Protein AF-0000000066094993 (afdb_homodimer)

InterPro domains:
  IPR003352 Phosphotransferase system, EIIC [PF02378] (134-406)
  IPR003353 Phosphotransferase system, fructose-specific IIB subunit [TIGR00829] (8-94)
  IPR003353 Phosphotransferase system, fructose-specific IIB subunit [cd05569] (7-102)
  IPR003501 Phosphotransferase system, EIIB component, type 2/3 [PF02302] (9-101)
  IPR006327 Phosphotransferase system, fructose IIC component [TIGR01427] (124-452)
  IPR013011 Phosphotransferase system, EIIB component, type 2 [PS51099] (7-105)
  IPR013014 Phosphotransferase system, EIIC component, type 2 [PS51104] (128-475)
  IPR036095 PTS system IIB component-like superfamily [SSF52794] (6-106)
  IPR050864 Bacterial PTS System Sugar Transport Components [PTHR30505] (3-477)

Secondary structure (DSSP, 8-state):
-----EEEEEEE-SS-SHHHHHHHHHHHHHHHHTT-EEEEEEEETTEEESPPPHHHHHH-SEEEEEESSPPPHHHHHTTTTSEEEEEEHHHHTTTHHHHHHHHHHH-EE-----S---SS----TTSHHHHHHHHHHHHHHHHHHHHHHHHHHHHHHHTT-----GGGSSPPHHHHHHHHHHHHHHHHHHHHHHHHHHHHH-GGGHHHHHHHHHHHH-HHHHT-SS--HHHHHHHHHHHHHHHHHHHTT----TTTHHHIIIIIHHHHHHHHHHHHIIIIIHHHHHHHHHHHHHHHHH--HHHHHHHHHHHHHHHTTSTTSHHHHHHHHHHHHGGGGT--HHHHHHHHHTTHHHHHHHHHHHH-GGGS-HHHHHHHHHHHHHHHHT-SGGGHHHHHHSHHHHHHHHHHHHHHHHHHHHHTT-EE-S---GGGGGGGTSEE-HHHHHHHHHHHHHHHHHHHHHHHHHHHHHHHHHHHHHHHHH-/-----EEEEEEE-SS-SHHHHHHHHHHHHHHHHTT-EEEEEEEETTEEESPPPHHHHHH-SEEEEEESSPPPHHHHHTTTTSEEEEEEHHHHTTTHHHHHHHHHHH-EE-----S---SS----TTSHHHHHHHHHHHHHHHHHHHHHHHHHHHHHHHTT-----STTSSPPHHHHHHHHHHHHHHHHHHHHHHHHHHHHH-GGGHHHHHHHHHHHH-HHHHT-SS--HHHHHHHHHHHHHHHHHHHTT----TTTHHHIIIIIHHHHHHHHHHHHIIIIIHHHHHHHHHHHHHHHHH--HHHHHHHHHHHHHHHTTSTTSHHHHHHHHHHHHGGGGT--HHHHHHHHHTTHHHHHHHHHHHH-GGGS-HHHHHHHHHHHHHHHHT-SGGGHHHHHHSHHHHHHHHHHHHHHHHHHHHHTT-EE-S---GGGGGGGTSEE-HHHHHHHHHHHHHHHHHHHHHHHHHHHHHHHHHHHHHHHHH-

Radius of gyration: 30.96 Å; Cα contacts (8 Å, |Δi|>4): 1902; chains: 2; bounding box: 85×92×81 Å

GO terms:
  GO:0005886 plasma membrane (C, IDA)

pLDDT: mean 86.76, std 13.96, range [26.42, 98.62]

Solvent-accessible surface area (backbone atoms only — not comparable to full-atom values): 45226 Å² total; per-residue (Å²): 130,87,77,69,48,37,34,33,30,38,21,18,28,78,77,13,48,65,65,16,52,52,38,42,50,52,51,47,51,50,28,51,74,72,55,28,48,65,50,56,19,30,38,28,43,50,20,76,41,62,71,76,45,72,64,54,52,68,66,28,63,35,32,36,36,26,31,22,36,38,54,47,40,70,58,51,57,66,41,38,64,31,29,36,27,76,41,48,35,69,41,37,61,84,34,48,71,56,51,66,71,34,43,87,75,62,34,39,69,31,70,63,64,73,61,83,62,66,52,69,49,72,57,51,84,82,36,70,65,40,26,52,47,43,6,48,63,62,18,42,34,25,32,24,18,10,24,48,32,34,17,47,21,50,50,43,40,72,74,66,46,62,79,37,57,65,85,86,49,84,50,25,69,34,36,52,40,26,54,57,11,50,50,18,37,66,47,26,39,17,43,19,5,10,32,20,3,22,67,64,23,31,72,40,20,25,46,31,24,23,53,38,27,40,50,27,42,32,29,80,85,58,70,43,90,58,12,7,48,53,62,31,14,51,54,48,6,51,51,44,6,52,48,42,46,57,55,49,69,63,83,77,47,83,88,47,42,58,44,39,22,55,38,48,43,17,28,54,48,33,53,54,49,36,52,44,25,61,74,44,51,18,55,54,28,12,52,51,40,40,50,50,51,48,46,70,73,62,48,51,66,70,57,46,39,51,49,27,20,50,45,16,20,30,34,26,46,50,42,55,25,72,57,10,44,50,39,48,48,56,27,54,49,35,42,63,75,70,43,27,44,61,30,23,28,51,59,50,36,40,26,34,49,4,26,21,53,16,51,35,35,70,74,46,46,87,81,48,52,72,69,55,55,70,43,16,66,56,12,29,56,43,9,36,33,78,39,31,40,64,27,45,66,56,28,69,74,40,44,69,32,39,31,50,16,25,18,52,25,14,11,55,34,15,28,48,33,58,74,63,57,30,30,24,61,40,75,73,45,41,77,49,20,41,81,59,43,28,27,38,50,53,66,54,48,55,50,49,46,50,52,29,33,52,46,24,27,52,35,32,55,52,38,41,48,52,52,51,50,50,51,51,50,52,57,51,51,54,55,53,68,75,98,131,87,76,70,47,38,33,34,31,36,22,17,28,79,78,13,47,66,66,16,51,52,36,42,50,51,51,45,51,52,29,51,75,71,54,27,49,64,49,58,20,32,37,28,43,52,20,76,42,62,70,76,47,72,66,54,50,69,66,27,63,36,32,37,37,26,32,24,36,38,51,47,41,70,60,54,57,66,40,38,65,30,30,38,28,76,40,48,35,72,42,37,63,84,34,49,70,53,50,67,70,35,42,87,76,61,34,40,69,32,67,63,61,72,61,82,67,58,55,69,52,73,53,50,85,82,37,70,65,39,27,52,47,42,6,48,62,63,17,42,37,24,32,24,20,10,24,49,32,33,18,45,22,52,50,43,38,74,73,66,46,63,78,37,57,65,86,85,48,82,50,26,70,35,37,51,41,26,54,57,11,48,51,17,38,65,46,26,39,17,43,18,4,10,32,19,3,20,67,63,23,32,70,39,21,25,46,32,23,23,53,37,27,40,51,28,42,31,29,80,85,58,70,44,90,58,13,6,48,53,64,31,14,52,54,49,6,51,52,45,6,54,50,42,45,59,53,52,68,63,82,78,46,83,89,45,42,57,41,42,20,54,37,47,43,17,27,53,50,30,54,55,49,36,51,44,24,61,75,44,51,18,55,52,28,12,51,51,41,40,51,50,51,49,47,70,73,62,48,52,66,70,57,45,38,51,50,28,21,51,44,15,20,31,35,27,46,50,43,54,26,71,56,10,45,50,40,49,49,55,26,54,49,35,41,62,75,70,42,26,43,60,29,24,27,52,58,50,36,40,25,34,51,5,26,23,53,16,50,36,35,71,75,44,46,88,81,48,52,74,67,55,55,71,43,16,65,55,13,30,57,42,8,36,34,76,39,30,38,63,27,45,66,56,27,70,73,40,44,66,33,40,31,50,18,27,18,52,27,15,11,55,34,16,28,48,33,57,74,63,57,28,30,24,63,40,75,74,45,41,75,50,20,40,81,61,44,29,26,37,50,53,68,53,48,56,50,48,46,50,52,30,35,52,46,24,25,52,35,34,53,52,40,42,50,52,51,52,49,51,51,51,51,53,58,50,52,55,55,57,69,75,103

Foldseek 3Di:
DPDAFQEEEEFEAPQQADLQVLLVVLLCVVSVVVNHHYQYFGQGLLGTERDADLVSLVRGQEYEYQYNDDDDPLVLLSNAQHFYHYHHSVCSNVCVVVSVVCSVPRTDHRHNPPPDPFQVPCPPQPDLLVLQVQLVVQLAVLQVQLLLLLLVLVVVVVVPFDADDPPVHDGGPSPVSNVSSLVSLLQSLLSSLLRSLCSQGNDLLRVLRSVLRNCLQDCVNLVFDQGLFNVLSSVSSNVSSVVSNVQSNDCPDSVCNSCSSVPVSSVVSNVVSVVCSSPPVSRVSSVVVVVVVVCQVPPDLVVNLVVLLCLQLQLQQQFNDDSNVVSCSVQQRCLSVVAFLSNVLNLQLSLQQLLLQLVLCVVPVVLDDPVSPVCSVVSNQCSQFPGSRSNNVVCVVPVPQSSVLSSNLRSNLSSLSVVLPKGANHDGGRLCCVVSRRIPDNVSRVVSSVVSNVSSNVSSCVSSVVVVVVVVVVVVVVVVVVD/DPDAFQEEEEFEAPQQADLQVLLVVLLCVVSVVVNHHYQYFGQGLLGTERDADLVSLVRGQEYEYQYNDDDDPVVLLSNAQHFYHYHHSVCSNVCVVVSVVCSVPRTDHRHNPPPDPFQVACPPQPDLLVLQVQLVVQLAVLQVQLLLLLLVLVVVVVVPFDADDPPVHDGGPSPVSNVSSLVSLLQSLLSSLLRSLCSQGNDLLRVLRSVLRNCLQDCVNLVFDQGLFNVLSSVSSNVSSVVSNVQSNDDPDSVCNSCSSVPVSSVVSNVVSVVCSSPPVSRVSSVVVVVVVVCQVPPDLVVNLVVLLCLQLQLQQQFNDDSNVVSCSVQQRCLSVVAFLSNVLNLQLSLQLLLLQLVLCVVPVVLDDPVSPVCSVVSNQCSQFPGSRSNNVVCVVPVPQSSVLSSNLRSNLSSLSVVLPKGANHDGGRNCCVVSRRIPDNVSRVVSNVVSNVSSNVSSNVSSVVVVVVVVVVVVVVVVVVD

Structure (mmCIF, N/CA/C/O backbone):
data_AF-0000000066094993-model_v1
#
loop_
_entity.id
_entity.type
_entity.pdbx_description
1 polymer 'Fructose-like PTS system EIIBC component'
#
loop_
_atom_site.group_PDB
_atom_site.id
_atom_site.type_symbol
_atom_site.label_atom_id
_atom_site.label_alt_id
_atom_site.label_comp_id
_atom_site.label_asym_id
_atom_site.label_entity_id
_atom_site.label_seq_id
_atom_site.pdbx_PDB_ins_code
_atom_site.Cartn_x
_atom_site.Cartn_y
_atom_site.Cartn_z
_atom_site.occupancy
_atom_site.B_iso_or_equiv
_atom_site.auth_seq_id
_atom_site.auth_comp_id
_atom_site.auth_asym_id
_atom_site.auth_atom_id
_atom_site.pdbx_PDB_model_num
ATOM 1 N N . MET A 1 1 ? 42.094 22.844 -24.109 1 32.78 1 MET A N 1
ATOM 2 C CA . MET A 1 1 ? 40.656 23.031 -24.156 1 32.78 1 MET A CA 1
ATOM 3 C C . MET A 1 1 ? 39.938 21.953 -23.344 1 32.78 1 MET A C 1
ATOM 5 O O . MET A 1 1 ? 40.125 20.766 -23.594 1 32.78 1 MET A O 1
ATOM 9 N N . GLU A 1 2 ? 39.656 22.141 -22.047 1 48.41 2 GLU A N 1
ATOM 10 C CA . GLU A 1 2 ? 39.125 21.156 -21.109 1 48.41 2 GLU A CA 1
ATOM 11 C C . GLU A 1 2 ? 37.812 20.531 -21.641 1 48.41 2 GLU A C 1
ATOM 13 O O . GLU A 1 2 ? 36.906 21.25 -22.047 1 48.41 2 GLU A O 1
ATOM 18 N N . SER A 1 3 ? 37.75 19.438 -22.219 1 64.69 3 SER A N 1
ATOM 19 C CA . SER A 1 3 ? 36.75 18.734 -23 1 64.69 3 SER A CA 1
ATOM 20 C C . SER A 1 3 ? 35.406 18.688 -22.266 1 64.69 3 SER A C 1
ATOM 22 O O . SER A 1 3 ? 35.375 18.531 -21.031 1 64.69 3 SER A O 1
ATOM 24 N N . SER A 1 4 ? 34.281 19.25 -22.828 1 80.81 4 SER A N 1
ATOM 25 C CA . SER A 1 4 ? 32.906 19.266 -22.359 1 80.81 4 SER A CA 1
ATOM 26 C C . SER A 1 4 ? 32.406 17.859 -22.047 1 80.81 4 SER A C 1
ATOM 28 O O . SER A 1 4 ? 32.531 16.953 -22.875 1 80.81 4 SER A O 1
ATOM 30 N N . LEU A 1 5 ? 32.156 17.625 -20.734 1 88.06 5 LEU A N 1
ATOM 31 C CA . LEU A 1 5 ? 31.656 16.328 -20.281 1 88.06 5 LEU A CA 1
ATOM 32 C C . LEU A 1 5 ? 30.141 16.266 -20.406 1 88.06 5 LEU A C 1
ATOM 34 O O . LEU A 1 5 ? 29.453 17.281 -20.281 1 88.06 5 LEU A O 1
ATOM 38 N N . ARG A 1 6 ? 29.656 15.133 -20.859 1 92.12 6 ARG A N 1
ATOM 39 C CA . ARG A 1 6 ? 28.234 14.82 -20.812 1 92.12 6 ARG A CA 1
ATOM 40 C C . ARG A 1 6 ? 27.891 14.039 -19.547 1 92.12 6 ARG A C 1
ATOM 42 O O . ARG A 1 6 ? 28.375 12.922 -19.344 1 92.12 6 ARG A O 1
ATOM 49 N N . ILE A 1 7 ? 27.078 14.633 -18.703 1 92.69 7 ILE A N 1
ATOM 50 C CA . ILE A 1 7 ? 26.766 14.062 -17.406 1 92.69 7 ILE A CA 1
ATOM 51 C C . ILE A 1 7 ? 25.266 13.836 -17.297 1 92.69 7 ILE A C 1
ATOM 53 O O . ILE A 1 7 ? 24.469 14.625 -17.797 1 92.69 7 ILE A O 1
ATOM 57 N N . VAL A 1 8 ? 24.906 12.75 -16.797 1 92.12 8 VAL A N 1
ATOM 58 C CA . VAL A 1 8 ? 23.516 12.523 -16.391 1 92.12 8 VAL A CA 1
ATOM 59 C C . VAL A 1 8 ? 23.453 12.312 -14.883 1 92.12 8 VAL A C 1
ATOM 61 O O . VAL A 1 8 ? 24.422 11.867 -14.266 1 92.12 8 VAL A O 1
ATOM 64 N N . ALA A 1 9 ? 22.344 12.742 -14.281 1 91.5 9 ALA A N 1
ATOM 65 C CA . ALA A 1 9 ? 22.25 12.641 -12.828 1 91.5 9 ALA A CA 1
ATOM 66 C C . ALA A 1 9 ? 20.828 12.234 -12.406 1 91.5 9 ALA A C 1
ATOM 68 O O . ALA A 1 9 ? 19.859 12.5 -13.117 1 91.5 9 ALA A O 1
ATOM 69 N N . ILE A 1 10 ? 20.812 11.555 -11.344 1 87.44 10 ILE A N 1
ATOM 70 C CA . ILE A 1 10 ? 19.547 11.289 -10.656 1 87.44 10 ILE A CA 1
ATOM 71 C C . ILE A 1 10 ? 19.562 11.938 -9.273 1 87.44 10 ILE A C 1
ATOM 73 O O . ILE A 1 10 ? 20.547 11.805 -8.539 1 87.44 10 ILE A O 1
ATOM 77 N N . THR A 1 11 ? 18.547 12.75 -8.992 1 84.69 11 THR A N 1
ATOM 78 C CA . THR A 1 11 ? 18.391 13.297 -7.652 1 84.69 11 THR A CA 1
ATOM 79 C C . THR A 1 11 ? 17.094 12.812 -7.02 1 84.69 11 THR A C 1
ATOM 81 O O . THR A 1 11 ? 16.047 12.797 -7.672 1 84.69 11 THR A O 1
ATOM 84 N N . ASN A 1 12 ? 17.234 12.234 -5.906 1 74.44 12 ASN A N 1
ATOM 85 C CA . ASN A 1 12 ? 16 11.867 -5.199 1 74.44 12 ASN A CA 1
ATOM 86 C C . ASN A 1 12 ? 16.172 12.016 -3.689 1 74.44 12 ASN A C 1
ATOM 88 O O . ASN A 1 12 ? 17.266 11.875 -3.162 1 74.44 12 ASN A O 1
ATOM 92 N N . CYS A 1 13 ? 15.094 12.594 -2.99 1 63.25 13 CYS A N 1
ATOM 93 C CA . CYS A 1 13 ? 15.07 12.633 -1.533 1 63.25 13 CYS A CA 1
ATOM 94 C C . CYS A 1 13 ? 13.836 11.914 -0.99 1 63.25 13 CYS A C 1
ATOM 96 O O . CYS A 1 13 ? 12.867 11.703 -1.717 1 63.25 13 CYS A O 1
ATOM 98 N N . PRO A 1 14 ? 13.781 11.414 0.216 1 57.69 14 PRO A N 1
ATOM 99 C CA . PRO A 1 14 ? 12.664 10.648 0.771 1 57.69 14 PRO A CA 1
ATOM 100 C C . PRO A 1 14 ? 11.344 11.422 0.725 1 57.69 14 PRO A C 1
ATOM 102 O O . PRO A 1 14 ? 10.305 10.852 0.382 1 57.69 14 PRO A O 1
ATOM 105 N N . ALA A 1 15 ? 11.359 12.742 1.142 1 53.16 15 ALA A N 1
ATOM 106 C CA . ALA A 1 15 ? 10.148 13.547 1.107 1 53.16 15 ALA A CA 1
ATOM 107 C C . ALA A 1 15 ? 9.812 13.977 -0.319 1 53.16 15 ALA A C 1
ATOM 109 O O . ALA A 1 15 ? 8.664 14.305 -0.62 1 53.16 15 ALA A O 1
ATOM 110 N N . GLY A 1 16 ? 10.805 13.922 -1.232 1 53.5 16 GLY A N 1
ATOM 111 C CA . GLY A 1 16 ? 10.703 14.188 -2.658 1 53.5 16 GLY A CA 1
ATOM 112 C C . GLY A 1 16 ? 10.242 15.602 -2.971 1 53.5 16 GLY A C 1
ATOM 113 O O . GLY A 1 16 ? 9.625 15.844 -4.008 1 53.5 16 GLY A O 1
ATOM 114 N N . ILE A 1 17 ? 10.336 16.531 -2.146 1 53.22 17 ILE A N 1
ATOM 115 C CA . ILE A 1 17 ? 9.797 17.859 -2.381 1 53.22 17 ILE A CA 1
ATOM 116 C C . ILE A 1 17 ? 10.945 18.844 -2.66 1 53.22 17 ILE A C 1
ATOM 118 O O . ILE A 1 17 ? 11.375 18.984 -3.807 1 53.22 17 ILE A O 1
ATOM 122 N N . ALA A 1 18 ? 11.602 19.453 -1.669 1 54.88 18 ALA A N 1
ATOM 123 C CA . ALA A 1 18 ? 12.477 20.594 -1.879 1 54.88 18 ALA A CA 1
ATOM 124 C C . ALA A 1 18 ? 13.898 20.156 -2.219 1 54.88 18 ALA A C 1
ATOM 126 O O . ALA A 1 18 ? 14.477 20.594 -3.217 1 54.88 18 ALA A O 1
ATOM 127 N N . HIS A 1 19 ? 14.383 19.156 -1.538 1 65.19 19 HIS A N 1
ATOM 128 C CA . HIS A 1 19 ? 15.789 18.812 -1.698 1 65.19 19 HIS A CA 1
ATOM 129 C C . HIS A 1 19 ? 16.062 18.188 -3.066 1 65.19 19 HIS A C 1
ATOM 131 O O . HIS A 1 19 ? 17.094 18.438 -3.672 1 65.19 19 HIS A O 1
ATOM 137 N N . THR A 1 20 ? 15.141 17.5 -3.516 1 72.38 20 THR A N 1
ATOM 138 C CA . THR A 1 20 ? 15.273 16.859 -4.82 1 72.38 20 THR A CA 1
ATOM 139 C C . THR A 1 20 ? 15.484 17.891 -5.914 1 72.38 20 THR A C 1
ATOM 141 O O . THR A 1 20 ? 16.406 17.766 -6.73 1 72.38 20 THR A O 1
ATOM 144 N N . TYR A 1 21 ? 14.805 18.938 -5.82 1 72.88 21 TYR A N 1
ATOM 145 C CA . TYR A 1 21 ? 14.812 19.938 -6.883 1 72.88 21 TYR A CA 1
ATOM 146 C C . TYR A 1 21 ? 15.945 20.938 -6.68 1 72.88 21 TYR A C 1
ATOM 148 O O . TYR A 1 21 ? 16.562 21.391 -7.648 1 72.88 21 TYR A O 1
ATOM 156 N N . MET A 1 22 ? 16.25 21.219 -5.48 1 70.94 22 MET A N 1
ATOM 157 C CA . MET A 1 22 ? 17.328 22.141 -5.176 1 70.94 22 MET A CA 1
ATOM 158 C C . MET A 1 22 ? 18.672 21.578 -5.629 1 70.94 22 MET A C 1
ATOM 160 O O . MET A 1 22 ? 19.484 22.297 -6.207 1 70.94 22 MET A O 1
ATOM 164 N N . VAL A 1 23 ? 18.844 20.328 -5.414 1 81.06 23 VAL A N 1
ATOM 165 C CA . VAL A 1 23 ? 20.094 19.688 -5.809 1 81.06 23 VAL A CA 1
ATOM 166 C C . VAL A 1 23 ? 20.156 19.594 -7.332 1 81.06 23 VAL A C 1
ATOM 168 O O . VAL A 1 23 ? 21.219 19.828 -7.926 1 81.06 23 VAL A O 1
ATOM 171 N N . ALA A 1 24 ? 19.094 19.281 -7.879 1 84.19 24 ALA A N 1
ATOM 172 C CA . ALA A 1 24 ? 19.062 19.219 -9.336 1 84.19 24 ALA A CA 1
ATOM 173 C C . ALA A 1 24 ? 19.469 20.562 -9.953 1 84.19 24 ALA A C 1
ATOM 175 O O . ALA A 1 24 ? 20.297 20.609 -10.859 1 84.19 24 ALA A O 1
ATOM 176 N N . GLU A 1 25 ? 18.969 21.625 -9.406 1 78.94 25 GLU A N 1
ATOM 177 C CA . GLU A 1 25 ? 19.281 22.969 -9.906 1 78.94 25 GLU A CA 1
ATOM 178 C C . GLU A 1 25 ? 20.75 23.312 -9.672 1 78.94 25 GLU A C 1
ATOM 180 O O . GLU A 1 25 ? 21.406 23.891 -10.539 1 78.94 25 GLU A O 1
ATOM 185 N N . ALA A 1 26 ? 21.141 22.984 -8.531 1 80.25 26 ALA A N 1
ATOM 186 C CA . ALA A 1 26 ? 22.531 23.266 -8.188 1 80.25 26 ALA A CA 1
ATOM 187 C C . ALA A 1 26 ? 23.484 22.516 -9.117 1 80.25 26 ALA A C 1
ATOM 189 O O . ALA A 1 26 ? 24.5 23.078 -9.547 1 80.25 26 ALA A O 1
ATOM 190 N N . LEU A 1 27 ? 23.141 21.281 -9.422 1 88.62 27 LEU A N 1
ATOM 191 C CA . LEU A 1 27 ? 23.953 20.484 -10.32 1 88.62 27 LEU A CA 1
ATOM 192 C C . LEU A 1 27 ? 23.953 21.078 -11.727 1 88.62 27 LEU A C 1
ATOM 194 O O . LEU A 1 27 ? 25.016 21.156 -12.367 1 88.62 27 LEU A O 1
ATOM 198 N N . GLU A 1 28 ? 22.875 21.453 -12.156 1 87.69 28 GLU A N 1
ATOM 199 C CA . GLU A 1 28 ? 22.75 22.047 -13.492 1 87.69 28 GLU A CA 1
ATOM 200 C C . GLU A 1 28 ? 23.516 23.344 -13.586 1 87.69 28 GLU A C 1
ATOM 202 O O . GLU A 1 28 ? 24.219 23.594 -14.578 1 87.69 28 GLU A O 1
ATOM 207 N N . GLN A 1 29 ? 23.391 24.141 -12.578 1 83.19 29 GLN A N 1
ATOM 208 C CA . GLN A 1 29 ? 24.094 25.422 -12.562 1 83.19 29 GLN A CA 1
ATOM 209 C C . GLN A 1 29 ? 25.609 25.219 -12.578 1 83.19 29 GLN A C 1
ATOM 211 O O . GLN A 1 29 ? 26.312 25.891 -13.32 1 83.19 29 GLN A O 1
ATOM 216 N N . LYS A 1 30 ? 25.984 24.359 -11.797 1 85.94 30 LYS A N 1
ATOM 217 C CA . LYS A 1 30 ? 27.406 24.109 -11.727 1 85.94 30 LYS A CA 1
ATOM 218 C C . LYS A 1 30 ? 27.938 23.531 -13.039 1 85.94 30 LYS A C 1
ATOM 220 O O . LYS A 1 30 ? 29 23.922 -13.516 1 85.94 30 LYS A O 1
ATOM 225 N N . ALA A 1 31 ? 27.25 22.594 -13.617 1 89.81 31 ALA A N 1
ATOM 226 C CA . ALA A 1 31 ? 27.641 22.016 -14.898 1 89.81 31 ALA A CA 1
ATOM 227 C C . ALA A 1 31 ? 27.766 23.094 -15.977 1 89.81 31 ALA A C 1
ATOM 229 O O . ALA A 1 31 ? 28.734 23.109 -16.734 1 89.81 31 ALA A O 1
ATOM 230 N N . ARG A 1 32 ? 26.812 23.969 -16.016 1 85.88 32 ARG A N 1
ATOM 231 C CA . ARG A 1 32 ? 26.844 25.062 -16.969 1 85.88 32 ARG A CA 1
ATOM 232 C C . ARG A 1 32 ? 28.047 25.953 -16.75 1 85.88 32 ARG A C 1
ATOM 234 O O . ARG A 1 32 ? 28.703 26.391 -17.703 1 85.88 32 ARG A O 1
ATOM 241 N N . SER A 1 33 ? 28.281 26.203 -15.57 1 86.44 33 SER A N 1
ATOM 242 C CA . SER A 1 33 ? 29.406 27.078 -15.242 1 86.44 33 SER A CA 1
ATOM 243 C C . SER A 1 33 ? 30.734 26.453 -15.656 1 86.44 33 SER A C 1
ATOM 245 O O . SER A 1 33 ? 31.703 27.172 -15.945 1 86.44 33 SER A O 1
ATOM 247 N N . LEU A 1 34 ? 30.766 25.172 -15.672 1 87.75 34 LEU A N 1
ATOM 248 C CA . LEU A 1 34 ? 31.984 24.469 -16.016 1 87.75 34 LEU A CA 1
ATOM 249 C C . LEU A 1 34 ? 32 24.094 -17.5 1 87.75 34 LEU A C 1
ATOM 251 O O . LEU A 1 34 ? 32.969 23.5 -17.984 1 87.75 34 LEU A O 1
ATOM 255 N N . GLY A 1 35 ? 30.828 24.469 -18.125 1 87.38 35 GLY A N 1
ATOM 256 C CA . GLY A 1 35 ? 30.734 24.188 -19.547 1 87.38 35 GLY A CA 1
ATOM 257 C C . GLY A 1 35 ? 30.375 22.75 -19.859 1 87.38 35 GLY A C 1
ATOM 258 O O . GLY A 1 35 ? 30.641 22.25 -20.953 1 87.38 35 GLY A O 1
ATOM 259 N N . HIS A 1 36 ? 29.875 22.016 -18.906 1 88.81 36 HIS A N 1
ATOM 260 C CA . HIS A 1 36 ? 29.422 20.641 -19.094 1 88.81 36 HIS A CA 1
ATOM 261 C C . HIS A 1 36 ? 27.922 20.594 -19.406 1 88.81 36 HIS A C 1
ATOM 263 O O . HIS A 1 36 ? 27.203 21.562 -19.156 1 88.81 36 HIS A O 1
ATOM 269 N N . THR A 1 37 ? 27.516 19.578 -20.109 1 89.88 37 THR A N 1
ATOM 270 C CA . THR A 1 37 ? 26.094 19.328 -20.297 1 89.88 37 THR A CA 1
ATOM 271 C C . THR A 1 37 ? 25.594 18.297 -19.297 1 89.88 37 THR A C 1
ATOM 273 O O . THR A 1 37 ? 26.25 17.281 -19.047 1 89.88 37 THR A O 1
ATOM 276 N N . ILE A 1 38 ? 24.469 18.656 -18.656 1 90.81 38 ILE A N 1
ATOM 277 C CA . ILE A 1 38 ? 23.922 17.719 -17.672 1 90.81 38 ILE A CA 1
ATOM 278 C C . ILE A 1 38 ? 22.422 17.594 -17.844 1 90.81 38 ILE A C 1
ATOM 280 O O . ILE A 1 38 ? 21.734 18.578 -18.156 1 90.81 38 ILE A O 1
ATOM 284 N N . LYS A 1 39 ? 21.953 16.406 -17.766 1 91.12 39 LYS A N 1
ATOM 285 C CA . LYS A 1 39 ? 20.516 16.125 -17.625 1 91.12 39 LYS A CA 1
ATOM 286 C C . LYS A 1 39 ? 20.234 15.422 -16.297 1 91.12 39 LYS A C 1
ATOM 288 O O . LYS A 1 39 ? 20.844 14.406 -15.984 1 91.12 39 LYS A O 1
ATOM 293 N N . VAL A 1 40 ? 19.359 16.031 -15.555 1 89.38 40 VAL A N 1
ATOM 294 C CA . VAL A 1 40 ? 19.109 15.508 -14.219 1 89.38 40 VAL A CA 1
ATOM 295 C C . VAL A 1 40 ? 17.703 14.922 -14.156 1 89.38 40 VAL A C 1
ATOM 297 O O . VAL A 1 40 ? 16.719 15.617 -14.414 1 89.38 40 VAL A O 1
ATOM 300 N N . GLU A 1 41 ? 17.641 13.625 -13.867 1 86.19 41 GLU A N 1
ATOM 301 C CA . GLU A 1 41 ? 16.375 12.953 -13.523 1 86.19 41 GLU A CA 1
ATOM 302 C C . GLU A 1 41 ? 16.016 13.18 -12.062 1 86.19 41 GLU A C 1
ATOM 304 O O . GLU A 1 41 ? 16.797 12.828 -11.164 1 86.19 41 GLU A O 1
ATOM 309 N N . THR A 1 42 ? 14.906 13.859 -11.844 1 80.81 42 THR A N 1
ATOM 310 C CA . THR A 1 42 ? 14.461 14.109 -10.477 1 80.81 42 THR A CA 1
ATOM 311 C C . THR A 1 42 ? 13.398 13.102 -10.062 1 80.81 42 THR A C 1
ATOM 313 O O . THR A 1 42 ? 12.422 12.891 -10.789 1 80.81 42 THR A O 1
ATOM 316 N N . GLN A 1 43 ? 13.688 12.398 -8.914 1 74.06 43 GLN A N 1
ATOM 317 C CA . GLN A 1 43 ? 12.742 11.438 -8.359 1 74.06 43 GLN A CA 1
ATOM 318 C C . GLN A 1 43 ? 12.141 11.953 -7.051 1 74.06 43 GLN A C 1
ATOM 320 O O . GLN A 1 43 ? 12.688 11.711 -5.973 1 74.06 43 GLN A O 1
ATOM 325 N N . GLY A 1 44 ? 11.062 12.766 -7.109 1 57.47 44 GLY A N 1
ATOM 326 C CA . GLY A 1 44 ? 10.422 13.406 -5.973 1 57.47 44 GLY A CA 1
ATOM 327 C C . GLY A 1 44 ? 9.031 12.867 -5.684 1 57.47 44 GLY A C 1
ATOM 328 O O . GLY A 1 44 ? 8.648 11.812 -6.195 1 57.47 44 GLY A O 1
ATOM 329 N N . SER A 1 45 ? 8.344 13.531 -4.77 1 55.19 45 SER A N 1
ATOM 330 C CA . SER A 1 45 ? 6.988 13.172 -4.367 1 55.19 45 SER A CA 1
ATOM 331 C C . SER A 1 45 ? 6.035 13.195 -5.555 1 55.19 45 SER A C 1
ATOM 333 O O . SER A 1 45 ? 5.023 12.492 -5.562 1 55.19 45 SER A O 1
ATOM 335 N N . SER A 1 46 ? 6.52 13.992 -6.578 1 54.72 46 SER A N 1
ATOM 336 C CA . SER A 1 46 ? 5.723 14.109 -7.797 1 54.72 46 SER A CA 1
ATOM 337 C C . SER A 1 46 ? 6.059 12.992 -8.781 1 54.72 46 SER A C 1
ATOM 339 O O . SER A 1 46 ? 5.488 12.93 -9.875 1 54.72 46 SER A O 1
ATOM 341 N N . GLY A 1 47 ? 6.984 12.133 -8.422 1 60.78 47 GLY A N 1
ATOM 342 C CA . GLY A 1 47 ? 7.422 11.078 -9.32 1 60.78 47 GLY A CA 1
ATOM 343 C C . GLY A 1 47 ? 8.758 11.367 -9.969 1 60.78 47 GLY A C 1
ATOM 344 O O . GLY A 1 47 ? 9.531 12.188 -9.477 1 60.78 47 GLY A O 1
ATOM 345 N N . VAL A 1 48 ? 9.047 10.523 -10.992 1 68.44 48 VAL A N 1
ATOM 346 C CA . VAL A 1 48 ? 10.305 10.68 -11.711 1 68.44 48 VAL A CA 1
ATOM 347 C C . VAL A 1 48 ? 10.148 11.719 -12.82 1 68.44 48 VAL A C 1
ATOM 349 O O . VAL A 1 48 ? 9.266 11.586 -13.68 1 68.44 48 VAL A O 1
ATOM 352 N N . GLU A 1 49 ? 10.75 12.859 -12.695 1 70.94 49 GLU A N 1
ATOM 353 C CA . GLU A 1 49 ? 10.773 13.914 -13.711 1 70.94 49 GLU A CA 1
ATOM 354 C C . GLU A 1 49 ? 12.102 13.922 -14.461 1 70.94 49 GLU A C 1
ATOM 356 O O . GLU A 1 49 ? 13.148 13.633 -13.883 1 70.94 49 GLU A O 1
ATOM 361 N N . ASN A 1 50 ? 12.062 14.18 -15.93 1 76.25 50 ASN A N 1
ATOM 362 C CA . ASN A 1 50 ? 13.234 14.234 -16.797 1 76.25 50 ASN A CA 1
ATOM 363 C C . ASN A 1 50 ? 13.984 12.898 -16.828 1 76.25 50 ASN A C 1
ATOM 365 O O . ASN A 1 50 ? 15.203 12.867 -16.656 1 76.25 50 ASN A O 1
ATOM 369 N N . ARG A 1 51 ? 13.148 11.891 -16.969 1 79.38 51 ARG A N 1
ATOM 370 C CA . ARG A 1 51 ? 13.758 10.57 -16.984 1 79.38 51 ARG A CA 1
ATOM 371 C C . ARG A 1 51 ? 14.852 10.477 -18.047 1 79.38 51 ARG A C 1
ATOM 373 O O . ARG A 1 51 ? 14.648 10.883 -19.188 1 79.38 51 ARG A O 1
ATOM 380 N N . LEU A 1 52 ? 15.922 9.883 -17.688 1 84.56 52 LEU A N 1
ATOM 381 C CA . LEU A 1 52 ? 17.062 9.703 -18.594 1 84.56 52 LEU A CA 1
ATOM 382 C C . LEU A 1 52 ? 16.781 8.594 -19.609 1 84.56 52 LEU A C 1
ATOM 384 O O . LEU A 1 52 ? 16.25 7.543 -19.25 1 84.56 52 LEU A O 1
ATOM 388 N N . SER A 1 53 ? 16.922 8.914 -20.844 1 79.75 53 SER A N 1
ATOM 389 C CA . SER A 1 53 ? 16.828 7.902 -21.891 1 79.75 53 SER A CA 1
ATOM 390 C C . SER A 1 53 ? 18.078 7.016 -21.906 1 79.75 53 SER A C 1
ATOM 392 O O . SER A 1 53 ? 19.109 7.387 -21.375 1 79.75 53 SER A O 1
ATOM 394 N N . SER A 1 54 ? 17.812 5.816 -22.562 1 80.19 54 SER A N 1
ATOM 395 C CA . SER A 1 54 ? 18.953 4.906 -22.703 1 80.19 54 SER A CA 1
ATOM 396 C C . SER A 1 54 ? 20.078 5.539 -23.516 1 80.19 54 SER A C 1
ATOM 398 O O . SER A 1 54 ? 21.25 5.316 -23.234 1 80.19 54 SER A O 1
ATOM 400 N N . GLU A 1 55 ? 19.688 6.285 -24.422 1 80.38 55 GLU A N 1
ATOM 401 C CA . GLU A 1 55 ? 20.688 6.961 -25.266 1 80.38 55 GLU A CA 1
ATOM 402 C C . GLU A 1 55 ? 21.469 7.988 -24.453 1 80.38 55 GLU A C 1
ATOM 404 O O . GLU A 1 55 ? 22.688 8.094 -24.594 1 80.38 55 GLU A O 1
ATOM 409 N N . GLU A 1 56 ? 20.797 8.68 -23.656 1 85.81 56 GLU A N 1
ATOM 410 C CA . GLU A 1 56 ? 21.438 9.688 -22.828 1 85.81 56 GLU A CA 1
ATOM 411 C C . GLU A 1 56 ? 22.406 9.055 -21.828 1 85.81 56 GLU A C 1
ATOM 413 O O . GLU A 1 56 ? 23.5 9.562 -21.594 1 85.81 56 GLU A O 1
ATOM 418 N N . ILE A 1 57 ? 21.969 8.016 -21.328 1 87.12 57 ILE A N 1
ATOM 419 C CA . ILE A 1 57 ? 22.797 7.293 -20.375 1 87.12 57 ILE A CA 1
ATOM 420 C C . ILE A 1 57 ? 24.031 6.723 -21.078 1 87.12 57 ILE A C 1
ATOM 422 O O . ILE A 1 57 ? 25.141 6.832 -20.578 1 87.12 57 ILE A O 1
ATOM 426 N N . ALA A 1 58 ? 23.781 6.156 -22.25 1 83.06 58 ALA A N 1
ATOM 427 C CA . ALA A 1 58 ? 24.891 5.578 -23.016 1 83.06 58 ALA A CA 1
ATOM 428 C C . ALA A 1 58 ? 25.906 6.645 -23.406 1 83.06 58 ALA A C 1
ATOM 430 O O . ALA A 1 58 ? 27.109 6.395 -23.406 1 83.06 58 ALA A O 1
ATOM 431 N N . ALA A 1 59 ? 25.469 7.809 -23.703 1 86.06 59 ALA A N 1
ATOM 432 C CA . ALA A 1 59 ? 26.328 8.891 -24.188 1 86.06 59 ALA A CA 1
ATOM 433 C C . ALA A 1 59 ? 27.031 9.594 -23.047 1 86.06 59 ALA A C 1
ATOM 435 O O . ALA A 1 59 ? 28 10.344 -23.266 1 86.06 59 ALA A O 1
ATOM 436 N N . ALA A 1 60 ? 26.594 9.359 -21.875 1 89.31 60 ALA A N 1
ATOM 437 C CA . ALA A 1 60 ? 27.109 10.102 -20.719 1 89.31 60 ALA A CA 1
ATOM 438 C C . ALA A 1 60 ? 28.516 9.609 -20.344 1 89.31 60 ALA A C 1
ATOM 440 O O . ALA A 1 60 ? 28.781 8.414 -20.375 1 89.31 60 ALA A O 1
ATOM 441 N N . ASP A 1 61 ? 29.312 10.555 -20.062 1 90 61 ASP A N 1
ATOM 442 C CA . ASP A 1 61 ? 30.656 10.242 -19.562 1 90 61 ASP A CA 1
ATOM 443 C C . ASP A 1 61 ? 30.609 9.812 -18.094 1 90 61 ASP A C 1
ATOM 445 O O . ASP A 1 61 ? 31.344 8.906 -17.688 1 90 61 ASP A O 1
ATOM 449 N N . TYR A 1 62 ? 29.797 10.445 -17.359 1 89.88 62 TYR A N 1
ATOM 450 C CA . TYR A 1 62 ? 29.641 10.164 -15.945 1 89.88 62 TYR A CA 1
ATOM 451 C C . TYR A 1 62 ? 28.156 10.211 -15.547 1 89.88 62 TYR A C 1
ATOM 453 O O . TYR A 1 62 ? 27.375 10.914 -16.172 1 89.88 62 TYR A O 1
ATOM 461 N N . VAL A 1 63 ? 27.828 9.422 -14.586 1 89.56 63 VAL A N 1
ATOM 462 C CA . VAL A 1 63 ? 26.5 9.414 -13.984 1 89.56 63 VAL A CA 1
ATOM 463 C C . VAL A 1 63 ? 26.594 9.836 -12.516 1 89.56 63 VAL A C 1
ATOM 465 O O . VAL A 1 63 ? 27.422 9.312 -11.766 1 89.56 63 VAL A O 1
ATOM 468 N N . ILE A 1 64 ? 25.859 10.859 -12.172 1 89.69 64 ILE A N 1
ATOM 469 C CA . ILE A 1 64 ? 25.797 11.297 -10.781 1 89.69 64 ILE A CA 1
ATOM 470 C C . ILE A 1 64 ? 24.5 10.805 -10.141 1 89.69 64 ILE A C 1
ATOM 472 O O . ILE A 1 64 ? 23.406 11.102 -10.625 1 89.69 64 ILE A O 1
ATOM 476 N N . LEU A 1 65 ? 24.656 10.055 -9.18 1 86.19 65 LEU A N 1
ATOM 477 C CA . LEU A 1 65 ? 23.5 9.609 -8.406 1 86.19 65 LEU A CA 1
ATOM 478 C C . LEU A 1 65 ? 23.484 10.289 -7.039 1 86.19 65 LEU A C 1
ATOM 480 O O . LEU A 1 65 ? 24.141 9.836 -6.102 1 86.19 65 LEU A O 1
ATOM 484 N N . ALA A 1 66 ? 22.75 11.398 -6.984 1 83.62 66 ALA A N 1
ATOM 485 C CA . ALA A 1 66 ? 22.5 12.094 -5.723 1 83.62 66 ALA A CA 1
ATOM 486 C C . ALA A 1 66 ? 21.172 11.672 -5.113 1 83.62 66 ALA A C 1
ATOM 488 O O . ALA A 1 66 ? 20.125 12.258 -5.414 1 83.62 66 ALA A O 1
ATOM 489 N N . THR A 1 67 ? 21.188 10.672 -4.316 1 74.12 67 THR A N 1
ATOM 490 C CA . THR A 1 67 ? 19.938 10.023 -3.949 1 74.12 67 THR A CA 1
ATOM 491 C C . THR A 1 67 ? 19.781 9.969 -2.432 1 74.12 67 THR A C 1
ATOM 493 O O . THR A 1 67 ? 20.766 9.844 -1.704 1 74.12 67 THR A O 1
ATOM 496 N N . GLY A 1 68 ? 18.609 10.305 -1.967 1 64.25 68 GLY A N 1
ATOM 497 C CA . GLY A 1 68 ? 18.234 10.117 -0.572 1 64.25 68 GLY A CA 1
ATOM 498 C C . GLY A 1 68 ? 17.453 8.836 -0.332 1 64.25 68 GLY A C 1
ATOM 499 O O . GLY A 1 68 ? 17.375 8.352 0.8 1 64.25 68 GLY A O 1
ATOM 500 N N . ARG A 1 69 ? 16.844 8.367 -1.311 1 60.28 69 ARG A N 1
ATOM 501 C CA . ARG A 1 69 ? 16.188 7.062 -1.321 1 60.28 69 ARG A CA 1
ATOM 502 C C . ARG A 1 69 ? 16.875 6.121 -2.309 1 60.28 69 ARG A C 1
ATOM 504 O O . ARG A 1 69 ? 17.406 6.562 -3.334 1 60.28 69 ARG A O 1
ATOM 511 N N . GLY A 1 70 ? 17.062 4.906 -1.955 1 58.28 70 GLY A N 1
ATOM 512 C CA . GLY A 1 70 ? 17.719 3.941 -2.83 1 58.28 70 GLY A CA 1
ATOM 513 C C . GLY A 1 70 ? 17.078 3.854 -4.203 1 58.28 70 GLY A C 1
ATOM 514 O O . GLY A 1 70 ? 15.883 4.125 -4.355 1 58.28 70 GLY A O 1
ATOM 515 N N . LEU A 1 71 ? 17.922 3.689 -5.254 1 61.59 71 LEU A N 1
ATOM 516 C CA . LEU A 1 71 ? 17.438 3.447 -6.609 1 61.59 71 LEU A CA 1
ATOM 517 C C . LEU A 1 71 ? 16.953 2.012 -6.766 1 61.59 71 LEU A C 1
ATOM 519 O O . LEU A 1 71 ? 17.5 1.095 -6.148 1 61.59 71 LEU A O 1
ATOM 523 N N . SER A 1 72 ? 15.773 1.932 -7.371 1 53.22 72 SER A N 1
ATOM 524 C CA . SER A 1 72 ? 15.305 0.588 -7.699 1 53.22 72 SER A CA 1
ATOM 525 C C . SER A 1 72 ? 16.344 -0.172 -8.523 1 53.22 72 SER A C 1
ATOM 527 O O . SER A 1 72 ? 17.219 0.436 -9.148 1 53.22 72 SER A O 1
ATOM 529 N N . GLY A 1 73 ? 16.328 -1.432 -8.344 1 52.38 73 GLY A N 1
ATOM 530 C CA . GLY A 1 73 ? 17.203 -2.264 -9.148 1 52.38 73 GLY A CA 1
ATOM 531 C C . GLY A 1 73 ? 17.109 -1.964 -10.633 1 52.38 73 GLY A C 1
ATOM 532 O O . GLY A 1 73 ? 18.141 -1.87 -11.312 1 52.38 73 GLY A O 1
ATOM 533 N N . ASP A 1 74 ? 16.047 -1.709 -11.039 1 54.91 74 ASP A N 1
ATOM 534 C CA . ASP A 1 74 ? 15.828 -1.388 -12.445 1 54.91 74 ASP A CA 1
ATOM 535 C C . ASP A 1 74 ? 16.5 -0.067 -12.812 1 54.91 74 ASP A C 1
ATOM 537 O O . ASP A 1 74 ? 17.078 0.062 -13.898 1 54.91 74 ASP A O 1
ATOM 541 N N . ASP A 1 75 ? 16.547 0.825 -11.906 1 62.66 75 ASP A N 1
ATOM 542 C CA . ASP A 1 75 ? 17.172 2.121 -12.172 1 62.66 75 ASP A CA 1
ATOM 543 C C . ASP A 1 75 ? 18.688 2.008 -12.219 1 62.66 75 ASP A C 1
ATOM 545 O O . ASP A 1 75 ? 19.344 2.645 -13.047 1 62.66 75 ASP A O 1
ATOM 549 N N . ARG A 1 76 ? 19.062 1.23 -11.406 1 64.38 76 ARG A N 1
ATOM 550 C CA . ARG A 1 76 ? 20.516 1.05 -11.383 1 64.38 76 ARG A CA 1
ATOM 551 C C . ARG A 1 76 ? 21 0.344 -12.641 1 64.38 76 ARG A C 1
ATOM 553 O O . ARG A 1 76 ? 22.078 0.658 -13.164 1 64.38 76 ARG A O 1
ATOM 560 N N . ALA A 1 77 ? 20.141 -0.595 -13.133 1 65.12 77 ALA A N 1
ATOM 561 C CA . ALA A 1 77 ? 20.5 -1.352 -14.336 1 65.12 77 ALA A CA 1
ATOM 562 C C . ALA A 1 77 ? 20.672 -0.427 -15.531 1 65.12 77 ALA A C 1
ATOM 564 O O . ALA A 1 77 ? 21.453 -0.718 -16.438 1 65.12 77 ALA A O 1
ATOM 565 N N . ARG A 1 78 ? 20.047 0.616 -15.414 1 75.25 78 ARG A N 1
ATOM 566 C CA . ARG A 1 78 ? 20.109 1.574 -16.516 1 75.25 78 ARG A CA 1
ATOM 567 C C . ARG A 1 78 ? 21.516 2.166 -16.641 1 75.25 78 ARG A C 1
ATOM 569 O O . ARG A 1 78 ? 21.891 2.637 -17.719 1 75.25 78 ARG A O 1
ATOM 576 N N . PHE A 1 79 ? 22.234 1.979 -15.602 1 78.75 79 PHE A N 1
ATOM 577 C CA . PHE A 1 79 ? 23.516 2.666 -15.609 1 78.75 79 PHE A CA 1
ATOM 578 C C . PHE A 1 79 ? 24.672 1.666 -15.617 1 78.75 79 PHE A C 1
ATOM 580 O O . PHE A 1 79 ? 25.812 2.023 -15.336 1 78.75 79 PHE A O 1
ATOM 587 N N . ALA A 1 80 ? 24.188 0.456 -16.031 1 73.56 80 ALA A N 1
ATOM 588 C CA . ALA A 1 80 ? 25.219 -0.574 -16.156 1 73.56 80 ALA A CA 1
ATOM 589 C C . ALA A 1 80 ? 26.266 -0.183 -17.188 1 73.56 80 ALA A C 1
ATOM 591 O O . ALA A 1 80 ? 25.922 0.25 -18.297 1 73.56 80 ALA A O 1
ATOM 592 N N . GLY A 1 81 ? 27.562 -0.368 -16.75 1 73.19 81 GLY A N 1
ATOM 593 C CA . GLY A 1 81 ? 28.656 -0.067 -17.672 1 73.19 81 GLY A CA 1
ATOM 594 C C . GLY A 1 81 ? 29.047 1.397 -17.672 1 73.19 81 GLY A C 1
ATOM 595 O O . GLY A 1 81 ? 29.938 1.809 -18.406 1 73.19 81 GLY A O 1
ATOM 596 N N . LYS A 1 82 ? 28.391 2.16 -16.844 1 81.62 82 LYS A N 1
ATOM 597 C CA . LYS A 1 82 ? 28.688 3.586 -16.812 1 81.62 82 LYS A CA 1
ATOM 598 C C . LYS A 1 82 ? 29.5 3.943 -15.562 1 81.62 82 LYS A C 1
ATOM 600 O O . LYS A 1 82 ? 29.453 3.227 -14.562 1 81.62 82 LYS A O 1
ATOM 605 N N . LYS A 1 83 ? 30.297 4.984 -15.688 1 83.25 83 LYS A N 1
ATOM 606 C CA . LYS A 1 83 ? 31 5.547 -14.531 1 83.25 83 LYS A CA 1
ATOM 607 C C . LYS A 1 83 ? 30.031 6.344 -13.648 1 83.25 83 LYS A C 1
ATOM 609 O O . LYS A 1 83 ? 29.562 7.41 -14.047 1 83.25 83 LYS A O 1
ATOM 614 N N . VAL A 1 84 ? 29.781 5.84 -12.492 1 83.81 84 VAL A N 1
ATOM 615 C CA . VAL A 1 84 ? 28.734 6.387 -11.648 1 83.81 84 VAL A CA 1
ATOM 616 C C . VAL A 1 84 ? 29.344 6.988 -10.383 1 83.81 84 VAL A C 1
ATOM 618 O O . VAL A 1 84 ? 30.156 6.348 -9.719 1 83.81 84 VAL A O 1
ATOM 621 N N . TYR A 1 85 ? 29.062 8.242 -10.117 1 83.75 85 TYR A N 1
ATOM 622 C CA . TYR A 1 85 ? 29.359 8.945 -8.875 1 83.75 85 TYR A CA 1
ATOM 623 C C . TYR A 1 85 ? 28.141 8.992 -7.965 1 83.75 85 TYR A C 1
ATOM 625 O O . TYR A 1 85 ? 27.109 9.547 -8.336 1 83.75 85 TYR A O 1
ATOM 633 N N . GLU A 1 86 ? 28.25 8.391 -6.871 1 80.31 86 GLU A N 1
ATOM 634 C CA . GLU A 1 86 ? 27.109 8.336 -5.965 1 80.31 86 GLU A CA 1
ATOM 635 C C . GLU A 1 86 ? 27.328 9.219 -4.738 1 80.31 86 GLU A C 1
ATOM 637 O O . GLU A 1 86 ? 28.422 9.211 -4.156 1 80.31 86 GLU A O 1
ATOM 642 N N . ILE A 1 87 ? 26.297 10 -4.371 1 76.56 87 ILE A N 1
ATOM 643 C CA . ILE A 1 87 ? 26.344 10.875 -3.203 1 76.56 87 ILE A CA 1
ATOM 644 C C . ILE A 1 87 ? 24.953 10.984 -2.582 1 76.56 87 ILE A C 1
ATOM 646 O O . ILE A 1 87 ? 23.938 10.891 -3.283 1 76.56 87 ILE A O 1
ATOM 650 N N . ALA A 1 88 ? 24.953 11.039 -1.314 1 74.19 88 ALA A N 1
ATOM 651 C CA . ALA A 1 88 ? 23.688 11.297 -0.643 1 74.19 88 ALA A CA 1
ATOM 652 C C . ALA A 1 88 ? 23.156 12.688 -0.988 1 74.19 88 ALA A C 1
ATOM 654 O O . ALA A 1 88 ? 23.922 13.664 -1 1 74.19 88 ALA A O 1
ATOM 655 N N . ILE A 1 89 ? 21.906 12.766 -1.248 1 75.44 89 ILE A N 1
ATOM 656 C CA . ILE A 1 89 ? 21.328 14.016 -1.736 1 75.44 89 ILE A CA 1
ATOM 657 C C . ILE A 1 89 ? 21.484 15.109 -0.679 1 75.44 89 ILE A C 1
ATOM 659 O O . ILE A 1 89 ? 21.672 16.281 -1.011 1 75.44 89 ILE A O 1
ATOM 663 N N . SER A 1 90 ? 21.484 14.758 0.599 1 67.44 90 SER A N 1
ATOM 664 C CA . SER A 1 90 ? 21.641 15.711 1.692 1 67.44 90 SER A CA 1
ATOM 665 C C . SER A 1 90 ? 23.031 16.359 1.655 1 67.44 90 SER A C 1
ATOM 667 O O . SER A 1 90 ? 23.219 17.469 2.166 1 67.44 90 SER A O 1
ATOM 669 N N . GLN A 1 91 ? 23.938 15.695 0.965 1 72.31 91 GLN A N 1
ATOM 670 C CA . GLN A 1 91 ? 25.312 16.188 0.887 1 72.31 91 GLN A CA 1
ATOM 671 C C . GLN A 1 91 ? 25.578 16.859 -0.457 1 72.31 91 GLN A C 1
ATOM 673 O O . GLN A 1 91 ? 26.578 17.562 -0.615 1 72.31 91 GLN A O 1
ATOM 678 N N . ALA A 1 92 ? 24.734 16.562 -1.247 1 79.12 92 ALA A N 1
ATOM 679 C CA . ALA A 1 92 ? 25 16.953 -2.627 1 79.12 92 ALA A CA 1
ATOM 680 C C . ALA A 1 92 ? 25.031 18.469 -2.766 1 79.12 92 ALA A C 1
ATOM 682 O O . ALA A 1 92 ? 25.922 19.031 -3.412 1 79.12 92 ALA A O 1
ATOM 683 N N . LEU A 1 93 ? 24.172 19.156 -2.055 1 75 93 LEU A N 1
ATOM 684 C CA . LEU A 1 93 ? 24.047 20.594 -2.238 1 75 93 LEU A CA 1
ATOM 685 C C . LEU A 1 93 ? 25.266 21.328 -1.677 1 75 93 LEU A C 1
ATOM 687 O O . LEU A 1 93 ? 25.734 22.297 -2.277 1 75 93 LEU A O 1
ATOM 691 N N . LYS A 1 94 ? 25.703 20.875 -0.57 1 73 94 LYS A N 1
ATOM 692 C CA . LYS A 1 94 ? 26.844 21.516 0.084 1 73 94 LYS A CA 1
ATOM 693 C C . LYS A 1 94 ? 28.141 21.172 -0.629 1 73 94 LYS A C 1
ATOM 695 O O . LYS A 1 94 ? 29.141 21.859 -0.468 1 73 94 LYS A O 1
ATOM 700 N N . ASN A 1 95 ? 28.109 20.172 -1.438 1 79.88 95 ASN A N 1
ATOM 701 C CA . ASN A 1 95 ? 29.344 19.688 -2.039 1 79.88 95 ASN A CA 1
ATOM 702 C C . ASN A 1 95 ? 29.281 19.719 -3.562 1 79.88 95 ASN A C 1
ATOM 704 O O . ASN A 1 95 ? 29.844 18.844 -4.23 1 79.88 95 ASN A O 1
ATOM 708 N N . ILE A 1 96 ? 28.609 20.609 -3.961 1 85.62 96 ILE A N 1
ATOM 709 C CA . ILE A 1 96 ? 28.406 20.656 -5.402 1 85.62 96 ILE A CA 1
ATOM 710 C C . ILE A 1 96 ? 29.75 20.766 -6.121 1 85.62 96 ILE A C 1
ATOM 712 O O . ILE A 1 96 ? 29.984 20.078 -7.117 1 85.62 96 ILE A O 1
ATOM 716 N N . ASP A 1 97 ? 30.625 21.625 -5.66 1 82.62 97 ASP A N 1
ATOM 717 C CA . ASP A 1 97 ? 31.938 21.812 -6.285 1 82.62 97 ASP A CA 1
ATOM 718 C C . ASP A 1 97 ? 32.781 20.547 -6.223 1 82.62 97 ASP A C 1
ATOM 720 O O . ASP A 1 97 ? 33.438 20.188 -7.199 1 82.62 97 ASP A O 1
ATOM 724 N N . GLN A 1 98 ? 32.656 19.922 -5.164 1 83.25 98 GLN A N 1
ATOM 725 C CA . GLN A 1 98 ? 33.438 18.688 -4.949 1 83.25 98 GLN A CA 1
ATOM 726 C C . GLN A 1 98 ? 32.938 17.578 -5.867 1 83.25 98 GLN A C 1
ATOM 728 O O . GLN A 1 98 ? 33.75 16.781 -6.367 1 83.25 98 GLN A O 1
ATOM 733 N N . ILE A 1 99 ? 31.703 17.531 -6.086 1 86.5 99 ILE A N 1
ATOM 734 C CA . ILE A 1 99 ? 31.109 16.5 -6.934 1 86.5 99 ILE A CA 1
ATOM 735 C C . ILE A 1 99 ? 31.75 16.547 -8.32 1 86.5 99 ILE A C 1
ATOM 737 O O . ILE A 1 99 ? 32.219 15.523 -8.828 1 86.5 99 ILE A O 1
ATOM 741 N N . PHE A 1 100 ? 31.844 17.656 -8.852 1 87.94 100 PHE A N 1
ATOM 742 C CA . PHE A 1 100 ? 32.344 17.797 -10.219 1 87.94 100 PHE A CA 1
ATOM 743 C C . PHE A 1 100 ? 33.844 17.594 -10.273 1 87.94 100 PHE A C 1
ATOM 745 O O . PHE A 1 100 ? 34.375 17.078 -11.258 1 87.94 100 PHE A O 1
ATOM 752 N N . SER A 1 101 ? 34.438 18.047 -9.258 1 85.25 101 SER A N 1
ATOM 753 C CA . SER A 1 101 ? 35.906 17.875 -9.227 1 85.25 101 SER A CA 1
ATOM 754 C C . SER A 1 101 ? 36.281 16.406 -9.047 1 85.25 101 SER A C 1
ATOM 756 O O . SER A 1 101 ? 37.344 15.969 -9.523 1 85.25 101 SER A O 1
ATOM 758 N N . GLU A 1 102 ? 35.406 15.625 -8.484 1 83.88 102 GLU A N 1
ATOM 759 C CA . GLU A 1 102 ? 35.719 14.25 -8.133 1 83.88 102 GLU A CA 1
ATOM 760 C C . GLU A 1 102 ? 35.188 13.266 -9.164 1 83.88 102 GLU A C 1
ATOM 762 O O . GLU A 1 102 ? 35.438 12.062 -9.078 1 83.88 102 GLU A O 1
ATOM 767 N N . LEU A 1 103 ? 34.469 13.719 -10.102 1 85.88 103 LEU A N 1
ATOM 768 C CA . LEU A 1 103 ? 33.812 12.844 -11.086 1 85.88 103 LEU A CA 1
ATOM 769 C C . LEU A 1 103 ? 34.844 11.922 -11.727 1 85.88 103 LEU A C 1
ATOM 771 O O . LEU A 1 103 ? 34.656 10.703 -11.789 1 85.88 103 LEU A O 1
ATOM 775 N N . PRO A 1 104 ? 35.969 12.469 -12.219 1 80.19 104 PRO A N 1
ATOM 776 C CA . PRO A 1 104 ? 36.938 11.609 -12.906 1 80.19 104 PRO A CA 1
ATOM 777 C C . PRO A 1 104 ? 37.625 10.625 -11.969 1 80.19 104 PRO A C 1
ATOM 779 O O . PRO A 1 104 ? 38 9.539 -12.383 1 80.19 104 PRO A O 1
ATOM 782 N N . THR A 1 105 ? 37.656 10.898 -10.773 1 77.25 105 THR A N 1
ATOM 783 C CA . THR A 1 105 ? 38.5 10.102 -9.875 1 77.25 105 THR A CA 1
ATOM 784 C C . THR A 1 105 ? 37.625 9.188 -9.008 1 77.25 105 THR A C 1
ATOM 786 O O . THR A 1 105 ? 38.062 8.109 -8.602 1 77.25 105 THR A O 1
ATOM 789 N N . ASN A 1 106 ? 36.469 9.641 -8.766 1 74.06 106 ASN A N 1
ATOM 790 C CA . ASN A 1 106 ? 35.688 8.914 -7.777 1 74.06 106 ASN A CA 1
ATOM 791 C C . ASN A 1 106 ? 34.469 8.258 -8.406 1 74.06 106 ASN A C 1
ATOM 793 O O . ASN A 1 106 ? 33.562 7.805 -7.691 1 74.06 106 ASN A O 1
ATOM 797 N N . SER A 1 107 ? 34.375 8.266 -9.68 1 77.25 107 SER A N 1
ATOM 798 C CA . SER A 1 107 ? 33.281 7.57 -10.352 1 77.25 107 SER A CA 1
ATOM 799 C C . SER A 1 107 ? 33.625 6.094 -10.555 1 77.25 107 SER A C 1
ATOM 801 O O . SER A 1 107 ? 34.781 5.73 -10.797 1 77.25 107 SER A O 1
ATOM 803 N N . GLN A 1 108 ? 32.625 5.238 -10.398 1 70.69 108 GLN A N 1
ATOM 804 C CA . GLN A 1 108 ? 32.812 3.799 -10.547 1 70.69 108 GLN A CA 1
ATOM 805 C C . GLN A 1 108 ? 31.969 3.256 -11.703 1 70.69 108 GLN A C 1
ATOM 807 O O . GLN A 1 108 ? 30.859 3.74 -11.961 1 70.69 108 GLN A O 1
ATOM 812 N N . LEU A 1 109 ? 32.625 2.365 -12.492 1 64.62 109 LEU A N 1
ATOM 813 C CA . LEU A 1 109 ? 31.906 1.698 -13.578 1 64.62 109 LEU A CA 1
ATOM 814 C C . LEU A 1 109 ? 30.828 0.761 -13.031 1 64.62 109 LEU A C 1
ATOM 816 O O . LEU A 1 109 ? 31.125 -0.114 -12.219 1 64.62 109 LEU A O 1
ATOM 820 N N . PHE A 1 110 ? 29.594 1.105 -13.414 1 61.47 110 PHE A N 1
ATOM 821 C CA . PHE A 1 110 ? 28.5 0.237 -13.016 1 61.47 110 PHE A CA 1
ATOM 822 C C . PHE A 1 110 ? 28.484 -1.043 -13.844 1 61.47 110 PHE A C 1
ATOM 824 O O . PHE A 1 110 ? 28.594 -0.994 -15.07 1 61.47 110 PHE A O 1
ATOM 831 N N . ALA A 1 111 ? 28.953 -2.332 -13.617 1 47.44 111 ALA A N 1
ATOM 832 C CA . ALA A 1 111 ? 28.953 -3.615 -14.312 1 47.44 111 ALA A CA 1
ATOM 833 C C . ALA A 1 111 ? 27.547 -4.02 -14.734 1 47.44 111 ALA A C 1
ATOM 835 O O . ALA A 1 111 ? 26.578 -3.742 -14.023 1 47.44 111 ALA A O 1
ATOM 836 N N . ALA A 1 112 ? 27.484 -4.422 -16.203 1 41.16 112 ALA A N 1
ATOM 837 C CA . ALA A 1 112 ? 26.312 -5.105 -16.719 1 41.16 112 ALA A CA 1
ATOM 838 C C . ALA A 1 112 ? 26 -6.363 -15.914 1 41.16 112 ALA A C 1
ATOM 840 O O . ALA A 1 112 ? 26.906 -7.156 -15.625 1 41.16 112 ALA A O 1
ATOM 841 N N . ASP A 1 113 ? 25.219 -6.445 -15.109 1 33.75 113 ASP A N 1
ATOM 842 C CA . ASP A 1 113 ? 24.859 -7.711 -14.477 1 33.75 113 ASP A CA 1
ATOM 843 C C . ASP A 1 113 ? 24.641 -8.805 -15.523 1 33.75 113 ASP A C 1
ATOM 845 O O . ASP A 1 113 ? 23.656 -8.75 -16.281 1 33.75 113 ASP A O 1
ATOM 849 N N . SER A 1 114 ? 25.672 -9.375 -16.297 1 28.72 114 SER A N 1
ATOM 850 C CA . SER A 1 114 ? 25.469 -10.523 -17.172 1 28.72 114 SER A CA 1
ATOM 851 C C . SER A 1 114 ? 24.797 -11.672 -16.438 1 28.72 114 SER A C 1
ATOM 853 O O . SER A 1 114 ? 24.703 -12.781 -16.953 1 28.72 114 SER A O 1
ATOM 855 N N . GLY A 1 115 ? 25.062 -11.875 -15.078 1 29.53 115 GLY A N 1
ATOM 856 C CA . GLY A 1 115 ? 24.641 -13.188 -14.609 1 29.53 115 GLY A CA 1
ATOM 857 C C . GLY A 1 115 ? 23.25 -13.578 -15.078 1 29.53 115 GLY A C 1
ATOM 858 O O . GLY A 1 115 ? 22.453 -12.711 -15.43 1 29.53 115 GLY A O 1
ATOM 859 N N . VAL A 1 116 ? 23.109 -14.945 -15.211 1 26.67 116 VAL A N 1
ATOM 860 C CA . VAL A 1 116 ? 21.938 -15.742 -15.586 1 26.67 116 VAL A CA 1
ATOM 861 C C . VAL A 1 116 ? 20.75 -15.383 -14.695 1 26.67 116 VAL A C 1
ATOM 863 O O . VAL A 1 116 ? 20.812 -15.547 -13.477 1 26.67 116 VAL A O 1
ATOM 866 N N . LYS A 1 117 ? 20.016 -14.414 -14.789 1 33.31 117 LYS A N 1
ATOM 867 C CA . LYS A 1 117 ? 18.656 -14.117 -14.359 1 33.31 117 LYS A CA 1
ATOM 868 C C . LYS A 1 117 ? 17.828 -15.391 -14.266 1 33.31 117 LYS A C 1
ATOM 870 O O . LYS A 1 117 ? 17.344 -15.906 -15.281 1 33.31 117 LYS A O 1
ATOM 875 N N . LEU A 1 118 ? 18.219 -16.297 -13.469 1 29.73 118 LEU A N 1
ATOM 876 C CA . LEU A 1 118 ? 17.25 -17.375 -13.633 1 29.73 118 LEU A CA 1
ATOM 877 C C . LEU A 1 118 ? 15.875 -16.812 -13.961 1 29.73 118 LEU A C 1
ATOM 879 O O . LEU A 1 118 ? 15.398 -16.938 -15.086 1 29.73 118 LEU A O 1
ATOM 883 N N . GLY A 1 119 ? 14.875 -17.297 -12.883 1 29.61 119 GLY A N 1
ATOM 884 C CA . GLY A 1 119 ? 13.469 -17.375 -13.25 1 29.61 119 GLY A CA 1
ATOM 885 C C . GLY A 1 119 ? 12.844 -16.016 -13.508 1 29.61 119 GLY A C 1
ATOM 886 O O . GLY A 1 119 ? 11.633 -15.914 -13.688 1 29.61 119 GLY A O 1
ATOM 887 N N . LYS A 1 120 ? 13.281 -15.039 -12.711 1 33.72 120 LYS A N 1
ATOM 888 C CA . LYS A 1 120 ? 12.508 -13.883 -13.133 1 33.72 120 LYS A CA 1
ATOM 889 C C . LYS A 1 120 ? 12.797 -13.523 -14.586 1 33.72 120 LYS A C 1
ATOM 891 O O . LYS A 1 120 ? 13.867 -13 -14.898 1 33.72 120 LYS A O 1
ATOM 896 N N . GLN A 1 121 ? 12.445 -14.477 -15.336 1 34.59 121 GLN A N 1
ATOM 897 C CA . GLN A 1 121 ? 12.375 -14.086 -16.734 1 34.59 121 GLN A CA 1
ATOM 898 C C . GLN A 1 121 ? 12.086 -12.594 -16.875 1 34.59 121 GLN A C 1
ATOM 900 O O . GLN A 1 121 ? 11.242 -12.055 -16.156 1 34.59 121 GLN A O 1
ATOM 905 N N . GLU A 1 122 ? 12.984 -11.867 -17.375 1 42.47 122 GLU A N 1
ATOM 906 C CA . GLU A 1 122 ? 13.242 -10.477 -17.75 1 42.47 122 GLU A CA 1
ATOM 907 C C . GLU A 1 122 ? 11.977 -9.781 -18.234 1 42.47 122 GLU A C 1
ATOM 909 O O . GLU A 1 122 ? 11.609 -9.891 -19.406 1 42.47 122 GLU A O 1
ATOM 914 N N . VAL A 1 123 ? 10.828 -10.141 -17.531 1 46.78 123 VAL A N 1
ATOM 915 C CA . VAL A 1 123 ? 9.898 -9.18 -18.125 1 46.78 123 VAL A CA 1
ATOM 916 C C . VAL A 1 123 ? 10.547 -7.797 -18.172 1 46.78 123 VAL A C 1
ATOM 918 O O . VAL A 1 123 ? 11.18 -7.363 -17.203 1 46.78 123 VAL A O 1
ATOM 921 N N . GLN A 1 124 ? 10.844 -7.453 -19.281 1 50.94 124 GLN A N 1
ATOM 922 C CA . GLN A 1 124 ? 11.43 -6.137 -19.531 1 50.94 124 GLN A CA 1
ATOM 923 C C . GLN A 1 124 ? 10.766 -5.074 -18.656 1 50.94 124 GLN A C 1
ATOM 925 O O . GLN A 1 124 ? 9.539 -4.922 -18.672 1 50.94 124 GLN A O 1
ATOM 930 N N . SER A 1 125 ? 11.492 -4.578 -17.656 1 58.34 125 SER A N 1
ATOM 931 C CA . SER A 1 125 ? 11.008 -3.463 -16.844 1 58.34 125 SER A CA 1
ATOM 932 C C . SER A 1 125 ? 10.32 -2.41 -17.703 1 58.34 125 SER A C 1
ATOM 934 O O . SER A 1 125 ? 10.82 -2.053 -18.781 1 58.34 125 SER A O 1
ATOM 936 N N . GLY A 1 126 ? 9.086 -2.23 -17.391 1 68.88 126 GLY A N 1
ATOM 937 C CA . GLY A 1 126 ? 8.344 -1.22 -18.125 1 68.88 126 GLY A CA 1
ATOM 938 C C . GLY A 1 126 ? 7.312 -1.808 -19.062 1 68.88 126 GLY A C 1
ATOM 939 O O . GLY A 1 126 ? 6.48 -1.081 -19.625 1 68.88 126 GLY A O 1
ATOM 940 N N . SER A 1 127 ? 7.441 -3.15 -19.172 1 78.19 127 SER A N 1
ATOM 941 C CA . SER A 1 127 ? 6.426 -3.791 -20 1 78.19 127 SER A CA 1
ATOM 942 C C . SER A 1 127 ? 5.082 -3.844 -19.281 1 78.19 127 SER A C 1
ATOM 944 O O . SER A 1 127 ? 5.008 -3.637 -18.062 1 78.19 127 SER A O 1
ATOM 946 N N . VAL A 1 128 ? 4.035 -4.035 -20.031 1 86.94 128 VAL A N 1
ATOM 947 C CA . VAL A 1 128 ? 2.695 -4.16 -19.469 1 86.94 128 VAL A CA 1
ATOM 948 C C . VAL A 1 128 ? 2.656 -5.324 -18.484 1 86.94 128 VAL A C 1
ATOM 950 O O . VAL A 1 128 ? 2.08 -5.203 -17.391 1 86.94 128 VAL A O 1
ATOM 953 N N . MET A 1 129 ? 3.322 -6.41 -18.828 1 83.25 129 MET A N 1
ATOM 954 C CA . MET A 1 129 ? 3.33 -7.586 -17.969 1 83.25 129 MET A CA 1
ATOM 955 C C . MET A 1 129 ? 4.051 -7.289 -16.656 1 83.25 129 MET A C 1
ATOM 957 O O . MET A 1 129 ? 3.65 -7.777 -15.594 1 83.25 129 MET A O 1
ATOM 961 N N . SER A 1 130 ? 5.055 -6.547 -16.75 1 83.12 130 SER A N 1
ATOM 962 C CA . SER A 1 130 ? 5.766 -6.184 -15.531 1 83.12 130 SER A CA 1
ATOM 963 C C . SER A 1 130 ? 4.875 -5.375 -14.594 1 83.12 130 SER A C 1
ATOM 965 O O . SER A 1 130 ? 4.945 -5.539 -13.375 1 83.12 130 SER A O 1
ATOM 967 N N . HIS A 1 131 ? 4.07 -4.48 -15.156 1 90.5 131 HIS A N 1
ATOM 968 C CA . HIS A 1 131 ? 3.143 -3.699 -14.352 1 90.5 131 HIS A CA 1
ATOM 969 C C . HIS A 1 131 ? 2.07 -4.59 -13.727 1 90.5 131 HIS A C 1
ATOM 971 O O . HIS A 1 131 ? 1.719 -4.418 -12.562 1 90.5 131 HIS A O 1
ATOM 977 N N . LEU A 1 132 ? 1.594 -5.543 -14.5 1 90.44 132 LEU A N 1
ATOM 978 C CA . LEU A 1 132 ? 0.584 -6.465 -13.984 1 90.44 132 LEU A CA 1
ATOM 979 C C . LEU A 1 132 ? 1.146 -7.309 -12.844 1 90.44 132 LEU A C 1
ATOM 981 O O . LEU A 1 132 ? 0.483 -7.508 -11.828 1 90.44 132 LEU A O 1
ATOM 985 N N . MET A 1 133 ? 2.365 -7.711 -13.008 1 85.19 133 MET A N 1
ATOM 986 C CA . MET A 1 133 ? 2.984 -8.555 -11.984 1 85.19 133 MET A CA 1
ATOM 987 C C . MET A 1 133 ? 3.246 -7.758 -10.711 1 85.19 133 MET A C 1
ATOM 989 O O . MET A 1 133 ? 3.203 -8.305 -9.609 1 85.19 133 MET A O 1
ATOM 993 N N . ALA A 1 134 ? 3.486 -6.461 -10.852 1 87.44 134 ALA A N 1
ATOM 994 C CA . ALA A 1 134 ? 3.609 -5.605 -9.68 1 87.44 134 ALA A CA 1
ATOM 995 C C . ALA A 1 134 ? 2.326 -5.613 -8.852 1 87.44 134 ALA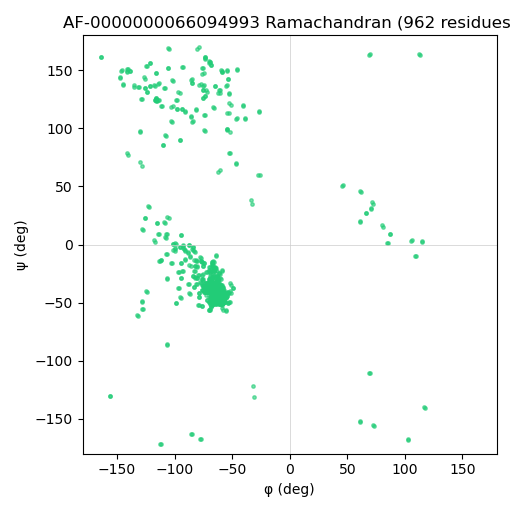 A C 1
ATOM 997 O O . ALA A 1 134 ? 2.371 -5.672 -7.621 1 87.44 134 ALA A O 1
ATOM 998 N N . GLY A 1 135 ? 1.252 -5.562 -9.539 1 92.69 135 GLY A N 1
ATOM 999 C CA . GLY A 1 135 ? -0.036 -5.664 -8.875 1 92.69 135 GLY A CA 1
ATOM 1000 C C . GLY A 1 135 ? -0.242 -6.996 -8.172 1 92.69 135 GLY A C 1
ATOM 1001 O O . GLY A 1 135 ? -0.68 -7.035 -7.02 1 92.69 135 GLY A O 1
ATOM 1002 N N . VAL A 1 136 ? 0.115 -8.031 -8.828 1 89.94 136 VAL A N 1
ATOM 1003 C CA . VAL A 1 136 ? -0.062 -9.375 -8.297 1 89.94 136 VAL A CA 1
ATOM 1004 C C . VAL A 1 136 ? 0.814 -9.57 -7.059 1 89.94 136 VAL A C 1
ATOM 1006 O O . VAL A 1 136 ? 0.364 -10.117 -6.051 1 89.94 136 VAL A O 1
ATOM 1009 N N . SER A 1 137 ? 2.016 -9.109 -7.176 1 86.5 137 SER A N 1
ATOM 1010 C CA . SER A 1 137 ? 2.961 -9.25 -6.07 1 86.5 137 SER A CA 1
ATOM 1011 C C . SER A 1 137 ? 2.441 -8.57 -4.809 1 86.5 137 SER A C 1
ATOM 1013 O O . SER A 1 137 ? 2.637 -9.078 -3.699 1 86.5 137 SER A O 1
ATOM 1015 N N . ALA A 1 138 ? 1.808 -7.504 -5.016 1 89.94 138 ALA A N 1
ATOM 1016 C CA . ALA A 1 138 ? 1.278 -6.758 -3.877 1 89.94 138 ALA A CA 1
ATOM 1017 C C . ALA A 1 138 ? 0.027 -7.426 -3.316 1 89.94 138 ALA A C 1
ATOM 1019 O O . ALA A 1 138 ? -0.244 -7.348 -2.117 1 89.94 138 ALA A O 1
ATOM 1020 N N . ALA A 1 139 ? -0.698 -8.086 -4.117 1 93.38 139 ALA A N 1
ATOM 1021 C CA . ALA A 1 139 ? -1.965 -8.703 -3.729 1 93.38 139 ALA A CA 1
ATOM 1022 C C . ALA A 1 139 ? -1.736 -10.055 -3.061 1 93.38 139 ALA A C 1
ATOM 1024 O O . ALA A 1 139 ? -2.568 -10.516 -2.277 1 93.38 139 ALA A O 1
ATOM 1025 N N . LEU A 1 140 ? -0.635 -10.672 -3.305 1 90.44 140 LEU A N 1
ATOM 1026 C CA . LEU A 1 140 ? -0.364 -12.047 -2.902 1 90.44 140 LEU A CA 1
ATOM 1027 C C . LEU A 1 140 ? -0.488 -12.203 -1.391 1 90.44 140 LEU A C 1
ATOM 1029 O O . LEU A 1 140 ? -1.199 -13.094 -0.913 1 90.44 140 LEU A O 1
ATOM 1033 N N . PRO A 1 141 ? 0.118 -11.32 -0.613 1 91.5 141 PRO A N 1
ATOM 1034 C CA . PRO A 1 141 ? 0.015 -11.516 0.834 1 91.5 141 PRO A CA 1
ATOM 1035 C C . PRO A 1 141 ? -1.423 -11.422 1.341 1 91.5 141 PRO A C 1
ATOM 1037 O O . PRO A 1 141 ? -1.782 -12.086 2.316 1 91.5 141 PRO A O 1
ATOM 1040 N N . PHE A 1 142 ? -2.232 -10.633 0.737 1 95.44 142 PHE A N 1
ATOM 1041 C CA . PHE A 1 142 ? -3.641 -10.516 1.098 1 95.44 142 PHE A CA 1
ATOM 1042 C C . PHE A 1 142 ? -4.371 -11.828 0.846 1 95.44 142 PHE A C 1
ATOM 1044 O O . PHE A 1 142 ? -5.082 -12.328 1.723 1 95.44 142 PHE A O 1
ATOM 1051 N N . VAL A 1 143 ? -4.121 -12.352 -0.319 1 93.56 143 VAL A N 1
ATOM 1052 C CA . VAL A 1 143 ? -4.832 -13.547 -0.765 1 93.56 143 VAL A CA 1
ATOM 1053 C C . VAL A 1 143 ? -4.316 -14.773 -0.013 1 93.56 143 VAL A C 1
ATOM 1055 O O . VAL A 1 143 ? -5.094 -15.648 0.372 1 93.56 143 VAL A O 1
ATOM 1058 N N . ILE A 1 144 ? -3.025 -14.859 0.196 1 92.31 144 ILE A N 1
ATOM 1059 C CA . ILE A 1 144 ? -2.432 -16.016 0.877 1 92.31 144 ILE A CA 1
ATOM 1060 C C . ILE A 1 144 ? -2.877 -16.031 2.338 1 92.31 144 ILE A C 1
ATOM 1062 O O . ILE A 1 144 ? -3.385 -17.047 2.824 1 92.31 144 ILE A O 1
ATOM 1066 N N . GLY A 1 145 ? -2.701 -14.906 3.021 1 93.81 145 GLY A N 1
ATOM 1067 C CA . GLY A 1 145 ? -3.154 -14.836 4.402 1 93.81 145 GLY A CA 1
ATOM 1068 C C . GLY A 1 145 ? -4.637 -15.117 4.559 1 93.81 145 GLY A C 1
ATOM 1069 O O . GLY A 1 145 ? -5.031 -15.914 5.41 1 93.81 145 GLY A O 1
ATOM 1070 N N . GLY A 1 146 ? -5.418 -14.531 3.736 1 95.12 146 GLY A N 1
ATOM 1071 C CA . GLY A 1 146 ? -6.855 -14.742 3.771 1 95.12 146 GLY A CA 1
ATOM 1072 C C . GLY A 1 146 ? -7.258 -16.156 3.383 1 95.12 146 GLY A C 1
ATOM 1073 O O . GLY A 1 146 ? -8.109 -16.766 4.031 1 95.12 146 GLY A O 1
ATOM 1074 N N . GLY A 1 147 ? -6.648 -16.641 2.328 1 93.25 147 GLY A N 1
ATOM 1075 C CA . GLY A 1 147 ? -6.973 -17.953 1.833 1 93.25 147 GLY A CA 1
ATOM 1076 C C . GLY A 1 147 ? -6.691 -19.062 2.84 1 93.25 147 GLY A C 1
ATOM 1077 O O . GLY A 1 147 ? -7.492 -19.984 2.998 1 93.25 147 GLY A O 1
ATOM 1078 N N . ILE A 1 148 ? -5.602 -19 3.508 1 94.38 148 ILE A N 1
ATOM 1079 C CA . ILE A 1 148 ? -5.266 -20.016 4.496 1 94.38 148 ILE A CA 1
ATOM 1080 C C . ILE A 1 148 ? -6.234 -19.938 5.676 1 94.38 148 ILE A C 1
ATOM 1082 O O . ILE A 1 148 ? -6.602 -20.953 6.258 1 94.38 148 ILE A O 1
ATOM 1086 N N . LEU A 1 149 ? -6.684 -18.75 6.047 1 96.69 149 LEU A N 1
ATOM 1087 C CA . LEU A 1 149 ? -7.684 -18.625 7.105 1 96.69 149 LEU A CA 1
ATOM 1088 C C . LEU A 1 149 ? -9 -19.266 6.688 1 96.69 149 LEU A C 1
ATOM 1090 O O . LEU A 1 149 ? -9.648 -19.938 7.492 1 96.69 149 LEU A O 1
ATOM 1094 N N . VAL A 1 150 ? -9.375 -19 5.488 1 95.31 150 VAL A N 1
ATOM 1095 C CA . VAL A 1 150 ? -10.594 -19.625 4.98 1 95.31 150 VAL A CA 1
ATOM 1096 C C . VAL A 1 150 ? -10.445 -21.141 4.996 1 95.31 150 VAL A C 1
ATOM 1098 O O . VAL A 1 150 ? -11.375 -21.859 5.395 1 95.31 150 VAL A O 1
ATOM 1101 N N . ALA A 1 151 ? -9.297 -21.625 4.562 1 94.44 151 ALA A N 1
ATOM 1102 C CA . ALA A 1 151 ? -9.023 -23.062 4.59 1 94.44 151 ALA A CA 1
ATOM 1103 C C . ALA A 1 151 ? -9.094 -23.609 6.012 1 94.44 151 ALA A C 1
ATOM 1105 O O . ALA A 1 151 ? -9.656 -24.688 6.242 1 94.44 151 ALA A O 1
ATOM 1106 N N . LEU A 1 152 ? -8.523 -22.906 6.922 1 95.19 152 LEU A N 1
ATOM 1107 C CA . LEU A 1 152 ? -8.547 -23.312 8.32 1 95.19 152 LEU A CA 1
ATOM 1108 C C . LEU A 1 152 ? -9.977 -23.391 8.844 1 95.19 152 LEU A C 1
ATOM 1110 O O . LEU A 1 152 ? -10.344 -24.344 9.539 1 95.19 152 LEU A O 1
ATOM 1114 N N . ALA A 1 153 ? -10.75 -22.391 8.562 1 96.62 153 ALA A N 1
ATOM 1115 C CA . ALA A 1 153 ? -12.148 -22.375 8.984 1 96.62 153 ALA A CA 1
ATOM 1116 C C . ALA A 1 153 ? -12.906 -23.578 8.422 1 96.62 153 ALA A C 1
ATOM 1118 O O . ALA A 1 153 ? -13.656 -24.234 9.148 1 96.62 153 ALA A O 1
ATOM 1119 N N . ASN A 1 154 ? -12.664 -23.828 7.176 1 93.06 154 ASN A N 1
ATOM 1120 C CA . ASN A 1 154 ? -13.312 -24.969 6.535 1 93.06 154 ASN A CA 1
ATOM 1121 C C . ASN A 1 154 ? -12.891 -26.281 7.176 1 93.06 154 ASN A C 1
ATOM 1123 O O . ASN A 1 154 ? -13.719 -27.188 7.355 1 93.06 154 ASN A O 1
AT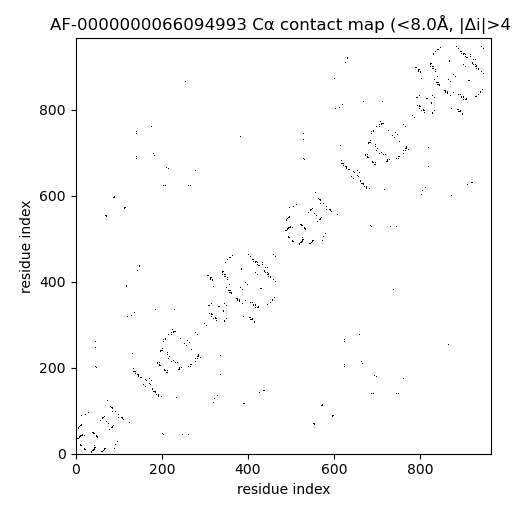OM 1127 N N . MET A 1 155 ? -11.672 -26.422 7.461 1 93.5 155 MET A N 1
ATOM 1128 C CA . MET A 1 155 ? -11.172 -27.625 8.109 1 93.5 155 MET A CA 1
ATOM 1129 C C . MET A 1 155 ? -11.797 -27.797 9.484 1 93.5 155 MET A C 1
ATOM 1131 O O . MET A 1 155 ? -12.164 -28.922 9.867 1 93.5 155 MET A O 1
ATOM 1135 N N . LEU A 1 156 ? -11.891 -26.734 10.188 1 95.38 156 LEU A N 1
ATOM 1136 C CA . LEU A 1 156 ? -12.477 -26.797 11.523 1 95.38 156 LEU A CA 1
ATOM 1137 C C . LEU A 1 156 ? -13.945 -27.219 11.453 1 95.38 156 LEU A C 1
ATOM 1139 O O . LEU A 1 156 ? -14.422 -27.969 12.297 1 95.38 156 LEU A O 1
ATOM 1143 N N . VAL A 1 157 ? -14.648 -26.719 10.492 1 93.81 157 VAL A N 1
ATOM 1144 C CA . VAL A 1 157 ? -16.031 -27.109 10.289 1 93.81 157 VAL A CA 1
ATOM 1145 C C . VAL A 1 157 ? -16.109 -28.594 9.969 1 93.81 157 VAL A C 1
ATOM 1147 O O . VAL A 1 157 ? -16.984 -29.312 10.469 1 93.81 157 VAL A O 1
ATOM 1150 N N . GLN A 1 158 ? -15.195 -29.078 9.133 1 90.31 158 GLN A N 1
ATOM 1151 C CA . GLN A 1 158 ? -15.141 -30.484 8.781 1 90.31 158 GLN A CA 1
ATOM 1152 C C . GLN A 1 158 ? -14.867 -31.344 10.008 1 90.31 158 GLN A C 1
ATOM 1154 O O . GLN A 1 158 ? -15.297 -32.5 10.07 1 90.31 158 GLN A O 1
ATOM 1159 N N . PHE A 1 159 ? -14.148 -30.766 10.969 1 93.69 159 PHE A N 1
ATOM 1160 C CA . PHE A 1 159 ? -13.828 -31.484 12.188 1 93.69 159 PHE A CA 1
ATOM 1161 C C . PHE A 1 159 ? -14.969 -31.391 13.195 1 93.69 159 PHE A C 1
ATOM 1163 O O . PHE A 1 159 ? -14.852 -31.859 14.328 1 93.69 159 PHE A O 1
ATOM 1170 N N . GLY A 1 160 ? -16.062 -30.656 12.867 1 94.44 160 GLY A N 1
ATOM 1171 C CA . GLY A 1 160 ? -17.281 -30.719 13.664 1 94.44 160 GLY A CA 1
ATOM 1172 C C . GLY A 1 160 ? -17.609 -29.406 14.352 1 94.44 160 GLY A C 1
ATOM 1173 O O . GLY A 1 160 ? -18.594 -29.328 15.086 1 94.44 160 GLY A O 1
ATOM 1174 N N . LEU A 1 161 ? -16.875 -28.391 14.164 1 94.81 161 LEU A N 1
ATOM 1175 C CA . LEU A 1 161 ? -17.188 -27.094 14.773 1 94.81 161 LEU A CA 1
ATOM 1176 C C . LEU A 1 161 ? -18.359 -26.422 14.055 1 94.81 161 LEU A C 1
ATOM 1178 O O . LEU A 1 161 ? -18.516 -26.562 12.836 1 94.81 161 LEU A O 1
ATOM 1182 N N . PRO A 1 162 ? -19.125 -25.703 14.719 1 93.44 162 PRO A N 1
ATOM 1183 C CA . PRO A 1 162 ? -20.297 -25.062 14.117 1 93.44 162 PRO A CA 1
ATOM 1184 C C . PRO A 1 162 ? -19.938 -23.938 13.156 1 93.44 162 PRO A C 1
ATOM 1186 O O . PRO A 1 162 ? -18.844 -23.375 13.258 1 93.44 162 PRO A O 1
ATOM 1189 N N . TYR A 1 163 ? -20.828 -23.641 12.25 1 94.75 163 TYR A N 1
ATOM 1190 C CA . TYR A 1 163 ? -20.734 -22.531 11.312 1 94.75 163 TYR A CA 1
ATOM 1191 C C . TYR A 1 163 ? -22.016 -21.703 11.312 1 94.75 163 TYR A C 1
ATOM 1193 O O . TYR A 1 163 ? -22.984 -22.078 10.648 1 94.75 163 TYR A O 1
ATOM 1201 N N . THR A 1 164 ? -22 -20.656 12.055 1 93.5 164 THR A N 1
ATOM 1202 C CA . THR A 1 164 ? -23.141 -19.75 12.141 1 93.5 164 THR A CA 1
ATOM 1203 C C . THR A 1 164 ? -22.703 -18.312 11.961 1 93.5 164 THR A C 1
ATOM 1205 O O . THR A 1 164 ? -21.656 -17.891 12.477 1 93.5 164 THR A O 1
ATOM 1208 N N . ASP A 1 165 ? -23.453 -17.594 11.164 1 91.69 165 ASP A N 1
ATOM 1209 C CA . ASP A 1 165 ? -23.125 -16.188 10.922 1 91.69 165 ASP A CA 1
ATOM 1210 C C . ASP A 1 165 ? -23.719 -15.289 12.008 1 91.69 165 ASP A C 1
ATOM 1212 O O . ASP A 1 165 ? -24.078 -15.766 13.086 1 91.69 165 ASP A O 1
ATOM 1216 N N . MET A 1 166 ? -23.797 -13.953 11.719 1 88.12 166 MET A N 1
ATOM 1217 C CA . MET A 1 166 ? -24.203 -12.977 12.719 1 88.12 166 MET A CA 1
ATOM 1218 C C . MET A 1 166 ? -25.719 -12.875 12.805 1 88.12 166 MET A C 1
ATOM 1220 O O . MET A 1 166 ? -26.266 -12.203 13.68 1 88.12 166 MET A O 1
ATOM 1224 N N . SER A 1 167 ? -26.469 -13.523 11.992 1 84.88 167 SER A N 1
ATOM 1225 C CA . SER A 1 167 ? -27.922 -13.383 11.898 1 84.88 167 SER A CA 1
ATOM 1226 C C . SER A 1 167 ? -28.625 -13.992 13.109 1 84.88 167 SER A C 1
ATOM 1228 O O . SER A 1 167 ? -29.703 -13.555 13.5 1 84.88 167 SER A O 1
ATOM 1230 N N . LYS A 1 168 ? -28.141 -15 13.688 1 83.31 168 LYS A N 1
ATOM 1231 C CA . LYS A 1 168 ? -28.797 -15.719 14.781 1 83.31 168 LYS A CA 1
ATOM 1232 C C . LYS A 1 168 ? -28.109 -15.414 16.109 1 83.31 168 LYS A C 1
ATOM 1234 O O . LYS A 1 168 ? -28.188 -16.219 17.047 1 83.31 168 LYS A O 1
ATOM 1239 N N . GLY A 1 169 ? -27.422 -14.242 16.156 1 84.38 169 GLY A N 1
ATOM 1240 C CA . GLY A 1 169 ? -26.703 -13.93 17.375 1 84.38 169 GLY A CA 1
ATOM 1241 C C . GLY A 1 169 ? -25.203 -13.828 17.188 1 84.38 169 GLY A C 1
ATOM 1242 O O . GLY A 1 169 ? -24.75 -13.266 16.188 1 84.38 169 GLY A O 1
ATOM 1243 N N . ALA A 1 170 ? -24.5 -14.414 18.281 1 87.88 170 ALA A N 1
ATOM 1244 C CA . ALA A 1 170 ? -23.031 -14.375 18.188 1 87.88 170 ALA A CA 1
ATOM 1245 C C . ALA A 1 170 ? -22.531 -15.367 17.156 1 87.88 170 ALA A C 1
ATOM 1247 O O . ALA A 1 170 ? -22.922 -16.531 17.156 1 87.88 170 ALA A O 1
ATOM 1248 N N . PRO A 1 171 ? -21.75 -14.914 16.266 1 93.69 171 PRO A N 1
ATOM 1249 C CA . PRO A 1 171 ? -21.25 -15.82 15.227 1 93.69 171 PRO A CA 1
ATOM 1250 C C . PRO A 1 171 ? -20.297 -16.875 15.766 1 93.69 171 PRO A C 1
ATOM 1252 O O . PRO A 1 171 ? -19.703 -16.703 16.828 1 93.69 171 PRO A O 1
ATOM 1255 N N . SER A 1 172 ? -20.25 -17.984 15.039 1 95.94 172 SER A N 1
ATOM 1256 C CA . SER A 1 172 ? -19.312 -19.047 15.398 1 95.94 172 SER A CA 1
ATOM 1257 C C . SER A 1 172 ? -17.875 -18.625 15.133 1 95.94 172 SER A C 1
ATOM 1259 O O . SER A 1 172 ? -17.625 -17.734 14.312 1 95.94 172 SER A O 1
ATOM 1261 N N . PHE A 1 173 ? -16.969 -19.281 15.828 1 96.69 173 PHE A N 1
ATOM 1262 C CA . PHE A 1 173 ? -15.547 -19.031 15.648 1 96.69 173 PHE A CA 1
ATOM 1263 C C . PHE A 1 173 ? -15.133 -19.281 14.203 1 96.69 173 PHE A C 1
ATOM 1265 O O . PHE A 1 173 ? -14.352 -18.5 13.641 1 96.69 173 PHE A O 1
ATOM 1272 N N . THR A 1 174 ? -15.625 -20.297 13.594 1 96.81 174 THR A N 1
ATOM 1273 C CA . THR A 1 174 ? -15.273 -20.656 12.227 1 96.81 174 THR A CA 1
ATOM 1274 C C . THR A 1 174 ? -15.727 -19.578 11.25 1 96.81 174 THR A C 1
ATOM 1276 O O . THR A 1 174 ? -15.016 -19.25 10.305 1 96.81 174 THR A O 1
ATOM 1279 N N . TRP A 1 175 ? -16.922 -19.016 11.531 1 96.44 175 TRP A N 1
ATOM 1280 C CA . TRP A 1 175 ? -17.406 -17.938 10.68 1 96.44 175 TRP A CA 1
ATOM 1281 C C . TRP A 1 175 ? -16.531 -16.688 10.805 1 96.44 175 TRP A C 1
ATOM 1283 O O . TRP A 1 175 ? -16.266 -16 9.812 1 96.44 175 TRP A O 1
ATOM 1293 N N . VAL A 1 176 ? -16.109 -16.422 12.039 1 97.06 176 VAL A N 1
ATOM 1294 C CA . VAL A 1 176 ? -15.266 -15.266 12.289 1 97.06 176 VAL A CA 1
ATOM 1295 C C . VAL A 1 176 ? -13.945 -15.406 11.531 1 97.06 176 VAL A C 1
ATOM 1297 O O . VAL A 1 176 ? -13.523 -14.484 10.82 1 97.06 176 VAL A O 1
ATOM 1300 N N . VAL A 1 177 ? -13.352 -16.531 11.625 1 97.62 177 VAL A N 1
ATOM 1301 C CA . VAL A 1 177 ? -12.07 -16.797 10.984 1 97.62 177 VAL A CA 1
ATOM 1302 C C . VAL A 1 177 ? -12.227 -16.719 9.469 1 97.62 177 VAL A C 1
ATOM 1304 O O . VAL A 1 177 ? -11.391 -16.125 8.781 1 97.62 177 VAL A O 1
ATOM 1307 N N . GLU A 1 178 ? -13.258 -17.281 8.977 1 96.69 178 GLU A N 1
ATOM 1308 C CA . GLU A 1 178 ? -13.523 -17.25 7.543 1 96.69 178 GLU A CA 1
ATOM 1309 C C . GLU A 1 178 ? -13.758 -15.828 7.051 1 96.69 178 GLU A C 1
ATOM 1311 O O . GLU A 1 178 ? -13.273 -15.445 5.988 1 96.69 178 GLU A O 1
ATOM 1316 N N . SER A 1 179 ? -14.547 -15.07 7.848 1 96.5 179 SER A N 1
ATOM 1317 C CA . SER A 1 179 ? -14.867 -13.695 7.473 1 96.5 179 SER A CA 1
ATOM 1318 C C . SER A 1 179 ? -13.617 -12.828 7.426 1 96.5 179 SER A C 1
ATOM 1320 O O . SER A 1 179 ? -13.484 -11.969 6.547 1 96.5 179 SER A O 1
ATOM 1322 N N . ILE A 1 180 ? -12.734 -13.031 8.336 1 97.12 180 ILE A N 1
ATOM 1323 C CA . ILE A 1 180 ? -11.461 -12.328 8.328 1 97.12 180 ILE A CA 1
ATOM 1324 C C . ILE A 1 180 ? -10.672 -12.695 7.074 1 97.12 180 ILE A C 1
ATOM 1326 O O . ILE A 1 180 ? -10.07 -11.836 6.43 1 97.12 180 ILE A O 1
ATOM 1330 N N . GLY A 1 181 ? -10.672 -13.945 6.746 1 96.94 181 GLY A N 1
ATOM 1331 C CA . GLY A 1 181 ? -9.984 -14.414 5.551 1 96.94 181 GLY A CA 1
ATOM 1332 C C . GLY A 1 181 ? -10.523 -13.789 4.273 1 96.94 181 GLY A C 1
ATOM 1333 O O . GLY A 1 181 ? -9.75 -13.414 3.389 1 96.94 181 GLY A O 1
ATOM 1334 N N . TYR A 1 182 ? -11.828 -13.602 4.203 1 95.56 182 TYR A N 1
ATOM 1335 C CA . TYR A 1 182 ? -12.453 -13.078 2.992 1 95.56 182 TYR A CA 1
ATOM 1336 C C . TYR A 1 182 ? -12.102 -11.609 2.781 1 95.56 182 TYR A C 1
ATOM 1338 O O . TYR A 1 182 ? -12.156 -11.109 1.656 1 95.56 182 TYR A O 1
ATOM 1346 N N . LEU A 1 183 ? -11.711 -10.898 3.822 1 96.06 183 LEU A N 1
ATOM 1347 C CA . LEU A 1 183 ? -11.227 -9.531 3.652 1 96.06 183 LEU A CA 1
ATOM 1348 C C . LEU A 1 183 ? -10.008 -9.492 2.736 1 96.06 183 LEU A C 1
ATOM 1350 O O . LEU A 1 183 ? -9.82 -8.531 1.987 1 96.06 183 LEU A O 1
ATOM 1354 N N . GLY A 1 184 ? -9.188 -10.531 2.863 1 96.25 184 GLY A N 1
ATOM 1355 C CA . GLY A 1 184 ? -8.039 -10.625 1.978 1 96.25 184 GLY A CA 1
ATOM 1356 C C . GLY A 1 184 ? -8.414 -10.633 0.508 1 96.25 184 GLY A C 1
ATOM 1357 O O . GLY A 1 184 ? -7.766 -9.984 -0.312 1 96.25 184 GLY A O 1
ATOM 1358 N N . PHE A 1 185 ? -9.43 -11.281 0.161 1 93.69 185 PHE A N 1
ATOM 1359 C CA . PHE A 1 185 ? -9.875 -11.375 -1.222 1 93.69 185 PHE A CA 1
ATOM 1360 C C . PHE A 1 185 ? -10.539 -10.078 -1.671 1 93.69 185 PHE A C 1
ATOM 1362 O O . PHE A 1 185 ? -10.398 -9.672 -2.828 1 93.69 185 PHE A O 1
ATOM 1369 N N . THR A 1 186 ? -11.234 -9.492 -0.734 1 92.81 186 THR A N 1
ATOM 1370 C CA . THR A 1 186 ? -11.922 -8.242 -1.034 1 92.81 186 THR A CA 1
ATOM 1371 C C . THR A 1 186 ? -10.93 -7.16 -1.456 1 92.81 186 THR A C 1
ATOM 1373 O O . THR A 1 186 ? -11.188 -6.402 -2.391 1 92.81 186 THR A O 1
ATOM 1376 N N . PHE A 1 187 ? -9.812 -7.125 -0.842 1 96.81 187 PHE A N 1
ATOM 1377 C CA . PHE A 1 187 ? -8.914 -5.996 -1.049 1 96.81 187 PHE A CA 1
ATOM 1378 C C . PHE A 1 187 ? -7.816 -6.352 -2.045 1 96.81 187 PHE A C 1
ATOM 1380 O O . PHE A 1 187 ? -6.984 -5.512 -2.389 1 96.81 187 PHE A O 1
ATOM 1387 N N . MET A 1 188 ? -7.879 -7.578 -2.557 1 95.19 188 MET A N 1
ATOM 1388 C CA . MET A 1 188 ? -6.906 -7.973 -3.57 1 95.19 188 MET A CA 1
ATOM 1389 C C . MET A 1 188 ? -7.008 -7.078 -4.801 1 95.19 188 MET A C 1
ATOM 1391 O O . MET A 1 188 ? -5.988 -6.688 -5.375 1 95.19 188 MET A O 1
ATOM 1395 N N . ILE A 1 189 ? -8.227 -6.645 -5.129 1 95.38 189 ILE A N 1
ATOM 1396 C CA . ILE A 1 189 ? -8.477 -5.914 -6.367 1 95.38 189 ILE A CA 1
ATOM 1397 C C . ILE A 1 189 ? -7.992 -4.473 -6.223 1 95.38 189 ILE A C 1
ATOM 1399 O O . ILE A 1 189 ? -7.211 -3.986 -7.043 1 95.38 189 ILE A O 1
ATOM 1403 N N . PRO A 1 190 ? -8.43 -3.758 -5.156 1 97.88 190 PRO A N 1
ATOM 1404 C CA . PRO A 1 190 ? -7.926 -2.389 -5.012 1 97.88 190 PRO A CA 1
ATOM 1405 C C . PRO A 1 190 ? -6.406 -2.328 -4.879 1 97.88 190 PRO A C 1
ATOM 1407 O O . PRO A 1 190 ? -5.77 -1.435 -5.445 1 97.88 190 PRO A O 1
ATOM 1410 N N . ILE A 1 191 ? -5.812 -3.264 -4.18 1 97.69 191 ILE A N 1
ATOM 1411 C CA . ILE A 1 191 ? -4.367 -3.273 -3.986 1 97.69 191 ILE A CA 1
ATOM 1412 C C . ILE A 1 191 ? -3.67 -3.564 -5.312 1 97.69 191 ILE A C 1
ATOM 1414 O O . ILE A 1 191 ? -2.662 -2.936 -5.645 1 97.69 191 ILE A O 1
ATOM 1418 N N . MET A 1 192 ? -4.195 -4.52 -6.059 1 95.88 192 MET A N 1
ATOM 1419 C CA . MET A 1 192 ? -3.631 -4.852 -7.363 1 95.88 192 MET A CA 1
ATOM 1420 C C . MET A 1 192 ? -3.645 -3.637 -8.289 1 95.88 192 MET A C 1
ATOM 1422 O O . MET A 1 192 ? -2.625 -3.295 -8.883 1 95.88 192 MET A O 1
ATOM 1426 N N . GLY A 1 193 ? -4.758 -2.979 -8.414 1 97.75 193 GLY A N 1
ATOM 1427 C CA . GLY A 1 193 ? -4.848 -1.789 -9.242 1 97.75 193 GLY A CA 1
ATOM 1428 C C . GLY A 1 193 ? -3.896 -0.688 -8.82 1 97.75 193 GLY A C 1
ATOM 1429 O O . GLY A 1 193 ? -3.262 -0.048 -9.656 1 97.75 193 GLY A O 1
ATOM 1430 N N . ALA A 1 194 ? -3.812 -0.454 -7.512 1 98.31 194 ALA A N 1
ATOM 1431 C CA . ALA A 1 194 ? -2.959 0.597 -6.965 1 98.31 194 ALA A CA 1
ATOM 1432 C C . ALA A 1 194 ? -1.494 0.355 -7.316 1 98.31 194 ALA A C 1
ATOM 1434 O O . ALA A 1 194 ? -0.78 1.285 -7.699 1 98.31 194 ALA A O 1
ATOM 1435 N N . TYR A 1 195 ? -1.068 -0.875 -7.199 1 94.81 195 TYR A N 1
ATOM 1436 C CA . TYR A 1 195 ? 0.343 -1.163 -7.43 1 94.81 195 TYR A CA 1
ATOM 1437 C C . TYR A 1 195 ? 0.642 -1.271 -8.922 1 94.81 195 TYR A C 1
ATOM 1439 O O . TYR A 1 195 ? 1.763 -1 -9.359 1 94.81 195 TYR A O 1
ATOM 1447 N N . ILE A 1 196 ? -0.297 -1.665 -9.719 1 95.12 196 ILE A N 1
ATOM 1448 C CA . ILE A 1 196 ? -0.126 -1.543 -11.164 1 95.12 196 ILE A CA 1
ATOM 1449 C C . ILE A 1 196 ? 0.135 -0.084 -11.531 1 95.12 196 ILE A C 1
ATOM 1451 O O . ILE A 1 196 ? 1.111 0.224 -12.219 1 95.12 196 ILE A O 1
ATOM 1455 N N . ALA A 1 197 ? -0.679 0.791 -11.047 1 97.44 197 ALA A N 1
ATOM 1456 C CA . ALA A 1 197 ? -0.542 2.215 -11.344 1 97.44 197 ALA A CA 1
ATOM 1457 C C . ALA A 1 197 ? 0.765 2.768 -10.781 1 97.44 197 ALA A C 1
ATOM 1459 O O . ALA A 1 197 ? 1.474 3.514 -11.461 1 97.44 197 ALA A O 1
ATOM 1460 N N . SER A 1 198 ? 1.04 2.43 -9.586 1 94.12 198 SER A N 1
ATOM 1461 C CA . SER A 1 198 ? 2.238 2.939 -8.93 1 94.12 198 SER A CA 1
ATOM 1462 C C . SER A 1 198 ? 3.502 2.469 -9.641 1 94.12 198 SER A C 1
ATOM 1464 O O . SER A 1 198 ? 4.516 3.174 -9.648 1 94.12 198 SER A O 1
ATOM 1466 N N . SER A 1 199 ? 3.467 1.278 -10.188 1 89.06 199 SER A N 1
ATOM 1467 C CA . SER A 1 199 ? 4.625 0.77 -10.922 1 89.06 199 SER A CA 1
ATOM 1468 C C . SER A 1 199 ? 4.902 1.604 -12.164 1 89.06 199 SER A C 1
ATOM 1470 O O . SER A 1 199 ? 6.027 1.613 -12.672 1 89.06 199 SER A O 1
ATOM 1472 N N . ILE A 1 200 ? 3.932 2.307 -12.602 1 90.31 200 ILE A N 1
ATOM 1473 C CA . ILE A 1 200 ? 4.07 3.143 -13.789 1 90.31 200 ILE A CA 1
ATOM 1474 C C . ILE A 1 200 ? 4.434 4.57 -13.375 1 90.31 200 ILE A C 1
ATOM 1476 O O . ILE A 1 200 ? 5.332 5.18 -13.961 1 90.31 200 ILE A O 1
ATOM 1480 N N . ALA A 1 201 ? 3.738 5.125 -12.359 1 91.44 201 ALA A N 1
ATOM 1481 C CA . ALA A 1 201 ? 3.861 6.551 -12.07 1 91.44 201 ALA A CA 1
ATOM 1482 C C . ALA A 1 201 ? 4.191 6.781 -10.594 1 91.44 201 ALA A C 1
ATOM 1484 O O . ALA A 1 201 ? 3.951 7.867 -10.062 1 91.44 201 ALA A O 1
ATOM 1485 N N . ASP A 1 202 ? 4.551 5.82 -9.922 1 87.06 202 ASP A N 1
ATOM 1486 C CA . ASP A 1 202 ? 5.098 5.91 -8.57 1 87.06 202 ASP A CA 1
ATOM 1487 C C . ASP A 1 202 ? 4.008 6.266 -7.562 1 87.06 202 ASP A C 1
ATOM 1489 O O . ASP A 1 202 ? 2.834 5.961 -7.773 1 87.06 202 ASP A O 1
ATOM 1493 N N . LYS A 1 203 ? 4.32 6.844 -6.445 1 85.94 203 LYS A N 1
ATOM 1494 C CA . LYS A 1 203 ? 3.51 6.996 -5.238 1 85.94 203 LYS A CA 1
ATOM 1495 C C . LYS A 1 203 ? 2.258 7.82 -5.516 1 85.94 203 LYS A C 1
ATOM 1497 O O . LYS A 1 203 ? 1.178 7.512 -5.008 1 85.94 203 LYS A O 1
ATOM 1502 N N . PRO A 1 204 ? 2.334 8.828 -6.34 1 90.12 204 PRO A N 1
ATOM 1503 C CA . PRO A 1 204 ? 1.151 9.672 -6.52 1 90.12 204 PRO A CA 1
ATOM 1504 C C . PRO A 1 204 ? -0.012 8.93 -7.172 1 90.12 204 PRO A C 1
ATOM 1506 O O . PRO A 1 204 ? -1.163 9.359 -7.066 1 90.12 204 PRO A O 1
ATOM 1509 N N . ALA A 1 205 ? 0.31 7.855 -7.824 1 95.44 205 ALA A N 1
ATOM 1510 C CA . ALA A 1 205 ? -0.731 7.117 -8.531 1 95.44 205 ALA A CA 1
ATOM 1511 C C . ALA A 1 205 ? -1.412 6.109 -7.605 1 95.44 205 ALA A C 1
ATOM 1513 O O . ALA A 1 205 ? -2.48 5.586 -7.93 1 95.44 205 ALA A O 1
ATOM 1514 N N . PHE A 1 206 ? -0.895 5.879 -6.434 1 95.81 206 PHE A N 1
ATOM 1515 C CA . PHE A 1 206 ? -1.323 4.785 -5.57 1 95.81 206 PHE A CA 1
ATOM 1516 C C . PHE A 1 206 ? -2.727 5.039 -5.035 1 95.81 206 PHE A C 1
ATOM 1518 O O . PHE A 1 206 ? -3.641 4.246 -5.273 1 95.81 206 PHE A O 1
ATOM 1525 N N . ALA A 1 207 ? -2.93 6.148 -4.398 1 97.25 207 ALA A N 1
ATOM 1526 C CA . ALA A 1 207 ? -4.168 6.406 -3.668 1 97.25 207 ALA A CA 1
ATOM 1527 C C . ALA A 1 207 ? -5.355 6.5 -4.621 1 97.25 207 ALA A C 1
ATOM 1529 O O . ALA A 1 207 ? -6.367 5.82 -4.434 1 97.25 207 ALA A O 1
ATOM 1530 N N . PRO A 1 208 ? -5.219 7.305 -5.652 1 97.88 208 PRO A N 1
ATOM 1531 C CA . PRO A 1 208 ? -6.379 7.379 -6.543 1 97.88 208 PRO A CA 1
ATOM 1532 C C . PRO A 1 208 ? -6.695 6.047 -7.219 1 97.88 208 PRO A C 1
ATOM 1534 O O . PRO A 1 208 ? -7.867 5.699 -7.395 1 97.88 208 PRO A O 1
ATOM 1537 N N . ALA A 1 209 ? -5.668 5.309 -7.617 1 98.5 209 ALA A N 1
ATOM 1538 C CA . ALA A 1 209 ? -5.91 4.016 -8.25 1 98.5 209 ALA A CA 1
ATOM 1539 C C . ALA A 1 209 ? -6.574 3.043 -7.277 1 98.5 209 ALA A C 1
ATOM 1541 O O . ALA A 1 209 ? -7.477 2.297 -7.652 1 98.5 209 ALA A O 1
ATOM 1542 N N . PHE A 1 210 ? -6.098 3.021 -6.027 1 98.56 210 PHE A N 1
ATOM 1543 C CA . PHE A 1 210 ? -6.707 2.172 -5.012 1 98.56 210 PHE A CA 1
ATOM 1544 C C . PHE A 1 210 ? -8.195 2.477 -4.867 1 98.56 210 PHE A C 1
ATOM 1546 O O . PHE A 1 210 ? -9.023 1.567 -4.91 1 98.56 210 PHE A O 1
ATOM 1553 N N . LEU A 1 211 ? -8.508 3.732 -4.734 1 98.62 211 LEU A N 1
ATOM 1554 C CA . LEU A 1 211 ? -9.875 4.164 -4.461 1 98.62 211 LEU A CA 1
ATOM 1555 C C . LEU A 1 211 ? -10.781 3.883 -5.656 1 98.62 211 LEU A C 1
ATOM 1557 O O . LEU A 1 211 ? -11.914 3.42 -5.488 1 98.62 211 LEU A O 1
ATOM 1561 N N . VAL A 1 212 ? -10.297 4.145 -6.828 1 98.62 212 VAL A N 1
ATOM 1562 C CA . VAL A 1 212 ? -11.102 3.963 -8.031 1 98.62 212 VAL A CA 1
ATOM 1563 C C . VAL A 1 212 ? -11.336 2.475 -8.281 1 98.62 212 VAL A C 1
ATOM 1565 O O . VAL A 1 212 ? -12.414 2.068 -8.703 1 98.62 212 VAL A O 1
ATOM 1568 N N . CYS A 1 213 ? -10.336 1.666 -8.055 1 98.25 213 CYS A N 1
ATOM 1569 C CA . CYS A 1 213 ? -10.5 0.228 -8.234 1 98.25 213 CYS A CA 1
ATOM 1570 C C . CYS A 1 213 ? -11.461 -0.343 -7.195 1 98.25 213 CYS A C 1
ATOM 1572 O O . CYS A 1 213 ? -12.219 -1.264 -7.492 1 98.25 213 CYS A O 1
ATOM 1574 N N . TYR A 1 214 ? -11.352 0.18 -5.98 1 98 214 TYR A N 1
ATOM 1575 C CA . TYR A 1 214 ? -12.328 -0.232 -4.984 1 98 214 TYR A CA 1
ATOM 1576 C C . TYR A 1 214 ? -13.742 0.142 -5.418 1 98 214 TYR A C 1
ATOM 1578 O O . TYR A 1 214 ? -14.664 -0.674 -5.328 1 98 214 TYR A O 1
ATOM 1586 N N . LEU A 1 215 ? -13.914 1.379 -5.875 1 97.88 215 LEU A N 1
ATOM 1587 C CA . LEU A 1 215 ? -15.203 1.868 -6.355 1 97.88 215 LEU A CA 1
ATOM 1588 C C . LEU A 1 215 ? -15.75 0.971 -7.461 1 97.88 215 LEU A C 1
ATOM 1590 O O . LEU A 1 215 ? -16.922 0.582 -7.43 1 97.88 215 LEU A O 1
ATOM 1594 N N . ALA A 1 216 ? -14.922 0.613 -8.391 1 97.19 216 ALA A N 1
ATOM 1595 C CA . ALA A 1 216 ? -15.32 -0.18 -9.547 1 97.19 216 ALA A CA 1
ATOM 1596 C C . ALA A 1 216 ? -15.805 -1.564 -9.125 1 97.19 216 ALA A C 1
ATOM 1598 O O . ALA A 1 216 ? -16.609 -2.188 -9.82 1 97.19 216 ALA A O 1
ATOM 1599 N N . ASN A 1 217 ? -15.266 -1.972 -8 1 95.31 217 ASN A N 1
ATOM 1600 C CA . ASN A 1 217 ? -15.594 -3.328 -7.57 1 95.31 217 ASN A CA 1
ATOM 1601 C C . ASN A 1 217 ? -16.688 -3.334 -6.504 1 95.31 217 ASN A C 1
ATOM 1603 O O . ASN A 1 217 ? -17.125 -4.398 -6.062 1 95.31 217 ASN A O 1
ATOM 1607 N N . ASP A 1 218 ? -17.109 -2.186 -6.09 1 94.12 218 ASP A N 1
ATOM 1608 C CA . ASP A 1 218 ? -18.172 -2.062 -5.102 1 94.12 218 ASP A CA 1
ATOM 1609 C C . ASP A 1 218 ? -19.547 -2.137 -5.766 1 94.12 218 ASP A C 1
ATOM 1611 O O . ASP A 1 218 ? -20.031 -1.143 -6.309 1 94.12 218 ASP A O 1
ATOM 1615 N N . LYS A 1 219 ? -20.188 -3.199 -5.598 1 91.88 219 LYS A N 1
ATOM 1616 C CA . LYS A 1 219 ? -21.469 -3.451 -6.254 1 91.88 219 LYS A CA 1
ATOM 1617 C C . LYS A 1 219 ? -22.562 -2.533 -5.703 1 91.88 219 LYS A C 1
ATOM 1619 O O . LYS A 1 219 ? -23.422 -2.062 -6.453 1 91.88 219 LYS A O 1
ATOM 1624 N N . ALA A 1 220 ? -22.516 -2.281 -4.426 1 88.56 220 ALA A N 1
ATOM 1625 C CA . ALA A 1 220 ? -23.547 -1.473 -3.771 1 88.56 220 ALA A CA 1
ATOM 1626 C C . ALA A 1 220 ? -23.469 -0.018 -4.227 1 88.56 220 ALA A C 1
ATOM 1628 O O . ALA A 1 220 ? -24.484 0.593 -4.547 1 88.56 220 ALA A O 1
ATOM 1629 N N . LEU A 1 221 ? -22.297 0.527 -4.281 1 89.88 221 LEU A N 1
ATOM 1630 C CA . LEU A 1 221 ? -22.125 1.936 -4.613 1 89.88 221 LEU A CA 1
ATOM 1631 C C . LEU A 1 221 ? -22.375 2.178 -6.098 1 89.88 221 LEU A C 1
ATOM 1633 O O . LEU A 1 221 ? -22.875 3.236 -6.484 1 89.88 221 LEU A O 1
ATOM 1637 N N . LEU A 1 222 ? -22.016 1.153 -6.938 1 92.25 222 LEU A N 1
ATOM 1638 C CA . LEU A 1 222 ? -22.156 1.347 -8.375 1 92.25 222 LEU A CA 1
ATOM 1639 C C . LEU A 1 222 ? -23.484 0.809 -8.867 1 92.25 222 LEU A C 1
ATOM 1641 O O . LEU A 1 222 ? -23.906 1.104 -9.992 1 92.25 222 LEU A O 1
ATOM 1645 N N . GLY A 1 223 ? -24.141 -0.008 -8.07 1 87.56 223 GLY A N 1
ATOM 1646 C CA . GLY A 1 223 ? -25.391 -0.641 -8.484 1 87.56 223 GLY A CA 1
ATOM 1647 C C . GLY A 1 223 ? -25.188 -1.709 -9.547 1 87.56 223 GLY A C 1
ATOM 1648 O O . GLY A 1 223 ? -26.016 -1.868 -10.438 1 87.56 223 GLY A O 1
ATOM 1649 N N . THR A 1 224 ? -24.047 -2.367 -9.508 1 88.19 224 THR A N 1
ATOM 1650 C CA . THR A 1 224 ? -23.75 -3.396 -10.492 1 88.19 224 THR A CA 1
ATOM 1651 C C . THR A 1 224 ? -23.875 -4.789 -9.883 1 88.19 224 THR A C 1
ATOM 1653 O O . THR A 1 224 ? -23.906 -4.93 -8.656 1 88.19 224 THR A O 1
ATOM 1656 N N . GLN A 1 225 ? -23.844 -5.762 -10.688 1 86.88 225 GLN A N 1
ATOM 1657 C CA . GLN A 1 225 ? -24.109 -7.113 -10.211 1 86.88 225 GLN A CA 1
ATOM 1658 C C . GLN A 1 225 ? -22.797 -7.855 -9.938 1 86.88 225 GLN A C 1
ATOM 1660 O O . GLN A 1 225 ? -22.672 -8.57 -8.938 1 86.88 225 GLN A O 1
ATOM 1665 N N . SER A 1 226 ? -21.797 -7.625 -10.773 1 88.94 226 SER A N 1
ATOM 1666 C CA . SER A 1 226 ? -20.625 -8.492 -10.68 1 88.94 226 SER A CA 1
ATOM 1667 C C . SER A 1 226 ? -19.422 -7.73 -10.156 1 88.94 226 SER A C 1
ATOM 1669 O O . SER A 1 226 ? -18.438 -8.336 -9.719 1 88.94 226 SER A O 1
ATOM 1671 N N . GLY A 1 227 ? -19.5 -6.438 -10.133 1 93.25 227 GLY A N 1
ATOM 1672 C CA . GLY A 1 227 ? -18.281 -5.688 -9.898 1 93.25 227 GLY A CA 1
ATOM 1673 C C . GLY A 1 227 ? -17.312 -5.77 -11.062 1 93.25 227 GLY A C 1
ATOM 1674 O O . GLY A 1 227 ? -17.375 -6.695 -11.867 1 93.25 227 GLY A O 1
ATOM 1675 N N . ALA A 1 228 ? -16.406 -4.938 -11.102 1 95.19 228 ALA A N 1
ATOM 1676 C CA . ALA A 1 228 ? -15.477 -4.871 -12.234 1 95.19 228 ALA A CA 1
ATOM 1677 C C . ALA A 1 228 ? -14.406 -5.957 -12.125 1 95.19 228 ALA A C 1
ATOM 1679 O O . ALA A 1 228 ? -13.797 -6.328 -13.125 1 95.19 228 ALA A O 1
ATOM 1680 N N . GLY A 1 229 ? -14.125 -6.391 -10.961 1 94.31 229 GLY A N 1
ATOM 1681 C CA . GLY A 1 229 ? -13.164 -7.469 -10.758 1 94.31 229 GLY A CA 1
ATOM 1682 C C . GLY A 1 229 ? -11.773 -7.137 -11.258 1 94.31 229 GLY A C 1
ATOM 1683 O O . GLY A 1 229 ? -11.367 -5.973 -11.242 1 94.31 229 GLY A O 1
ATOM 1684 N N . PHE A 1 230 ? -11.039 -8.211 -11.641 1 93.44 230 PHE A N 1
ATOM 1685 C CA . PHE A 1 230 ? -9.648 -8.031 -12.047 1 93.44 230 PHE A CA 1
ATOM 1686 C C . PHE A 1 230 ? -9.555 -7.258 -13.352 1 93.44 230 PHE A C 1
ATOM 1688 O O . PHE A 1 230 ? -8.57 -6.566 -13.609 1 93.44 230 PHE A O 1
ATOM 1695 N N . LEU A 1 231 ? -10.555 -7.375 -14.18 1 94.5 231 LEU A N 1
ATOM 1696 C CA . LEU A 1 231 ? -10.562 -6.613 -15.422 1 94.5 231 LEU A CA 1
ATOM 1697 C C . LEU A 1 231 ? -10.547 -5.113 -15.148 1 94.5 231 LEU A C 1
ATOM 1699 O O . LEU A 1 231 ? -9.82 -4.363 -15.797 1 94.5 231 LEU A O 1
ATOM 1703 N N . GLY A 1 232 ? -11.383 -4.738 -14.211 1 95.94 232 GLY A N 1
ATOM 1704 C CA . GLY A 1 232 ? -11.367 -3.346 -13.797 1 95.94 232 GLY A CA 1
ATOM 1705 C C . GLY A 1 232 ? -10.031 -2.9 -13.242 1 95.94 232 GLY A C 1
ATOM 1706 O O . GLY A 1 232 ? -9.555 -1.806 -13.555 1 95.94 232 GLY A O 1
ATOM 1707 N N . ALA A 1 233 ? -9.43 -3.74 -12.422 1 96.44 233 ALA A N 1
ATOM 1708 C CA . ALA A 1 233 ? -8.148 -3.41 -11.812 1 96.44 233 ALA A CA 1
ATOM 1709 C C . ALA A 1 233 ? -7.07 -3.205 -12.875 1 96.44 233 ALA A C 1
ATOM 1711 O O . ALA A 1 233 ? -6.238 -2.305 -12.758 1 96.44 233 ALA A O 1
ATOM 1712 N N . VAL A 1 234 ? -7.074 -4.031 -13.883 1 95.88 234 VAL A N 1
ATOM 1713 C CA . VAL A 1 234 ? -6.066 -3.963 -14.938 1 95.88 234 VAL A CA 1
ATOM 1714 C C . VAL A 1 234 ? -6.277 -2.701 -15.766 1 95.88 234 VAL A C 1
ATOM 1716 O O . VAL A 1 234 ? -5.348 -1.911 -15.953 1 95.88 234 VAL A O 1
ATOM 1719 N N . VAL A 1 235 ? -7.465 -2.479 -16.219 1 97.19 235 VAL A N 1
ATOM 1720 C CA . VAL A 1 235 ? -7.77 -1.352 -17.094 1 97.19 235 VAL A CA 1
ATOM 1721 C C . VAL A 1 235 ? -7.551 -0.04 -16.344 1 97.19 235 VAL A C 1
ATOM 1723 O O . VAL A 1 235 ? -6.879 0.864 -16.844 1 97.19 235 VAL A O 1
ATOM 1726 N N . LEU A 1 236 ? -8.109 0.044 -15.219 1 98.38 236 LEU A N 1
ATOM 1727 C CA . LEU A 1 236 ? -8.023 1.277 -14.445 1 98.38 236 LEU A CA 1
ATOM 1728 C C . LEU A 1 236 ? -6.609 1.492 -13.922 1 98.38 236 LEU A C 1
ATOM 1730 O O . LEU A 1 236 ? -6.125 2.625 -13.883 1 98.38 236 LEU A O 1
ATOM 1734 N N . GLY A 1 237 ? -5.957 0.382 -13.453 1 98.12 237 GLY A N 1
ATOM 1735 C CA . GLY A 1 237 ? -4.574 0.507 -13.016 1 98.12 237 GLY A CA 1
ATOM 1736 C C . GLY A 1 237 ? -3.658 1.053 -14.102 1 98.12 237 GLY A C 1
ATOM 1737 O O . GLY A 1 237 ? -2.895 1.988 -13.859 1 98.12 237 GLY A O 1
ATOM 1738 N N . LEU A 1 238 ? -3.727 0.506 -15.258 1 97.25 238 LEU A N 1
ATOM 1739 C CA . LEU A 1 238 ? -2.904 0.957 -16.375 1 97.25 238 LEU A CA 1
ATOM 1740 C C . LEU A 1 238 ? -3.285 2.373 -16.797 1 97.25 238 LEU A C 1
ATOM 1742 O O . LEU A 1 238 ? -2.412 3.225 -16.984 1 97.25 238 LEU A O 1
ATOM 1746 N N . ALA A 1 239 ? -4.562 2.658 -16.922 1 98.31 239 ALA A N 1
ATOM 1747 C CA . ALA A 1 239 ? -5.035 3.967 -17.375 1 98.31 239 ALA A CA 1
ATOM 1748 C C . ALA A 1 239 ? -4.609 5.066 -16.406 1 98.31 239 ALA A C 1
ATOM 1750 O O . ALA A 1 239 ? -4.105 6.109 -16.812 1 98.31 239 ALA A O 1
ATOM 1751 N N . ILE A 1 240 ? -4.82 4.867 -15.156 1 98.5 240 ILE A N 1
ATOM 1752 C CA . ILE A 1 240 ? -4.469 5.859 -14.148 1 98.5 240 ILE A CA 1
ATOM 1753 C C . ILE A 1 240 ? -2.953 6.012 -14.078 1 98.5 240 ILE A C 1
ATOM 1755 O O . ILE A 1 240 ? -2.438 7.125 -13.961 1 98.5 240 ILE A O 1
ATOM 1759 N N . GLY A 1 241 ? -2.244 4.844 -14.102 1 97.25 241 GLY A N 1
ATOM 1760 C CA . GLY A 1 241 ? -0.792 4.914 -14.117 1 97.25 241 GLY A CA 1
ATOM 1761 C C . GLY A 1 241 ? -0.253 5.809 -15.219 1 97.25 241 GLY A C 1
ATOM 1762 O O . GLY A 1 241 ? 0.552 6.707 -14.961 1 97.25 241 GLY A O 1
ATOM 1763 N N . TYR A 1 242 ? -0.712 5.613 -16.391 1 96 242 TYR A N 1
ATOM 1764 C CA . TYR A 1 242 ? -0.223 6.402 -17.516 1 96 242 TYR A CA 1
ATOM 1765 C C . TYR A 1 242 ? -0.723 7.84 -17.438 1 96 242 TYR A C 1
ATOM 1767 O O . TYR A 1 242 ? -0.01 8.773 -17.812 1 96 242 TYR A O 1
ATOM 1775 N N . PHE A 1 243 ? -1.921 8.062 -17 1 97.44 243 PHE A N 1
ATOM 1776 C CA . PHE A 1 243 ? -2.441 9.406 -16.812 1 97.44 243 PHE A CA 1
ATOM 1777 C C . PHE A 1 243 ? -1.565 10.203 -15.852 1 97.44 243 PHE A C 1
ATOM 1779 O O . PHE A 1 243 ? -1.177 11.336 -16.141 1 97.44 243 PHE A O 1
ATOM 1786 N N . VAL A 1 244 ? -1.31 9.602 -14.758 1 95.62 244 VAL A N 1
ATOM 1787 C CA . VAL A 1 244 ? -0.503 10.281 -13.742 1 95.62 244 VAL A CA 1
ATOM 1788 C C . VAL A 1 244 ? 0.92 10.469 -14.258 1 95.62 244 VAL A C 1
ATOM 1790 O O . VAL A 1 244 ? 1.563 11.484 -13.961 1 95.62 244 VAL A O 1
ATOM 1793 N N . PHE A 1 245 ? 1.402 9.469 -15 1 91.06 245 PHE A N 1
ATOM 1794 C CA . PHE A 1 245 ? 2.727 9.578 -15.602 1 91.06 245 PHE A CA 1
ATOM 1795 C C . PHE A 1 245 ? 2.844 10.852 -16.422 1 91.06 245 PHE A C 1
ATOM 1797 O O . PHE A 1 245 ? 3.84 11.57 -16.328 1 91.06 245 PHE A O 1
ATOM 1804 N N . TRP A 1 246 ? 1.839 11.172 -17.156 1 93.56 246 TRP A N 1
ATOM 1805 C CA . TRP A 1 246 ? 1.848 12.359 -18 1 93.56 246 TRP A CA 1
ATOM 1806 C C . TRP A 1 246 ? 1.539 13.609 -17.188 1 93.56 246 TRP A C 1
ATOM 1808 O O . TRP A 1 246 ? 2.082 14.688 -17.453 1 93.56 246 TRP A O 1
ATOM 1818 N N . PHE A 1 247 ? 0.709 13.461 -16.219 1 92.88 247 PHE A N 1
ATOM 1819 C CA . PHE A 1 247 ? 0.307 14.594 -15.398 1 92.88 247 PHE A CA 1
ATOM 1820 C C . PHE A 1 247 ? 1.484 15.117 -14.578 1 92.88 247 PHE A C 1
ATOM 1822 O O . PHE A 1 247 ? 1.582 16.312 -14.32 1 92.88 247 PHE A O 1
ATOM 1829 N N . ARG A 1 248 ? 2.252 14.312 -14.203 1 86.25 248 ARG A N 1
ATOM 1830 C CA . ARG A 1 248 ? 3.389 14.68 -13.375 1 86.25 248 ARG A CA 1
ATOM 1831 C C . ARG A 1 248 ? 4.367 15.562 -14.141 1 86.25 248 ARG A C 1
ATOM 1833 O O . ARG A 1 248 ? 5.211 16.234 -13.539 1 86.25 248 ARG A O 1
ATOM 1840 N N . LYS A 1 249 ? 4.262 15.625 -15.383 1 83.5 249 LYS A N 1
ATOM 1841 C CA . LYS A 1 249 ? 5.16 16.422 -16.219 1 83.5 249 LYS A CA 1
ATOM 1842 C C . LYS A 1 249 ? 4.73 17.875 -16.25 1 83.5 249 LYS A C 1
ATOM 1844 O O . LYS A 1 249 ? 5.488 18.75 -16.688 1 83.5 249 LYS A O 1
ATOM 1849 N N . VAL A 1 250 ? 3.65 18.094 -15.672 1 87.5 250 VAL A N 1
ATOM 1850 C CA . VAL A 1 250 ? 3.15 19.469 -15.656 1 87.5 250 VAL A CA 1
ATOM 1851 C C . VAL A 1 250 ? 3.996 20.312 -14.703 1 87.5 250 VAL A C 1
ATOM 1853 O O . VAL A 1 250 ? 4.336 19.875 -13.602 1 87.5 250 VAL A O 1
ATOM 1856 N N . ARG A 1 251 ? 4.441 21.562 -15.172 1 80.56 251 ARG A N 1
ATOM 1857 C CA . ARG A 1 251 ? 5.242 22.484 -14.375 1 80.56 251 ARG A CA 1
ATOM 1858 C C . ARG A 1 251 ? 4.387 23.625 -13.844 1 80.56 251 ARG A C 1
ATOM 1860 O O . ARG A 1 251 ? 3.738 24.328 -14.625 1 80.56 251 ARG A O 1
ATOM 1867 N N . LEU A 1 252 ? 3.953 23.797 -12.562 1 74.19 252 LEU A N 1
ATOM 1868 C CA . LEU A 1 252 ? 3.094 24.812 -11.945 1 74.19 252 LEU A CA 1
ATOM 1869 C C . LEU A 1 252 ? 3.916 25.969 -11.406 1 74.19 252 LEU A C 1
ATOM 1871 O O . LEU A 1 252 ? 3.361 27 -11.016 1 74.19 252 LEU A O 1
ATOM 1875 N N . GLY A 1 253 ? 5.242 25.891 -11.297 1 66.75 253 GLY A N 1
ATOM 1876 C CA . GLY A 1 253 ? 6.129 26.844 -10.641 1 66.75 253 GLY A CA 1
ATOM 1877 C C . GLY A 1 253 ? 6.773 26.297 -9.391 1 66.75 253 GLY A C 1
ATOM 1878 O O . GLY A 1 253 ? 6.297 25.312 -8.82 1 66.75 253 GLY A O 1
ATOM 1879 N N . LYS A 1 254 ? 7.707 26.891 -8.984 1 58.84 254 LYS A N 1
ATOM 1880 C CA . LYS A 1 254 ? 8.57 26.344 -7.93 1 58.84 254 LYS A CA 1
ATOM 1881 C C . LYS A 1 254 ? 7.809 26.219 -6.613 1 58.84 254 LYS A C 1
ATOM 1883 O O . LYS A 1 254 ? 7.945 25.203 -5.914 1 58.84 254 LYS A O 1
ATOM 1888 N N . ALA A 1 255 ? 6.98 27.141 -6.32 1 58.12 255 ALA A N 1
ATOM 1889 C CA . ALA A 1 255 ? 6.285 27.188 -5.035 1 58.12 255 ALA A CA 1
ATOM 1890 C C . ALA A 1 255 ? 5.148 26.156 -4.996 1 58.12 255 ALA A C 1
ATOM 1892 O O . ALA A 1 255 ? 4.828 25.625 -3.938 1 58.12 255 ALA A O 1
ATOM 1893 N N . LEU A 1 256 ? 4.613 25.812 -6.176 1 68.5 256 LEU A N 1
ATOM 1894 C CA . LEU A 1 256 ? 3.406 25 -6.219 1 68.5 256 LEU A CA 1
ATOM 1895 C C . LEU A 1 256 ? 3.732 23.578 -6.672 1 68.5 256 LEU A C 1
ATOM 1897 O O . LEU A 1 256 ? 2.91 22.672 -6.523 1 68.5 256 LEU A O 1
ATOM 1901 N N . GLN A 1 257 ? 4.961 23.438 -7.082 1 69.5 257 GLN A N 1
ATOM 1902 C CA . GLN A 1 257 ? 5.34 22.156 -7.668 1 69.5 257 GLN A CA 1
ATOM 1903 C C . GLN A 1 257 ? 5.211 21.016 -6.652 1 69.5 257 GLN A C 1
ATOM 1905 O O . GLN A 1 257 ? 4.766 19.922 -6.992 1 69.5 257 GLN A O 1
ATOM 1910 N N . PRO A 1 258 ? 5.52 21.297 -5.414 1 65.19 258 PRO A N 1
ATOM 1911 C CA . PRO A 1 258 ? 5.348 20.219 -4.434 1 65.19 258 PRO A CA 1
ATOM 1912 C C . PRO A 1 258 ? 3.889 19.812 -4.254 1 65.19 258 PRO A C 1
ATOM 1914 O O . PRO A 1 258 ? 3.605 18.688 -3.855 1 65.19 258 PRO A O 1
ATOM 1917 N N . LEU A 1 259 ? 3.047 20.656 -4.574 1 74.25 259 LEU A N 1
ATOM 1918 C CA . LEU A 1 259 ? 1.62 20.422 -4.398 1 74.25 259 LEU A CA 1
ATOM 1919 C C . LEU A 1 259 ? 1.072 19.562 -5.531 1 74.25 259 LEU A C 1
ATOM 1921 O O . LEU A 1 259 ? -0.008 18.969 -5.414 1 74.25 259 LEU A O 1
ATOM 1925 N N . LEU A 1 260 ? 1.825 19.547 -6.598 1 79.31 260 LEU A N 1
ATOM 1926 C CA . LEU A 1 260 ? 1.371 18.781 -7.75 1 79.31 260 LEU A CA 1
ATOM 1927 C C . LEU A 1 260 ? 1.187 17.312 -7.379 1 79.31 260 LEU A C 1
ATOM 1929 O O . LEU A 1 260 ? 0.108 16.734 -7.578 1 79.31 260 LEU A O 1
ATOM 1933 N N . GLY A 1 261 ? 2.201 16.688 -6.758 1 77.62 261 GLY A N 1
ATOM 1934 C CA . GLY A 1 261 ? 2.184 15.266 -6.445 1 77.62 261 GLY A CA 1
ATOM 1935 C C . GLY A 1 261 ? 1.331 14.93 -5.238 1 77.62 261 GLY A C 1
ATOM 1936 O O . GLY A 1 261 ? 0.63 13.922 -5.227 1 77.62 261 GLY A O 1
ATOM 1937 N N . SER A 1 262 ? 1.312 15.828 -4.348 1 77.88 262 SER A N 1
ATOM 1938 C CA . SER A 1 262 ? 0.69 15.492 -3.07 1 77.88 262 SER A CA 1
ATOM 1939 C C . SER A 1 262 ? -0.783 15.891 -3.051 1 77.88 262 SER A C 1
ATOM 1941 O O . SER A 1 262 ? -1.58 15.297 -2.32 1 77.88 262 SER A O 1
ATOM 1943 N N . MET A 1 263 ? -1.14 16.797 -3.871 1 84.69 263 MET A N 1
ATOM 1944 C CA . MET A 1 263 ? -2.5 17.328 -3.752 1 84.69 263 MET A CA 1
ATOM 1945 C C . MET A 1 263 ? -3.217 17.281 -5.098 1 84.69 263 MET A C 1
ATOM 1947 O O . MET A 1 263 ? -4.277 16.656 -5.223 1 84.69 263 MET A O 1
ATOM 1951 N N . LEU A 1 264 ? -2.609 17.891 -6.082 1 89.19 264 LEU A N 1
ATOM 1952 C CA . LEU A 1 264 ? -3.318 18.078 -7.344 1 89.19 264 LEU A CA 1
ATOM 1953 C C . LEU A 1 264 ? -3.547 16.75 -8.047 1 89.19 264 LEU A C 1
ATOM 1955 O O . LEU A 1 264 ? -4.641 16.5 -8.555 1 89.19 264 LEU A O 1
ATOM 1959 N N . ILE A 1 265 ? -2.545 15.953 -8.102 1 92.06 265 ILE A N 1
ATOM 1960 C CA . ILE A 1 265 ? -2.645 14.695 -8.836 1 92.06 265 ILE A CA 1
ATOM 1961 C C . ILE A 1 265 ? -3.68 13.797 -8.172 1 92.06 265 ILE A C 1
ATOM 1963 O O . ILE A 1 265 ? -4.598 13.305 -8.836 1 92.06 265 ILE A O 1
ATOM 1967 N N . PRO A 1 266 ? -3.604 13.57 -6.91 1 93.5 266 PRO A N 1
ATOM 1968 C CA . PRO A 1 266 ? -4.629 12.719 -6.301 1 93.5 266 PRO A CA 1
ATOM 1969 C C . PRO A 1 266 ? -6.043 13.258 -6.512 1 93.5 266 PRO A C 1
ATOM 1971 O O . PRO A 1 266 ? -6.969 12.484 -6.785 1 93.5 266 PRO A O 1
ATOM 1974 N N . PHE A 1 267 ? -6.184 14.562 -6.465 1 94.56 267 PHE A N 1
ATOM 1975 C CA . PHE A 1 267 ? -7.496 15.18 -6.605 1 94.56 267 PHE A CA 1
ATOM 1976 C C . PHE A 1 267 ? -8.016 15.031 -8.031 1 94.56 267 PHE A C 1
ATOM 1978 O O . PHE A 1 267 ? -9.094 14.477 -8.25 1 94.56 267 PHE A O 1
ATOM 1985 N N . VAL A 1 268 ? -7.258 15.492 -8.953 1 96.81 268 VAL A N 1
ATOM 1986 C CA . VAL A 1 268 ? -7.699 15.516 -10.344 1 96.81 268 VAL A CA 1
ATOM 1987 C C . VAL A 1 268 ? -7.902 14.086 -10.844 1 96.81 268 VAL A C 1
ATOM 1989 O O . VAL A 1 268 ? -8.867 13.805 -11.562 1 96.81 268 VAL A O 1
ATOM 1992 N N . THR A 1 269 ? -7 13.195 -10.477 1 97.81 269 THR A N 1
ATOM 1993 C CA . THR A 1 269 ? -7.094 11.812 -10.922 1 97.81 269 THR A CA 1
ATOM 1994 C C . THR A 1 269 ? -8.344 11.141 -10.344 1 97.81 269 THR A C 1
ATOM 1996 O O . THR A 1 269 ? -9.047 10.422 -11.055 1 97.81 269 THR A O 1
ATOM 1999 N N . LEU A 1 270 ? -8.578 11.375 -9.086 1 97.75 270 LEU A N 1
ATOM 2000 C CA . LEU A 1 270 ? -9.766 10.805 -8.453 1 97.75 270 LEU A CA 1
ATOM 2001 C C . LEU A 1 270 ? -11.039 11.391 -9.062 1 97.75 270 LEU A C 1
ATOM 2003 O O . LEU A 1 270 ? -12.031 10.672 -9.242 1 97.75 270 LEU A O 1
ATOM 2007 N N . LEU A 1 271 ? -11.016 12.672 -9.273 1 97.88 271 LEU A N 1
ATOM 2008 C CA . LEU A 1 271 ? -12.18 13.312 -9.875 1 97.88 271 LEU A CA 1
ATOM 2009 C C . LEU A 1 271 ? -12.469 12.727 -11.258 1 97.88 271 LEU A C 1
ATOM 2011 O O . LEU A 1 271 ? -13.594 12.305 -11.531 1 97.88 271 LEU A O 1
ATOM 2015 N N . VAL A 1 272 ? -11.484 12.664 -12.141 1 98.31 272 VAL A N 1
ATOM 2016 C CA . VAL A 1 272 ? -11.656 12.242 -13.523 1 98.31 272 VAL A CA 1
ATOM 2017 C C . VAL A 1 272 ? -12 10.758 -13.57 1 98.31 272 VAL A C 1
ATOM 2019 O O . VAL A 1 272 ? -13.039 10.367 -14.117 1 98.31 272 VAL A O 1
ATOM 2022 N N . PHE A 1 273 ? -11.211 9.945 -12.93 1 98.5 273 PHE A N 1
ATOM 2023 C CA . PHE A 1 273 ? -11.383 8.508 -13.07 1 98.5 273 PHE A CA 1
ATOM 2024 C C . PHE A 1 273 ? -12.453 7.996 -12.109 1 98.5 273 PHE A C 1
ATOM 2026 O O . PHE A 1 273 ? -13.086 6.969 -12.367 1 98.5 273 PHE A O 1
ATOM 2033 N N . GLY A 1 274 ? -12.641 8.711 -10.961 1 98.31 274 GLY A N 1
ATOM 2034 C CA . GLY A 1 274 ? -13.773 8.359 -10.117 1 98.31 274 GLY A CA 1
ATOM 2035 C C . GLY A 1 274 ? -15.109 8.547 -10.797 1 98.31 274 GLY A C 1
ATOM 2036 O O . GLY A 1 274 ? -15.953 7.645 -10.789 1 98.31 274 GLY A O 1
ATOM 2037 N N . VAL A 1 275 ? -15.25 9.664 -11.406 1 97.81 275 VAL A N 1
ATOM 2038 C CA . VAL A 1 275 ? -16.5 10 -12.078 1 97.81 275 VAL A CA 1
ATOM 2039 C C . VAL A 1 275 ? -16.672 9.117 -13.312 1 97.81 275 VAL A C 1
ATOM 2041 O O . VAL A 1 275 ? -17.75 8.562 -13.539 1 97.81 275 VAL A O 1
ATOM 2044 N N . LEU A 1 276 ? -15.641 8.945 -14.102 1 98.12 276 LEU A N 1
ATOM 2045 C CA . LEU A 1 276 ? -15.711 8.094 -15.289 1 98.12 276 LEU A CA 1
ATOM 2046 C C . LEU A 1 276 ? -16.062 6.66 -14.914 1 98.12 276 LEU A C 1
ATOM 2048 O O . LEU A 1 276 ? -16.797 5.984 -15.633 1 98.12 276 LEU A O 1
ATOM 2052 N N . THR A 1 277 ? -15.469 6.199 -13.844 1 98 277 THR A N 1
ATOM 2053 C CA . THR A 1 277 ? -15.703 4.828 -13.406 1 98 277 THR A CA 1
ATOM 2054 C C . THR A 1 277 ? -17.141 4.656 -12.922 1 98 277 THR A C 1
ATOM 2056 O O . THR A 1 277 ? -17.781 3.639 -13.195 1 98 277 THR A O 1
ATOM 2059 N N . TYR A 1 278 ? -17.641 5.637 -12.219 1 96.94 278 TYR A N 1
ATOM 2060 C CA . TYR A 1 278 ? -19 5.527 -11.719 1 96.94 278 TYR A CA 1
ATOM 2061 C C . TYR A 1 278 ? -20 5.434 -12.867 1 96.94 278 TYR A C 1
ATOM 2063 O O . TYR A 1 278 ? -20.891 4.594 -12.852 1 96.94 278 TYR A O 1
ATOM 2071 N N . TYR A 1 279 ? -19.781 6.219 -13.914 1 96 279 TYR A N 1
ATOM 2072 C CA . TYR A 1 279 ? -20.812 6.348 -14.945 1 96 279 TYR A CA 1
ATOM 2073 C C . TYR A 1 279 ? -20.562 5.379 -16.094 1 96 279 TYR A C 1
ATOM 2075 O O . TYR A 1 279 ? -21.5 4.938 -16.766 1 96 279 TYR A O 1
ATOM 2083 N N . VAL A 1 280 ? -19.281 5.02 -16.344 1 97.12 280 VAL A N 1
ATOM 2084 C CA . VAL A 1 280 ? -19.047 4.312 -17.594 1 97.12 280 VAL A CA 1
ATOM 2085 C C . VAL A 1 280 ? -18.172 3.08 -17.328 1 97.12 280 VAL A C 1
ATOM 2087 O O . VAL A 1 280 ? -18.656 1.947 -17.438 1 97.12 280 VAL A O 1
ATOM 2090 N N . ILE A 1 281 ? -16.984 3.242 -16.828 1 97.25 281 ILE A N 1
ATOM 2091 C CA . ILE A 1 281 ? -15.984 2.178 -16.812 1 97.25 281 ILE A CA 1
ATOM 2092 C C . ILE A 1 281 ? -16.438 1.068 -15.859 1 97.25 281 ILE A C 1
ATOM 2094 O O . ILE A 1 281 ? -16.359 -0.116 -16.188 1 97.25 281 ILE A O 1
ATOM 2098 N N . GLY A 1 282 ? -16.906 1.471 -14.664 1 95.94 282 GLY A N 1
ATOM 2099 C CA . GLY A 1 282 ? -17.375 0.488 -13.695 1 95.94 282 GLY A CA 1
ATOM 2100 C C . GLY A 1 282 ? -18.453 -0.425 -14.242 1 95.94 282 GLY A C 1
ATOM 2101 O O . GLY A 1 282 ? -18.297 -1.647 -14.258 1 95.94 282 GLY A O 1
ATOM 2102 N N . PRO A 1 283 ? -19.547 0.169 -14.711 1 95.38 283 PRO A N 1
ATOM 2103 C CA . PRO A 1 283 ? -20.625 -0.64 -15.266 1 95.38 283 PRO A CA 1
ATOM 2104 C C . PRO A 1 283 ? -20.188 -1.47 -16.469 1 95.38 283 PRO A C 1
ATOM 2106 O O . PRO A 1 283 ? -20.578 -2.635 -16.594 1 95.38 283 PRO A O 1
ATOM 2109 N N . VAL A 1 284 ? -19.391 -0.937 -17.359 1 96.69 284 VAL A N 1
ATOM 2110 C CA . VAL A 1 284 ? -18.922 -1.651 -18.547 1 96.69 284 VAL A CA 1
ATOM 2111 C C . VAL A 1 284 ? -18.062 -2.84 -18.141 1 96.69 284 VAL A C 1
ATOM 2113 O O . VAL A 1 284 ? -18.234 -3.951 -18.641 1 96.69 284 VAL A O 1
ATOM 2116 N N . MET A 1 285 ? -17.188 -2.598 -17.219 1 95.5 285 MET A N 1
ATOM 2117 C CA . MET A 1 285 ? -16.312 -3.672 -16.766 1 95.5 285 MET A CA 1
ATOM 2118 C C . MET A 1 285 ? -17.094 -4.73 -16 1 95.5 285 MET A C 1
ATOM 2120 O O . MET A 1 285 ? -16.766 -5.918 -16.062 1 95.5 285 MET A O 1
ATOM 2124 N N . SER A 1 286 ? -18.016 -4.27 -15.234 1 95.19 286 SER A N 1
ATOM 2125 C CA . SER A 1 286 ? -18.859 -5.211 -14.516 1 95.19 286 SER A CA 1
ATOM 2126 C C . SER A 1 286 ? -19.609 -6.125 -15.484 1 95.19 286 SER A C 1
ATOM 2128 O O . SER A 1 286 ? -19.734 -7.328 -15.242 1 95.19 286 SER A O 1
ATOM 2130 N N . ASP A 1 287 ? -20.141 -5.531 -16.531 1 95.44 287 ASP A N 1
ATOM 2131 C CA . ASP A 1 287 ? -20.844 -6.316 -17.531 1 95.44 287 ASP A CA 1
ATOM 2132 C C . ASP A 1 287 ? -19.906 -7.328 -18.203 1 95.44 287 ASP A C 1
ATOM 2134 O O . ASP A 1 287 ? -20.297 -8.477 -18.422 1 95.44 287 ASP A O 1
ATOM 2138 N N . LEU A 1 288 ? -18.75 -6.895 -18.5 1 95.31 288 LEU A N 1
ATOM 2139 C CA . LEU A 1 288 ? -17.766 -7.789 -19.094 1 95.31 288 LEU A CA 1
ATOM 2140 C C . LEU A 1 288 ? -17.406 -8.922 -18.141 1 95.31 288 LEU A C 1
ATOM 2142 O O . LEU A 1 288 ? -17.312 -10.086 -18.547 1 95.31 288 LEU A O 1
ATOM 2146 N N . MET A 1 289 ? -17.219 -8.578 -16.938 1 92.38 289 MET A N 1
ATOM 2147 C CA . MET A 1 289 ? -16.922 -9.586 -15.922 1 92.38 289 MET A CA 1
ATOM 2148 C C . MET A 1 289 ? -18.094 -10.547 -15.758 1 92.38 289 MET A C 1
ATOM 2150 O O . MET A 1 289 ? -17.891 -11.75 -15.625 1 92.38 289 MET A O 1
ATOM 2154 N N . GLY A 1 290 ? -19.266 -9.977 -15.734 1 92.44 290 GLY A N 1
ATOM 2155 C CA . GLY A 1 290 ? -20.438 -10.812 -15.688 1 92.44 290 GLY A CA 1
ATOM 2156 C C . GLY A 1 290 ? -20.531 -11.781 -16.859 1 92.44 290 GLY A C 1
ATOM 2157 O O . GLY A 1 290 ? -20.906 -12.945 -16.672 1 92.44 290 GLY A O 1
ATOM 2158 N N . GLY A 1 291 ? -20.281 -11.273 -18 1 92.81 291 GLY A N 1
ATOM 2159 C CA . GLY A 1 291 ? -20.25 -12.133 -19.172 1 92.81 291 GLY A CA 1
ATOM 2160 C C . GLY A 1 291 ? -19.219 -13.242 -19.062 1 92.81 291 GLY A C 1
ATOM 2161 O O . GLY A 1 291 ? -19.484 -14.391 -19.422 1 92.81 291 GLY A O 1
ATOM 2162 N N . LEU A 1 292 ? -18.094 -12.914 -18.578 1 91.75 292 LEU A N 1
ATOM 2163 C CA . LEU A 1 292 ? -17.031 -13.898 -18.391 1 91.75 292 LEU A CA 1
ATOM 2164 C C . LEU A 1 292 ? -17.453 -14.969 -17.375 1 91.75 292 LEU A C 1
ATOM 2166 O O . LEU A 1 292 ? -17.266 -16.156 -17.609 1 91.75 292 LEU A O 1
ATOM 2170 N N . LEU A 1 293 ? -18 -14.523 -16.312 1 90.25 293 LEU A N 1
ATOM 2171 C CA . LEU A 1 293 ? -18.438 -15.445 -15.273 1 90.25 293 LEU A CA 1
ATOM 2172 C C . LEU A 1 293 ? -19.562 -16.344 -15.781 1 90.25 293 LEU A C 1
ATOM 2174 O O . LEU A 1 293 ? -19.578 -17.547 -15.508 1 90.25 293 LEU A O 1
ATOM 2178 N N . HIS A 1 294 ? -20.422 -15.773 -16.516 1 90.75 294 HIS A N 1
ATOM 2179 C CA . HIS A 1 294 ? -21.5 -16.562 -17.125 1 90.75 294 HIS A CA 1
ATOM 2180 C C . HIS A 1 294 ? -20.938 -17.594 -18.094 1 90.75 294 HIS A C 1
ATOM 2182 O O . HIS A 1 294 ? -21.375 -18.75 -18.109 1 90.75 294 HIS A O 1
ATOM 2188 N N . PHE A 1 295 ? -20.047 -17.156 -18.875 1 90.5 295 PHE A N 1
ATOM 2189 C CA . PHE A 1 295 ? -19.406 -18.062 -19.828 1 90.5 295 PHE A CA 1
ATOM 2190 C C . PHE A 1 295 ? -18.719 -19.219 -19.109 1 90.5 295 PHE A C 1
ATOM 2192 O O . PHE A 1 295 ? -18.906 -20.375 -19.469 1 90.5 295 PHE A O 1
ATOM 2199 N N . LEU A 1 296 ? -18 -18.969 -18.047 1 86.25 296 LEU A N 1
ATOM 2200 C CA . LEU A 1 296 ? -17.234 -19.984 -17.328 1 86.25 296 LEU A CA 1
ATOM 2201 C C . LEU A 1 296 ? -18.172 -20.953 -16.609 1 86.25 296 LEU A C 1
ATOM 2203 O O . LEU A 1 296 ? -17.859 -22.141 -16.484 1 86.25 296 LEU A O 1
ATOM 2207 N N . ASN A 1 297 ? -19.344 -20.469 -16.234 1 86.62 297 ASN A N 1
ATOM 2208 C CA . ASN A 1 297 ? -20.281 -21.297 -15.477 1 86.62 297 ASN A CA 1
ATOM 2209 C C . ASN A 1 297 ? -21.172 -22.125 -16.391 1 86.62 297 ASN A C 1
ATOM 2211 O O . ASN A 1 297 ? -21.75 -23.125 -15.969 1 86.62 297 ASN A O 1
ATOM 2215 N N . THR A 1 298 ? -21.234 -21.703 -17.672 1 88.44 298 THR A N 1
ATOM 2216 C CA . THR A 1 298 ? -22.156 -22.406 -18.562 1 88.44 298 THR A CA 1
ATOM 2217 C C . THR A 1 298 ? -21.391 -23.078 -19.703 1 88.44 298 THR A C 1
ATOM 2219 O O . THR A 1 298 ? -22 -23.672 -20.594 1 88.44 298 THR A O 1
ATOM 2222 N N . ILE A 1 299 ? -20.203 -22.969 -19.625 1 88.12 299 ILE A N 1
ATOM 2223 C CA . ILE A 1 299 ? -19.406 -23.562 -20.688 1 88.12 299 ILE A CA 1
ATOM 2224 C C . ILE A 1 299 ? -19.625 -25.062 -20.719 1 88.12 299 ILE A C 1
ATOM 2226 O O . ILE A 1 299 ? -19.641 -25.719 -19.672 1 88.12 299 ILE A O 1
ATOM 2230 N N . PRO A 1 300 ? -19.906 -25.531 -21.953 1 88.81 300 PRO A N 1
ATOM 2231 C CA . PRO A 1 300 ? -20.062 -26.984 -22.047 1 88.81 300 PRO A CA 1
ATOM 2232 C C . PRO A 1 300 ? -18.797 -27.734 -21.609 1 88.81 300 PRO A C 1
ATOM 2234 O O . PRO A 1 300 ? -17.688 -27.234 -21.766 1 88.81 300 PRO A O 1
ATOM 2237 N N . PRO A 1 301 ? -19.016 -28.859 -21.109 1 86.94 301 PRO A N 1
ATOM 2238 C CA . PRO A 1 301 ? -17.891 -29.641 -20.594 1 86.94 301 PRO A CA 1
ATOM 2239 C C . PRO A 1 301 ? -16.766 -29.812 -21.609 1 86.94 301 PRO A C 1
ATOM 2241 O O . PRO A 1 301 ? -15.594 -29.734 -21.266 1 86.94 301 PRO A O 1
ATOM 2244 N N . SER A 1 302 ? -17.156 -30.062 -22.828 1 89.69 302 SER A N 1
ATOM 2245 C CA . SER A 1 302 ? -16.141 -30.266 -23.844 1 89.69 302 SER A CA 1
ATOM 2246 C C . SER A 1 302 ? -15.266 -29.031 -24.016 1 89.69 302 SER A C 1
ATOM 2248 O O . SER A 1 302 ? -14.039 -29.141 -24.109 1 89.69 302 SER A O 1
ATOM 2250 N N . MET A 1 303 ? -15.883 -28.016 -24 1 91.75 303 MET A N 1
ATOM 2251 C CA . MET A 1 303 ? -15.141 -26.766 -24.156 1 91.75 303 MET A CA 1
ATOM 2252 C C . MET A 1 303 ? -14.367 -26.438 -22.875 1 91.75 303 MET A C 1
ATOM 2254 O O . MET A 1 303 ? -13.281 -25.859 -22.953 1 91.75 303 MET A O 1
ATOM 2258 N N . LYS A 1 304 ? -14.93 -26.75 -21.812 1 94.25 304 LYS A N 1
ATOM 2259 C CA . LYS A 1 304 ? -14.242 -26.531 -20.547 1 94.25 304 LYS A CA 1
ATOM 2260 C C . LYS A 1 304 ? -12.938 -27.328 -20.484 1 94.25 304 LYS A C 1
ATOM 2262 O O . LYS A 1 304 ? -11.914 -26.828 -20.016 1 94.25 304 LYS A O 1
ATOM 2267 N N . PHE A 1 305 ? -13 -28.531 -20.984 1 96.5 305 PHE A N 1
ATOM 2268 C CA . PHE A 1 305 ? -11.82 -29.391 -20.984 1 96.5 305 PHE A CA 1
ATOM 2269 C C . PHE A 1 305 ? -10.773 -28.859 -21.969 1 96.5 305 PHE A C 1
ATOM 2271 O O . PHE A 1 305 ? -9.578 -28.922 -21.688 1 96.5 305 PHE A O 1
ATOM 2278 N N . ALA A 1 306 ? -11.234 -28.312 -23.078 1 96.31 306 ALA A N 1
ATOM 2279 C CA . ALA A 1 306 ? -10.305 -27.719 -24.031 1 96.31 306 ALA A CA 1
ATOM 2280 C C . ALA A 1 306 ? -9.602 -26.516 -23.422 1 96.31 306 ALA A C 1
ATOM 2282 O O . ALA A 1 306 ? -8.398 -26.328 -23.609 1 96.31 306 ALA A O 1
ATOM 2283 N N . ALA A 1 307 ? -10.414 -25.719 -22.75 1 95.44 307 ALA A N 1
ATOM 2284 C CA . ALA A 1 307 ? -9.844 -24.562 -22.078 1 95.44 307 ALA A CA 1
ATOM 2285 C C . ALA A 1 307 ? -8.859 -24.984 -20.984 1 95.44 307 ALA A C 1
ATOM 2287 O O . ALA A 1 307 ? -7.809 -24.359 -20.812 1 95.44 307 ALA A O 1
ATOM 2288 N N . ALA A 1 308 ? -9.219 -25.953 -20.266 1 97.5 308 ALA A N 1
ATOM 2289 C CA . ALA A 1 308 ? -8.352 -26.469 -19.203 1 97.5 308 ALA A CA 1
ATOM 2290 C C . ALA A 1 308 ? -7.039 -26.984 -19.781 1 97.5 308 ALA A C 1
ATOM 2292 O O . ALA A 1 308 ? -5.973 -26.797 -19.188 1 97.5 308 ALA A O 1
ATOM 2293 N N . PHE A 1 309 ? -7.129 -27.656 -20.922 1 98 309 PHE A N 1
ATOM 2294 C CA . PHE A 1 309 ? -5.93 -28.141 -21.609 1 98 309 PHE A CA 1
ATOM 2295 C C . PHE A 1 309 ? -5.023 -26.969 -21.984 1 98 309 PHE A C 1
ATOM 2297 O O . PHE A 1 309 ? -3.811 -27.031 -21.766 1 98 309 PHE A O 1
ATOM 2304 N N . LEU A 1 310 ? -5.66 -26 -22.516 1 97.19 310 LEU A N 1
ATOM 2305 C CA . LEU A 1 310 ? -4.902 -24.828 -22.938 1 97.19 310 LEU A CA 1
ATOM 2306 C C . LEU A 1 310 ? -4.207 -24.172 -21.75 1 97.19 310 LEU A C 1
ATOM 2308 O O . LEU A 1 310 ? -3.021 -23.844 -21.828 1 97.19 310 LEU A O 1
ATOM 2312 N N . VAL A 1 311 ? -4.934 -23.938 -20.656 1 96.94 311 VAL A N 1
ATOM 2313 C CA . VAL A 1 311 ? -4.379 -23.312 -19.469 1 96.94 311 VAL A CA 1
ATOM 2314 C C . VAL A 1 311 ? -3.213 -24.156 -18.938 1 96.94 311 VAL A C 1
ATOM 2316 O O . VAL A 1 311 ? -2.143 -23.609 -18.641 1 96.94 311 VAL A O 1
ATOM 2319 N N . GLY A 1 312 ? -3.383 -25.438 -18.828 1 98 312 GLY A N 1
ATOM 2320 C CA . GLY A 1 312 ? -2.32 -26.312 -18.375 1 98 312 GLY A CA 1
ATOM 2321 C C . GLY A 1 312 ? -1.096 -26.297 -19.266 1 98 312 GLY A C 1
ATOM 2322 O O . GLY A 1 312 ? 0.036 -26.266 -18.766 1 98 312 GLY A O 1
ATOM 2323 N N . ALA A 1 313 ? -1.318 -26.281 -20.531 1 98.06 313 ALA A N 1
ATOM 2324 C CA . ALA A 1 313 ? -0.227 -26.219 -21.5 1 98.06 313 ALA A CA 1
ATOM 2325 C C . ALA A 1 313 ? 0.551 -24.906 -21.359 1 98.06 313 ALA A C 1
ATOM 2327 O O . ALA A 1 313 ? 1.783 -24.906 -21.391 1 98.06 313 ALA A O 1
ATOM 2328 N N . MET A 1 314 ? -0.176 -23.875 -21.203 1 96.5 314 MET A N 1
ATOM 2329 C CA . MET A 1 314 ? 0.455 -22.562 -21.078 1 96.5 314 MET A CA 1
ATOM 2330 C C . MET A 1 314 ? 1.3 -22.5 -19.797 1 96.5 314 MET A C 1
ATOM 2332 O O . MET A 1 314 ? 2.402 -21.953 -19.812 1 96.5 314 MET A O 1
ATOM 2336 N N . LEU A 1 315 ? 0.843 -23.062 -18.75 1 96.19 315 LEU A N 1
ATOM 2337 C CA . LEU A 1 315 ? 1.513 -23.031 -17.453 1 96.19 315 LEU A CA 1
ATOM 2338 C C . LEU A 1 315 ? 2.83 -23.797 -17.5 1 96.19 315 LEU A C 1
ATOM 2340 O O . LEU A 1 315 ? 3.766 -23.484 -16.766 1 96.19 315 LEU A O 1
ATOM 2344 N N . ALA A 1 316 ? 2.918 -24.75 -18.391 1 96.06 316 ALA A N 1
ATOM 2345 C CA . ALA A 1 316 ? 4.094 -25.609 -18.422 1 96.06 316 ALA A CA 1
ATOM 2346 C C . ALA A 1 316 ? 4.977 -25.297 -19.625 1 96.06 316 ALA A C 1
ATOM 2348 O O . ALA A 1 316 ? 5.973 -25.984 -19.859 1 96.06 316 ALA A O 1
ATOM 2349 N N . PHE A 1 317 ? 4.641 -24.297 -20.328 1 93.38 317 PHE A N 1
ATOM 2350 C CA . PHE A 1 317 ? 5.266 -24.031 -21.625 1 93.38 317 PHE A CA 1
ATOM 2351 C C . PHE A 1 317 ? 6.637 -23.391 -21.438 1 93.38 317 PHE A C 1
ATOM 2353 O O . PHE A 1 317 ? 7.625 -23.875 -22 1 93.38 317 PHE A O 1
ATOM 2360 N N . ASP A 1 318 ? 6.684 -22.344 -20.672 1 88.62 318 ASP A N 1
ATOM 2361 C CA . ASP A 1 318 ? 7.938 -21.594 -20.609 1 88.62 318 ASP A CA 1
ATOM 2362 C C . ASP A 1 318 ? 8.422 -21.438 -19.172 1 88.62 318 ASP A C 1
ATOM 2364 O O . ASP A 1 318 ? 9.172 -20.5 -18.875 1 88.62 318 ASP A O 1
ATOM 2368 N N . MET A 1 319 ? 7.973 -22.328 -18.297 1 83.25 319 MET A N 1
ATOM 2369 C CA . MET A 1 319 ? 8.492 -22.516 -16.938 1 83.25 319 MET A CA 1
ATOM 2370 C C . MET A 1 319 ? 8.672 -21.172 -16.25 1 83.25 319 MET A C 1
ATOM 2372 O O . MET A 1 319 ? 9.758 -20.875 -15.734 1 83.25 319 MET A O 1
ATOM 2376 N N . GLY A 1 320 ? 7.711 -20.344 -16.25 1 78.94 320 GLY A N 1
ATOM 2377 C CA . GLY A 1 320 ? 7.727 -19.078 -15.539 1 78.94 320 GLY A CA 1
ATOM 2378 C C . GLY A 1 320 ? 7.891 -17.875 -16.469 1 78.94 320 GLY A C 1
ATOM 2379 O O . GLY A 1 320 ? 7.984 -16.75 -16 1 78.94 320 GLY A O 1
ATOM 2380 N N . GLY A 1 321 ? 7.922 -18.078 -17.656 1 81.5 321 GLY A N 1
ATOM 2381 C CA . GLY A 1 321 ? 7.992 -17.016 -18.656 1 81.5 321 GLY A CA 1
ATOM 2382 C C . GLY A 1 321 ? 6.664 -16.328 -18.891 1 81.5 321 GLY A C 1
ATOM 2383 O O . GLY A 1 321 ? 5.734 -16.469 -18.094 1 81.5 321 GLY A O 1
ATOM 2384 N N . PRO A 1 322 ? 6.609 -15.57 -19.938 1 82.69 322 PRO A N 1
ATOM 2385 C CA . PRO A 1 322 ? 5.43 -14.742 -20.188 1 82.69 322 PRO A CA 1
ATOM 2386 C C . PRO A 1 322 ? 4.16 -15.562 -20.406 1 82.69 322 PRO A C 1
ATOM 2388 O O . PRO A 1 322 ? 3.08 -15.156 -19.969 1 82.69 322 PRO A O 1
ATOM 2391 N N . ILE A 1 323 ? 4.285 -16.625 -21.062 1 91.06 323 ILE A N 1
ATOM 2392 C CA . ILE A 1 323 ? 3.115 -17.453 -21.344 1 91.06 323 ILE A CA 1
ATOM 2393 C C . ILE A 1 323 ? 2.611 -18.078 -20.031 1 91.06 323 ILE A C 1
ATOM 2395 O O . ILE A 1 323 ? 1.413 -18.047 -19.75 1 91.06 323 ILE A O 1
ATOM 2399 N N . ASN A 1 324 ? 3.498 -18.656 -19.312 1 92.12 324 ASN A N 1
ATOM 2400 C CA . ASN A 1 324 ? 3.174 -19.203 -18 1 92.12 324 ASN A CA 1
ATOM 2401 C C . ASN A 1 324 ? 2.535 -18.141 -17.094 1 92.12 324 ASN A C 1
ATOM 2403 O O . ASN A 1 324 ? 1.484 -18.375 -16.5 1 92.12 324 ASN A O 1
ATOM 2407 N N . LYS A 1 325 ? 3.074 -17 -17.094 1 86.38 325 LYS A N 1
ATOM 2408 C CA . LYS A 1 325 ? 2.621 -15.945 -16.203 1 86.38 325 LYS A CA 1
ATOM 2409 C C . LYS A 1 325 ? 1.257 -15.414 -16.625 1 86.38 325 LYS A C 1
ATOM 2411 O O . LYS A 1 325 ? 0.445 -15.016 -15.789 1 86.38 325 LYS A O 1
ATOM 2416 N N . THR A 1 326 ? 1.036 -15.375 -17.859 1 90.62 326 THR A N 1
ATOM 2417 C CA . THR A 1 326 ? -0.27 -14.953 -18.344 1 90.62 326 THR A CA 1
ATOM 2418 C C . THR A 1 326 ? -1.364 -15.891 -17.859 1 90.62 326 THR A C 1
ATOM 2420 O O . THR A 1 326 ? -2.395 -15.445 -17.344 1 90.62 326 THR A O 1
ATOM 2423 N N . ALA A 1 327 ? -1.139 -17.156 -18.031 1 93.75 327 ALA A N 1
ATOM 2424 C CA . ALA A 1 327 ? -2.107 -18.141 -17.562 1 93.75 327 ALA A CA 1
ATOM 2425 C C . ALA A 1 327 ? -2.25 -18.078 -16.047 1 93.75 327 ALA A C 1
ATOM 2427 O O . ALA A 1 327 ? -3.361 -18.172 -15.516 1 93.75 327 ALA A O 1
ATOM 2428 N N . TRP A 1 328 ? -1.129 -18.016 -15.461 1 92.62 328 TRP A N 1
ATOM 2429 C CA . TRP A 1 328 ? -1.111 -17.906 -14.008 1 92.62 328 TRP A CA 1
ATOM 2430 C C . TRP A 1 328 ? -1.923 -16.703 -13.531 1 92.62 328 TRP A C 1
ATOM 2432 O O . TRP A 1 328 ? -2.729 -16.828 -12.609 1 92.62 328 TRP A O 1
ATOM 2442 N N . PHE A 1 329 ? -1.768 -15.562 -14.156 1 89.81 329 PHE A N 1
ATOM 2443 C CA . PHE A 1 329 ? -2.465 -14.328 -13.812 1 89.81 329 PHE A CA 1
ATOM 2444 C C . PHE A 1 329 ? -3.971 -14.492 -13.977 1 89.81 329 PHE A C 1
ATOM 2446 O O . PHE A 1 329 ? -4.746 -14.086 -13.117 1 89.81 329 PHE A O 1
ATOM 2453 N N . PHE A 1 330 ? -4.297 -15.039 -15.023 1 91.81 330 PHE A N 1
ATOM 2454 C CA . PHE A 1 330 ? -5.715 -15.25 -15.297 1 91.81 330 PHE A CA 1
ATOM 2455 C C . PHE A 1 330 ? -6.359 -16.109 -14.219 1 91.81 330 PHE A C 1
ATOM 2457 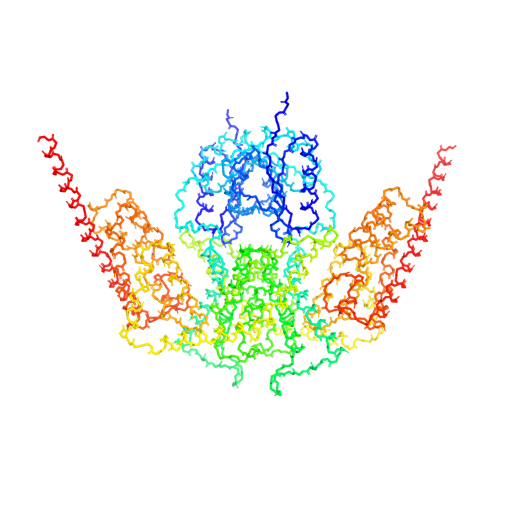O O . PHE A 1 330 ? -7.395 -15.734 -13.656 1 91.81 330 PHE A O 1
ATOM 2464 N N . CYS A 1 331 ? -5.789 -17.203 -13.891 1 94.94 331 CYS A N 1
ATOM 2465 C CA . CYS A 1 331 ? -6.336 -18.125 -12.898 1 94.94 331 CYS A CA 1
ATOM 2466 C C . CYS A 1 331 ? -6.352 -17.484 -11.508 1 94.94 331 CYS A C 1
ATOM 2468 O O . CYS A 1 331 ? -7.328 -17.625 -10.773 1 94.94 331 CYS A O 1
ATOM 2470 N N . PHE A 1 332 ? -5.297 -16.781 -11.219 1 93.06 332 PHE A N 1
ATOM 2471 C CA . PHE A 1 332 ? -5.184 -16.109 -9.93 1 93.06 332 PHE A CA 1
ATOM 2472 C C . PHE A 1 332 ? -6.27 -15.055 -9.781 1 93.06 332 PHE A C 1
ATOM 2474 O O . PHE A 1 332 ? -6.859 -14.914 -8.703 1 93.06 332 PHE A O 1
ATOM 2481 N N . SER A 1 333 ? -6.516 -14.328 -10.781 1 91.5 333 SER A N 1
ATOM 2482 C CA . SER A 1 333 ? -7.434 -13.195 -10.742 1 91.5 333 SER A CA 1
ATOM 2483 C C . SER A 1 333 ? -8.867 -13.656 -10.484 1 91.5 333 SER A C 1
ATOM 2485 O O . SER A 1 333 ? -9.695 -12.875 -9.992 1 91.5 333 SER A O 1
ATOM 2487 N N . LEU A 1 334 ? -9.164 -14.922 -10.773 1 93.19 334 LEU A N 1
ATOM 2488 C CA . LEU A 1 334 ? -10.508 -15.445 -10.586 1 93.19 334 LEU A CA 1
ATOM 2489 C C . LEU A 1 334 ? -10.773 -15.742 -9.109 1 93.19 334 LEU A C 1
ATOM 2491 O O . LEU A 1 334 ? -11.922 -15.938 -8.711 1 93.19 334 LEU A O 1
ATOM 2495 N N . LEU A 1 335 ? -9.75 -15.703 -8.289 1 91.94 335 LEU A N 1
ATOM 2496 C CA . LEU A 1 335 ? -9.891 -16.016 -6.875 1 91.94 335 LEU A CA 1
ATOM 2497 C C . LEU A 1 335 ? -10.766 -14.992 -6.176 1 91.94 335 LEU A C 1
ATOM 2499 O O . LEU A 1 335 ? -11.469 -15.312 -5.215 1 91.94 335 LEU A O 1
ATOM 2503 N N . GLU A 1 336 ? -10.664 -13.773 -6.66 1 90.94 336 GLU A N 1
ATOM 2504 C CA . GLU A 1 336 ? -11.477 -12.719 -6.055 1 90.94 336 GLU A CA 1
ATOM 2505 C C . GLU A 1 336 ? -12.969 -13.039 -6.168 1 90.94 336 GLU A C 1
ATOM 2507 O O . GLU A 1 336 ? -13.758 -12.633 -5.316 1 90.94 336 GLU A O 1
ATOM 2512 N N . LYS A 1 337 ? -13.336 -13.758 -7.215 1 90.5 337 LYS A N 1
ATOM 2513 C CA . LYS A 1 337 ? -14.727 -14.125 -7.438 1 90.5 337 LYS A CA 1
ATOM 2514 C C . LYS A 1 337 ? -15.031 -15.508 -6.859 1 90.5 337 LYS A C 1
ATOM 2516 O O . LYS A 1 337 ? -16.062 -16.094 -7.164 1 90.5 337 LYS A O 1
ATOM 2521 N N . HIS A 1 338 ? -14.07 -16.047 -6.129 1 89.88 338 HIS A N 1
ATOM 2522 C CA . HIS A 1 338 ? -14.195 -17.328 -5.426 1 89.88 338 HIS A CA 1
ATOM 2523 C C . HIS A 1 338 ? -14.336 -18.484 -6.41 1 89.88 338 HIS A C 1
ATOM 2525 O O . HIS A 1 338 ? -15.102 -19.422 -6.168 1 89.88 338 HIS A O 1
ATOM 2531 N N . ILE A 1 339 ? -13.812 -18.312 -7.562 1 91.88 339 ILE A N 1
ATOM 2532 C CA . ILE A 1 339 ? -13.656 -19.406 -8.523 1 91.88 339 ILE A CA 1
ATOM 2533 C C . ILE A 1 339 ? -12.297 -20.062 -8.328 1 91.88 339 ILE A C 1
ATOM 2535 O O . ILE A 1 339 ? -11.266 -19.516 -8.695 1 91.88 339 ILE A O 1
ATOM 2539 N N . TYR A 1 340 ? -12.352 -21.312 -7.906 1 94.38 340 TYR A N 1
ATOM 2540 C CA . TYR A 1 340 ? -11.141 -21.906 -7.348 1 94.38 340 TYR A CA 1
ATOM 2541 C C . TYR A 1 340 ? -10.617 -23.016 -8.242 1 94.38 340 TYR A C 1
ATOM 2543 O O . TYR A 1 340 ? -9.484 -23.484 -8.078 1 94.38 340 TYR A O 1
ATOM 2551 N N . ASP A 1 341 ? -11.414 -23.5 -9.188 1 94.5 341 ASP A N 1
ATOM 2552 C CA . ASP A 1 341 ? -11.055 -24.688 -9.961 1 94.5 341 ASP A CA 1
ATOM 2553 C C . ASP A 1 341 ? -9.93 -24.375 -10.945 1 94.5 341 ASP A C 1
ATOM 2555 O O . ASP A 1 341 ? -9.039 -25.203 -11.164 1 94.5 341 ASP A O 1
ATOM 2559 N N . TRP A 1 342 ? -10.008 -23.219 -11.523 1 94.81 342 TRP A N 1
ATOM 2560 C CA . TRP A 1 342 ? -8.984 -22.859 -12.5 1 94.81 342 TRP A CA 1
ATOM 2561 C C . TRP A 1 342 ? -7.633 -22.672 -11.828 1 94.81 342 TRP A C 1
ATOM 2563 O O . TRP A 1 342 ? -6.598 -23.047 -12.383 1 94.81 342 TRP A O 1
ATOM 2573 N N . TYR A 1 343 ? -7.688 -22.062 -10.648 1 95.81 343 TYR A N 1
ATOM 2574 C CA . TYR A 1 343 ? -6.43 -21.875 -9.93 1 95.81 343 TYR A CA 1
ATOM 2575 C C . TYR A 1 343 ? -5.871 -23.188 -9.43 1 95.81 343 TYR A C 1
ATOM 2577 O O . TYR A 1 343 ? -4.676 -23.312 -9.156 1 95.81 343 TYR A O 1
ATOM 2585 N N . ALA A 1 344 ? -6.699 -24.172 -9.344 1 97.44 344 ALA A N 1
ATOM 2586 C CA . ALA A 1 344 ? -6.23 -25.516 -8.992 1 97.44 344 ALA A CA 1
ATOM 2587 C C . ALA A 1 344 ? -5.309 -26.062 -10.078 1 97.44 344 ALA A C 1
ATOM 2589 O O . ALA A 1 344 ? -4.371 -26.812 -9.781 1 97.44 344 ALA A O 1
ATOM 2590 N N . ILE A 1 345 ? -5.578 -25.703 -11.32 1 97.44 345 ILE A N 1
ATOM 2591 C CA . ILE A 1 345 ? -4.699 -26.141 -12.406 1 97.44 345 ILE A CA 1
ATOM 2592 C C . ILE A 1 345 ? -3.281 -25.625 -12.148 1 97.44 345 ILE A C 1
ATOM 2594 O O . ILE A 1 345 ? -2.312 -26.375 -12.32 1 97.44 345 ILE A O 1
ATOM 2598 N N . VAL A 1 346 ? -3.193 -24.391 -11.719 1 95.56 346 VAL A N 1
ATOM 2599 C CA . VAL A 1 346 ? -1.896 -23.797 -11.406 1 95.56 346 VAL A CA 1
ATOM 2600 C C . VAL A 1 346 ? -1.217 -24.609 -10.305 1 95.56 346 VAL A C 1
ATOM 2602 O O . VAL A 1 346 ? -0.02 -24.906 -10.383 1 95.56 346 VAL A O 1
ATOM 2605 N N . GLY A 1 347 ? -1.926 -24.969 -9.328 1 95.75 347 GLY A N 1
ATOM 2606 C CA . GLY A 1 347 ? -1.397 -25.672 -8.164 1 95.75 347 GLY A CA 1
ATOM 2607 C C . GLY A 1 347 ? -0.813 -27.031 -8.5 1 95.75 347 GLY A C 1
ATOM 2608 O O . GLY A 1 347 ? 0.115 -27.5 -7.836 1 95.75 347 GLY A O 1
ATOM 2609 N N . VAL A 1 348 ? -1.272 -27.641 -9.508 1 96.81 348 VAL A N 1
ATOM 2610 C CA . VAL A 1 348 ? -0.813 -28.984 -9.852 1 96.81 348 VAL A CA 1
ATOM 2611 C C . VAL A 1 348 ? 0.238 -28.906 -10.953 1 96.81 348 VAL A C 1
ATOM 2613 O O . VAL A 1 348 ? 1.346 -29.422 -10.805 1 96.81 348 VAL A O 1
ATOM 2616 N N . VAL A 1 349 ? -0.085 -28.203 -11.977 1 97 349 VAL A N 1
ATOM 2617 C CA . VAL A 1 349 ? 0.71 -28.219 -13.203 1 97 349 VAL A CA 1
ATOM 2618 C C . VAL A 1 349 ? 2.037 -27.5 -12.969 1 97 349 VAL A C 1
ATOM 2620 O O . VAL A 1 349 ? 3.07 -27.906 -13.508 1 97 349 VAL A O 1
ATOM 2623 N N . ALA A 1 350 ? 2.021 -26.469 -12.203 1 91 350 ALA A N 1
ATOM 2624 C CA . ALA A 1 350 ? 3.229 -25.672 -12.016 1 91 350 ALA A CA 1
ATOM 2625 C C . ALA A 1 350 ? 4.305 -26.469 -11.289 1 91 350 ALA A C 1
ATOM 2627 O O . ALA A 1 350 ? 5.496 -26.172 -11.398 1 91 350 ALA A O 1
ATOM 2628 N N . LEU A 1 351 ? 3.969 -27.484 -10.602 1 94.12 351 LEU A N 1
ATOM 2629 C CA . LEU A 1 351 ? 4.898 -28.328 -9.852 1 94.12 351 LEU A CA 1
ATOM 2630 C C . LEU A 1 351 ? 5.562 -29.359 -10.773 1 94.12 351 LEU A C 1
ATOM 2632 O O . LEU A 1 351 ? 6.641 -29.859 -10.461 1 94.12 351 LEU A O 1
ATOM 2636 N N . MET A 1 352 ? 5.062 -29.609 -11.82 1 97 352 MET A N 1
ATOM 2637 C CA . MET A 1 352 ? 5.332 -30.828 -12.578 1 97 352 MET A CA 1
ATOM 2638 C C . MET A 1 352 ? 6.66 -30.719 -13.32 1 97 352 MET A C 1
ATOM 2640 O O . MET A 1 352 ? 7.5 -31.625 -13.234 1 97 352 MET A O 1
ATOM 2644 N N . PRO A 1 353 ? 6.93 -29.609 -13.977 1 96.19 353 PRO A N 1
ATOM 2645 C CA . PRO A 1 353 ? 8.117 -29.609 -14.828 1 96.19 353 PRO A CA 1
ATOM 2646 C C . PRO A 1 353 ? 9.406 -29.844 -14.047 1 96.19 353 PRO A C 1
ATOM 2648 O O . PRO A 1 353 ? 10.188 -30.734 -14.391 1 96.19 353 PRO A O 1
ATOM 2651 N N . PRO A 1 354 ? 9.625 -29.109 -13 1 94.75 354 PRO A N 1
ATOM 2652 C CA . PRO A 1 354 ? 10.883 -29.359 -12.289 1 94.75 354 PRO A CA 1
ATOM 2653 C C . PRO A 1 354 ? 10.914 -30.719 -11.602 1 94.75 354 PRO A C 1
ATOM 2655 O O . PRO A 1 354 ? 11.945 -31.391 -11.609 1 94.75 354 PRO A O 1
ATOM 2658 N N . VAL A 1 355 ? 9.875 -31.141 -11.023 1 96.88 355 VAL A N 1
ATOM 2659 C CA . VAL A 1 355 ? 9.812 -32.406 -10.328 1 96.88 355 VAL A CA 1
ATOM 2660 C C . VAL A 1 355 ? 10.008 -33.562 -11.328 1 96.88 355 VAL A C 1
ATOM 2662 O O . VAL A 1 355 ? 10.773 -34.5 -11.07 1 96.88 355 VAL A O 1
ATOM 2665 N N . ALA A 1 356 ? 9.375 -33.469 -12.41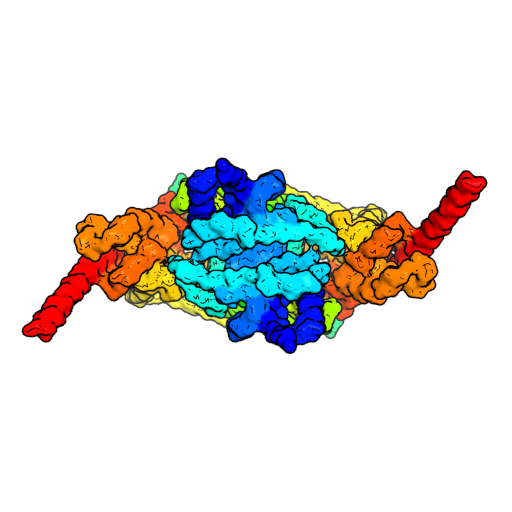4 1 98.19 356 ALA A N 1
ATOM 2666 C CA . ALA A 1 356 ? 9.492 -34.5 -13.453 1 98.19 356 ALA A CA 1
ATOM 2667 C C . ALA A 1 356 ? 10.914 -34.562 -14.008 1 98.19 356 ALA A C 1
ATOM 2669 O O . ALA A 1 356 ? 11.438 -35.656 -14.258 1 98.19 356 ALA A O 1
ATOM 2670 N N . ALA A 1 357 ? 11.492 -33.438 -14.258 1 96.88 357 ALA A N 1
ATOM 2671 C CA . ALA A 1 357 ? 12.867 -33.406 -14.758 1 96.88 357 ALA A CA 1
ATOM 2672 C C . ALA A 1 357 ? 13.82 -34.062 -13.766 1 96.88 357 ALA A C 1
ATOM 2674 O O . ALA A 1 357 ? 14.695 -34.844 -14.164 1 96.88 357 ALA A O 1
ATOM 2675 N N . GLY A 1 358 ? 13.648 -33.688 -12.539 1 96.94 358 GLY A N 1
ATOM 2676 C CA . GLY A 1 358 ? 14.477 -34.312 -11.508 1 96.94 358 GLY A CA 1
ATOM 2677 C C . GLY A 1 358 ? 14.297 -35.812 -11.414 1 96.94 358 GLY A C 1
ATOM 2678 O O . GLY A 1 358 ? 15.273 -36.562 -11.383 1 96.94 358 GLY A O 1
ATOM 2679 N N . LEU A 1 359 ? 13.109 -36.281 -11.383 1 98.06 359 LEU A N 1
ATOM 2680 C CA . LEU A 1 359 ? 12.82 -37.688 -11.266 1 98.06 359 LEU A CA 1
ATOM 2681 C C . LEU A 1 359 ? 13.281 -38.438 -12.508 1 98.06 359 LEU A C 1
ATOM 2683 O O . LEU A 1 359 ? 13.781 -39.562 -12.406 1 98.06 359 LEU A O 1
ATOM 2687 N N . ALA A 1 360 ? 13.055 -37.875 -13.625 1 97.88 360 ALA A N 1
ATOM 2688 C CA . ALA A 1 360 ? 13.508 -38.469 -14.875 1 97.88 360 ALA A CA 1
ATOM 2689 C C . ALA A 1 360 ? 15.016 -38.688 -14.867 1 97.88 360 ALA A C 1
ATOM 2691 O O . ALA A 1 360 ? 15.516 -39.656 -15.422 1 97.88 360 ALA A O 1
ATOM 2692 N N . THR A 1 361 ? 15.703 -37.75 -14.312 1 96.62 361 THR A N 1
ATOM 2693 C CA . THR A 1 361 ? 17.156 -37.875 -14.211 1 96.62 361 THR A CA 1
ATOM 2694 C C . THR A 1 361 ? 17.562 -39.094 -13.391 1 96.62 361 THR A C 1
ATOM 2696 O O . THR A 1 361 ? 18.547 -39.75 -13.703 1 96.62 361 THR A O 1
ATOM 2699 N N . PHE A 1 362 ? 16.828 -39.375 -12.391 1 96.81 362 PHE A N 1
ATOM 2700 C CA . PHE A 1 362 ? 17.109 -40.531 -11.555 1 96.81 362 PHE A CA 1
ATOM 2701 C C . PHE A 1 362 ? 16.719 -41.844 -12.266 1 96.81 362 PHE A C 1
ATOM 2703 O O . PHE A 1 362 ? 17.391 -42.844 -12.117 1 96.81 362 PHE A O 1
ATOM 2710 N N . ILE A 1 363 ? 15.719 -41.875 -12.992 1 97.62 363 ILE A N 1
ATOM 2711 C CA . ILE A 1 363 ? 15.172 -43.062 -13.633 1 97.62 363 ILE A CA 1
ATOM 2712 C C . ILE A 1 363 ? 15.992 -43.406 -14.867 1 97.62 363 ILE A C 1
ATOM 2714 O O . ILE A 1 363 ? 16.25 -44.562 -15.133 1 97.62 363 ILE A O 1
ATOM 2718 N N . ALA A 1 364 ? 16.344 -42.406 -15.609 1 97.5 364 ALA A N 1
ATOM 2719 C CA . ALA A 1 364 ? 17.125 -42.594 -16.828 1 97.5 364 ALA A CA 1
ATOM 2720 C C . ALA A 1 364 ? 18.344 -41.656 -16.859 1 97.5 364 ALA A C 1
ATOM 2722 O O . ALA A 1 364 ? 18.453 -40.812 -17.734 1 97.5 364 ALA A O 1
ATOM 2723 N N . PRO A 1 365 ? 19.25 -41.938 -16.047 1 96.06 365 PRO A N 1
ATOM 2724 C CA . PRO A 1 365 ? 20.391 -41.031 -15.891 1 96.06 365 PRO A CA 1
ATOM 2725 C C . PRO A 1 365 ? 21.219 -40.906 -17.172 1 96.06 365 PRO A C 1
ATOM 2727 O O . PRO A 1 365 ? 21.875 -39.875 -17.391 1 96.06 365 PRO A O 1
ATOM 2730 N N . LYS A 1 366 ? 21.219 -41.781 -18.062 1 95.44 366 LYS A N 1
ATOM 2731 C CA . LYS A 1 366 ? 22.031 -41.781 -19.281 1 95.44 366 LYS A CA 1
ATOM 2732 C C . LYS A 1 366 ? 21.594 -40.656 -20.219 1 95.44 366 LYS A C 1
ATOM 2734 O O . LYS A 1 366 ? 22.359 -40.25 -21.094 1 95.44 366 LYS A O 1
ATOM 2739 N N . LEU A 1 367 ? 20.484 -40.188 -20.047 1 96.25 367 LEU A N 1
ATOM 2740 C CA . LEU A 1 367 ? 19.938 -39.188 -20.938 1 96.25 367 LEU A CA 1
ATOM 2741 C C . LEU A 1 367 ? 20.328 -37.781 -20.469 1 96.25 367 LEU A C 1
ATOM 2743 O O . LEU A 1 367 ? 20.125 -36.812 -21.203 1 96.25 367 LEU A O 1
ATOM 2747 N N . PHE A 1 368 ? 20.953 -37.656 -19.328 1 96.5 368 PHE A N 1
ATOM 2748 C CA . PHE A 1 368 ? 21.156 -36.344 -18.734 1 96.5 368 PHE A CA 1
ATOM 2749 C C . PHE A 1 368 ? 22.625 -36.094 -18.453 1 96.5 368 PHE A C 1
ATOM 2751 O O . PHE A 1 368 ? 23.391 -37.062 -18.266 1 96.5 368 PHE A O 1
ATOM 2758 N N . THR A 1 369 ? 22.969 -34.875 -18.438 1 91.62 369 THR A N 1
ATOM 2759 C CA . THR A 1 369 ? 24.344 -34.469 -18.203 1 91.62 369 THR A CA 1
ATOM 2760 C C . THR A 1 369 ? 24.672 -34.531 -16.719 1 91.62 369 THR A C 1
ATOM 2762 O O . THR A 1 369 ? 23.781 -34.656 -15.883 1 91.62 369 THR A O 1
ATOM 2765 N N . ARG A 1 370 ? 25.922 -34.375 -16.453 1 88.94 370 ARG A N 1
ATOM 2766 C CA . ARG A 1 370 ? 26.375 -34.375 -15.062 1 88.94 370 ARG A CA 1
ATOM 2767 C C . ARG A 1 370 ? 25.797 -33.219 -14.289 1 88.94 370 ARG A C 1
ATOM 2769 O O . ARG A 1 370 ? 25.422 -33.344 -13.117 1 88.94 370 ARG A O 1
ATOM 2776 N N . GLN A 1 371 ? 25.672 -32.094 -14.93 1 83.5 371 GLN A N 1
ATOM 2777 C CA . GLN A 1 371 ? 25.109 -30.922 -14.297 1 83.5 371 GLN A CA 1
ATOM 2778 C C . GLN A 1 371 ? 23.641 -31.125 -13.945 1 83.5 371 GLN A C 1
ATOM 2780 O O . GLN A 1 371 ? 23.188 -30.719 -12.875 1 83.5 371 GLN A O 1
ATOM 2785 N N . GLU A 1 372 ? 22.969 -31.688 -14.852 1 91.5 372 GLU A N 1
ATOM 2786 C CA . GLU A 1 372 ? 21.547 -31.969 -14.625 1 91.5 372 GLU A CA 1
ATOM 2787 C C . GLU A 1 372 ? 21.359 -32.969 -13.477 1 91.5 372 GLU A C 1
ATOM 2789 O O . GLU A 1 372 ? 20.438 -32.812 -12.672 1 91.5 372 GLU A O 1
ATOM 2794 N N . LYS A 1 373 ? 22.234 -33.938 -13.445 1 93.94 373 LYS A N 1
ATOM 2795 C CA . LYS A 1 373 ? 22.156 -34.938 -12.391 1 93.94 373 LYS A CA 1
ATOM 2796 C C . LYS A 1 373 ? 22.422 -34.312 -11.016 1 93.94 373 LYS A C 1
ATOM 2798 O O . LYS A 1 373 ? 21.75 -34.656 -10.039 1 93.94 373 LYS A O 1
ATOM 2803 N N . GLU A 1 374 ? 23.266 -33.469 -10.961 1 85.94 374 GLU A N 1
ATOM 2804 C CA . GLU A 1 374 ? 23.594 -32.812 -9.703 1 85.94 374 GLU A CA 1
ATOM 2805 C C . GLU A 1 374 ? 22.469 -31.906 -9.242 1 85.94 374 GLU A C 1
ATOM 2807 O O . GLU A 1 374 ? 22.266 -31.703 -8.039 1 85.94 374 GLU A O 1
ATOM 2812 N N . ALA A 1 375 ? 21.672 -31.391 -10.141 1 86.5 375 ALA A N 1
ATOM 2813 C CA . ALA A 1 375 ? 20.594 -30.453 -9.836 1 86.5 375 ALA A CA 1
ATOM 2814 C C . ALA A 1 375 ? 19.281 -31.188 -9.57 1 86.5 375 ALA A C 1
ATOM 2816 O O . ALA A 1 375 ? 18.312 -30.578 -9.117 1 86.5 375 ALA A O 1
ATOM 2817 N N . ALA A 1 376 ? 19.266 -32.438 -9.742 1 93.88 376 ALA A N 1
ATOM 2818 C CA . ALA A 1 376 ? 18.031 -33.219 -9.781 1 93.88 376 ALA A CA 1
ATOM 2819 C C . ALA A 1 376 ? 17.297 -33.156 -8.438 1 93.88 376 ALA A C 1
ATOM 2821 O O . ALA A 1 376 ? 16.094 -32.938 -8.391 1 93.88 376 ALA A O 1
ATOM 2822 N N . SER A 1 377 ? 18.016 -33.406 -7.383 1 91.75 377 SER A N 1
ATOM 2823 C CA . SER A 1 377 ? 17.391 -33.406 -6.062 1 91.75 377 SER A CA 1
ATOM 2824 C C . SER A 1 377 ? 16.797 -32.062 -5.719 1 91.75 377 SER A C 1
ATOM 2826 O O . SER A 1 377 ? 15.695 -31.969 -5.191 1 91.75 377 SER A O 1
ATOM 2828 N N . SER A 1 378 ? 17.547 -31.047 -6.008 1 82.44 378 SER A N 1
ATOM 2829 C CA . SER A 1 378 ? 17.078 -29.688 -5.746 1 82.44 378 SER A CA 1
ATOM 2830 C C . SER A 1 378 ? 15.867 -29.359 -6.609 1 82.44 378 SER A C 1
ATOM 2832 O O . SER A 1 378 ? 14.93 -28.703 -6.148 1 82.44 378 SER A O 1
ATOM 2834 N N . ALA A 1 379 ? 15.883 -29.766 -7.797 1 89.69 379 ALA A N 1
ATOM 2835 C CA . ALA A 1 379 ? 14.758 -29.516 -8.703 1 89.69 379 ALA A CA 1
ATOM 2836 C C . ALA A 1 379 ? 13.477 -30.156 -8.172 1 89.69 379 ALA A C 1
ATOM 2838 O O . ALA A 1 379 ? 12.398 -29.562 -8.234 1 89.69 379 ALA A O 1
ATOM 2839 N N . ILE A 1 380 ? 13.609 -31.344 -7.641 1 93.62 380 ILE A N 1
ATOM 2840 C CA . ILE A 1 380 ? 12.453 -32.062 -7.117 1 93.62 380 ILE A CA 1
ATOM 2841 C C . ILE A 1 380 ? 11.906 -31.344 -5.887 1 93.62 380 ILE A C 1
ATOM 2843 O O . ILE A 1 380 ? 10.711 -31.078 -5.801 1 93.62 380 ILE A O 1
ATOM 2847 N N . VAL A 1 381 ? 12.734 -30.969 -5.008 1 85.62 381 VAL A N 1
ATOM 2848 C CA . VAL A 1 381 ? 12.312 -30.391 -3.732 1 85.62 381 VAL A CA 1
ATOM 2849 C C . VAL A 1 381 ? 11.75 -28.984 -3.959 1 85.62 381 VAL A C 1
ATOM 2851 O O . VAL A 1 381 ? 10.656 -28.672 -3.484 1 85.62 381 VAL A O 1
ATOM 2854 N N . VAL A 1 382 ? 12.453 -28.172 -4.699 1 79.44 382 VAL A N 1
ATOM 2855 C CA . VAL A 1 382 ? 12.031 -26.797 -4.945 1 79.44 382 VAL A CA 1
ATOM 2856 C C . VAL A 1 382 ? 10.789 -26.797 -5.84 1 79.44 382 VAL A C 1
ATOM 2858 O O . VAL A 1 382 ? 9.859 -26.016 -5.613 1 79.44 382 VAL A O 1
ATOM 2861 N N . GLY A 1 383 ? 10.781 -27.641 -6.793 1 87.94 383 GLY A N 1
ATOM 2862 C CA . GLY A 1 383 ? 9.641 -27.75 -7.691 1 87.94 383 GLY A CA 1
ATOM 2863 C C . GLY A 1 383 ? 8.375 -28.219 -6.996 1 87.94 383 GLY A C 1
ATOM 2864 O O . GLY A 1 383 ? 7.281 -27.75 -7.32 1 87.94 383 GLY A O 1
ATOM 2865 N N . ALA A 1 384 ? 8.531 -29.047 -6.023 1 91.06 384 ALA A N 1
ATOM 2866 C CA . ALA A 1 384 ? 7.383 -29.609 -5.32 1 91.06 384 ALA A CA 1
ATOM 2867 C C . ALA A 1 384 ? 6.777 -28.594 -4.352 1 91.06 384 ALA A C 1
ATOM 2869 O O . ALA A 1 384 ? 5.617 -28.719 -3.951 1 91.06 384 ALA A O 1
ATOM 2870 N N . THR A 1 385 ? 7.477 -27.5 -4.047 1 81.69 385 THR A N 1
ATOM 2871 C CA . THR A 1 385 ? 6.996 -26.641 -2.973 1 81.69 385 THR A CA 1
ATOM 2872 C C . THR A 1 385 ? 6.816 -25.219 -3.463 1 81.69 385 THR A C 1
ATOM 2874 O O . THR A 1 385 ? 5.863 -24.531 -3.072 1 81.69 385 THR A O 1
ATOM 2877 N N . VAL A 1 386 ? 7.762 -24.719 -4.301 1 67.5 386 VAL A N 1
ATOM 2878 C CA . VAL A 1 386 ? 7.828 -23.266 -4.355 1 67.5 386 VAL A CA 1
ATOM 2879 C C . VAL A 1 386 ? 7.777 -22.797 -5.809 1 67.5 386 VAL A C 1
ATOM 2881 O O . VAL A 1 386 ? 7.074 -21.844 -6.137 1 67.5 386 VAL A O 1
ATOM 2884 N N . ALA A 1 387 ? 8.625 -23.422 -6.684 1 75.88 387 ALA A N 1
ATOM 2885 C CA . ALA A 1 387 ? 8.922 -22.719 -7.926 1 75.88 387 ALA A CA 1
ATOM 2886 C C . ALA A 1 387 ? 9.109 -23.703 -9.086 1 75.88 387 ALA A C 1
ATOM 2888 O O . ALA A 1 387 ? 9.57 -24.828 -8.883 1 75.88 387 ALA A O 1
ATOM 2889 N N . THR A 1 388 ? 8.773 -23.234 -10.25 1 85.31 388 THR A N 1
ATOM 2890 C CA . THR A 1 388 ? 8.93 -24.016 -11.469 1 85.31 388 THR A CA 1
ATOM 2891 C C . THR A 1 388 ? 10.281 -23.734 -12.133 1 85.31 388 THR A C 1
ATOM 2893 O O . THR A 1 388 ? 10.727 -24.484 -12.992 1 85.31 388 THR A O 1
ATOM 2896 N N . GLU A 1 389 ? 11.047 -22.844 -11.609 1 72.5 389 GLU A N 1
ATOM 2897 C CA . GLU A 1 389 ? 12.242 -22.281 -12.234 1 72.5 389 GLU A CA 1
ATOM 2898 C C . GLU A 1 389 ? 13.344 -23.328 -12.328 1 72.5 389 GLU A C 1
ATOM 2900 O O . GLU A 1 389 ? 14.133 -23.328 -13.281 1 72.5 389 GLU A O 1
ATOM 2905 N N . PRO A 1 390 ? 13.43 -24.266 -11.438 1 83.44 390 PRO A N 1
ATOM 2906 C CA . PRO A 1 390 ? 14.492 -25.266 -11.539 1 83.44 390 PRO A CA 1
ATOM 2907 C C . PRO A 1 390 ? 14.367 -26.125 -12.789 1 83.44 390 PRO A C 1
ATOM 2909 O O . PRO A 1 390 ? 15.297 -26.875 -13.125 1 83.44 390 PRO A O 1
ATOM 2912 N N . ALA A 1 391 ? 13.297 -26 -13.484 1 90.31 391 ALA A N 1
ATOM 2913 C CA . ALA A 1 391 ? 13.117 -26.75 -14.734 1 90.31 391 ALA A CA 1
ATOM 2914 C C . ALA A 1 391 ? 13.836 -26.062 -15.891 1 90.31 391 ALA A C 1
ATOM 2916 O O . ALA A 1 391 ? 14.047 -26.672 -16.938 1 90.31 391 ALA A O 1
ATOM 2917 N N . ILE A 1 392 ? 14.242 -24.891 -15.727 1 84 392 ILE A N 1
ATOM 2918 C CA . ILE A 1 392 ? 14.742 -24.047 -16.812 1 84 392 ILE A CA 1
ATOM 2919 C C . ILE A 1 392 ? 16.047 -24.625 -17.344 1 84 392 ILE A C 1
ATOM 2921 O O . ILE A 1 392 ? 16.203 -24.797 -18.547 1 84 392 ILE A O 1
ATOM 2925 N N . PRO A 1 393 ? 16.984 -24.984 -16.484 1 82.31 393 PRO A N 1
ATOM 2926 C CA . PRO A 1 393 ? 18.234 -25.547 -17 1 82.31 393 PRO A CA 1
ATOM 2927 C C . PRO A 1 393 ? 18.031 -26.797 -17.828 1 82.31 393 PRO A C 1
ATOM 2929 O O . PRO A 1 393 ? 18.75 -27.031 -18.812 1 82.31 393 PRO A O 1
ATOM 2932 N N . TYR A 1 394 ? 17.109 -27.594 -17.5 1 92 394 TYR A N 1
ATOM 2933 C CA . TYR A 1 394 ? 16.828 -28.797 -18.266 1 92 394 TYR A CA 1
ATOM 2934 C C . TYR A 1 394 ? 16.266 -28.453 -19.641 1 92 394 TYR A C 1
ATOM 2936 O O . TYR A 1 394 ? 16.625 -29.078 -20.641 1 92 394 TYR A O 1
ATOM 2944 N N . ALA A 1 395 ? 15.414 -27.484 -19.641 1 90.31 395 ALA A N 1
ATOM 2945 C CA . ALA A 1 395 ? 14.805 -27.047 -20.891 1 90.31 395 ALA A CA 1
ATOM 2946 C C . ALA A 1 395 ? 15.844 -26.375 -21.781 1 90.31 395 ALA A C 1
ATOM 2948 O O . ALA A 1 395 ? 15.766 -26.484 -23.016 1 90.31 395 ALA A O 1
ATOM 2949 N N . LEU A 1 396 ? 16.75 -25.719 -21.172 1 82.38 396 LEU A N 1
ATOM 2950 C CA . LEU A 1 396 ? 17.812 -25.062 -21.953 1 82.38 396 LEU A CA 1
ATOM 2951 C C . LEU A 1 396 ? 18.766 -26.094 -22.547 1 82.38 396 LEU A C 1
ATOM 2953 O O . LEU A 1 396 ? 19.25 -25.922 -23.656 1 82.38 396 LEU A O 1
ATOM 2957 N N . ALA A 1 397 ? 18.969 -27.141 -21.844 1 85.75 397 ALA A N 1
ATOM 2958 C CA . ALA A 1 397 ? 19.859 -28.203 -22.312 1 85.75 397 ALA A CA 1
ATOM 2959 C C . ALA A 1 397 ? 19.25 -28.969 -23.484 1 85.75 397 ALA A C 1
ATOM 2961 O O . ALA A 1 397 ? 19.953 -29.406 -24.391 1 85.75 397 ALA A O 1
ATOM 2962 N N . ALA A 1 398 ? 18.016 -29.188 -23.438 1 92.06 398 ALA A N 1
ATOM 2963 C CA . ALA A 1 398 ? 17.266 -29.844 -24.516 1 92.06 398 ALA A CA 1
ATOM 2964 C C . ALA A 1 398 ? 15.898 -29.203 -24.703 1 92.06 398 ALA A C 1
ATOM 2966 O O . ALA A 1 398 ? 14.867 -29.797 -24.375 1 92.06 398 ALA A O 1
ATOM 2967 N N . PRO A 1 399 ? 15.797 -28.078 -25.344 1 92.06 399 PRO A N 1
ATOM 2968 C CA . PRO A 1 399 ? 14.594 -27.25 -25.391 1 92.06 399 PRO A CA 1
ATOM 2969 C C . PRO A 1 399 ? 13.406 -27.938 -26.047 1 92.06 399 PRO A C 1
ATOM 2971 O O . PRO A 1 399 ? 12.312 -27.969 -25.469 1 92.06 399 PRO A O 1
ATOM 2974 N N . LEU A 1 400 ? 13.57 -28.578 -27.172 1 92.69 400 LEU A N 1
ATOM 2975 C CA . LEU A 1 400 ? 12.445 -29.109 -27.922 1 92.69 400 LEU A CA 1
ATOM 2976 C C . LEU A 1 400 ? 11.781 -30.266 -27.188 1 92.69 400 LEU A C 1
ATOM 2978 O O . LEU A 1 400 ? 10.578 -30.219 -26.922 1 92.69 400 LEU A O 1
ATOM 2982 N N . PRO A 1 401 ? 12.547 -31.297 -26.781 1 95.94 401 PRO A N 1
ATOM 2983 C CA . PRO A 1 401 ? 11.883 -32.406 -26.109 1 95.94 401 PRO A CA 1
ATOM 2984 C C . PRO A 1 401 ? 11.367 -32.062 -24.719 1 95.94 401 PRO A C 1
ATOM 2986 O O . PRO A 1 401 ? 10.297 -32.5 -24.312 1 95.94 401 PRO A O 1
ATOM 2989 N N . MET A 1 402 ? 12.102 -31.281 -24 1 96.06 402 MET A N 1
ATOM 2990 C CA . MET A 1 402 ? 11.695 -30.953 -22.641 1 96.06 402 MET A CA 1
ATOM 2991 C C . MET A 1 402 ? 10.445 -30.078 -22.641 1 96.06 402 MET A C 1
ATOM 2993 O O . MET A 1 402 ? 9.508 -30.328 -21.875 1 96.06 402 MET A O 1
ATOM 2997 N N . ILE A 1 403 ? 10.406 -29 -23.469 1 96.38 403 ILE A N 1
ATOM 2998 C CA . ILE A 1 403 ? 9.266 -28.094 -23.531 1 96.38 403 ILE A CA 1
ATOM 2999 C C . ILE A 1 403 ? 8.031 -28.828 -24.047 1 96.38 403 ILE A C 1
ATOM 3001 O O . ILE A 1 403 ? 6.938 -28.656 -23.516 1 96.38 403 ILE A O 1
ATOM 3005 N N . THR A 1 404 ? 8.242 -29.641 -25.078 1 97.69 404 THR A N 1
ATOM 3006 C CA . THR A 1 404 ? 7.129 -30.406 -25.641 1 97.69 404 THR A CA 1
ATOM 3007 C C . THR A 1 404 ? 6.574 -31.375 -24.594 1 97.69 404 THR A C 1
ATOM 3009 O O . THR A 1 404 ? 5.355 -31.5 -24.453 1 97.69 404 THR A O 1
ATOM 3012 N N . ALA A 1 405 ? 7.438 -32.062 -23.891 1 98.25 405 ALA A N 1
ATOM 3013 C CA . ALA A 1 405 ? 7.023 -33 -22.859 1 98.25 405 ALA A CA 1
ATOM 3014 C C . ALA A 1 405 ? 6.238 -32.312 -21.766 1 98.25 405 ALA A C 1
ATOM 3016 O O . ALA A 1 405 ? 5.168 -32.75 -21.359 1 98.25 405 ALA A O 1
ATOM 3017 N N . ASN A 1 406 ? 6.793 -31.188 -21.266 1 98 406 ASN A N 1
ATOM 3018 C CA . ASN A 1 406 ? 6.133 -30.438 -20.203 1 98 406 ASN A CA 1
ATOM 3019 C C . ASN A 1 406 ? 4.773 -29.906 -20.656 1 98 406 ASN A C 1
ATOM 3021 O O . ASN A 1 406 ? 3.791 -29.984 -19.922 1 98 406 ASN A O 1
ATOM 3025 N N . THR A 1 407 ? 4.699 -29.344 -21.859 1 98.06 407 THR A N 1
ATOM 3026 C CA . THR A 1 407 ? 3.498 -28.703 -22.391 1 98.06 407 THR A CA 1
ATOM 3027 C C . THR A 1 407 ? 2.379 -29.719 -22.562 1 98.06 407 THR A C 1
ATOM 3029 O O . THR A 1 407 ? 1.239 -29.484 -22.172 1 98.06 407 THR A O 1
ATOM 3032 N N . LEU A 1 408 ? 2.717 -30.844 -23.125 1 98.31 408 LEU A N 1
ATOM 3033 C CA . LEU A 1 408 ? 1.727 -31.891 -23.375 1 98.31 408 LEU A CA 1
ATOM 3034 C C . LEU A 1 408 ? 1.223 -32.469 -22.047 1 98.31 408 LEU A C 1
ATOM 3036 O O . LEU A 1 408 ? 0.015 -32.625 -21.859 1 98.31 408 LEU A O 1
ATOM 3040 N N . ALA A 1 409 ? 2.102 -32.812 -21.203 1 98.44 409 ALA A N 1
ATOM 3041 C CA . ALA A 1 409 ? 1.71 -33.344 -19.906 1 98.44 409 ALA A CA 1
ATOM 3042 C C . ALA A 1 409 ? 0.896 -32.344 -19.109 1 98.44 409 ALA A C 1
ATOM 3044 O O . ALA A 1 409 ? -0.069 -32.688 -18.438 1 98.44 409 ALA A O 1
ATOM 3045 N N . GLY A 1 410 ? 1.347 -31.078 -19.172 1 98.38 410 GLY A N 1
ATOM 3046 C CA . GLY A 1 410 ? 0.623 -30.016 -18.5 1 98.38 410 GLY A CA 1
ATOM 3047 C C . GLY A 1 410 ? -0.804 -29.859 -18.984 1 98.38 410 GLY A C 1
ATOM 3048 O O . GLY A 1 410 ? -1.727 -29.703 -18.188 1 98.38 410 GLY A O 1
ATOM 3049 N N . GLY A 1 411 ? -0.943 -29.844 -20.25 1 98.56 411 GLY A N 1
ATOM 3050 C CA . GLY A 1 411 ? -2.279 -29.734 -20.812 1 98.56 411 GLY A CA 1
ATOM 3051 C C . GLY A 1 411 ? -3.197 -30.859 -20.375 1 98.56 411 GLY A C 1
ATOM 3052 O O . GLY A 1 411 ? -4.324 -30.609 -19.938 1 98.56 411 GLY A O 1
ATOM 3053 N N . ILE A 1 412 ? -2.754 -32.094 -20.469 1 98.62 412 ILE A N 1
ATOM 3054 C CA . ILE A 1 412 ? -3.549 -33.25 -20.078 1 98.62 412 ILE A CA 1
ATOM 3055 C C . ILE A 1 412 ? -3.887 -33.188 -18.594 1 98.62 412 ILE A C 1
ATOM 3057 O O . ILE A 1 412 ? -5.02 -33.438 -18.188 1 98.62 412 ILE A O 1
ATOM 3061 N N . THR A 1 413 ? -2.916 -32.812 -17.828 1 98.56 413 THR A N 1
ATOM 3062 C CA . THR A 1 413 ? -3.133 -32.688 -16.391 1 98.56 413 THR A CA 1
ATOM 3063 C C . THR A 1 413 ? -4.148 -31.594 -16.078 1 98.56 413 THR A C 1
ATOM 3065 O O . THR A 1 413 ? -4.941 -31.734 -15.141 1 98.56 413 THR A O 1
ATOM 3068 N N . GLY A 1 414 ? -4.074 -30.469 -16.781 1 98.31 414 GLY A N 1
ATOM 3069 C CA . GLY A 1 414 ? -5.082 -29.438 -16.625 1 98.31 414 GLY A CA 1
ATOM 3070 C C . GLY A 1 414 ? -6.5 -29.953 -16.766 1 98.31 414 GLY A C 1
ATOM 3071 O O . GLY A 1 414 ? -7.383 -29.609 -15.984 1 98.31 414 GLY A O 1
ATOM 3072 N N . VAL A 1 415 ? -6.699 -30.828 -17.734 1 98.12 415 VAL A N 1
ATOM 3073 C CA . VAL A 1 415 ? -8.008 -31.453 -17.969 1 98.12 415 VAL A CA 1
ATOM 3074 C C . VAL A 1 415 ? -8.375 -32.344 -16.781 1 98.12 415 VAL A C 1
ATOM 3076 O O . VAL A 1 415 ? -9.523 -32.312 -16.312 1 98.12 415 VAL A O 1
ATOM 3079 N N . LEU A 1 416 ? -7.477 -33.094 -16.297 1 98.38 416 LEU A N 1
ATOM 3080 C CA . LEU A 1 416 ? -7.738 -34 -15.18 1 98.38 416 LEU A CA 1
ATOM 3081 C C . LEU A 1 416 ? -8.102 -33.219 -13.922 1 98.38 416 LEU A C 1
ATOM 3083 O O . LEU A 1 416 ? -8.938 -33.656 -13.133 1 98.38 416 LEU A O 1
ATOM 3087 N N . VAL A 1 417 ? -7.48 -32.062 -13.711 1 98.19 417 VAL A N 1
ATOM 3088 C CA . VAL A 1 417 ? -7.758 -31.234 -12.539 1 98.19 417 VAL A CA 1
ATOM 3089 C C . VAL A 1 417 ? -9.227 -30.812 -12.539 1 98.19 417 VAL A C 1
ATOM 3091 O O . VAL A 1 417 ? -9.914 -30.922 -11.523 1 98.19 417 VAL A O 1
ATOM 3094 N N . ILE A 1 418 ? -9.672 -30.359 -13.664 1 97.06 418 ILE A N 1
ATOM 3095 C CA . ILE A 1 418 ? -11.062 -29.922 -13.789 1 97.06 418 ILE A CA 1
ATOM 3096 C C . ILE A 1 418 ? -11.992 -31.125 -13.695 1 97.06 418 ILE A C 1
ATOM 3098 O O . ILE A 1 418 ? -13.031 -31.062 -13.031 1 97.06 418 ILE A O 1
ATOM 3102 N N . ALA A 1 419 ? -11.648 -32.219 -14.305 1 96.88 419 ALA A N 1
ATOM 3103 C CA . ALA A 1 419 ? -12.484 -33.438 -14.344 1 96.88 419 ALA A CA 1
ATOM 3104 C C . ALA A 1 419 ? -12.672 -34 -12.938 1 96.88 419 ALA A C 1
ATOM 3106 O O . ALA A 1 419 ? -13.727 -34.531 -12.625 1 96.88 419 ALA A O 1
ATOM 3107 N N . PHE A 1 420 ? -11.672 -33.906 -12.109 1 97.69 420 PHE A N 1
ATOM 3108 C CA . PHE A 1 420 ? -11.734 -34.5 -10.773 1 97.69 420 PHE A CA 1
ATOM 3109 C C . PHE A 1 420 ? -12.227 -33.469 -9.758 1 97.69 420 PHE A C 1
ATOM 3111 O O . PHE A 1 420 ? -12.281 -33.781 -8.562 1 97.69 420 PHE A O 1
ATOM 3118 N N . GLY A 1 421 ? -12.516 -32.25 -10.148 1 96.06 421 GLY A N 1
ATOM 3119 C CA . GLY A 1 421 ? -13.133 -31.25 -9.305 1 96.06 421 GLY A CA 1
ATOM 3120 C C . GLY A 1 421 ? -12.188 -30.703 -8.242 1 96.06 421 GLY A C 1
ATOM 3121 O O . GLY A 1 421 ? -12.602 -30.438 -7.109 1 96.06 421 GLY A O 1
ATOM 3122 N N . ILE A 1 422 ? -10.938 -30.578 -8.57 1 97.25 422 ILE A N 1
ATOM 3123 C CA . ILE A 1 422 ? -9.969 -30.062 -7.609 1 97.25 422 ILE A CA 1
ATOM 3124 C C . ILE A 1 422 ? -10.094 -28.547 -7.5 1 97.25 422 ILE A C 1
ATOM 3126 O O . ILE A 1 422 ? -10.273 -27.859 -8.508 1 97.25 422 ILE A O 1
ATOM 3130 N N . LYS A 1 423 ? -10.031 -28.047 -6.301 1 96.81 423 LYS A N 1
ATOM 3131 C CA . LYS A 1 423 ? -10.109 -26.609 -6.016 1 96.81 423 LYS A CA 1
ATOM 3132 C C . LYS A 1 423 ? -8.914 -26.156 -5.18 1 96.81 423 LYS A C 1
ATOM 3134 O O . LYS A 1 423 ? -8.414 -26.906 -4.34 1 96.81 423 LYS A O 1
ATOM 3139 N N . ARG A 1 424 ? -8.492 -24.984 -5.477 1 96.31 424 ARG A N 1
ATOM 3140 C CA . ARG A 1 424 ? -7.41 -24.359 -4.719 1 96.31 424 ARG A CA 1
ATOM 3141 C C . ARG A 1 424 ? -7.785 -22.953 -4.27 1 96.31 424 ARG A C 1
ATOM 3143 O O . ARG A 1 424 ? -8.047 -22.078 -5.102 1 96.31 424 ARG A O 1
ATOM 3150 N N . LEU A 1 425 ? -7.699 -22.703 -3.008 1 93.62 425 LEU A N 1
ATOM 3151 C CA . LEU A 1 425 ? -8.227 -21.469 -2.41 1 93.62 425 LEU A CA 1
ATOM 3152 C C . LEU A 1 425 ? -7.23 -20.328 -2.564 1 93.62 425 LEU A C 1
ATOM 3154 O O . LEU A 1 425 ? -7.633 -19.156 -2.666 1 93.62 425 LEU A O 1
ATOM 3158 N N . ALA A 1 426 ? -5.973 -20.625 -2.469 1 92.69 426 ALA A N 1
ATOM 3159 C CA . ALA A 1 426 ? -4.926 -19.609 -2.479 1 92.69 426 ALA A CA 1
ATOM 3160 C C . ALA A 1 426 ? -3.561 -20.234 -2.76 1 92.69 426 ALA A C 1
ATOM 3162 O O . ALA A 1 426 ? -3.41 -21.453 -2.727 1 92.69 426 ALA A O 1
ATOM 3163 N N . PRO A 1 427 ? -2.604 -19.328 -3.186 1 89.81 427 PRO A N 1
ATOM 3164 C CA . PRO A 1 427 ? -1.242 -19.859 -3.277 1 89.81 427 PRO A CA 1
ATOM 3165 C C . PRO A 1 427 ? -0.735 -20.406 -1.948 1 89.81 427 PRO A C 1
ATOM 3167 O O . PRO A 1 427 ? -1.069 -19.875 -0.885 1 89.81 427 PRO A O 1
ATOM 3170 N N . GLY A 1 428 ? 0.135 -21.453 -2.08 1 88.81 428 GLY A N 1
ATOM 3171 C CA . GLY A 1 428 ? 0.558 -22.109 -0.851 1 88.81 428 GLY A CA 1
ATOM 3172 C C . GLY A 1 428 ? 1.888 -22.828 -0.982 1 88.81 428 GLY A C 1
ATOM 3173 O O . GLY A 1 428 ? 2.859 -22.25 -1.481 1 88.81 428 GLY A O 1
ATOM 3174 N N . LEU A 1 429 ? 1.864 -24.141 -0.514 1 85.44 429 LEU A N 1
ATOM 3175 C CA . LEU A 1 429 ? 3.096 -24.891 -0.322 1 85.44 429 LEU A CA 1
ATOM 3176 C C . LEU A 1 429 ? 3.227 -26 -1.369 1 85.44 429 LEU A C 1
ATOM 3178 O O . LEU A 1 429 ? 3.879 -27.016 -1.128 1 85.44 429 LEU A O 1
ATOM 3182 N N . GLY A 1 430 ? 2.547 -25.891 -2.373 1 90 430 GLY A N 1
ATOM 3183 C CA . GLY A 1 430 ? 2.664 -26.875 -3.439 1 90 430 GLY A CA 1
ATOM 3184 C C . GLY A 1 430 ? 2.115 -28.234 -3.061 1 90 430 GLY A C 1
ATOM 3185 O O . GLY A 1 430 ? 0.939 -28.359 -2.711 1 90 430 GLY A O 1
ATOM 3186 N N . ILE A 1 431 ? 3.023 -29.203 -2.918 1 93.69 431 ILE A N 1
ATOM 3187 C CA . ILE A 1 431 ? 2.607 -30.578 -2.697 1 93.69 431 ILE A CA 1
ATOM 3188 C C . ILE A 1 431 ? 1.949 -30.703 -1.325 1 93.69 431 ILE A C 1
ATOM 3190 O O . ILE A 1 431 ? 1.182 -31.641 -1.082 1 93.69 431 ILE A O 1
ATOM 3194 N N . PHE A 1 432 ? 2.072 -29.781 -0.424 1 91.94 432 PHE A N 1
ATOM 3195 C CA . PHE A 1 432 ? 1.544 -29.859 0.933 1 91.94 432 PHE A CA 1
ATOM 3196 C C . PHE A 1 432 ? 0.255 -29.047 1.057 1 91.94 432 PHE A C 1
ATOM 3198 O O . PHE A 1 432 ? -0.355 -29 2.127 1 91.94 432 PHE A O 1
ATOM 3205 N N . ASP A 1 433 ? -0.19 -28.438 0.008 1 93.44 433 ASP A N 1
ATOM 3206 C CA . ASP A 1 433 ? -1.379 -27.594 0.012 1 93.44 433 ASP A CA 1
ATOM 3207 C C . ASP A 1 433 ? -2.59 -28.344 0.55 1 93.44 433 ASP A C 1
ATOM 3209 O O . ASP A 1 433 ? -3.377 -27.797 1.325 1 93.44 433 ASP A O 1
ATOM 3213 N N . PRO A 1 434 ? -2.748 -29.641 0.146 1 94.38 434 PRO A N 1
ATOM 3214 C CA . PRO A 1 434 ? -3.918 -30.359 0.659 1 94.38 434 PRO A CA 1
ATOM 3215 C C . PRO A 1 434 ? -3.857 -30.594 2.168 1 94.38 434 PRO A C 1
ATOM 3217 O O . PRO A 1 434 ? -4.895 -30.641 2.832 1 94.38 434 PRO A O 1
ATOM 3220 N N . LEU A 1 435 ? -2.719 -30.672 2.717 1 91.25 435 LEU A N 1
ATOM 3221 C CA . LEU A 1 435 ? -2.533 -30.969 4.137 1 91.25 435 LEU A CA 1
ATOM 3222 C C . LEU A 1 435 ? -2.924 -29.766 4.988 1 91.25 435 LEU A C 1
ATOM 3224 O O . LEU A 1 435 ? -3.312 -29.906 6.148 1 91.25 435 LEU A O 1
ATOM 3228 N N . ILE A 1 436 ? -2.861 -28.625 4.352 1 89.75 436 ILE A N 1
ATOM 3229 C CA . ILE A 1 436 ? -3.213 -27.438 5.121 1 89.75 436 ILE A CA 1
ATOM 3230 C C . ILE A 1 436 ? -4.578 -26.922 4.672 1 89.75 436 ILE A C 1
ATOM 3232 O O . ILE A 1 436 ? -4.93 -25.766 4.941 1 89.75 436 ILE A O 1
ATOM 3236 N N . GLY A 1 437 ? -5.258 -27.672 3.867 1 91.38 437 GLY A N 1
ATOM 3237 C CA . GLY A 1 437 ? -6.645 -27.391 3.529 1 91.38 437 GLY A CA 1
ATOM 3238 C C . GLY A 1 437 ? -6.793 -26.438 2.357 1 91.38 437 GLY A C 1
ATOM 3239 O O . GLY A 1 437 ? -7.902 -26.016 2.033 1 91.38 437 GLY A O 1
ATOM 3240 N N . LEU A 1 438 ? -5.75 -26.109 1.666 1 94 438 LEU A N 1
ATOM 3241 C CA . LEU A 1 438 ? -5.793 -25.141 0.577 1 94 438 LEU A CA 1
ATOM 3242 C C . LEU A 1 438 ? -6.273 -25.797 -0.715 1 94 438 LEU A C 1
ATOM 3244 O O . LEU A 1 438 ? -6.742 -25.109 -1.626 1 94 438 LEU A O 1
ATOM 3248 N N . MET A 1 439 ? -5.988 -27.078 -0.786 1 95.69 439 MET A N 1
ATOM 3249 C CA . MET A 1 439 ? -6.418 -27.812 -1.974 1 95.69 439 MET A CA 1
ATOM 3250 C C . MET A 1 439 ? -7.281 -29.016 -1.59 1 95.69 439 MET A C 1
ATOM 3252 O O . MET A 1 439 ? -6.953 -29.75 -0.657 1 95.69 439 MET A O 1
ATOM 3256 N N . SER A 1 440 ? -8.398 -29.141 -2.24 1 94.88 440 SER A N 1
ATOM 3257 C CA . SER A 1 440 ? -9.344 -30.219 -1.965 1 94.88 440 SER A CA 1
ATOM 3258 C C . SER A 1 440 ? -9.969 -30.75 -3.25 1 94.88 440 SER A C 1
ATOM 3260 O O . SER A 1 440 ? -10.094 -30.016 -4.23 1 94.88 440 SER A O 1
ATOM 3262 N N . PRO A 1 441 ? -10.352 -31.922 -3.367 1 95.88 441 PRO A N 1
ATOM 3263 C CA . PRO A 1 441 ? -10.188 -32.969 -2.367 1 95.88 441 PRO A CA 1
ATOM 3264 C C . PRO A 1 441 ? -8.758 -33.531 -2.309 1 95.88 441 PRO A C 1
ATOM 3266 O O . PRO A 1 441 ? -8.078 -33.594 -3.334 1 95.88 441 PRO A O 1
ATOM 3269 N N . VAL A 1 442 ? -8.344 -34 -1.21 1 95.94 442 VAL A N 1
ATOM 3270 C CA . VAL A 1 442 ? -6.969 -34.375 -0.944 1 95.94 442 VAL A CA 1
ATOM 3271 C C . VAL A 1 442 ? -6.59 -35.562 -1.832 1 95.94 442 VAL A C 1
ATOM 3273 O O . VAL A 1 442 ? -5.551 -35.531 -2.496 1 95.94 442 VAL A O 1
ATOM 3276 N N . GLY A 1 443 ? -7.375 -36.562 -1.876 1 97.31 443 GLY A N 1
ATOM 3277 C CA . GLY A 1 443 ? -7.09 -37.75 -2.666 1 97.31 443 GLY A CA 1
ATOM 3278 C C . GLY A 1 443 ? -6.984 -37.469 -4.152 1 97.31 443 GLY A C 1
ATOM 3279 O O . GLY A 1 443 ? -6.09 -38 -4.824 1 97.31 443 GLY A O 1
ATOM 3280 N N . SER A 1 444 ? -7.941 -36.719 -4.641 1 97.75 444 SER A N 1
ATOM 3281 C CA . SER A 1 444 ? -7.945 -36.375 -6.059 1 97.75 444 SER A CA 1
ATOM 3282 C C . SER A 1 444 ? -6.688 -35.594 -6.441 1 97.75 444 SER A C 1
ATOM 3284 O O . SER A 1 444 ? -6.141 -35.781 -7.531 1 97.75 444 SER A O 1
ATOM 3286 N N . PHE A 1 445 ? -6.277 -34.75 -5.57 1 97.69 445 PHE A N 1
ATOM 3287 C CA . PHE A 1 445 ? -5.074 -33.969 -5.836 1 97.69 445 PHE A CA 1
ATOM 3288 C C . PHE A 1 445 ? -3.875 -34.875 -6.062 1 97.69 445 PHE A C 1
ATOM 3290 O O . PHE A 1 445 ? -3.189 -34.781 -7.078 1 97.69 445 PHE A O 1
ATOM 3297 N N . TYR A 1 446 ? -3.6 -35.75 -5.133 1 97.94 446 TYR A N 1
ATOM 3298 C CA . TYR A 1 446 ? -2.418 -36.594 -5.203 1 97.94 446 TYR A CA 1
ATOM 3299 C C . TYR A 1 446 ? -2.523 -37.562 -6.363 1 97.94 446 TYR A C 1
ATOM 3301 O O . TYR A 1 446 ? -1.518 -37.906 -6.988 1 97.94 446 TYR A O 1
ATOM 3309 N N . LEU A 1 447 ? -3.711 -38 -6.633 1 98.38 447 LEU A N 1
ATOM 3310 C CA . LEU A 1 447 ? -3.906 -38.906 -7.762 1 98.38 447 LEU A CA 1
ATOM 3311 C C . LEU A 1 447 ? -3.576 -38.219 -9.078 1 98.38 447 LEU A C 1
ATOM 3313 O O . LEU A 1 447 ? -2.83 -38.75 -9.898 1 98.38 447 LEU A O 1
ATOM 3317 N N . VAL A 1 448 ? -4.156 -37.062 -9.25 1 98.5 448 VAL A N 1
ATOM 3318 C CA . VAL A 1 448 ? -3.959 -36.312 -10.492 1 98.5 448 VAL A CA 1
ATOM 3319 C C . VAL A 1 448 ? -2.494 -35.906 -10.617 1 98.5 448 VAL A C 1
ATOM 3321 O O . VAL A 1 448 ? -1.927 -35.938 -11.711 1 98.5 448 VAL A O 1
ATOM 3324 N N . LEU A 1 449 ? -1.877 -35.469 -9.523 1 98.19 449 LEU A N 1
ATOM 3325 C CA . LEU A 1 449 ? -0.458 -35.125 -9.547 1 98.19 449 LEU A CA 1
ATOM 3326 C C . LEU A 1 449 ? 0.383 -36.344 -9.953 1 98.19 449 LEU A C 1
ATOM 3328 O O . LEU A 1 449 ? 1.305 -36.219 -10.766 1 98.19 449 LEU A O 1
ATOM 3332 N N . ALA A 1 450 ? 0.08 -37.469 -9.414 1 98.31 450 ALA A N 1
ATOM 3333 C CA . ALA A 1 450 ? 0.816 -38.688 -9.727 1 98.31 450 ALA A CA 1
ATOM 3334 C C . ALA A 1 450 ? 0.694 -39.062 -11.203 1 98.31 450 ALA A C 1
ATOM 3336 O O . ALA A 1 450 ? 1.687 -39.406 -11.852 1 98.31 450 ALA A O 1
ATOM 3337 N N . ILE A 1 451 ? -0.479 -38.969 -11.703 1 98.56 451 ILE A N 1
ATOM 3338 C CA . ILE A 1 451 ? -0.71 -39.281 -13.109 1 98.56 451 ILE A CA 1
ATOM 3339 C C . ILE A 1 451 ? 0.035 -38.281 -13.984 1 98.56 451 ILE A C 1
ATOM 3341 O O . ILE A 1 451 ? 0.71 -38.656 -14.945 1 98.56 451 ILE A O 1
ATOM 3345 N N . GLY A 1 452 ? -0.151 -37 -13.656 1 98.5 452 GLY A N 1
ATOM 3346 C CA . GLY A 1 452 ? 0.531 -35.938 -14.406 1 98.5 452 GLY A CA 1
ATOM 3347 C C . GLY A 1 452 ? 2.039 -36.094 -14.422 1 98.5 452 GLY A C 1
ATOM 3348 O O . GLY A 1 452 ? 2.678 -35.969 -15.461 1 98.5 452 GLY A O 1
ATOM 3349 N N . LEU A 1 453 ? 2.58 -36.406 -13.273 1 98.31 453 LEU A N 1
ATOM 3350 C CA . LEU A 1 453 ? 4.02 -36.594 -13.172 1 98.31 453 LEU A CA 1
ATOM 3351 C C . LEU A 1 453 ? 4.461 -37.812 -13.984 1 98.31 453 LEU A C 1
ATOM 3353 O O . LEU A 1 453 ? 5.492 -37.781 -14.656 1 98.31 453 LEU A O 1
ATOM 3357 N N . ALA A 1 454 ? 3.732 -38.875 -13.867 1 98.5 454 ALA A N 1
ATOM 3358 C CA . ALA A 1 454 ? 4.055 -40.094 -14.625 1 98.5 454 ALA A CA 1
ATOM 3359 C C . ALA A 1 454 ? 4.078 -39.781 -16.125 1 98.5 454 ALA A C 1
ATOM 3361 O O . ALA A 1 454 ? 4.98 -40.25 -16.828 1 98.5 454 ALA A O 1
ATOM 3362 N N . LEU A 1 455 ? 3.088 -39.094 -16.547 1 98.5 455 LEU A N 1
ATOM 3363 C CA . LEU A 1 455 ? 3.031 -38.719 -17.953 1 98.5 455 LEU A CA 1
ATOM 3364 C C . LEU A 1 455 ? 4.219 -37.844 -18.328 1 98.5 455 LEU A C 1
ATOM 3366 O O . LEU A 1 455 ? 4.867 -38.094 -19.359 1 98.5 455 LEU A O 1
ATOM 3370 N N . ASN A 1 456 ? 4.449 -36.812 -17.5 1 98.56 456 ASN A N 1
ATOM 3371 C CA . ASN A 1 456 ? 5.535 -35.906 -17.797 1 98.56 456 ASN A CA 1
ATOM 3372 C C . ASN A 1 456 ? 6.883 -36.594 -17.844 1 98.56 456 ASN A C 1
ATOM 3374 O O . ASN A 1 456 ? 7.68 -36.375 -18.75 1 98.56 456 ASN A O 1
ATOM 3378 N N . ILE A 1 457 ? 7.164 -37.469 -16.906 1 98.44 457 ILE A N 1
ATOM 3379 C CA . ILE A 1 457 ? 8.398 -38.25 -16.859 1 98.44 457 ILE A CA 1
ATOM 3380 C C . ILE A 1 457 ? 8.516 -39.125 -18.109 1 98.44 457 ILE A C 1
ATOM 3382 O O . ILE A 1 457 ? 9.562 -39.156 -18.75 1 98.44 457 ILE A O 1
ATOM 3386 N N . SER A 1 458 ? 7.457 -39.812 -18.438 1 98.56 458 SER A N 1
ATOM 3387 C CA . SER A 1 458 ? 7.445 -40.688 -19.594 1 98.56 458 SER A CA 1
ATOM 3388 C C . SER A 1 458 ? 7.723 -39.906 -20.875 1 98.56 458 SER A C 1
ATOM 3390 O O . SER A 1 458 ? 8.508 -40.344 -21.719 1 98.56 458 SER A O 1
ATOM 3392 N N . PHE A 1 459 ? 7.051 -38.781 -20.984 1 98.5 459 PHE A N 1
ATOM 3393 C CA . PHE A 1 459 ? 7.258 -37.969 -22.172 1 98.5 459 PHE A CA 1
ATOM 3394 C C . PHE A 1 459 ? 8.695 -37.469 -22.25 1 98.5 459 PHE A C 1
ATOM 3396 O O . PHE A 1 459 ? 9.297 -37.438 -23.328 1 98.5 459 PHE A O 1
ATOM 3403 N N . ILE A 1 460 ? 9.242 -37.031 -21.094 1 98.06 460 ILE A N 1
ATOM 3404 C CA . ILE A 1 460 ? 10.617 -36.562 -21.078 1 98.06 460 ILE A CA 1
ATOM 3405 C C . ILE A 1 460 ? 11.57 -37.656 -21.531 1 98.06 460 ILE A C 1
ATOM 3407 O O . ILE A 1 460 ? 12.414 -37.438 -22.406 1 98.06 460 ILE A O 1
ATOM 3411 N N . ILE A 1 461 ? 11.422 -38.844 -21.047 1 97.81 461 ILE A N 1
ATOM 3412 C CA . ILE A 1 461 ? 12.328 -39.938 -21.328 1 97.81 461 ILE A CA 1
ATOM 3413 C C . ILE A 1 461 ? 12.211 -40.344 -22.797 1 97.81 461 ILE A C 1
ATOM 3415 O O . ILE A 1 461 ? 13.219 -40.531 -23.484 1 97.81 461 ILE A O 1
ATOM 3419 N N . VAL A 1 462 ? 11.039 -40.438 -23.266 1 97.81 462 VAL A N 1
ATOM 3420 C CA . VAL A 1 462 ? 10.805 -40.875 -24.641 1 97.81 462 VAL A CA 1
ATOM 3421 C C . VAL A 1 462 ? 11.289 -39.812 -25.625 1 97.81 462 VAL A C 1
ATOM 3423 O O . VAL A 1 462 ? 12.039 -40.094 -26.547 1 97.81 462 VAL A O 1
ATOM 3426 N N . LEU A 1 463 ? 10.875 -38.594 -25.391 1 97.62 463 LEU A N 1
ATOM 3427 C CA . LEU A 1 463 ? 11.172 -37.531 -26.359 1 97.62 463 LEU A CA 1
ATOM 3428 C C . LEU A 1 463 ? 12.648 -37.156 -26.297 1 97.62 463 LEU A C 1
ATOM 3430 O O . LEU A 1 463 ? 13.25 -36.875 -27.344 1 97.62 463 LEU A O 1
ATOM 3434 N N . LYS A 1 464 ? 13.172 -37.031 -25.109 1 96.12 464 LYS A N 1
ATOM 3435 C CA . LYS A 1 464 ? 14.594 -36.719 -25.016 1 96.12 464 LYS A CA 1
ATOM 3436 C C . LYS A 1 464 ? 15.453 -37.844 -25.562 1 96.12 464 LYS A C 1
ATOM 3438 O O . LYS A 1 464 ? 16.484 -37.625 -26.188 1 96.12 464 LYS A O 1
ATOM 3443 N N . GLY A 1 465 ? 15.078 -39.062 -25.359 1 95.19 465 GLY A N 1
ATOM 3444 C CA . GLY A 1 465 ? 15.75 -40.219 -25.938 1 95.19 465 GLY A CA 1
ATOM 3445 C C . GLY A 1 465 ? 15.742 -40.219 -27.453 1 95.19 465 GLY A C 1
ATOM 3446 O O . GLY A 1 465 ? 16.781 -40.438 -28.094 1 95.19 465 GLY A O 1
ATOM 3447 N N . LEU A 1 466 ? 14.625 -39.969 -27.969 1 94.56 466 LEU A N 1
ATOM 3448 C CA . LEU A 1 466 ? 14.5 -39.906 -29.422 1 94.56 466 LEU A CA 1
ATOM 3449 C C . LEU A 1 466 ? 15.344 -38.75 -29.969 1 94.56 466 LEU A C 1
ATOM 3451 O O . LEU A 1 466 ? 15.953 -38.875 -31.031 1 94.56 466 LEU A O 1
ATOM 3455 N N . TRP A 1 467 ? 15.273 -37.656 -29.281 1 93.62 467 TRP A N 1
ATOM 3456 C CA . TRP A 1 467 ? 16.016 -36.469 -29.688 1 93.62 467 TRP A CA 1
ATOM 3457 C C . TRP A 1 467 ? 17.516 -36.75 -29.703 1 93.62 467 TRP A C 1
ATOM 3459 O O . TRP A 1 467 ? 18.219 -36.344 -30.641 1 93.62 467 TRP A O 1
ATOM 3469 N N . LEU A 1 468 ? 18.047 -37.406 -28.703 1 91.25 468 LEU A N 1
ATOM 3470 C CA . LEU A 1 468 ? 19.469 -37.719 -28.594 1 91.25 468 LEU A CA 1
ATOM 3471 C C . LEU A 1 468 ? 19.891 -38.75 -29.656 1 91.25 468 LEU A C 1
ATOM 3473 O O . LEU A 1 468 ? 21 -38.656 -30.188 1 91.25 468 LEU A O 1
ATOM 3477 N N . ARG A 1 469 ? 19.062 -39.625 -29.953 1 90.56 469 ARG A N 1
ATOM 3478 C CA . ARG A 1 469 ? 19.344 -40.625 -31 1 90.56 469 ARG A CA 1
ATOM 3479 C C . ARG A 1 469 ? 19.438 -39.938 -32.375 1 90.56 469 ARG A C 1
ATOM 3481 O O . ARG A 1 469 ? 20.281 -40.312 -33.188 1 90.56 469 ARG A O 1
ATOM 3488 N N . ARG A 1 470 ? 18.547 -39.125 -32.531 1 89.25 470 ARG A N 1
ATOM 3489 C CA . ARG A 1 470 ? 18.547 -38.406 -33.812 1 89.25 470 ARG A CA 1
ATOM 3490 C C . ARG A 1 470 ? 19.812 -37.562 -33.969 1 89.25 470 ARG A C 1
ATOM 3492 O O . ARG A 1 470 ? 20.359 -37.438 -35.062 1 89.25 470 ARG A O 1
ATOM 3499 N N . LYS A 1 471 ? 20.156 -36.938 -32.906 1 86.12 471 LYS A N 1
ATOM 3500 C CA . LYS A 1 471 ? 21.375 -36.125 -32.906 1 86.12 471 LYS A CA 1
ATOM 3501 C C . LYS A 1 471 ? 22.609 -36.969 -33.156 1 86.12 471 LYS A C 1
ATOM 3503 O O . LYS A 1 471 ? 23.562 -36.562 -33.812 1 86.12 471 LYS A O 1
ATOM 3508 N N . ALA A 1 472 ? 22.625 -38.125 -32.562 1 85.62 472 ALA A N 1
ATOM 3509 C CA . ALA A 1 472 ? 23.734 -39.062 -32.719 1 85.62 472 ALA A CA 1
ATOM 3510 C C . ALA A 1 472 ? 23.797 -39.562 -34.156 1 85.62 472 ALA A C 1
ATOM 3512 O O . ALA A 1 472 ? 24.891 -39.688 -34.75 1 85.62 472 ALA A O 1
ATOM 3513 N N . LYS A 1 473 ? 22.75 -39.844 -34.688 1 87.12 473 LYS A N 1
ATOM 3514 C CA . LYS A 1 473 ? 22.688 -40.312 -36.062 1 87.12 473 LYS A CA 1
ATOM 3515 C C . LYS A 1 473 ? 23.109 -39.219 -37.031 1 87.12 473 LYS A C 1
ATOM 3517 O O . LYS A 1 473 ? 23.812 -39.5 -38.031 1 87.12 473 LYS A O 1
ATOM 3522 N N . ALA A 1 474 ? 22.641 -38.062 -36.781 1 83.69 474 ALA A N 1
ATOM 3523 C CA . ALA A 1 474 ? 23.031 -36.938 -37.625 1 83.69 474 ALA A CA 1
ATOM 3524 C C . ALA A 1 474 ? 24.531 -36.688 -37.562 1 83.69 474 ALA A C 1
ATOM 3526 O O . ALA A 1 474 ? 25.156 -36.344 -38.562 1 83.69 474 ALA A O 1
ATOM 3527 N N . ALA A 1 475 ? 25.031 -36.781 -36.25 1 77.81 475 ALA A N 1
ATOM 3528 C CA . ALA A 1 475 ? 26.453 -36.562 -36.062 1 77.81 475 ALA A CA 1
ATOM 3529 C C . ALA A 1 475 ? 27.25 -37.625 -36.812 1 77.81 475 ALA A C 1
ATOM 3531 O O . ALA A 1 475 ? 28.312 -37.344 -37.375 1 77.81 475 ALA A O 1
ATOM 3532 N N . GLN A 1 476 ? 26.781 -38.906 -36.969 1 81.75 476 GLN A N 1
ATOM 3533 C CA . GLN A 1 476 ? 27.422 -40.031 -37.656 1 81.75 476 GLN A CA 1
ATOM 3534 C C . GLN A 1 476 ? 27.344 -39.844 -39.156 1 81.75 476 GLN A C 1
ATOM 3536 O O . GLN A 1 476 ? 28.297 -40.156 -39.875 1 81.75 476 GLN A O 1
ATOM 3541 N N . GLN A 1 477 ? 26.375 -39.438 -39.656 1 82.69 477 GLN A N 1
ATOM 3542 C CA . GLN A 1 477 ? 26.219 -39.219 -41.094 1 82.69 477 GLN A CA 1
ATOM 3543 C C . GLN A 1 477 ? 27.125 -38.094 -41.594 1 82.69 477 GLN A C 1
ATOM 3545 O O . GLN A 1 477 ? 27.641 -38.156 -42.688 1 82.69 477 GLN A O 1
ATOM 3550 N N . GLU A 1 478 ? 27.234 -37 -40.844 1 73.88 478 GLU A N 1
ATOM 3551 C CA . GLU A 1 478 ? 28.125 -35.938 -41.219 1 73.88 478 GLU A CA 1
ATOM 3552 C C . GLU A 1 478 ? 29.578 -36.375 -41.281 1 73.88 478 GLU A C 1
ATOM 3554 O O . GLU A 1 478 ? 30.344 -35.938 -42.125 1 73.88 478 GLU A O 1
ATOM 3559 N N . LEU A 1 479 ? 30.016 -37.344 -40.438 1 77.12 479 LEU A N 1
ATOM 3560 C CA . LEU A 1 479 ? 31.375 -37.906 -40.438 1 77.12 479 LEU A CA 1
ATOM 3561 C C . LEU A 1 479 ? 31.609 -38.781 -41.656 1 77.12 479 LEU A C 1
ATOM 3563 O O . LEU A 1 479 ? 32.719 -38.781 -42.219 1 77.12 479 LEU A O 1
ATOM 3567 N N . VAL A 1 480 ? 30.672 -39.438 -42 1 80 480 VAL A N 1
ATOM 3568 C CA . VAL A 1 480 ? 30.828 -40.312 -43.156 1 80 480 VAL A CA 1
ATOM 3569 C C . VAL A 1 480 ? 30.906 -39.469 -44.438 1 80 480 VAL A C 1
ATOM 3571 O O . VAL A 1 480 ? 31.641 -39.812 -45.375 1 80 480 VAL A O 1
ATOM 3574 N N . HIS A 1 481 ? 30.219 -38.406 -44.406 1 75.88 481 HIS A N 1
ATOM 3575 C CA . HIS A 1 481 ? 30.266 -37.562 -45.594 1 75.88 481 HIS A CA 1
ATOM 3576 C C . HIS A 1 481 ? 31.594 -36.812 -45.656 1 75.88 481 HIS A C 1
ATOM 3578 O O . HIS A 1 481 ? 31.969 -36.344 -46.75 1 75.88 481 HIS A O 1
ATOM 3584 N N . GLU A 1 482 ? 32.156 -36.5 -44.625 1 66.81 482 GLU A N 1
ATOM 3585 C CA . GLU A 1 482 ? 33.438 -35.812 -44.656 1 66.81 482 GLU A CA 1
ATOM 3586 C C . GLU A 1 482 ? 34.594 -36.75 -45 1 66.81 482 GLU A C 1
ATOM 3588 O O . GLU A 1 482 ? 35.688 -36.312 -45.375 1 66.81 482 GLU A O 1
ATOM 3593 N N . HIS A 1 483 ? 34.438 -38.062 -44.938 1 59.41 483 HIS A N 1
ATOM 3594 C CA . HIS A 1 483 ? 35.438 -38.969 -45.469 1 59.41 483 HIS A CA 1
ATOM 3595 C C . HIS A 1 483 ? 35 -39.5 -46.844 1 59.41 483 HIS A C 1
ATOM 3597 O O . HIS A 1 483 ? 33.875 -39.938 -47.031 1 59.41 483 HIS A O 1
ATOM 3603 N N . MET B 1 1 ? 51.688 -10.125 8.859 1 33.28 1 MET B N 1
ATOM 3604 C CA . MET B 1 1 ? 50.406 -10.672 9.352 1 33.28 1 MET B CA 1
ATOM 3605 C C . MET B 1 1 ? 49.219 -9.875 8.836 1 33.28 1 MET B C 1
ATOM 3607 O O . MET B 1 1 ? 49.156 -8.664 9.055 1 33.28 1 MET B O 1
ATOM 3611 N N . GLU B 1 2 ? 48.625 -10.172 7.707 1 48.72 2 GLU B N 1
ATOM 3612 C CA . GLU B 1 2 ? 47.562 -9.422 7.016 1 48.72 2 GLU B CA 1
ATOM 3613 C C . GLU B 1 2 ? 46.406 -9.133 7.945 1 48.72 2 GLU B C 1
ATOM 3615 O O . GLU B 1 2 ? 45.844 -10.047 8.578 1 48.72 2 GLU B O 1
ATOM 3620 N N . SER B 1 3 ? 46.219 -8.055 8.578 1 64.75 3 SER B N 1
ATOM 3621 C CA . SER B 1 3 ? 45.375 -7.602 9.656 1 64.75 3 SER B CA 1
ATOM 3622 C C . SER B 1 3 ? 43.906 -7.914 9.375 1 64.75 3 SER B C 1
ATOM 3624 O O . SER B 1 3 ? 43.469 -7.824 8.227 1 64.75 3 SER B O 1
ATOM 3626 N N . SER B 1 4 ? 43.188 -8.688 10.242 1 80.81 4 SER B N 1
ATOM 3627 C CA . SER B 1 4 ? 41.781 -9.078 10.219 1 80.81 4 SER B CA 1
ATOM 3628 C C . SER B 1 4 ? 40.875 -7.855 10.133 1 80.81 4 SER B C 1
ATOM 3630 O O . SER B 1 4 ? 41.031 -6.918 10.922 1 80.81 4 SER B O 1
ATOM 3632 N N . LEU B 1 5 ? 40.188 -7.738 8.977 1 88.06 5 LEU B N 1
ATOM 3633 C CA . LEU B 1 5 ? 39.281 -6.629 8.758 1 88.06 5 LEU B CA 1
ATOM 3634 C C . LEU B 1 5 ? 37.906 -6.938 9.344 1 88.06 5 LEU B C 1
ATOM 3636 O O . LEU B 1 5 ? 37.469 -8.102 9.391 1 88.06 5 LEU B O 1
ATOM 3640 N N . ARG B 1 6 ? 37.312 -5.949 9.961 1 92.12 6 ARG B N 1
ATOM 3641 C CA . ARG B 1 6 ? 35.906 -6.008 10.359 1 92.12 6 ARG B CA 1
ATOM 3642 C C . ARG B 1 6 ? 35 -5.395 9.297 1 92.12 6 ARG B C 1
ATOM 3644 O O . ARG B 1 6 ? 35.094 -4.203 9 1 92.12 6 ARG B O 1
ATOM 3651 N N . ILE B 1 7 ? 34.156 -6.195 8.734 1 92.62 7 ILE B N 1
ATOM 3652 C CA . ILE B 1 7 ? 33.312 -5.777 7.609 1 92.62 7 ILE B CA 1
ATOM 3653 C C . ILE B 1 7 ? 31.844 -5.938 7.973 1 92.62 7 ILE B C 1
ATOM 3655 O O . ILE B 1 7 ? 31.469 -6.887 8.664 1 92.62 7 ILE B O 1
ATOM 3659 N N . VAL B 1 8 ? 31.094 -5.008 7.652 1 92.19 8 VAL B N 1
ATOM 3660 C CA . VAL B 1 8 ? 29.641 -5.152 7.699 1 92.19 8 VAL B CA 1
ATOM 3661 C C . VAL B 1 8 ? 29.062 -5.031 6.293 1 92.19 8 VAL B C 1
ATOM 3663 O O . VAL B 1 8 ? 29.641 -4.379 5.426 1 92.19 8 VAL B O 1
ATOM 3666 N N . ALA B 1 9 ? 27.969 -5.742 6.043 1 91.5 9 ALA B N 1
ATOM 3667 C CA . ALA B 1 9 ? 27.406 -5.734 4.695 1 91.5 9 ALA B CA 1
ATOM 3668 C C . ALA B 1 9 ? 25.875 -5.711 4.742 1 91.5 9 ALA B C 1
ATOM 3670 O O . ALA B 1 9 ? 25.266 -6.172 5.711 1 91.5 9 ALA B O 1
ATOM 3671 N N . ILE B 1 10 ? 25.359 -5.102 3.766 1 87.38 10 ILE B N 1
ATOM 3672 C CA . ILE B 1 10 ? 23.922 -5.191 3.51 1 87.38 10 ILE B CA 1
ATOM 3673 C C . ILE B 1 10 ? 23.688 -5.867 2.164 1 87.38 10 ILE B C 1
ATOM 3675 O O . ILE B 1 10 ? 24.328 -5.527 1.165 1 87.38 10 ILE B O 1
ATOM 3679 N N . THR B 1 11 ? 22.875 -6.934 2.174 1 84.75 11 THR B N 1
ATOM 3680 C CA . THR B 1 11 ? 22.453 -7.559 0.926 1 84.75 11 THR B CA 1
ATOM 3681 C C . THR B 1 11 ? 20.938 -7.441 0.741 1 84.75 11 THR B C 1
ATOM 3683 O O . THR B 1 11 ? 20.172 -7.668 1.68 1 84.75 11 THR B O 1
ATOM 3686 N N . ASN B 1 12 ? 20.578 -6.898 -0.349 1 74.69 12 ASN B N 1
ATOM 3687 C CA . ASN B 1 12 ? 19.141 -6.887 -0.636 1 74.69 12 ASN B CA 1
ATOM 3688 C C . ASN B 1 12 ? 18.875 -7.055 -2.129 1 74.69 12 ASN B C 1
ATOM 3690 O O . ASN B 1 12 ? 19.688 -6.648 -2.963 1 74.69 12 ASN B O 1
ATOM 3694 N N . CYS B 1 13 ? 17.828 -7.918 -2.477 1 63.25 13 CYS B N 1
ATOM 3695 C CA . CYS B 1 13 ? 17.375 -8.031 -3.857 1 63.25 13 CYS B CA 1
ATOM 3696 C C . CYS B 1 13 ? 15.898 -7.668 -3.977 1 63.25 13 CYS B C 1
ATOM 3698 O O . CYS B 1 13 ? 15.172 -7.676 -2.98 1 63.25 13 CYS B O 1
ATOM 3700 N N . PRO B 1 14 ? 15.359 -7.258 -5.094 1 57.59 14 PRO B N 1
ATOM 3701 C CA . PRO B 1 14 ? 13.969 -6.828 -5.258 1 57.59 14 PRO B CA 1
ATOM 3702 C C . PRO B 1 14 ? 12.969 -7.902 -4.848 1 57.59 14 PRO B C 1
ATOM 3704 O O . PRO B 1 14 ? 11.969 -7.602 -4.188 1 57.59 14 PRO B O 1
ATOM 3707 N N . ALA B 1 15 ? 13.188 -9.195 -5.289 1 52.84 15 ALA B N 1
ATOM 3708 C CA . ALA B 1 15 ? 12.289 -10.273 -4.918 1 52.84 15 ALA B CA 1
ATOM 3709 C C . ALA B 1 15 ? 12.516 -10.711 -3.471 1 52.84 15 ALA B C 1
ATOM 3711 O O . ALA B 1 15 ? 11.633 -11.312 -2.852 1 52.84 15 ALA B O 1
ATOM 3712 N N . GLY B 1 16 ? 13.688 -10.359 -2.896 1 53.66 16 GLY B N 1
ATOM 3713 C CA . GLY B 1 16 ? 14.086 -10.578 -1.516 1 53.66 16 GLY B CA 1
ATOM 3714 C C . GLY B 1 16 ? 14.133 -12.047 -1.13 1 53.66 16 GLY B C 1
ATOM 3715 O O . GLY B 1 16 ? 13.945 -12.391 0.039 1 53.66 16 GLY B O 1
ATOM 3716 N N . ILE B 1 17 ? 14.203 -12.953 -1.966 1 53.16 17 ILE B N 1
ATOM 3717 C CA . ILE B 1 17 ? 14.133 -14.367 -1.627 1 53.16 17 ILE B CA 1
ATOM 3718 C C . ILE B 1 17 ? 15.516 -15 -1.748 1 53.16 17 ILE B C 1
ATOM 3720 O O . ILE B 1 17 ? 16.297 -14.984 -0.795 1 53.16 17 ILE B O 1
ATOM 3724 N N . ALA B 1 18 ? 15.969 -15.477 -2.92 1 54.94 18 ALA B N 1
ATOM 3725 C CA . ALA B 1 18 ? 17.125 -16.359 -3.029 1 54.94 18 ALA B CA 1
ATOM 3726 C C . ALA B 1 18 ? 18.422 -15.547 -3.121 1 54.94 18 ALA B C 1
ATOM 3728 O O . ALA B 1 18 ? 19.359 -15.789 -2.367 1 54.94 18 ALA B O 1
ATOM 3729 N N . HIS B 1 19 ? 18.406 -14.492 -3.885 1 65.12 19 HIS B N 1
ATOM 3730 C CA . HIS B 1 19 ? 19.656 -13.797 -4.148 1 65.12 19 HIS B CA 1
ATOM 3731 C C . HIS B 1 19 ? 20.156 -13.07 -2.904 1 65.12 19 HIS B C 1
ATOM 3733 O O . HIS B 1 19 ? 21.375 -13.016 -2.658 1 65.12 19 HIS B O 1
ATOM 3739 N N . THR B 1 20 ? 19.281 -12.609 -2.172 1 72.44 20 THR B N 1
ATOM 3740 C CA . THR B 1 20 ? 19.625 -11.898 -0.945 1 72.44 20 THR B CA 1
ATOM 3741 C C . THR B 1 20 ? 20.422 -12.805 -0.01 1 72.44 20 THR B C 1
ATOM 3743 O O . THR B 1 20 ? 21.484 -12.414 0.493 1 72.44 20 THR B O 1
ATOM 3746 N N . TYR B 1 21 ? 20.031 -13.984 0.066 1 73.06 21 TYR B N 1
ATOM 3747 C CA . TYR B 1 21 ? 20.625 -14.906 1.035 1 73.06 21 TYR B CA 1
ATOM 3748 C C . TYR B 1 21 ? 21.859 -15.594 0.459 1 73.06 21 TYR B C 1
ATOM 3750 O O . TYR B 1 21 ? 22.828 -15.828 1.174 1 73.06 21 TYR B O 1
ATOM 3758 N N . MET B 1 22 ? 21.828 -15.844 -0.781 1 70.56 22 MET B N 1
ATOM 3759 C CA . MET B 1 22 ? 22.953 -16.484 -1.437 1 70.56 22 MET B CA 1
ATOM 3760 C C . MET B 1 22 ? 24.188 -15.578 -1.394 1 70.56 22 MET B C 1
ATOM 3762 O O . MET B 1 22 ? 25.297 -16.047 -1.125 1 70.56 22 MET B O 1
ATOM 3766 N N . VAL B 1 23 ? 23.953 -14.336 -1.61 1 81 23 VAL B N 1
ATOM 3767 C CA . VAL B 1 23 ? 25.062 -13.383 -1.592 1 81 23 VAL B CA 1
ATOM 3768 C C . VAL B 1 23 ? 25.562 -13.211 -0.162 1 81 23 VAL B C 1
ATOM 3770 O O . VAL B 1 23 ? 26.781 -13.141 0.072 1 81 23 VAL B O 1
ATOM 3773 N N . ALA B 1 24 ? 24.688 -13.148 0.693 1 84.31 24 ALA B N 1
ATOM 3774 C CA . ALA B 1 24 ? 25.078 -13.039 2.096 1 84.31 24 ALA B CA 1
ATOM 3775 C C . ALA B 1 24 ? 25.984 -14.203 2.504 1 84.31 24 ALA B C 1
ATOM 3777 O O . ALA B 1 24 ? 27.047 -13.992 3.109 1 84.31 24 ALA B O 1
ATOM 3778 N N . GLU B 1 25 ? 25.609 -15.391 2.1 1 78.88 25 GLU B N 1
ATOM 3779 C CA . GLU B 1 25 ? 26.391 -16.578 2.426 1 78.88 25 GLU B CA 1
ATOM 3780 C C . GLU B 1 25 ? 27.766 -16.547 1.743 1 78.88 25 GLU B C 1
ATOM 3782 O O . GLU B 1 25 ? 28.766 -16.906 2.35 1 78.88 25 GLU B O 1
ATOM 3787 N N . ALA B 1 26 ? 27.688 -16.188 0.556 1 80.19 26 ALA B N 1
ATOM 3788 C CA . ALA B 1 26 ? 28.938 -16.125 -0.203 1 80.19 26 ALA B CA 1
ATOM 3789 C C . ALA B 1 26 ? 29.906 -15.125 0.412 1 80.19 26 ALA B C 1
ATOM 3791 O O . ALA B 1 26 ? 31.109 -15.391 0.493 1 80.19 26 ALA B O 1
ATOM 3792 N N . LEU B 1 27 ? 29.359 -14 0.849 1 88.75 27 LEU B N 1
ATOM 3793 C CA . LEU B 1 27 ? 30.188 -12.977 1.49 1 88.75 27 LEU B CA 1
ATOM 3794 C C . LEU B 1 27 ? 30.766 -13.492 2.803 1 88.75 27 LEU B C 1
ATOM 3796 O O . LEU B 1 27 ? 31.938 -13.289 3.086 1 88.75 27 LEU B O 1
ATOM 3800 N N . GLU B 1 28 ? 30 -14.117 3.537 1 87.81 28 GLU B N 1
ATOM 3801 C CA . GLU B 1 28 ? 30.438 -14.656 4.82 1 87.81 28 GLU B CA 1
ATOM 3802 C C . GLU B 1 28 ? 31.516 -15.727 4.629 1 87.81 28 GLU B C 1
ATOM 3804 O O . GLU B 1 28 ? 32.5 -15.75 5.348 1 87.81 28 GLU B O 1
ATOM 3809 N N . GLN B 1 29 ? 31.281 -16.578 3.686 1 83.25 29 GLN B N 1
ATOM 3810 C CA . GLN B 1 29 ? 32.25 -17.641 3.41 1 83.25 29 GLN B CA 1
ATOM 3811 C C . GLN B 1 29 ? 33.594 -17.062 2.973 1 83.25 29 GLN B C 1
ATOM 3813 O O . GLN B 1 29 ? 34.625 -17.516 3.438 1 83.25 29 GLN B O 1
ATOM 3818 N N . LYS B 1 30 ? 33.469 -16.172 2.133 1 85.94 30 LYS B N 1
ATOM 3819 C CA . LYS B 1 30 ? 34.719 -15.578 1.64 1 85.94 30 LYS B CA 1
ATOM 3820 C C . LYS B 1 30 ? 35.438 -14.828 2.75 1 85.94 30 LYS B C 1
ATOM 3822 O O . LYS B 1 30 ? 36.656 -14.922 2.865 1 85.94 30 LYS B O 1
ATOM 3827 N N . ALA B 1 31 ? 34.75 -14.078 3.545 1 89.81 31 ALA B N 1
ATOM 3828 C CA . ALA B 1 31 ? 35.344 -13.359 4.664 1 89.81 31 ALA B CA 1
ATOM 3829 C C . ALA B 1 31 ? 36.062 -14.32 5.613 1 89.81 31 ALA B C 1
ATOM 3831 O O . ALA B 1 31 ? 37.188 -14.062 6.035 1 89.81 31 ALA B O 1
ATOM 3832 N N . ARG B 1 32 ? 35.438 -15.414 5.895 1 85.81 32 ARG B N 1
ATOM 3833 C CA . ARG B 1 32 ? 36.031 -16.422 6.762 1 85.81 32 ARG B CA 1
ATOM 3834 C C . ARG B 1 32 ? 37.312 -17 6.145 1 85.81 32 ARG B C 1
ATOM 3836 O O . ARG B 1 32 ? 38.281 -17.203 6.84 1 85.81 32 ARG B O 1
ATOM 3843 N N . SER B 1 33 ? 37.219 -17.219 4.938 1 86.44 33 SER B N 1
ATOM 3844 C CA . SER B 1 33 ? 38.344 -17.797 4.25 1 86.44 33 SER B CA 1
ATOM 3845 C C . SER B 1 33 ? 39.531 -16.844 4.262 1 86.44 33 SER B C 1
ATOM 3847 O O . SER B 1 33 ? 40.688 -17.281 4.219 1 86.44 33 SER B O 1
ATOM 3849 N N . LEU B 1 34 ? 39.25 -15.602 4.316 1 87.75 34 LEU B N 1
ATOM 3850 C CA . LEU B 1 34 ? 40.312 -14.594 4.301 1 87.75 34 LEU B CA 1
ATOM 3851 C C . LEU B 1 34 ? 40.688 -14.164 5.715 1 87.75 34 LEU B C 1
ATOM 3853 O O . LEU B 1 34 ? 41.562 -13.32 5.906 1 87.75 34 LEU B O 1
ATOM 3857 N N . GLY B 1 35 ? 39.906 -14.789 6.672 1 87.44 35 GLY B N 1
ATOM 3858 C CA . GLY B 1 35 ? 40.188 -14.477 8.062 1 87.44 35 GLY B CA 1
ATOM 3859 C C . GLY B 1 35 ? 39.562 -13.164 8.516 1 87.44 35 GLY B C 1
ATOM 3860 O O . GLY B 1 35 ? 40.031 -12.57 9.492 1 87.44 35 GLY B O 1
ATOM 3861 N N . HIS B 1 36 ? 38.625 -12.625 7.777 1 88.75 36 HIS B N 1
ATOM 3862 C CA . HIS B 1 36 ? 37.938 -11.398 8.141 1 88.75 36 HIS B CA 1
ATOM 3863 C C . HIS B 1 36 ? 36.656 -11.711 8.906 1 88.75 36 HIS B C 1
ATOM 3865 O O . HIS B 1 36 ? 36.125 -12.836 8.852 1 88.75 36 HIS B O 1
ATOM 3871 N N . THR B 1 37 ? 36.219 -10.812 9.75 1 89.88 37 THR B N 1
ATOM 3872 C CA . THR B 1 37 ? 34.906 -10.898 10.383 1 89.88 37 THR B CA 1
ATOM 3873 C C . THR B 1 37 ? 33.875 -10.078 9.617 1 89.88 37 THR B C 1
ATOM 3875 O O . THR B 1 37 ? 34.156 -8.945 9.211 1 89.88 37 THR B O 1
ATOM 3878 N N . ILE B 1 38 ? 32.75 -10.75 9.336 1 90.81 38 ILE B N 1
ATOM 3879 C CA . ILE B 1 38 ? 31.719 -10.031 8.586 1 90.81 38 ILE B CA 1
ATOM 3880 C C . ILE B 1 38 ? 30.344 -10.281 9.219 1 90.81 38 ILE B C 1
ATOM 3882 O O . ILE B 1 38 ? 30.078 -11.383 9.703 1 90.81 38 ILE B O 1
ATOM 3886 N N . LYS B 1 39 ? 29.594 -9.242 9.352 1 91.25 39 LYS B N 1
ATOM 3887 C CA . LYS B 1 39 ? 28.172 -9.328 9.656 1 91.25 39 LYS B CA 1
ATOM 3888 C C . LYS B 1 39 ? 27.328 -8.781 8.516 1 91.25 39 LYS B C 1
ATOM 3890 O O . LYS B 1 39 ? 27.531 -7.652 8.07 1 91.25 39 LYS B O 1
ATOM 3895 N N . VAL B 1 40 ? 26.453 -9.625 8.047 1 89.25 40 VAL B N 1
ATOM 3896 C CA . VAL B 1 40 ? 25.672 -9.234 6.875 1 89.25 40 VAL B CA 1
ATOM 3897 C C . VAL B 1 40 ? 24.219 -9.023 7.266 1 89.25 40 VAL B C 1
ATOM 3899 O O . VAL B 1 40 ? 23.562 -9.93 7.785 1 89.25 40 VAL B O 1
ATOM 3902 N N . GLU B 1 41 ? 23.734 -7.797 7.066 1 86.19 41 GLU B N 1
ATOM 3903 C CA . GLU B 1 41 ? 22.312 -7.484 7.148 1 86.19 41 GLU B CA 1
ATOM 3904 C C . GLU B 1 41 ? 21.594 -7.848 5.855 1 86.19 41 GLU B C 1
ATOM 3906 O O . GLU B 1 41 ? 21.938 -7.352 4.781 1 86.19 41 GLU B O 1
ATOM 3911 N N . THR B 1 42 ? 20.656 -8.805 5.973 1 80.81 42 THR B N 1
ATOM 3912 C CA . THR B 1 42 ? 19.906 -9.219 4.797 1 80.81 42 THR B CA 1
ATOM 3913 C C . THR B 1 42 ? 18.547 -8.523 4.758 1 80.81 42 THR B C 1
ATOM 3915 O O . THR B 1 42 ? 17.812 -8.531 5.75 1 80.81 42 THR B O 1
ATOM 3918 N N . GLN B 1 43 ? 18.281 -7.824 3.609 1 74 43 GLN B N 1
ATOM 3919 C CA . GLN B 1 43 ? 17.016 -7.156 3.402 1 74 43 GLN B CA 1
ATOM 3920 C C . GLN B 1 43 ? 16.188 -7.852 2.32 1 74 43 GLN B C 1
ATOM 3922 O O . GLN B 1 43 ? 16.312 -7.523 1.138 1 74 43 GLN B O 1
ATOM 3927 N N . GLY B 1 44 ? 15.398 -8.906 2.668 1 57.38 44 GLY B N 1
ATOM 3928 C CA . GLY B 1 44 ? 14.633 -9.734 1.751 1 57.38 44 GLY B CA 1
ATOM 3929 C C . GLY B 1 44 ? 13.133 -9.578 1.917 1 57.38 44 GLY B C 1
ATOM 3930 O O . GLY B 1 44 ? 12.672 -8.633 2.557 1 57.38 44 GLY B O 1
ATOM 3931 N N . SER B 1 45 ? 12.406 -10.43 1.241 1 54.88 45 SER B N 1
ATOM 3932 C CA . SER B 1 45 ? 10.945 -10.445 1.283 1 54.88 45 SER B CA 1
ATOM 3933 C C . SER B 1 45 ? 10.438 -10.656 2.705 1 54.88 45 SER B C 1
ATOM 3935 O O . SER B 1 45 ? 9.336 -10.234 3.043 1 54.88 45 SER B O 1
ATOM 3937 N N . SER B 1 46 ? 11.391 -11.258 3.49 1 55.03 46 SER B N 1
ATOM 3938 C CA . SER B 1 46 ? 11.055 -11.516 4.887 1 55.03 46 SER B CA 1
ATOM 3939 C C . SER B 1 46 ? 11.383 -10.312 5.766 1 55.03 46 SER B C 1
ATOM 3941 O O . SER B 1 46 ? 11.172 -10.352 6.98 1 55.03 46 SER B O 1
ATOM 3943 N N . GLY B 1 47 ? 11.906 -9.266 5.172 1 61.06 47 GLY B N 1
ATOM 3944 C CA . GLY B 1 47 ? 12.312 -8.094 5.934 1 61.06 47 GLY B CA 1
ATOM 3945 C C . GLY B 1 47 ? 13.812 -8.008 6.137 1 61.06 47 GLY B C 1
ATOM 3946 O O . GLY B 1 47 ? 14.586 -8.625 5.395 1 61.06 47 GLY B O 1
ATOM 3947 N N . VAL B 1 48 ? 14.188 -7.082 7.066 1 69.19 48 VAL B N 1
ATOM 3948 C CA . VAL B 1 48 ? 15.602 -6.879 7.367 1 69.19 48 VAL B CA 1
ATOM 3949 C C . VAL B 1 48 ? 16.047 -7.879 8.43 1 69.19 48 VAL B C 1
ATOM 3951 O O . VAL B 1 48 ? 15.469 -7.949 9.516 1 69.19 48 VAL B O 1
ATOM 3954 N N . GLU B 1 49 ? 16.859 -8.828 8.086 1 71.56 49 GLU B N 1
ATOM 3955 C CA . GLU B 1 49 ? 17.469 -9.797 9.008 1 71.56 49 GLU B CA 1
ATOM 3956 C C . GLU B 1 49 ? 18.906 -9.438 9.312 1 71.56 49 GLU B C 1
ATOM 3958 O O . GLU B 1 49 ? 19.625 -8.922 8.453 1 71.56 49 GLU B O 1
ATOM 3963 N N . ASN B 1 50 ? 19.406 -9.648 10.703 1 76.44 50 ASN B N 1
ATOM 3964 C CA . ASN B 1 50 ? 20.75 -9.367 11.172 1 76.44 50 ASN B CA 1
ATOM 3965 C C . ASN B 1 50 ? 21.109 -7.891 11.016 1 76.44 50 ASN B C 1
ATOM 3967 O O . ASN B 1 50 ? 22.172 -7.555 10.484 1 76.44 50 ASN B O 1
ATOM 3971 N N . ARG B 1 51 ? 20.125 -7.121 11.453 1 79.38 51 ARG B N 1
ATOM 3972 C CA . ARG B 1 51 ? 20.359 -5.684 11.328 1 79.38 51 ARG B CA 1
ATOM 3973 C C . ARG B 1 51 ? 21.656 -5.277 12.008 1 79.38 51 ARG B C 1
ATOM 3975 O O . ARG B 1 51 ? 21.922 -5.676 13.148 1 79.38 51 ARG B O 1
ATOM 3982 N N . LEU B 1 52 ? 22.391 -4.457 11.367 1 84.69 52 LEU B N 1
ATOM 3983 C CA . LEU B 1 52 ? 23.656 -3.959 11.875 1 84.69 52 LEU B CA 1
ATOM 3984 C C . LEU B 1 52 ? 23.438 -2.92 12.969 1 84.69 52 LEU B C 1
ATOM 3986 O O . LEU B 1 52 ? 22.578 -2.049 12.844 1 84.69 52 LEU B O 1
ATOM 3990 N N . SER B 1 53 ? 24.031 -3.137 14.086 1 79.88 53 SER B N 1
ATOM 3991 C CA . SER B 1 53 ? 24.016 -2.135 15.148 1 79.88 53 SER B CA 1
ATOM 3992 C C . SER B 1 53 ? 24.938 -0.964 14.82 1 79.88 53 SER B C 1
ATOM 3994 O O . SER B 1 53 ? 25.812 -1.082 13.969 1 79.88 53 SER B O 1
ATOM 3996 N N . SER B 1 54 ? 24.594 0.164 15.57 1 80.12 54 SER B N 1
ATOM 3997 C CA . SER B 1 54 ? 25.453 1.335 15.383 1 80.12 54 SER B CA 1
ATOM 3998 C C . SER B 1 54 ? 26.891 1.039 15.789 1 80.12 54 SER B C 1
ATOM 4000 O O . SER B 1 54 ? 27.828 1.541 15.164 1 80.12 54 SER B O 1
ATOM 4002 N N . GLU B 1 55 ? 27 0.259 16.75 1 80.62 55 GLU B N 1
ATOM 4003 C CA . GLU B 1 55 ? 28.328 -0.11 17.203 1 80.62 55 GLU B CA 1
ATOM 4004 C C . GLU B 1 55 ? 29.078 -0.937 16.172 1 80.62 55 GLU B C 1
ATOM 4006 O O . GLU B 1 55 ? 30.266 -0.721 15.922 1 80.62 55 GLU B O 1
ATOM 4011 N N . GLU B 1 56 ? 28.375 -1.808 15.594 1 85.88 56 GLU B N 1
ATOM 4012 C CA . GLU B 1 56 ? 28.984 -2.656 14.57 1 85.88 56 GLU B CA 1
ATOM 4013 C C . GLU B 1 56 ? 29.406 -1.838 13.352 1 85.88 56 GLU B C 1
ATOM 4015 O O . GLU B 1 56 ? 30.469 -2.07 12.773 1 85.88 56 GLU B O 1
ATOM 4020 N N . ILE B 1 57 ? 28.578 -0.967 13.047 1 87.12 57 ILE B N 1
ATOM 4021 C CA . ILE B 1 57 ? 28.859 -0.102 11.906 1 87.12 57 ILE B CA 1
ATOM 4022 C C . ILE B 1 57 ? 30.062 0.788 12.227 1 87.12 57 ILE B C 1
ATOM 4024 O O . ILE B 1 57 ? 30.969 0.943 11.398 1 87.12 57 ILE B O 1
ATOM 4028 N N . ALA B 1 58 ? 30.062 1.323 13.422 1 83 58 ALA B N 1
ATOM 4029 C CA . ALA B 1 58 ? 31.172 2.191 13.844 1 83 58 ALA B CA 1
ATOM 4030 C C . ALA B 1 58 ? 32.5 1.429 13.867 1 83 58 ALA B C 1
ATOM 4032 O O . ALA B 1 58 ? 33.531 1.976 13.516 1 83 58 ALA B O 1
ATOM 4033 N N . ALA B 1 59 ? 32.469 0.208 14.219 1 86 59 ALA B N 1
ATOM 4034 C CA . ALA B 1 59 ? 33.688 -0.6 14.391 1 86 59 ALA B CA 1
ATOM 4035 C C . ALA B 1 59 ? 34.156 -1.155 13.055 1 86 59 ALA B C 1
ATOM 4037 O O . ALA B 1 59 ? 35.312 -1.628 12.938 1 86 59 ALA B O 1
ATOM 4038 N N . ALA B 1 60 ? 33.344 -1.09 12.086 1 89.25 60 ALA B N 1
ATOM 4039 C CA . ALA B 1 60 ? 33.656 -1.725 10.805 1 89.25 60 ALA B CA 1
ATOM 4040 C C . ALA B 1 60 ? 34.688 -0.919 10.031 1 89.25 60 ALA B C 1
ATOM 4042 O O . ALA B 1 60 ? 34.656 0.313 10.023 1 89.25 60 ALA B O 1
ATOM 4043 N N . ASP B 1 61 ? 35.594 -1.635 9.492 1 89.81 61 ASP B N 1
ATOM 4044 C CA . ASP B 1 61 ? 36.594 -1.013 8.625 1 89.81 61 ASP B CA 1
ATOM 4045 C C . ASP B 1 61 ? 36 -0.672 7.262 1 89.81 61 ASP B C 1
ATOM 4047 O O . ASP B 1 61 ? 36.312 0.369 6.684 1 89.81 61 ASP B O 1
ATOM 4051 N N . TYR B 1 62 ? 35.188 -1.521 6.781 1 89.88 62 TYR B N 1
ATOM 4052 C CA . TYR B 1 62 ? 34.531 -1.35 5.488 1 89.88 62 TYR B CA 1
ATOM 4053 C C . TYR B 1 62 ? 33.062 -1.778 5.562 1 89.88 62 TYR B C 1
ATOM 4055 O O . TYR B 1 62 ? 32.719 -2.635 6.371 1 89.88 62 TYR B O 1
ATOM 4063 N N . VAL B 1 63 ? 32.25 -1.15 4.781 1 89.56 63 VAL B N 1
ATOM 4064 C CA . VAL B 1 63 ? 30.859 -1.496 4.609 1 89.56 63 VAL B CA 1
ATOM 4065 C C . VAL B 1 63 ? 30.609 -1.943 3.174 1 89.56 63 VAL B C 1
ATOM 4067 O O . VAL B 1 63 ? 31 -1.264 2.227 1 89.56 63 VAL B O 1
ATOM 4070 N N . ILE B 1 64 ? 30.062 -3.127 3.033 1 89.62 64 ILE B N 1
ATOM 4071 C CA . ILE B 1 64 ? 29.703 -3.627 1.713 1 89.62 64 ILE B CA 1
ATOM 4072 C C . ILE B 1 64 ? 28.188 -3.502 1.518 1 89.62 64 ILE B C 1
ATOM 4074 O O . ILE B 1 64 ? 27.406 -4.043 2.303 1 89.62 64 ILE B O 1
ATOM 4078 N N . LEU B 1 65 ? 27.859 -2.771 0.589 1 86.19 65 LEU B N 1
ATOM 4079 C CA . LEU B 1 65 ? 26.438 -2.666 0.219 1 86.19 65 LEU B CA 1
ATOM 4080 C C . LEU B 1 65 ? 26.172 -3.385 -1.099 1 86.19 65 LEU B C 1
ATOM 4082 O O . LEU B 1 65 ? 26.391 -2.818 -2.174 1 86.19 65 LEU B O 1
ATOM 4086 N N . ALA B 1 66 ? 25.766 -4.648 -0.968 1 83.62 66 ALA B N 1
ATOM 4087 C CA . ALA B 1 66 ? 25.344 -5.434 -2.123 1 83.62 66 ALA B CA 1
ATOM 4088 C C . ALA B 1 66 ? 23.828 -5.391 -2.287 1 83.62 66 ALA B C 1
ATOM 4090 O O . ALA B 1 66 ? 23.109 -6.203 -1.699 1 83.62 66 ALA B O 1
ATOM 4091 N N . THR B 1 67 ? 23.344 -4.453 -3.01 1 73.88 67 THR B N 1
ATOM 4092 C CA . THR B 1 67 ? 21.906 -4.16 -2.953 1 73.88 67 THR B CA 1
ATOM 4093 C C . THR B 1 67 ? 21.297 -4.211 -4.348 1 73.88 67 THR B C 1
ATOM 4095 O O . THR B 1 67 ? 21.953 -3.867 -5.336 1 73.88 67 THR B O 1
ATOM 4098 N N . GLY B 1 68 ? 20.172 -4.855 -4.449 1 64.25 68 GLY B N 1
ATOM 4099 C CA . GLY B 1 68 ? 19.359 -4.816 -5.66 1 64.25 68 GLY B CA 1
ATOM 4100 C C . GLY B 1 68 ? 18.234 -3.789 -5.598 1 64.25 68 GLY B C 1
ATOM 4101 O O . GLY B 1 68 ? 17.703 -3.389 -6.633 1 64.25 68 GLY B O 1
ATOM 4102 N N . ARG B 1 69 ? 17.844 -3.459 -4.453 1 60.44 69 ARG B N 1
ATOM 4103 C CA . ARG B 1 69 ? 16.922 -2.359 -4.199 1 60.44 69 ARG B CA 1
ATOM 4104 C C . ARG B 1 69 ? 17.609 -1.234 -3.432 1 60.44 69 ARG B C 1
ATOM 4106 O O . ARG B 1 69 ? 18.516 -1.484 -2.633 1 60.44 69 ARG B O 1
ATOM 4113 N N . GLY B 1 70 ? 17.359 -0.035 -3.773 1 57.91 70 GLY B N 1
ATOM 4114 C CA . GLY B 1 70 ? 17.984 1.1 -3.105 1 57.91 70 GLY B CA 1
ATOM 4115 C C . GLY B 1 70 ? 17.797 1.08 -1.6 1 57.91 70 GLY B C 1
ATOM 4116 O O . GLY B 1 70 ? 16.812 0.518 -1.099 1 57.91 70 GLY B O 1
ATOM 4117 N N . LEU B 1 71 ? 18.844 1.499 -0.856 1 61.25 71 LEU B N 1
ATOM 4118 C CA . LEU B 1 71 ? 18.766 1.668 0.59 1 61.25 71 LEU B CA 1
ATOM 4119 C C . LEU B 1 71 ? 18 2.938 0.947 1 61.25 71 LEU B C 1
ATOM 4121 O O . LEU B 1 71 ? 18.078 3.938 0.23 1 61.25 71 LEU B O 1
ATOM 4125 N N . SER B 1 72 ? 17.094 2.736 1.888 1 52.91 72 SER B N 1
ATOM 4126 C CA . SER B 1 72 ? 16.422 3.932 2.395 1 52.91 72 SER B CA 1
ATOM 4127 C C . SER B 1 72 ? 17.422 4.965 2.887 1 52.91 72 SER B C 1
ATOM 4129 O O . SER B 1 72 ? 18.578 4.621 3.193 1 52.91 72 SER B O 1
ATOM 4131 N N . GLY B 1 73 ? 17.031 6.172 2.764 1 52.06 73 GLY B N 1
ATOM 4132 C CA . GLY B 1 73 ? 17.875 7.234 3.293 1 52.06 73 GLY B CA 1
ATOM 4133 C C . GLY B 1 73 ? 18.328 6.988 4.723 1 52.06 73 GLY B C 1
ATOM 4134 O O . GLY B 1 73 ? 19.5 7.188 5.055 1 52.06 73 GLY B O 1
ATOM 4135 N N . ASP B 1 74 ? 17.531 6.484 5.426 1 54.78 74 ASP B N 1
ATOM 4136 C CA . ASP B 1 74 ? 17.844 6.184 6.816 1 54.78 74 ASP B CA 1
ATOM 4137 C C . ASP B 1 74 ? 18.906 5.094 6.914 1 54.78 74 ASP B C 1
ATOM 4139 O O . ASP B 1 74 ? 19.797 5.16 7.766 1 54.78 74 ASP B O 1
ATOM 4143 N N . ASP B 1 75 ? 18.906 4.199 6 1 62.5 75 ASP B N 1
ATOM 4144 C CA . ASP B 1 75 ? 19.875 3.115 6.02 1 62.5 75 ASP B CA 1
ATOM 4145 C C . ASP B 1 75 ? 21.266 3.609 5.598 1 62.5 75 ASP B C 1
ATOM 4147 O O . ASP B 1 75 ? 22.281 3.193 6.164 1 62.5 75 ASP B O 1
ATOM 4151 N N . ARG B 1 76 ? 21.172 4.422 4.738 1 64.12 76 ARG B N 1
ATOM 4152 C CA . ARG B 1 76 ? 22.453 4.961 4.281 1 64.12 76 ARG B CA 1
ATOM 4153 C C . ARG B 1 76 ? 23.094 5.82 5.359 1 64.12 76 ARG B C 1
ATOM 4155 O O . ARG B 1 76 ? 24.328 5.809 5.512 1 64.12 76 ARG B O 1
ATOM 4162 N N . ALA B 1 77 ? 22.219 6.535 6.125 1 65.25 77 ALA B N 1
ATOM 4163 C CA . ALA B 1 77 ? 22.719 7.41 7.184 1 65.25 77 ALA B CA 1
ATOM 4164 C C . ALA B 1 77 ? 23.484 6.609 8.242 1 65.25 77 ALA B C 1
ATOM 4166 O O . ALA B 1 77 ? 24.391 7.125 8.883 1 65.25 77 ALA B O 1
ATOM 4167 N N . ARG B 1 78 ? 23.125 5.441 8.273 1 75.19 78 ARG B N 1
ATOM 4168 C CA . ARG B 1 78 ? 23.766 4.578 9.266 1 75.19 78 ARG B CA 1
ATOM 4169 C C . ARG B 1 78 ? 25.25 4.367 8.945 1 75.19 78 ARG B C 1
ATOM 4171 O O . ARG B 1 78 ? 26.047 4.059 9.836 1 75.19 78 ARG B O 1
ATOM 4178 N N . PHE B 1 79 ? 25.547 4.688 7.742 1 78.56 79 PHE B N 1
ATOM 4179 C CA . PHE B 1 79 ? 26.906 4.348 7.336 1 78.56 79 PHE B CA 1
ATOM 4180 C C . PHE B 1 79 ? 27.703 5.605 7.035 1 78.56 79 PHE B C 1
ATOM 4182 O O . PHE B 1 79 ? 28.766 5.535 6.402 1 78.56 79 PHE B O 1
ATOM 4189 N N . ALA B 1 80 ? 27.078 6.676 7.609 1 73.31 80 ALA B N 1
ATOM 4190 C CA . ALA B 1 80 ? 27.812 7.934 7.449 1 73.31 80 ALA B CA 1
ATOM 4191 C C . ALA B 1 80 ? 29.188 7.863 8.102 1 73.31 80 ALA B C 1
ATOM 4193 O O . ALA B 1 80 ? 29.312 7.406 9.234 1 73.31 80 ALA B O 1
ATOM 4194 N N . GLY B 1 81 ? 30.203 8.336 7.305 1 73.06 81 GLY B N 1
ATOM 4195 C CA . GLY B 1 81 ? 31.547 8.352 7.824 1 73.06 81 GLY B CA 1
ATOM 4196 C C . GLY B 1 81 ? 32.281 7.039 7.645 1 73.06 81 GLY B C 1
ATOM 4197 O O . GLY B 1 81 ? 33.438 6.891 8.07 1 73.06 81 GLY B O 1
ATOM 4198 N N . LYS B 1 82 ? 31.609 6.109 7.035 1 81.5 82 LYS B N 1
ATOM 4199 C CA . LYS B 1 82 ? 32.25 4.805 6.852 1 81.5 82 LYS B CA 1
ATOM 4200 C C . LYS B 1 82 ? 32.688 4.613 5.41 1 81.5 82 LYS B C 1
ATOM 4202 O O . LYS B 1 82 ? 32.188 5.258 4.496 1 81.5 82 LYS B O 1
ATOM 4207 N N . LYS B 1 83 ? 33.75 3.809 5.238 1 83.19 83 LYS B N 1
ATOM 4208 C CA . LYS B 1 83 ? 34.156 3.389 3.908 1 83.19 83 LYS B CA 1
ATOM 4209 C C . LYS B 1 83 ? 33.219 2.344 3.33 1 83.19 83 LYS B C 1
ATOM 4211 O O . LYS B 1 83 ? 33.188 1.208 3.807 1 83.19 83 LYS B O 1
ATOM 4216 N N . VAL B 1 84 ? 32.5 2.723 2.332 1 83.5 84 VAL B N 1
ATOM 4217 C CA . VAL B 1 84 ? 31.422 1.894 1.83 1 83.5 84 VAL B CA 1
ATOM 4218 C C . VAL B 1 84 ? 31.75 1.411 0.418 1 83.5 84 VAL B C 1
ATOM 4220 O O . VAL B 1 84 ? 32.125 2.205 -0.441 1 83.5 84 VAL B O 1
ATOM 4223 N N . TYR B 1 85 ? 31.734 0.11 0.204 1 83.62 85 TYR B N 1
ATOM 4224 C CA . TYR B 1 85 ? 31.812 -0.543 -1.098 1 83.62 85 TYR B CA 1
ATOM 4225 C C . TYR B 1 85 ? 30.422 -0.935 -1.594 1 83.62 85 TYR B C 1
ATOM 4227 O O . TYR B 1 85 ? 29.719 -1.711 -0.942 1 83.62 85 TYR B O 1
ATOM 4235 N N . GLU B 1 86 ? 30.031 -0.374 -2.645 1 80.25 86 GLU B N 1
ATOM 4236 C CA . GLU B 1 86 ? 28.688 -0.645 -3.154 1 80.25 86 GLU B CA 1
ATOM 4237 C C . GLU B 1 86 ? 28.75 -1.489 -4.426 1 80.25 86 GLU B C 1
ATOM 4239 O O . GLU B 1 86 ? 29.562 -1.237 -5.309 1 80.25 86 GLU B O 1
ATOM 4244 N N . ILE B 1 87 ? 27.875 -2.529 -4.48 1 76.38 87 ILE B N 1
ATOM 4245 C CA . ILE B 1 87 ? 27.781 -3.408 -5.641 1 76.38 87 ILE B CA 1
ATOM 4246 C C . ILE B 1 87 ? 26.344 -3.883 -5.812 1 76.38 87 ILE B C 1
ATOM 4248 O O . ILE B 1 87 ? 25.609 -4.023 -4.832 1 76.38 87 ILE B O 1
ATOM 4252 N N . ALA B 1 88 ? 25.969 -4 -7.031 1 74.06 88 ALA B N 1
ATOM 4253 C CA . ALA B 1 88 ? 24.672 -4.602 -7.293 1 74.06 88 ALA B CA 1
ATOM 4254 C C . ALA B 1 88 ? 24.641 -6.066 -6.855 1 74.06 88 ALA B C 1
ATOM 4256 O O . ALA B 1 88 ? 25.594 -6.812 -7.113 1 74.06 88 ALA B O 1
ATOM 4257 N N . ILE B 1 89 ? 23.578 -6.441 -6.227 1 75.44 89 ILE B N 1
ATOM 4258 C CA . ILE B 1 89 ? 23.531 -7.773 -5.637 1 75.44 89 ILE B CA 1
ATOM 4259 C C . ILE B 1 89 ? 23.625 -8.828 -6.734 1 75.44 89 ILE B C 1
ATOM 4261 O O . ILE B 1 89 ? 24.188 -9.906 -6.516 1 75.44 89 ILE B O 1
ATOM 4265 N N . SER B 1 90 ? 23.141 -8.555 -7.938 1 67.25 90 SER B N 1
ATOM 4266 C CA . SER B 1 90 ? 23.203 -9.477 -9.062 1 67.25 90 SER B CA 1
ATOM 4267 C C . SER B 1 90 ? 24.641 -9.75 -9.469 1 67.25 90 SER B C 1
ATOM 4269 O O . SER B 1 90 ? 24.938 -10.797 -10.055 1 67.25 90 SER B O 1
ATOM 4271 N N . GLN B 1 91 ? 25.516 -8.852 -9.07 1 71.88 91 GLN B N 1
ATOM 4272 C CA . GLN B 1 91 ? 26.922 -8.977 -9.43 1 71.88 91 GLN B CA 1
ATOM 4273 C C . GLN B 1 91 ? 27.75 -9.5 -8.258 1 71.88 91 GLN B C 1
ATOM 4275 O O . GLN B 1 91 ? 28.891 -9.922 -8.438 1 71.88 91 GLN B O 1
ATOM 4280 N N . ALA B 1 92 ? 27.141 -9.391 -7.242 1 79.25 92 ALA B N 1
ATOM 4281 C CA . ALA B 1 92 ? 27.906 -9.648 -6.031 1 79.25 92 ALA B CA 1
ATOM 4282 C C . ALA B 1 92 ? 28.359 -11.109 -5.965 1 79.25 92 ALA B C 1
ATOM 4284 O O . ALA B 1 92 ? 29.516 -11.391 -5.645 1 79.25 92 ALA B O 1
ATOM 4285 N N . LEU B 1 93 ? 27.531 -12.016 -6.41 1 74.94 93 LEU B N 1
ATOM 4286 C CA . LEU B 1 93 ? 27.828 -13.438 -6.25 1 74.94 93 LEU B CA 1
ATOM 4287 C C . LEU B 1 93 ? 28.969 -13.867 -7.18 1 74.94 93 LEU B C 1
ATOM 4289 O O . LEU B 1 93 ? 29.828 -14.656 -6.793 1 74.94 93 LEU B O 1
ATOM 4293 N N . LYS B 1 94 ? 28.906 -13.359 -8.344 1 73 94 LYS B N 1
ATOM 4294 C CA . LYS B 1 94 ? 29.922 -13.711 -9.336 1 73 94 LYS B CA 1
ATOM 4295 C C . LYS B 1 94 ? 31.25 -13.023 -9.047 1 73 94 LYS B C 1
ATOM 4297 O O . LYS B 1 94 ? 32.281 -13.445 -9.539 1 73 94 LYS B O 1
ATOM 4302 N N . ASN B 1 95 ? 31.219 -12.039 -8.234 1 80 95 ASN B N 1
ATOM 4303 C CA . ASN B 1 95 ? 32.406 -11.227 -8.023 1 80 95 ASN B CA 1
ATOM 4304 C C . ASN B 1 95 ? 32.812 -11.195 -6.551 1 80 95 ASN B C 1
ATOM 4306 O O . ASN B 1 95 ? 33.312 -10.188 -6.062 1 80 95 ASN B O 1
ATOM 4310 N N . ILE B 1 96 ? 32.562 -12.211 -6 1 85.69 96 ILE B N 1
ATOM 4311 C CA . ILE B 1 96 ? 32.812 -12.25 -4.562 1 85.69 96 ILE B CA 1
ATOM 4312 C C . ILE B 1 96 ? 34.281 -11.984 -4.293 1 85.69 96 ILE B C 1
ATOM 4314 O O . ILE B 1 96 ? 34.656 -11.219 -3.393 1 85.69 96 ILE B O 1
ATOM 4318 N N . ASP B 1 97 ? 35.188 -12.609 -5.039 1 82.5 97 ASP B N 1
ATOM 4319 C CA . ASP B 1 97 ? 36.625 -12.445 -4.852 1 82.5 97 ASP B CA 1
ATOM 4320 C C . ASP B 1 97 ? 37.062 -11.008 -5.117 1 82.5 97 ASP B C 1
ATOM 4322 O O . ASP B 1 97 ? 37.875 -10.445 -4.375 1 82.5 97 ASP B O 1
ATOM 4326 N N . GLN B 1 98 ? 36.469 -10.469 -6.066 1 83.12 98 GLN B N 1
ATOM 4327 C CA . GLN B 1 98 ? 36.781 -9.102 -6.457 1 83.12 98 GLN B CA 1
ATOM 4328 C C . GLN B 1 98 ? 36.344 -8.102 -5.395 1 83.12 98 GLN B C 1
ATOM 4330 O O . GLN B 1 98 ? 37.031 -7.117 -5.133 1 83.12 98 GLN B O 1
ATOM 4335 N N . ILE B 1 99 ? 35.25 -8.359 -4.801 1 86.62 99 ILE B N 1
ATOM 4336 C CA . ILE B 1 99 ? 34.719 -7.48 -3.773 1 86.62 99 ILE B CA 1
ATOM 4337 C C . ILE B 1 99 ? 35.75 -7.309 -2.646 1 86.62 99 ILE B C 1
ATOM 4339 O O . ILE B 1 99 ? 36.062 -6.184 -2.271 1 86.62 99 ILE B O 1
ATOM 4343 N N . PHE B 1 100 ? 36.281 -8.344 -2.227 1 88 100 PHE B N 1
ATOM 4344 C CA . PHE B 1 100 ? 37.156 -8.297 -1.08 1 88 100 PHE B CA 1
ATOM 4345 C C . PHE B 1 100 ? 38.531 -7.719 -1.48 1 88 100 PHE B C 1
ATOM 4347 O O . PHE B 1 100 ? 39.188 -7.039 -0.686 1 88 100 PHE B O 1
ATOM 4354 N N . SER B 1 101 ? 38.875 -8.047 -2.643 1 85.12 101 SER B N 1
ATOM 4355 C CA . SER B 1 101 ? 40.156 -7.52 -3.105 1 85.12 101 SER B CA 1
ATOM 4356 C C . SER B 1 101 ? 40.094 -6.016 -3.336 1 85.12 101 SER B C 1
ATOM 4358 O O . SER B 1 101 ? 41.094 -5.312 -3.191 1 85.12 101 SER B O 1
ATOM 4360 N N . GLU B 1 102 ? 38.906 -5.492 -3.572 1 83.69 102 GLU B N 1
ATOM 4361 C CA . GLU B 1 102 ? 38.75 -4.094 -3.957 1 83.69 102 GLU B CA 1
ATOM 4362 C C . GLU B 1 102 ? 38.312 -3.242 -2.77 1 83.69 102 GLU B C 1
ATOM 4364 O O . GLU B 1 102 ? 38.219 -2.02 -2.881 1 83.69 102 GLU B O 1
ATOM 4369 N N . LEU B 1 103 ? 38.062 -3.832 -1.678 1 86.06 103 LEU B N 1
ATOM 4370 C CA . LEU B 1 103 ? 37.562 -3.102 -0.516 1 86.06 103 LEU B CA 1
ATOM 4371 C C . LEU B 1 103 ? 38.469 -1.929 -0.18 1 86.06 103 LEU B C 1
ATOM 4373 O O . LEU B 1 103 ? 38 -0.798 -0.02 1 86.06 103 LEU B O 1
ATOM 4377 N N . PRO B 1 104 ? 39.781 -2.158 -0.064 1 80.25 104 PRO B N 1
ATOM 4378 C CA . PRO B 1 104 ? 40.656 -1.056 0.327 1 80.25 104 PRO B CA 1
ATOM 4379 C C . PRO B 1 104 ? 40.75 0.025 -0.746 1 80.25 104 PRO B C 1
ATOM 4381 O O . PRO B 1 104 ? 40.969 1.197 -0.427 1 80.25 104 PRO B O 1
ATOM 4384 N N . THR B 1 105 ? 40.5 -0.274 -1.911 1 77.31 105 THR B N 1
ATOM 4385 C CA . THR B 1 105 ? 40.812 0.668 -2.986 1 77.31 105 THR B CA 1
ATOM 4386 C C . THR B 1 105 ? 39.5 1.296 -3.514 1 77.31 105 THR B C 1
ATOM 4388 O O . THR B 1 105 ? 39.531 2.434 -3.99 1 77.31 105 THR B O 1
ATOM 4391 N N . ASN B 1 106 ? 38.5 0.564 -3.395 1 74.25 106 ASN B N 1
ATOM 4392 C CA . ASN B 1 106 ? 37.281 1.029 -4.07 1 74.25 106 ASN B CA 1
ATOM 4393 C C . ASN B 1 106 ? 36.188 1.38 -3.072 1 74.25 106 ASN B C 1
ATOM 4395 O O . ASN B 1 106 ? 35.031 1.555 -3.457 1 74.25 106 ASN B O 1
ATOM 4399 N N . SER B 1 107 ? 36.5 1.408 -1.844 1 77.5 107 SER B N 1
ATOM 4400 C CA . SER B 1 107 ? 35.531 1.834 -0.841 1 77.5 107 SER B CA 1
ATOM 4401 C C . SER B 1 107 ? 35.531 3.352 -0.689 1 77.5 107 SER B C 1
ATOM 4403 O O . SER B 1 107 ? 36.562 3.996 -0.784 1 77.5 107 SER B O 1
ATOM 4405 N N . GLN B 1 108 ? 34.344 3.932 -0.506 1 70.69 108 GLN B N 1
ATOM 4406 C CA . GLN B 1 108 ? 34.188 5.375 -0.364 1 70.69 108 GLN B CA 1
ATOM 4407 C C . GLN B 1 108 ? 33.625 5.742 1.009 1 70.69 108 GLN B C 1
ATOM 4409 O O . GLN B 1 108 ? 32.812 5.008 1.563 1 70.69 108 GLN B O 1
ATOM 4414 N N . LEU B 1 109 ? 34.25 6.793 1.591 1 64.69 109 LEU B N 1
ATOM 4415 C CA . LEU B 1 109 ? 33.75 7.309 2.865 1 64.69 109 LEU B CA 1
ATOM 4416 C C . LEU B 1 109 ? 32.375 7.918 2.709 1 64.69 109 LEU B C 1
ATOM 4418 O O . LEU B 1 109 ? 32.156 8.805 1.872 1 64.69 109 LEU B O 1
ATOM 4422 N N . PHE B 1 110 ? 31.438 7.293 3.428 1 61.34 110 PHE B N 1
ATOM 4423 C CA . PHE B 1 110 ? 30.078 7.836 3.418 1 61.34 110 PHE B CA 1
ATOM 4424 C C . PHE B 1 110 ? 30 9.109 4.254 1 61.34 110 PHE B C 1
ATOM 4426 O O . PHE B 1 110 ? 30.469 9.133 5.395 1 61.34 110 PHE B O 1
ATOM 4433 N N . ALA B 1 111 ? 30.047 10.461 3.932 1 47.12 111 ALA B N 1
ATOM 4434 C CA . ALA B 1 111 ? 29.938 11.734 4.641 1 47.12 111 ALA B CA 1
ATOM 4435 C C . ALA B 1 111 ? 28.672 11.789 5.488 1 47.12 111 ALA B C 1
ATOM 4437 O O . ALA B 1 111 ? 27.641 11.242 5.102 1 47.12 111 ALA B O 1
ATOM 4438 N N . ALA B 1 112 ? 28.969 12.227 6.898 1 40.75 112 ALA B N 1
ATOM 4439 C CA . ALA B 1 112 ? 27.875 12.617 7.777 1 40.75 112 ALA B CA 1
ATOM 4440 C C . ALA B 1 112 ? 27.016 13.711 7.145 1 40.75 112 ALA B C 1
ATOM 4442 O O . ALA B 1 112 ? 27.547 14.695 6.617 1 40.75 112 ALA B O 1
ATOM 4443 N N . ASP B 1 113 ? 26.031 13.539 6.613 1 33.38 113 ASP B N 1
ATOM 4444 C CA . ASP B 1 113 ? 25.188 14.648 6.168 1 33.38 113 ASP B CA 1
ATOM 4445 C C . ASP B 1 113 ? 25.031 15.695 7.273 1 33.38 113 ASP B C 1
ATOM 4447 O O . ASP B 1 113 ? 24.391 15.43 8.289 1 33.38 113 ASP B O 1
ATOM 4451 N N . SER B 1 114 ? 26.078 16.531 7.695 1 28.67 114 SER B N 1
ATOM 4452 C CA . SER B 1 114 ? 25.875 17.625 8.625 1 28.67 114 SER B CA 1
ATOM 4453 C C . SER B 1 114 ? 24.719 18.516 8.172 1 28.67 114 SER B C 1
ATOM 4455 O O . SER B 1 114 ? 24.484 19.578 8.75 1 28.67 114 SER B O 1
ATOM 4457 N N . GLY B 1 115 ? 24.5 18.719 6.809 1 29.55 115 GLY B N 1
ATOM 4458 C CA . GLY B 1 115 ? 23.641 19.859 6.543 1 29.55 115 GLY B CA 1
ATOM 4459 C C . GLY B 1 115 ? 22.406 19.891 7.434 1 29.55 115 GLY B C 1
ATOM 4460 O O . GLY B 1 115 ? 22 18.859 7.984 1 29.55 115 GLY B O 1
ATOM 4461 N N . VAL B 1 116 ? 21.969 21.172 7.668 1 26.42 116 VAL B N 1
ATOM 4462 C CA . VAL B 1 116 ? 20.812 21.641 8.422 1 26.42 116 VAL B CA 1
ATOM 4463 C C . VAL B 1 116 ? 19.547 20.938 7.938 1 26.42 116 VAL B C 1
ATOM 4465 O O . VAL B 1 116 ? 19.172 21.047 6.766 1 26.42 116 VAL B O 1
ATOM 4468 N N . LYS B 1 117 ? 19.172 19.781 8.227 1 32.25 117 LYS B N 1
ATOM 4469 C CA . LYS B 1 117 ? 17.875 19.125 8.227 1 32.25 117 LYS B CA 1
ATOM 4470 C C . LYS B 1 117 ? 16.75 20.125 8.414 1 32.25 117 LYS B C 1
ATOM 4472 O O . LYS B 1 117 ? 16.5 20.594 9.523 1 32.25 117 LYS B O 1
ATOM 4477 N N . LEU B 1 118 ? 16.625 21.047 7.547 1 29.48 118 LEU B N 1
ATOM 4478 C CA . LEU B 1 118 ? 15.492 21.828 8.008 1 29.48 118 LEU B CA 1
ATOM 4479 C C . LEU B 1 118 ? 14.492 20.953 8.758 1 29.48 118 LEU B C 1
ATOM 4481 O O . LEU B 1 118 ? 14.734 19.766 8.969 1 29.48 118 LEU B O 1
ATOM 4485 N N . GLY B 1 119 ? 13.062 21.219 8.219 1 29.44 119 GLY B N 1
ATOM 4486 C CA . GLY B 1 119 ? 11.914 20.969 9.078 1 29.44 119 GLY B CA 1
ATOM 4487 C C . GLY B 1 119 ? 11.719 19.5 9.406 1 29.44 119 GLY B C 1
ATOM 4488 O O . GLY B 1 119 ? 10.672 19.109 9.93 1 29.44 119 GLY B O 1
ATOM 4489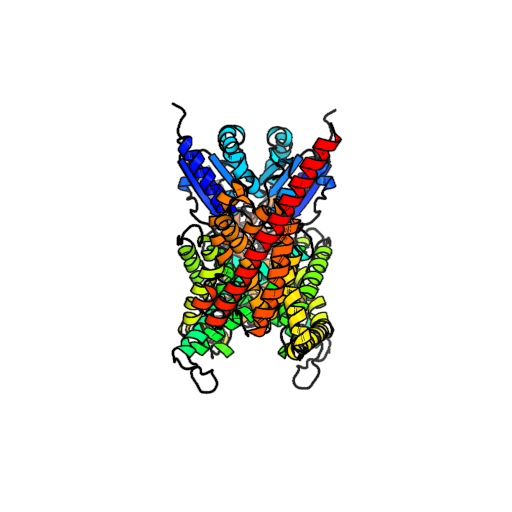 N N . LYS B 1 120 ? 12.094 18.656 8.453 1 33.59 120 LYS B N 1
ATOM 4490 C CA . LYS B 1 120 ? 11.789 17.359 9.039 1 33.59 120 LYS B CA 1
ATOM 4491 C C . LYS B 1 120 ? 12.578 17.125 10.32 1 33.59 120 LYS B C 1
ATOM 4493 O O . LYS B 1 120 ? 13.789 16.906 10.281 1 33.59 120 LYS B O 1
ATOM 4498 N N . GLN B 1 121 ? 12.234 17.969 11.195 1 34.97 121 GLN B N 1
ATOM 4499 C CA . GLN B 1 121 ? 12.672 17.656 12.547 1 34.97 121 GLN B CA 1
ATOM 4500 C C . GLN B 1 121 ? 12.859 16.141 12.727 1 34.97 121 GLN B C 1
ATOM 4502 O O . GLN B 1 121 ? 12.047 15.352 12.25 1 34.97 121 GLN B O 1
ATOM 4507 N N . GLU B 1 122 ? 14.039 15.734 12.945 1 42.75 122 GLU B N 1
ATOM 4508 C CA . GLU B 1 122 ? 14.773 14.508 13.211 1 42.75 122 GLU B CA 1
ATOM 4509 C C . GLU B 1 122 ? 13.93 13.516 14.008 1 42.75 122 GLU B C 1
ATOM 4511 O O . GLU B 1 122 ? 13.891 13.578 15.242 1 42.75 122 GLU B O 1
ATOM 4516 N N . VAL B 1 123 ? 12.602 13.539 13.695 1 47.06 123 VAL B N 1
ATOM 4517 C CA . VAL B 1 123 ? 12.172 12.398 14.5 1 47.06 123 VAL B CA 1
ATOM 4518 C C . VAL B 1 123 ? 13.125 11.227 14.289 1 47.06 123 VAL B C 1
ATOM 4520 O O . VAL B 1 123 ? 13.516 10.93 13.156 1 47.06 123 VAL B O 1
ATOM 4523 N N . GLN B 1 124 ? 13.828 11.016 15.258 1 51.44 124 GLN B N 1
ATOM 4524 C CA . GLN B 1 124 ? 14.766 9.898 15.258 1 51.44 124 GLN B CA 1
ATOM 4525 C C . GLN B 1 124 ? 14.164 8.672 14.586 1 51.44 124 GLN B C 1
ATOM 4527 O O . GLN B 1 124 ? 13.078 8.219 14.961 1 51.44 124 GLN B O 1
ATOM 4532 N N . SER B 1 125 ? 14.656 8.359 13.383 1 58.5 125 SER B N 1
ATOM 4533 C CA . SER B 1 125 ? 14.242 7.129 12.719 1 58.5 125 SER B CA 1
ATOM 4534 C C . SER B 1 125 ? 14.141 5.973 13.703 1 58.5 125 SER B C 1
ATOM 4536 O O . SER B 1 125 ? 15.016 5.797 14.555 1 58.5 125 SER B O 1
ATOM 4538 N N . GLY B 1 126 ? 12.961 5.477 13.758 1 69.12 126 GLY B N 1
ATOM 4539 C CA . GLY B 1 126 ? 12.758 4.34 14.641 1 69.12 126 GLY B CA 1
ATOM 4540 C C . GLY B 1 126 ? 11.945 4.684 15.875 1 69.12 126 GLY B C 1
ATOM 4541 O O . GLY B 1 126 ? 11.531 3.795 16.625 1 69.12 126 GLY B O 1
ATOM 4542 N N . SER B 1 127 ? 11.766 6.02 15.992 1 78.06 127 SER B N 1
ATOM 4543 C CA . SER B 1 127 ? 10.922 6.418 17.109 1 78.06 127 SER B CA 1
ATOM 4544 C C . SER B 1 127 ? 9.453 6.102 16.844 1 78.06 127 SER B C 1
ATOM 4546 O O . SER B 1 127 ? 9.07 5.848 15.695 1 78.06 127 SER B O 1
ATOM 4548 N N . VAL B 1 128 ? 8.672 6.051 17.875 1 86.94 128 VAL B N 1
ATOM 4549 C CA . VAL B 1 128 ? 7.234 5.816 17.75 1 86.94 128 VAL B CA 1
ATOM 4550 C C . VAL B 1 128 ? 6.609 6.895 16.859 1 86.94 128 VAL B C 1
ATOM 4552 O O . VAL B 1 128 ? 5.781 6.594 16 1 86.94 128 VAL B O 1
ATOM 4555 N N . MET B 1 129 ? 7.059 8.125 17.047 1 83 129 MET B N 1
ATOM 4556 C CA . MET B 1 129 ? 6.512 9.234 16.266 1 83 129 MET B CA 1
ATOM 4557 C C . MET B 1 129 ? 6.852 9.078 14.789 1 83 129 MET B C 1
ATOM 4559 O O . MET B 1 129 ? 6.039 9.398 13.922 1 83 129 MET B O 1
ATOM 4563 N N . SER B 1 130 ? 7.996 8.602 14.555 1 83 130 SER B N 1
ATOM 4564 C CA . SER B 1 130 ? 8.375 8.391 13.164 1 83 130 SER B CA 1
ATOM 4565 C C . SER B 1 130 ? 7.469 7.348 12.5 1 83 130 SER B C 1
ATOM 4567 O O . SER B 1 130 ? 7.125 7.477 11.328 1 83 130 SER B O 1
ATOM 4569 N N . HIS B 1 131 ? 7.125 6.301 13.242 1 90.38 131 HIS B N 1
ATOM 4570 C CA . HIS B 1 131 ? 6.223 5.281 12.719 1 90.38 131 HIS B CA 1
ATOM 4571 C C . HIS B 1 131 ? 4.828 5.848 12.492 1 90.38 131 HIS B C 1
ATOM 4573 O O . HIS B 1 131 ? 4.191 5.551 11.477 1 90.38 131 HIS B O 1
ATOM 4579 N N . LEU B 1 132 ? 4.387 6.688 13.398 1 90.38 132 LEU B N 1
ATOM 4580 C CA . LEU B 1 132 ? 3.072 7.305 13.25 1 90.38 132 LEU B CA 1
ATOM 4581 C C . LEU B 1 132 ? 3.033 8.219 12.031 1 90.38 132 LEU B C 1
ATOM 4583 O O . LEU B 1 132 ? 2.064 8.203 11.266 1 90.38 132 LEU B O 1
ATOM 4587 N N . MET B 1 133 ? 4.094 8.914 11.828 1 85 133 MET B N 1
ATOM 4588 C CA . MET B 1 133 ? 4.145 9.844 10.703 1 85 133 MET B CA 1
ATOM 4589 C C . MET B 1 133 ? 4.199 9.094 9.375 1 85 133 MET B C 1
ATOM 4591 O O . MET B 1 133 ? 3.689 9.57 8.367 1 85 133 MET B O 1
ATOM 4595 N N . ALA B 1 134 ? 4.789 7.902 9.391 1 87.25 134 ALA B N 1
ATOM 4596 C CA . ALA B 1 134 ? 4.762 7.059 8.203 1 87.25 134 ALA B CA 1
ATOM 4597 C C . ALA B 1 134 ? 3.326 6.715 7.805 1 87.25 134 ALA B C 1
ATOM 4599 O O . ALA B 1 134 ? 2.982 6.734 6.621 1 87.25 134 ALA B O 1
ATOM 4600 N N . GLY B 1 135 ? 2.562 6.43 8.781 1 92.56 135 GLY B N 1
ATOM 4601 C CA . GLY B 1 135 ? 1.149 6.18 8.539 1 92.56 135 GLY B CA 1
ATOM 4602 C C . GLY B 1 135 ? 0.416 7.387 7.988 1 92.56 135 GLY B C 1
ATOM 4603 O O . GLY B 1 135 ? -0.345 7.273 7.023 1 92.56 135 GLY B O 1
ATOM 4604 N N . VAL B 1 136 ? 0.681 8.5 8.539 1 89.69 136 VAL B N 1
ATOM 4605 C CA . VAL B 1 136 ? 0.022 9.742 8.141 1 89.69 136 VAL B CA 1
ATOM 4606 C C . VAL B 1 136 ? 0.409 10.094 6.703 1 89.69 136 VAL B C 1
ATOM 4608 O O . VAL B 1 136 ? -0.446 10.469 5.898 1 89.69 136 VAL B O 1
ATOM 4611 N N . SER B 1 137 ? 1.659 9.945 6.434 1 86.25 137 SER B N 1
ATOM 4612 C CA . SER B 1 137 ? 2.16 10.273 5.105 1 86.25 137 SER B CA 1
ATOM 4613 C C . SER B 1 137 ? 1.473 9.438 4.031 1 86.25 137 SER B C 1
ATOM 4615 O O . SER B 1 137 ? 1.199 9.93 2.934 1 86.25 137 SER B O 1
ATOM 4617 N N . ALA B 1 138 ? 1.219 8.258 4.383 1 89.94 138 ALA B N 1
ATOM 4618 C CA . ALA B 1 138 ? 0.574 7.359 3.432 1 89.94 138 ALA B CA 1
ATOM 4619 C C . ALA B 1 138 ? -0.914 7.672 3.303 1 89.94 138 ALA B C 1
ATOM 4621 O O . ALA B 1 138 ? -1.504 7.484 2.236 1 89.94 138 ALA B O 1
ATOM 4622 N N . ALA B 1 139 ? -1.512 8.164 4.305 1 93.31 139 ALA B N 1
ATOM 4623 C CA . ALA B 1 139 ? -2.947 8.43 4.344 1 93.31 139 ALA B CA 1
ATOM 4624 C C . ALA B 1 139 ? -3.277 9.766 3.691 1 93.31 139 ALA B C 1
ATOM 4626 O O . ALA B 1 139 ? -4.395 9.977 3.211 1 93.31 139 ALA B O 1
ATOM 4627 N N . LEU B 1 140 ? -2.346 10.648 3.609 1 90.31 140 LEU B N 1
ATOM 4628 C CA . LEU B 1 140 ? -2.561 12.031 3.199 1 90.31 140 LEU B CA 1
ATOM 4629 C C . LEU B 1 140 ? -3.17 12.094 1.804 1 90.31 140 LEU B C 1
ATOM 4631 O O . LEU B 1 140 ? -4.191 12.758 1.598 1 90.31 140 LEU B O 1
ATOM 4635 N N . PRO B 1 141 ? -2.623 11.359 0.839 1 91.44 141 PRO B N 1
ATOM 4636 C CA . PRO B 1 141 ? -3.203 11.469 -0.501 1 91.44 141 PRO B CA 1
ATOM 4637 C C . PRO B 1 141 ? -4.656 10.992 -0.556 1 91.44 141 PRO B C 1
ATOM 4639 O O . PRO B 1 141 ? -5.445 11.508 -1.352 1 91.44 141 PRO B O 1
ATOM 4642 N N . PHE B 1 142 ? -5.023 10.047 0.244 1 95.38 142 PHE B N 1
ATOM 4643 C CA . PHE B 1 142 ? -6.398 9.57 0.321 1 95.38 142 PHE B CA 1
ATOM 4644 C C . PHE B 1 142 ? -7.328 10.664 0.833 1 95.38 142 PHE B C 1
ATOM 4646 O O . PHE B 1 142 ? -8.367 10.938 0.232 1 95.38 142 PHE B O 1
ATOM 4653 N N . VAL B 1 143 ? -6.879 11.289 1.881 1 93.5 143 VAL B N 1
ATOM 4654 C CA . VAL B 1 143 ? -7.695 12.281 2.568 1 93.5 143 VAL B CA 1
ATOM 4655 C C . VAL B 1 143 ? -7.754 13.562 1.743 1 93.5 143 VAL B C 1
ATOM 4657 O O . VAL B 1 143 ? -8.805 14.203 1.647 1 93.5 143 VAL B O 1
ATOM 4660 N N . ILE B 1 144 ? -6.648 13.961 1.156 1 92.19 144 ILE B N 1
ATOM 4661 C CA . ILE B 1 144 ? -6.594 15.195 0.371 1 92.19 144 ILE B CA 1
ATOM 4662 C C . ILE B 1 144 ? -7.449 15.039 -0.884 1 92.19 144 ILE B C 1
ATOM 4664 O O . ILE B 1 144 ? -8.32 15.867 -1.153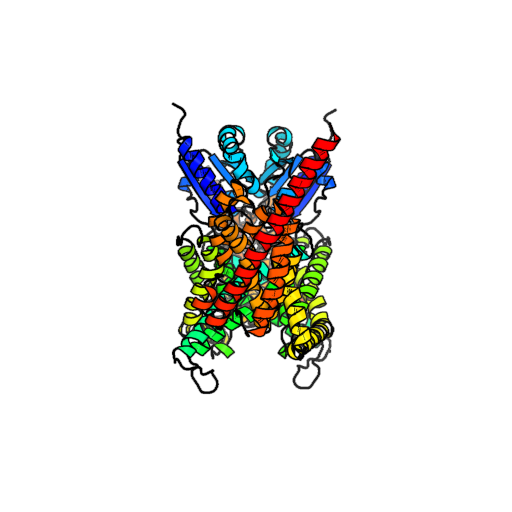 1 92.19 144 ILE B O 1
ATOM 4668 N N . GLY B 1 145 ? -7.211 13.977 -1.63 1 93.69 145 GLY B N 1
ATOM 4669 C CA . GLY B 1 145 ? -8.023 13.734 -2.811 1 93.69 145 GLY B CA 1
ATOM 4670 C C . GLY B 1 145 ? -9.508 13.633 -2.502 1 93.69 145 GLY B C 1
ATOM 4671 O O . GLY B 1 145 ? -10.328 14.266 -3.164 1 93.69 145 GLY B O 1
ATOM 4672 N N . GLY B 1 146 ? -9.828 12.906 -1.506 1 95.12 146 GLY B N 1
ATOM 4673 C CA . GLY B 1 146 ? -11.219 12.75 -1.095 1 95.12 146 GLY B CA 1
ATOM 4674 C C . GLY B 1 146 ? -11.828 14.023 -0.547 1 95.12 146 GLY B C 1
ATOM 4675 O O . GLY B 1 146 ? -12.961 14.367 -0.881 1 95.12 146 GLY B O 1
ATOM 4676 N N . GLY B 1 147 ? -11.07 14.68 0.288 1 93.12 147 GLY B N 1
ATOM 4677 C CA . GLY B 1 147 ? -11.555 15.898 0.913 1 93.12 147 GLY B CA 1
ATOM 4678 C C . GLY B 1 147 ? -11.875 17 -0.086 1 93.12 147 GLY B C 1
ATOM 4679 O O . GLY B 1 147 ? -12.891 17.688 0.043 1 93.12 147 GLY B O 1
ATOM 4680 N N . ILE B 1 148 ? -11.07 17.188 -1.053 1 94.25 148 ILE B N 1
ATOM 4681 C CA . ILE B 1 148 ? -11.305 18.219 -2.055 1 94.25 148 ILE B CA 1
ATOM 4682 C C . ILE B 1 148 ? -12.531 17.844 -2.891 1 94.25 148 ILE B C 1
ATOM 4684 O O . ILE B 1 148 ? -13.297 18.719 -3.297 1 94.25 148 ILE B O 1
ATOM 4688 N N . LEU B 1 149 ? -12.75 16.578 -3.158 1 96.62 149 LEU B N 1
ATOM 4689 C CA . LEU B 1 149 ? -13.953 16.156 -3.871 1 96.62 149 LEU B CA 1
ATOM 4690 C C . LEU B 1 149 ? -15.203 16.469 -3.053 1 96.62 149 LEU B C 1
ATOM 4692 O O . LEU B 1 149 ? -16.203 16.922 -3.6 1 96.62 149 LEU B O 1
ATOM 4696 N N . VAL B 1 150 ? -15.117 16.172 -1.802 1 95.31 150 VAL B N 1
ATOM 4697 C CA . VAL B 1 150 ? -16.25 16.469 -0.926 1 95.31 150 VAL B CA 1
ATOM 4698 C C . VAL B 1 150 ? -16.5 17.984 -0.923 1 95.31 150 VAL B C 1
ATOM 4700 O O . VAL B 1 150 ? -17.656 18.422 -0.996 1 95.31 150 VAL B O 1
ATOM 4703 N N . ALA B 1 151 ? -15.438 18.75 -0.84 1 94.38 151 ALA B N 1
ATOM 4704 C CA . ALA B 1 151 ? -15.555 20.203 -0.892 1 94.38 151 ALA B CA 1
ATOM 4705 C C . ALA B 1 151 ? -16.188 20.656 -2.203 1 94.38 151 ALA B C 1
ATOM 4707 O O . ALA B 1 151 ? -17.047 21.547 -2.211 1 94.38 151 ALA B O 1
ATOM 4708 N N . LEU B 1 152 ? -15.758 20.094 -3.273 1 95.12 152 LEU B N 1
ATOM 4709 C CA . LEU B 1 152 ? -16.297 20.438 -4.586 1 95.12 152 LEU B CA 1
ATOM 4710 C C . LEU B 1 152 ? -17.797 20.125 -4.652 1 95.12 152 LEU B C 1
ATOM 4712 O O . LEU B 1 152 ? -18.578 20.922 -5.168 1 95.12 152 LEU B O 1
ATOM 4716 N N . ALA B 1 153 ? -18.172 18.969 -4.188 1 96.56 153 ALA B N 1
ATOM 4717 C CA . ALA B 1 153 ? -19.578 18.594 -4.164 1 96.56 153 ALA B CA 1
ATOM 4718 C C . ALA B 1 153 ? -20.406 19.578 -3.363 1 96.56 153 ALA B C 1
ATOM 4720 O O . ALA B 1 153 ? -21.484 20 -3.799 1 96.56 153 ALA B O 1
ATOM 4721 N N . ASN B 1 154 ? -19.875 19.938 -2.232 1 93.06 154 ASN B N 1
ATOM 4722 C CA . ASN B 1 154 ? -20.562 20.891 -1.379 1 93.06 154 ASN B CA 1
ATOM 4723 C C . ASN B 1 154 ? -20.703 22.25 -2.064 1 93.06 154 ASN B C 1
ATOM 4725 O O . ASN B 1 154 ? -21.75 22.906 -1.95 1 93.06 154 ASN B O 1
ATOM 4729 N N . MET B 1 155 ? -19.703 22.672 -2.699 1 93.44 155 MET B N 1
ATOM 4730 C CA . MET B 1 155 ? -19.75 23.938 -3.418 1 93.44 155 MET B CA 1
ATOM 4731 C C . MET B 1 155 ? -20.781 23.906 -4.535 1 93.44 155 MET B C 1
ATOM 4733 O O . MET B 1 155 ? -21.516 24.875 -4.746 1 93.44 155 MET B O 1
ATOM 4737 N N . LEU B 1 156 ? -20.797 22.828 -5.219 1 95.31 156 LEU B N 1
ATOM 4738 C CA . LEU B 1 156 ? -21.766 22.688 -6.305 1 95.31 156 LEU B CA 1
ATOM 4739 C C . LEU B 1 156 ? -23.188 22.719 -5.781 1 95.31 156 LEU B C 1
ATOM 4741 O O . LEU B 1 156 ? -24.078 23.297 -6.414 1 95.31 156 LEU B O 1
ATOM 4745 N N . VAL B 1 157 ? -23.422 22.094 -4.672 1 93.81 157 VAL B N 1
ATOM 4746 C CA . VAL B 1 157 ? -24.734 22.141 -4.047 1 93.81 157 VAL B CA 1
ATOM 4747 C C . VAL B 1 157 ? -25.078 23.562 -3.656 1 93.81 157 VAL B C 1
ATOM 4749 O O . VAL B 1 157 ? -26.219 24.016 -3.844 1 93.81 157 VAL B O 1
ATOM 4752 N N . GLN B 1 158 ? -24.109 24.281 -3.127 1 90.25 158 GLN B N 1
ATOM 4753 C CA . GLN B 1 158 ? -24.312 25.672 -2.75 1 90.25 158 GLN B CA 1
ATOM 4754 C C . GLN B 1 158 ? -24.641 26.531 -3.967 1 90.25 158 GLN B C 1
ATOM 4756 O O . GLN B 1 158 ? -25.344 27.547 -3.854 1 90.25 158 GLN B O 1
ATOM 4761 N N . PHE B 1 159 ? -24.125 26.125 -5.121 1 93.69 159 PHE B N 1
ATOM 4762 C CA . PHE B 1 159 ? -24.391 26.859 -6.355 1 93.69 159 PHE B CA 1
ATOM 4763 C C . PHE B 1 159 ? -25.719 26.438 -6.969 1 93.69 159 PHE B C 1
ATOM 4765 O O . PHE B 1 159 ? -26.062 26.875 -8.062 1 93.69 159 PHE B O 1
ATOM 4772 N N . GLY B 1 160 ? -26.438 25.469 -6.367 1 94.44 160 GLY B N 1
ATOM 4773 C CA . GLY B 1 160 ? -27.812 25.188 -6.758 1 94.44 160 GLY B CA 1
ATOM 4774 C C . GLY B 1 160 ? -27.984 23.812 -7.371 1 94.44 160 GLY B C 1
ATOM 4775 O O . GLY B 1 160 ? -29.094 23.453 -7.777 1 94.44 160 GLY B O 1
ATOM 4776 N N . LEU B 1 161 ? -27 23.016 -7.438 1 94.88 161 LEU B N 1
ATOM 4777 C CA . LEU B 1 161 ? -27.156 21.656 -7.973 1 94.88 161 LEU B CA 1
ATOM 4778 C C . LEU B 1 161 ? -27.828 20.75 -6.965 1 94.88 161 LEU B C 1
ATOM 4780 O O . LEU B 1 161 ? -27.641 20.891 -5.758 1 94.88 161 LEU B O 1
ATOM 4784 N N . PRO B 1 162 ? -28.578 19.844 -7.398 1 93.5 162 PRO B N 1
ATOM 4785 C CA . PRO B 1 162 ? -29.312 18.953 -6.5 1 93.5 162 PRO B CA 1
ATOM 4786 C C . PRO B 1 162 ? -28.391 17.984 -5.746 1 93.5 162 PRO B C 1
ATOM 4788 O O . PRO B 1 162 ? -27.266 17.719 -6.188 1 93.5 162 PRO B O 1
ATOM 4791 N N . TYR B 1 163 ? -28.859 17.5 -4.625 1 94.75 163 TYR B N 1
ATOM 4792 C CA . TYR B 1 163 ? -28.219 16.484 -3.809 1 94.75 163 TYR B CA 1
ATOM 4793 C C . TYR B 1 163 ? -29.188 15.375 -3.451 1 94.75 163 TYR B C 1
ATOM 4795 O O . TYR B 1 163 ? -29.984 15.508 -2.514 1 94.75 163 TYR B O 1
ATOM 4803 N N . THR B 1 164 ? -29.125 14.328 -4.199 1 93.56 164 THR B N 1
ATOM 4804 C CA . THR B 1 164 ? -29.984 13.164 -3.975 1 93.56 164 THR B CA 1
ATOM 4805 C C . THR B 1 164 ? -29.156 11.875 -3.984 1 93.56 164 THR B C 1
ATOM 4807 O O . THR B 1 164 ? -28.25 11.727 -4.805 1 93.56 164 THR B O 1
ATOM 4810 N N . ASP B 1 165 ? -29.438 11.023 -3.029 1 91.81 165 ASP B N 1
ATOM 4811 C CA . ASP B 1 165 ? -28.703 9.758 -2.941 1 91.81 165 ASP B CA 1
ATOM 4812 C C . ASP B 1 165 ? -29.344 8.703 -3.834 1 91.81 165 ASP B C 1
ATOM 4814 O O . ASP B 1 165 ? -30.109 9.023 -4.746 1 91.81 165 ASP B O 1
ATOM 4818 N N . MET B 1 166 ? -29 7.398 -3.584 1 88.38 166 MET B N 1
ATOM 4819 C CA . MET B 1 166 ? -29.422 6.305 -4.449 1 88.38 166 MET B CA 1
ATOM 4820 C C . MET B 1 166 ? -30.812 5.828 -4.07 1 88.38 166 MET B C 1
ATOM 4822 O O . MET B 1 166 ? -31.406 4.996 -4.77 1 88.38 166 MET B O 1
ATOM 4826 N N . SER B 1 167 ? -31.438 6.305 -3.057 1 84.94 167 SER B N 1
ATOM 4827 C CA . SER B 1 167 ? -32.719 5.812 -2.537 1 84.94 167 SER B CA 1
ATOM 4828 C C . SER B 1 167 ? -33.875 6.172 -3.467 1 84.94 167 SER B C 1
ATOM 4830 O O . SER B 1 167 ? -34.875 5.453 -3.527 1 84.94 167 SER B O 1
ATOM 4832 N N . LYS B 1 168 ? -33.875 7.23 -4.121 1 83.44 168 LYS B N 1
ATOM 4833 C CA . LYS B 1 168 ? -34.969 7.711 -4.938 1 83.44 168 LYS B CA 1
ATOM 4834 C C . LYS B 1 168 ? -34.688 7.535 -6.426 1 83.44 168 LYS B C 1
ATOM 4836 O O . LYS B 1 168 ? -35.219 8.258 -7.262 1 83.44 168 LYS B O 1
ATOM 4841 N N . GLY B 1 169 ? -33.75 6.562 -6.711 1 84.38 169 GLY B N 1
ATOM 4842 C CA . GLY B 1 169 ? -33.375 6.395 -8.109 1 84.38 169 GLY B CA 1
ATOM 4843 C C . GLY B 1 169 ? -31.906 6.688 -8.375 1 84.38 169 GLY B C 1
ATOM 4844 O O . GLY B 1 169 ? -31.031 6.309 -7.578 1 84.38 169 GLY B O 1
ATOM 4845 N N . ALA B 1 170 ? -31.734 7.395 -9.617 1 87.88 170 ALA B N 1
ATOM 4846 C CA . ALA B 1 170 ? -30.344 7.727 -9.969 1 87.88 170 ALA B CA 1
ATOM 4847 C C . ALA B 1 170 ? -29.812 8.859 -9.102 1 87.88 170 ALA B C 1
ATOM 4849 O O . ALA B 1 170 ? -30.469 9.898 -8.953 1 87.88 170 ALA B O 1
ATOM 4850 N N . PRO B 1 171 ? -28.719 8.648 -8.516 1 93.75 171 PRO B N 1
ATOM 4851 C CA . PRO B 1 171 ? -28.188 9.688 -7.637 1 93.75 171 PRO B CA 1
ATOM 4852 C C . PRO B 1 171 ? -27.734 10.93 -8.398 1 93.75 171 PRO B C 1
ATOM 4854 O O . PRO B 1 171 ? -27.469 10.859 -9.602 1 93.75 171 PRO B O 1
ATOM 4857 N N . SER B 1 172 ? -27.75 12.047 -7.672 1 96 172 SER B N 1
ATOM 4858 C CA . SER B 1 172 ? -27.266 13.297 -8.258 1 96 172 SER B CA 1
ATOM 4859 C C . SER B 1 172 ? -25.75 13.266 -8.453 1 96 172 SER B C 1
ATOM 4861 O O . SER B 1 172 ? -25.062 12.5 -7.789 1 96 172 SER B O 1
ATOM 4863 N N . PHE B 1 173 ? -25.297 14.102 -9.359 1 96.69 173 PHE B N 1
ATOM 4864 C CA . PHE B 1 173 ? -23.875 14.234 -9.625 1 96.69 173 PHE B CA 1
ATOM 4865 C C . PHE B 1 173 ? -23.125 14.633 -8.359 1 96.69 173 PHE B C 1
ATOM 4867 O O . PHE B 1 173 ? -22.031 14.109 -8.086 1 96.69 173 PHE B O 1
ATOM 4874 N N . THR B 1 174 ? -23.656 15.516 -7.602 1 96.81 174 THR B N 1
ATOM 4875 C CA . THR B 1 174 ? -23.016 16.016 -6.391 1 96.81 174 THR B CA 1
ATOM 4876 C C . THR B 1 174 ? -22.859 14.891 -5.363 1 96.81 174 THR B C 1
ATOM 4878 O O . THR B 1 174 ? -21.844 14.797 -4.691 1 96.81 174 THR B O 1
ATOM 4881 N N . TRP B 1 175 ? -23.891 14.031 -5.293 1 96.44 175 TRP B N 1
ATOM 4882 C CA . TRP B 1 175 ? -23.812 12.898 -4.379 1 96.44 175 TRP B CA 1
ATOM 4883 C C . TRP B 1 175 ? -22.734 11.922 -4.812 1 96.44 175 TRP B C 1
ATOM 4885 O O . TRP B 1 175 ? -22.016 11.359 -3.973 1 96.44 175 TRP B O 1
ATOM 4895 N N . VAL B 1 176 ? -22.641 11.719 -6.121 1 97.12 176 VAL B N 1
ATOM 4896 C CA . VAL B 1 176 ? -21.656 10.797 -6.66 1 97.12 176 VAL B CA 1
ATOM 4897 C C . VAL B 1 176 ? -20.25 11.297 -6.332 1 97.12 176 VAL B C 1
ATOM 4899 O O . VAL B 1 176 ? -19.422 10.547 -5.82 1 97.12 176 VAL B O 1
ATOM 4902 N N . VAL B 1 177 ? -20.016 12.539 -6.559 1 97.62 177 VAL B N 1
ATOM 4903 C CA . VAL B 1 177 ? -18.703 13.141 -6.324 1 97.62 177 VAL B CA 1
ATOM 4904 C C . VAL B 1 177 ? -18.375 13.086 -4.836 1 97.62 177 VAL B C 1
ATOM 4906 O O . VAL B 1 177 ? -17.25 12.75 -4.457 1 97.62 177 VAL B O 1
ATOM 4909 N N . GLU B 1 178 ? -19.312 13.383 -4.035 1 96.75 178 GLU B N 1
ATOM 4910 C CA . GLU B 1 178 ? -19.125 13.352 -2.588 1 96.75 178 GLU B CA 1
ATOM 4911 C C . GLU B 1 178 ? -18.828 11.93 -2.104 1 96.75 178 GLU B C 1
ATOM 4913 O O . GLU B 1 178 ? -17.969 11.719 -1.255 1 96.75 178 GLU B O 1
ATOM 4918 N N . SER B 1 179 ? -19.609 10.969 -2.654 1 96.5 179 SER B N 1
ATOM 4919 C CA . SER B 1 179 ? -19.438 9.57 -2.252 1 96.5 179 SER B CA 1
ATOM 4920 C C . SER B 1 179 ? -18.062 9.047 -2.619 1 96.5 179 SER B C 1
ATOM 4922 O O . SER B 1 179 ? -17.453 8.289 -1.856 1 96.5 179 SER B O 1
ATOM 4924 N N . ILE B 1 180 ? -17.578 9.43 -3.74 1 97.19 180 ILE B N 1
ATOM 4925 C CA . ILE B 1 180 ? -16.219 9.07 -4.141 1 97.19 180 ILE B CA 1
ATOM 4926 C C . ILE B 1 180 ? -15.211 9.68 -3.166 1 97.19 180 ILE B C 1
ATOM 4928 O O . ILE B 1 180 ? -14.25 9.016 -2.766 1 97.19 180 ILE B O 1
ATOM 4932 N N . GLY B 1 181 ? -15.422 10.898 -2.809 1 96.94 181 GLY B N 1
ATOM 4933 C CA . GLY B 1 181 ? -14.547 11.562 -1.854 1 96.94 181 GLY B CA 1
ATOM 4934 C C . GLY B 1 181 ? -14.5 10.875 -0.504 1 96.94 181 GLY B C 1
ATOM 4935 O O . GLY B 1 181 ? -13.43 10.742 0.096 1 96.94 181 GLY B O 1
ATOM 4936 N N . TYR B 1 182 ? -15.641 10.367 -0.049 1 95.56 182 TYR B N 1
ATOM 4937 C CA . TYR B 1 182 ? -15.727 9.758 1.271 1 95.56 182 TYR B CA 1
ATOM 4938 C C . TYR B 1 182 ? -14.961 8.438 1.31 1 95.56 182 TYR B C 1
ATOM 4940 O O . TYR B 1 182 ? -14.555 7.977 2.379 1 95.56 182 TYR B O 1
ATOM 4948 N N . LEU B 1 183 ? -14.742 7.797 0.175 1 96.06 183 LEU B N 1
ATOM 4949 C CA . LEU B 1 183 ? -13.906 6.605 0.138 1 96.06 183 LEU B CA 1
ATOM 4950 C C . LEU B 1 183 ? -12.5 6.914 0.641 1 96.06 183 LEU B C 1
ATOM 4952 O O . LEU B 1 183 ? -11.852 6.062 1.26 1 96.06 183 LEU B O 1
ATOM 4956 N N . GLY B 1 184 ? -12.039 8.117 0.311 1 96.25 184 GLY B N 1
ATOM 4957 C CA . GLY B 1 184 ? -10.734 8.531 0.81 1 96.25 184 GLY B CA 1
ATOM 4958 C C . GLY B 1 184 ? -10.641 8.508 2.324 1 96.25 184 GLY B C 1
ATOM 4959 O O . GLY B 1 184 ? -9.633 8.07 2.883 1 96.25 184 GLY B O 1
ATOM 4960 N N . PHE B 1 185 ? -11.633 8.898 2.984 1 93.62 185 PHE B N 1
ATOM 4961 C CA . PHE B 1 185 ? -11.648 8.93 4.441 1 93.62 185 PHE B CA 1
ATOM 4962 C C . PHE B 1 185 ? -11.789 7.527 5.016 1 93.62 185 PHE B C 1
ATOM 4964 O O . PHE B 1 185 ? -11.203 7.215 6.055 1 93.62 185 PHE B O 1
ATOM 4971 N N . THR B 1 186 ? -12.562 6.742 4.32 1 92.88 186 THR B N 1
ATOM 4972 C CA . THR B 1 186 ? -12.789 5.371 4.766 1 92.88 186 THR B CA 1
ATOM 4973 C C . THR B 1 186 ? -11.469 4.602 4.82 1 92.88 186 THR B C 1
ATOM 4975 O O . THR B 1 186 ? -11.227 3.846 5.762 1 92.88 186 THR B O 1
ATOM 4978 N N . PHE B 1 187 ? -10.625 4.816 3.893 1 96.81 187 PHE B N 1
ATOM 4979 C CA . PHE B 1 187 ? -9.453 3.961 3.77 1 96.81 187 PHE B CA 1
ATOM 4980 C C . PHE B 1 187 ? -8.234 4.621 4.398 1 96.81 187 PHE B C 1
ATOM 4982 O O . PHE B 1 187 ? -7.152 4.031 4.441 1 96.81 187 PHE B O 1
ATOM 4989 N N . MET B 1 188 ? -8.445 5.816 4.941 1 95.12 188 MET B N 1
ATOM 4990 C CA . MET B 1 188 ? -7.348 6.48 5.633 1 95.12 188 MET B CA 1
ATOM 4991 C C . MET B 1 188 ? -6.848 5.637 6.801 1 95.12 188 MET B C 1
ATOM 4993 O O . MET B 1 188 ? -5.641 5.539 7.027 1 95.12 188 MET B O 1
ATOM 4997 N N . ILE B 1 189 ? -7.762 4.93 7.469 1 95.38 189 ILE B N 1
ATOM 4998 C CA . ILE B 1 189 ? -7.438 4.211 8.695 1 95.38 189 ILE B CA 1
ATOM 4999 C C . ILE B 1 189 ? -6.676 2.932 8.352 1 95.38 189 ILE B C 1
ATOM 5001 O O . ILE B 1 189 ? -5.586 2.689 8.883 1 95.38 189 ILE B O 1
ATOM 5005 N N . PRO B 1 190 ? -7.211 2.078 7.449 1 97.81 190 PRO B N 1
ATOM 5006 C CA . PRO B 1 190 ? -6.449 0.874 7.109 1 97.81 190 PRO B CA 1
ATOM 5007 C C . PRO B 1 190 ? -5.074 1.19 6.527 1 97.81 190 PRO B C 1
ATOM 5009 O O . PRO B 1 190 ? -4.094 0.507 6.836 1 97.81 190 PRO B O 1
ATOM 5012 N N . ILE B 1 191 ? -4.973 2.223 5.703 1 97.62 191 ILE B N 1
ATOM 5013 C CA . ILE B 1 191 ? -3.703 2.584 5.086 1 97.62 191 ILE B CA 1
ATOM 5014 C C . ILE B 1 191 ? -2.738 3.094 6.152 1 97.62 191 ILE B C 1
ATOM 5016 O O . ILE B 1 191 ? -1.552 2.754 6.141 1 97.62 191 ILE B O 1
ATOM 5020 N N . MET B 1 192 ? -3.238 3.914 7.059 1 95.81 192 MET B N 1
ATOM 5021 C CA . MET B 1 192 ? -2.408 4.43 8.141 1 95.81 192 MET B CA 1
ATOM 5022 C C . MET B 1 192 ? -1.841 3.291 8.984 1 95.81 192 MET B C 1
ATOM 5024 O O . MET B 1 192 ? -0.635 3.24 9.234 1 95.81 192 MET B O 1
ATOM 5028 N N . GLY B 1 193 ? -2.66 2.379 9.422 1 97.75 193 GLY B N 1
ATOM 5029 C CA . GLY B 1 193 ? -2.195 1.239 10.195 1 97.75 193 GLY B CA 1
ATOM 5030 C C . GLY B 1 193 ? -1.171 0.395 9.461 1 97.75 193 GLY B C 1
ATOM 5031 O O . GLY B 1 193 ? -0.172 -0.028 10.039 1 97.75 193 GLY B O 1
ATOM 5032 N N . ALA B 1 194 ? -1.428 0.13 8.18 1 98.31 194 ALA B N 1
ATOM 5033 C CA . ALA B 1 194 ? -0.544 -0.694 7.363 1 98.31 194 ALA B CA 1
ATOM 5034 C C . ALA B 1 194 ? 0.849 -0.078 7.266 1 98.31 194 ALA B C 1
ATOM 5036 O O . ALA B 1 194 ? 1.854 -0.781 7.383 1 98.31 194 ALA B O 1
ATOM 5037 N N . TYR B 1 195 ? 0.9 1.223 7.062 1 94.75 195 TYR B N 1
ATOM 5038 C CA . TYR B 1 195 ? 2.195 1.863 6.867 1 94.75 195 TYR B CA 1
ATOM 5039 C C . TYR B 1 195 ? 2.893 2.1 8.203 1 94.75 195 TYR B C 1
ATOM 5041 O O . TYR B 1 195 ? 4.125 2.137 8.273 1 94.75 195 TYR B O 1
ATOM 5049 N N . ILE B 1 196 ? 2.168 2.275 9.266 1 95.06 196 ILE B N 1
ATOM 5050 C CA . ILE B 1 196 ? 2.791 2.258 10.586 1 95.06 196 ILE B CA 1
ATOM 5051 C C . ILE B 1 196 ? 3.508 0.926 10.797 1 95.06 196 ILE B C 1
ATOM 5053 O O . ILE B 1 196 ? 4.688 0.899 11.148 1 95.06 196 ILE B O 1
ATOM 5057 N N . ALA B 1 197 ? 2.828 -0.149 10.555 1 97.44 197 ALA B N 1
ATOM 5058 C CA . ALA B 1 197 ? 3.4 -1.48 10.742 1 97.44 197 ALA B CA 1
ATOM 5059 C C . ALA B 1 197 ? 4.57 -1.711 9.789 1 97.44 197 ALA B C 1
ATOM 5061 O O . ALA B 1 197 ? 5.617 -2.227 10.195 1 97.44 197 ALA B O 1
ATOM 5062 N N . SER B 1 198 ? 4.387 -1.362 8.578 1 94.12 198 SER B N 1
ATOM 5063 C CA . SER B 1 198 ? 5.418 -1.579 7.57 1 94.12 198 SER B CA 1
ATOM 5064 C C . SER B 1 198 ? 6.676 -0.781 7.887 1 94.12 198 SER B C 1
ATOM 5066 O O . SER B 1 198 ? 7.789 -1.209 7.566 1 94.12 198 SER B O 1
ATOM 5068 N N . SER B 1 199 ? 6.504 0.396 8.469 1 89.06 199 SER B N 1
ATOM 5069 C CA . SER B 1 199 ? 7.66 1.207 8.836 1 89.06 199 SER B CA 1
ATOM 5070 C C . SER B 1 199 ? 8.5 0.52 9.906 1 89.06 199 SER B C 1
ATOM 5072 O O . SER B 1 199 ? 9.688 0.812 10.055 1 89.06 199 SER B O 1
ATOM 5074 N N . ILE B 1 200 ? 7.918 -0.392 10.586 1 90.38 200 ILE B N 1
ATOM 5075 C CA . ILE B 1 200 ? 8.617 -1.118 11.641 1 90.38 200 ILE B CA 1
ATOM 5076 C C . ILE B 1 200 ? 9.18 -2.422 11.086 1 90.38 200 ILE B C 1
ATOM 5078 O O . ILE B 1 200 ? 10.336 -2.766 11.344 1 90.38 200 ILE B O 1
ATOM 5082 N N . ALA B 1 201 ? 8.383 -3.178 10.312 1 91.44 201 ALA B N 1
ATOM 5083 C CA . ALA B 1 201 ? 8.766 -4.535 9.938 1 91.44 201 ALA B CA 1
ATOM 5084 C C . ALA B 1 201 ? 8.688 -4.738 8.43 1 91.44 201 ALA B C 1
ATOM 5086 O O . ALA B 1 201 ? 8.586 -5.871 7.953 1 91.44 201 ALA B O 1
ATOM 5087 N N . ASP B 1 202 ? 8.562 -3.74 7.707 1 87.12 202 ASP B N 1
ATOM 5088 C CA . ASP B 1 202 ? 8.688 -3.746 6.254 1 87.12 202 ASP B CA 1
ATOM 5089 C C . ASP B 1 202 ? 7.469 -4.402 5.605 1 87.12 202 ASP B C 1
ATOM 5091 O O . ASP B 1 202 ? 6.375 -4.395 6.172 1 87.12 202 ASP B O 1
ATOM 5095 N N . LYS B 1 203 ? 7.562 -4.926 4.422 1 86.06 203 LYS B N 1
ATOM 5096 C CA . LYS B 1 203 ? 6.492 -5.32 3.512 1 86.06 203 LYS B CA 1
ATOM 5097 C C . LYS B 1 203 ? 5.633 -6.426 4.121 1 86.06 203 LYS B C 1
ATOM 5099 O O . LYS B 1 203 ? 4.406 -6.414 3.979 1 86.06 203 LYS B O 1
ATOM 5104 N N . PRO B 1 204 ? 6.195 -7.352 4.844 1 90.25 204 PRO B N 1
ATOM 5105 C CA . PRO B 1 204 ? 5.375 -8.461 5.34 1 90.25 204 PRO B CA 1
ATOM 5106 C C . PRO B 1 204 ? 4.316 -8 6.344 1 90.25 204 PRO B C 1
ATOM 5108 O O . PRO B 1 204 ? 3.334 -8.711 6.574 1 90.25 204 PRO B O 1
ATOM 5111 N N . ALA B 1 205 ? 4.539 -6.855 6.91 1 95.5 205 ALA B N 1
ATOM 5112 C CA . ALA B 1 205 ? 3.609 -6.371 7.926 1 95.5 205 ALA B CA 1
ATOM 5113 C C . ALA B 1 205 ? 2.453 -5.605 7.293 1 95.5 205 ALA B C 1
ATOM 5115 O O . ALA B 1 205 ? 1.438 -5.348 7.945 1 95.5 205 ALA B O 1
ATOM 5116 N N . PHE B 1 206 ? 2.525 -5.297 6.031 1 95.81 206 PHE B N 1
ATOM 5117 C CA . PHE B 1 206 ? 1.597 -4.383 5.375 1 95.81 206 PHE B CA 1
ATOM 5118 C C . PHE B 1 206 ? 0.207 -5 5.281 1 95.81 206 PHE B C 1
ATOM 5120 O O . PHE B 1 206 ? -0.759 -4.457 5.82 1 95.81 206 PHE B O 1
ATOM 5127 N N . ALA B 1 207 ? 0.102 -6.145 4.684 1 97.25 207 ALA B N 1
ATOM 5128 C CA . ALA B 1 207 ? -1.192 -6.734 4.355 1 97.25 207 ALA B CA 1
ATOM 5129 C C . ALA B 1 207 ? -1.973 -7.086 5.617 1 97.25 207 ALA B C 1
ATOM 5131 O O . ALA B 1 207 ? -3.131 -6.691 5.77 1 97.25 207 ALA B O 1
ATOM 5132 N N . PRO B 1 208 ? -1.331 -7.781 6.527 1 97.88 208 PRO B N 1
ATOM 5133 C CA . PRO B 1 208 ? -2.111 -8.109 7.723 1 97.88 208 PRO B CA 1
ATOM 5134 C C . PRO B 1 208 ? -2.533 -6.875 8.516 1 97.88 208 PRO B C 1
ATOM 5136 O O . PRO B 1 208 ? -3.645 -6.828 9.047 1 97.88 208 PRO B O 1
ATOM 5139 N N . ALA B 1 209 ? -1.658 -5.891 8.617 1 98.5 209 ALA B N 1
ATOM 5140 C CA . ALA B 1 209 ? -2.016 -4.676 9.344 1 98.5 209 ALA B CA 1
ATOM 5141 C C . ALA B 1 209 ? -3.164 -3.943 8.656 1 98.5 209 ALA B C 1
ATOM 5143 O O . ALA B 1 209 ? -4.07 -3.436 9.312 1 98.5 209 ALA B O 1
ATOM 5144 N N . PHE B 1 210 ? -3.104 -3.857 7.32 1 98.56 210 PHE B N 1
ATOM 5145 C CA . PHE B 1 210 ? -4.18 -3.227 6.566 1 98.56 210 PHE B CA 1
ATOM 5146 C C . PHE B 1 210 ? -5.516 -3.9 6.863 1 98.56 210 PHE B C 1
ATOM 5148 O O . PHE B 1 210 ? -6.496 -3.229 7.188 1 98.56 210 PHE B O 1
ATOM 5155 N N . LEU B 1 211 ? -5.531 -5.195 6.781 1 98.56 211 LEU B N 1
ATOM 5156 C CA . LEU B 1 211 ? -6.766 -5.969 6.914 1 98.56 211 LEU B CA 1
ATOM 5157 C C . LEU B 1 211 ? -7.309 -5.879 8.336 1 98.56 211 LEU B C 1
ATOM 5159 O O . LEU B 1 211 ? -8.516 -5.727 8.539 1 98.56 211 LEU B O 1
ATOM 5163 N N . VAL B 1 212 ? -6.445 -5.969 9.297 1 98.62 212 VAL B N 1
ATOM 5164 C CA . VAL B 1 212 ? -6.871 -5.949 10.695 1 98.62 212 VAL B CA 1
ATOM 5165 C C . VAL B 1 212 ? -7.379 -4.559 11.062 1 98.62 212 VAL B C 1
ATOM 5167 O O . VAL B 1 212 ? -8.352 -4.422 11.805 1 98.62 212 VAL B O 1
ATOM 5170 N N . CYS B 1 213 ? -6.727 -3.529 10.578 1 98.25 213 CYS B N 1
ATOM 5171 C CA . CYS B 1 213 ? -7.188 -2.174 10.852 1 98.25 213 CYS B CA 1
ATOM 5172 C C . CYS B 1 213 ? -8.523 -1.905 10.172 1 98.25 213 CYS B C 1
ATOM 5174 O O . CYS B 1 213 ? -9.375 -1.195 10.719 1 98.25 213 CYS B O 1
ATOM 5176 N N . TYR B 1 214 ? -8.664 -2.432 8.961 1 98 214 TYR B N 1
ATOM 5177 C CA . TYR B 1 214 ? -9.969 -2.32 8.32 1 98 214 TYR B CA 1
ATOM 5178 C C . TYR B 1 214 ? -11.039 -3.02 9.141 1 98 214 TYR B C 1
ATOM 5180 O O . TYR B 1 214 ? -12.117 -2.463 9.359 1 98 214 TYR B O 1
ATOM 5188 N N . LEU B 1 215 ? -10.758 -4.238 9.578 1 97.88 215 LEU B N 1
ATOM 5189 C CA . LEU B 1 215 ? -11.672 -5.016 10.406 1 97.88 215 LEU B CA 1
ATOM 5190 C C . LEU B 1 215 ? -12.07 -4.242 11.656 1 97.88 215 LEU B C 1
ATOM 5192 O O . LEU B 1 215 ? -13.25 -4.164 11.992 1 97.88 215 LEU B O 1
ATOM 5196 N N . ALA B 1 216 ? -11.117 -3.65 12.312 1 97.12 216 ALA B N 1
ATOM 5197 C CA . ALA B 1 216 ? -11.344 -2.941 13.562 1 97.12 216 ALA B CA 1
ATOM 5198 C C . ALA B 1 216 ? -12.266 -1.741 13.359 1 97.12 216 ALA B C 1
ATOM 5200 O O . ALA B 1 216 ? -12.953 -1.316 14.289 1 97.12 216 ALA B O 1
ATOM 5201 N N . ASN B 1 217 ? -12.203 -1.253 12.148 1 95.31 217 ASN B N 1
ATOM 5202 C CA . ASN B 1 217 ? -12.977 -0.042 11.891 1 95.31 217 ASN B CA 1
ATOM 5203 C C . ASN B 1 217 ? -14.297 -0.356 11.195 1 95.31 217 ASN B C 1
ATOM 5205 O O . ASN B 1 217 ? -15.102 0.544 10.945 1 95.31 217 ASN B O 1
ATOM 5209 N N . ASP B 1 218 ? -14.516 -1.598 10.891 1 94.06 218 ASP B N 1
ATOM 5210 C CA . ASP B 1 218 ? -15.766 -2.027 10.266 1 94.06 218 ASP B CA 1
ATOM 5211 C C . ASP B 1 218 ? -16.844 -2.277 11.312 1 94.06 218 ASP B C 1
ATOM 5213 O O . ASP B 1 218 ? -16.891 -3.344 11.93 1 94.06 218 ASP B O 1
ATOM 5217 N N . LYS B 1 219 ? -17.75 -1.417 11.398 1 91.88 219 LYS B N 1
ATOM 5218 C CA . LYS B 1 219 ? -18.797 -1.473 12.422 1 91.88 219 LYS B CA 1
ATOM 5219 C C . LYS B 1 219 ? -19.734 -2.654 12.188 1 91.88 219 LYS B C 1
ATOM 5221 O O . LYS B 1 219 ? -20.188 -3.297 13.141 1 91.88 219 LYS B O 1
ATOM 5226 N N . ALA B 1 220 ? -20.016 -2.926 10.93 1 88.44 220 ALA B N 1
ATOM 5227 C CA . ALA B 1 220 ? -20.953 -3.988 10.586 1 88.44 220 ALA B CA 1
ATOM 5228 C C . ALA B 1 220 ? -20.391 -5.359 10.938 1 88.44 220 ALA B C 1
ATOM 5230 O O . ALA B 1 220 ? -21.078 -6.199 11.523 1 88.44 220 ALA B O 1
ATOM 5231 N N . LEU B 1 221 ? -19.156 -5.594 10.617 1 89.88 221 LEU B N 1
ATOM 5232 C CA . LEU B 1 221 ? -18.547 -6.898 10.828 1 89.88 221 LEU B CA 1
ATOM 5233 C C . LEU B 1 221 ? -18.266 -7.141 12.305 1 89.88 221 LEU B C 1
ATOM 5235 O O . LEU B 1 221 ? -18.344 -8.281 12.781 1 89.88 221 LEU B O 1
ATOM 5239 N N . LEU B 1 222 ? -17.938 -6.023 13.039 1 92.38 222 LEU B N 1
ATOM 5240 C CA . LEU B 1 222 ? -17.578 -6.195 14.445 1 92.38 222 LEU B CA 1
ATOM 5241 C C . LEU B 1 222 ? -18.797 -5.988 15.344 1 92.38 222 LEU B C 1
ATOM 5243 O O . LEU B 1 222 ? -18.766 -6.336 16.531 1 92.38 222 LEU B O 1
ATOM 5247 N N . GLY B 1 223 ? -19.844 -5.398 14.797 1 87.94 223 GLY B N 1
ATOM 5248 C CA . GLY B 1 223 ? -21.016 -5.078 15.594 1 87.94 223 GLY B CA 1
ATOM 5249 C C . GLY B 1 223 ? -20.781 -3.949 16.578 1 87.94 223 GLY B C 1
ATOM 5250 O O . GLY B 1 223 ? -21.312 -3.969 17.688 1 87.94 223 GLY B O 1
ATOM 5251 N N . THR B 1 224 ? -19.906 -3.021 16.219 1 88.5 224 THR B N 1
ATOM 5252 C CA . THR B 1 224 ? -19.594 -1.911 17.109 1 88.5 224 THR B CA 1
ATOM 5253 C C . THR B 1 224 ? -20.25 -0.621 16.625 1 88.5 224 THR B C 1
ATOM 5255 O O . THR B 1 224 ? -20.688 -0.54 15.469 1 88.5 224 THR B O 1
ATOM 5258 N N . GLN B 1 225 ? -20.234 0.356 17.438 1 86.94 225 GLN B N 1
ATOM 5259 C CA . GLN B 1 225 ? -20.953 1.582 17.109 1 86.94 225 GLN B CA 1
ATOM 5260 C C . GLN B 1 225 ? -20.016 2.619 16.484 1 86.94 225 GLN B C 1
ATOM 5262 O O . GLN B 1 225 ? -20.391 3.299 15.523 1 86.94 225 GLN B O 1
ATOM 5267 N N . SER B 1 226 ? -18.797 2.686 16.969 1 88.94 226 SER B N 1
ATOM 5268 C CA . SER B 1 226 ? -17.969 3.818 16.578 1 88.94 226 SER B CA 1
ATOM 5269 C C . SER B 1 226 ? -16.812 3.371 15.68 1 88.94 226 SER B C 1
ATOM 5271 O O . SER B 1 226 ? -16.188 4.191 15 1 88.94 226 SER B O 1
ATOM 5273 N N . GLY B 1 227 ? -16.578 2.084 15.633 1 93.25 227 GLY B N 1
ATOM 5274 C CA . GLY B 1 227 ? -15.336 1.664 15.016 1 93.25 227 GLY B CA 1
ATOM 5275 C C . GLY B 1 227 ? -14.109 2.029 15.828 1 93.25 227 GLY B C 1
ATOM 5276 O O . GLY B 1 227 ? -14.156 2.939 16.656 1 93.25 227 GLY B O 1
ATOM 5277 N N . ALA B 1 228 ? -13.055 1.462 15.562 1 95.19 228 ALA B N 1
ATOM 5278 C CA . ALA B 1 228 ? -11.844 1.675 16.359 1 95.19 228 ALA B CA 1
ATOM 5279 C C . ALA B 1 228 ? -11.164 2.986 15.977 1 95.19 228 ALA B C 1
ATOM 5281 O O . ALA B 1 228 ? -10.391 3.539 16.75 1 95.19 228 ALA B O 1
ATOM 5282 N N . GLY B 1 229 ? -11.359 3.424 14.797 1 94.25 229 GLY B N 1
ATOM 5283 C CA . GLY B 1 229 ? -10.812 4.699 14.352 1 94.25 229 GLY B CA 1
ATOM 5284 C C . GLY B 1 229 ? -9.297 4.746 14.406 1 94.25 229 GLY B C 1
ATOM 5285 O O . GLY B 1 229 ? -8.633 3.723 14.227 1 94.25 229 GLY B O 1
ATOM 5286 N N . PHE B 1 230 ? -8.789 5.988 14.578 1 93.44 230 PHE B N 1
ATOM 5287 C CA . PHE B 1 230 ? -7.344 6.18 14.539 1 93.44 230 PHE B CA 1
ATOM 5288 C C . PHE B 1 230 ? -6.676 5.504 15.734 1 93.44 230 PHE B C 1
ATOM 5290 O O . PHE B 1 230 ? -5.512 5.098 15.648 1 93.44 230 PHE B O 1
ATOM 5297 N N . LEU B 1 231 ? -7.371 5.414 16.828 1 94.25 231 LEU B N 1
ATOM 5298 C CA . LEU B 1 231 ? -6.816 4.727 17.984 1 94.25 231 LEU B CA 1
ATOM 5299 C C . LEU B 1 231 ? -6.516 3.266 17.656 1 94.25 231 LEU B C 1
ATOM 5301 O O . LEU B 1 231 ? -5.457 2.75 18.016 1 94.25 231 LEU B O 1
ATOM 5305 N N . GLY B 1 232 ? -7.457 2.65 17.016 1 95.88 232 GLY B N 1
ATOM 5306 C CA . GLY B 1 232 ? -7.223 1.289 16.547 1 95.88 232 GLY B CA 1
ATOM 5307 C C . GLY B 1 232 ? -6.043 1.174 15.602 1 95.88 232 GLY B C 1
ATOM 5308 O O . GLY B 1 232 ? -5.242 0.242 15.711 1 95.88 232 GLY B O 1
ATOM 5309 N N . ALA B 1 233 ? -5.949 2.104 14.672 1 96.38 233 ALA B N 1
ATOM 5310 C CA . ALA B 1 233 ? -4.867 2.08 13.688 1 96.38 233 ALA B CA 1
ATOM 5311 C C . ALA B 1 233 ? -3.506 2.191 14.367 1 96.38 233 ALA B C 1
ATOM 5313 O O . ALA B 1 233 ? -2.549 1.523 13.969 1 96.38 233 ALA B O 1
ATOM 5314 N N . VAL B 1 234 ? -3.416 3.037 15.367 1 95.75 234 VAL B N 1
ATOM 5315 C CA . VAL B 1 234 ? -2.152 3.262 16.062 1 95.75 234 VAL B CA 1
ATOM 5316 C C . VAL B 1 234 ? -1.782 2.021 16.875 1 95.75 234 VAL B C 1
ATOM 5318 O O . VAL B 1 234 ? -0.674 1.496 16.734 1 95.75 234 VAL B O 1
ATOM 5321 N N . VAL B 1 235 ? -2.684 1.517 17.641 1 97.12 235 VAL B N 1
ATOM 5322 C CA . VAL B 1 235 ? -2.42 0.384 18.531 1 97.12 235 VAL B CA 1
ATOM 5323 C C . VAL B 1 235 ? -2.115 -0.859 17.688 1 97.12 235 VAL B C 1
ATOM 5325 O O . VAL B 1 235 ? -1.119 -1.546 17.938 1 97.12 235 VAL B O 1
ATOM 5328 N N . LEU B 1 236 ? -2.936 -1.123 16.797 1 98.38 236 LEU B N 1
ATOM 5329 C CA . LEU B 1 236 ? -2.779 -2.324 15.984 1 98.38 236 LEU B CA 1
ATOM 5330 C C . LEU B 1 236 ? -1.582 -2.197 15.047 1 98.38 236 LEU B C 1
ATOM 5332 O O . LEU B 1 236 ? -0.86 -3.17 14.82 1 98.38 236 LEU B O 1
ATOM 5336 N N . GLY B 1 237 ? -1.403 -0.972 14.445 1 98.12 237 GLY B N 1
ATOM 5337 C CA . GLY B 1 237 ? -0.229 -0.762 13.609 1 98.12 237 GLY B CA 1
ATOM 5338 C C . GLY B 1 237 ? 1.075 -1.018 14.344 1 98.12 237 GLY B C 1
ATOM 5339 O O . GLY B 1 237 ? 1.941 -1.738 13.844 1 98.12 237 GLY B O 1
ATOM 5340 N N . LEU B 1 238 ? 1.217 -0.461 15.484 1 97.25 238 LEU B N 1
ATOM 5341 C CA . LEU B 1 238 ? 2.424 -0.647 16.281 1 97.25 238 LEU B CA 1
ATOM 5342 C C . LEU B 1 238 ? 2.555 -2.098 16.734 1 97.25 238 LEU B C 1
ATOM 5344 O O . LEU B 1 238 ? 3.629 -2.693 16.625 1 97.25 238 LEU B O 1
ATOM 5348 N N . ALA B 1 239 ? 1.487 -2.689 17.25 1 98.31 239 ALA B N 1
ATOM 5349 C CA . ALA B 1 239 ? 1.521 -4.055 17.766 1 98.31 239 ALA B CA 1
ATOM 5350 C C . ALA B 1 239 ? 1.893 -5.051 16.672 1 98.31 239 ALA B C 1
ATOM 5352 O O . ALA B 1 239 ? 2.746 -5.918 16.875 1 98.31 239 ALA B O 1
ATOM 5353 N N . ILE B 1 240 ? 1.282 -4.969 15.562 1 98.5 240 ILE B N 1
ATOM 5354 C CA . ILE B 1 240 ? 1.548 -5.879 14.453 1 98.5 240 ILE B CA 1
ATOM 5355 C C . ILE B 1 240 ? 2.961 -5.648 13.922 1 98.5 240 ILE B C 1
ATOM 5357 O O . ILE B 1 240 ? 3.678 -6.602 13.609 1 98.5 240 ILE B O 1
ATOM 5361 N N . GLY B 1 241 ? 3.322 -4.328 13.773 1 97.25 241 GLY B N 1
ATOM 5362 C CA . GLY B 1 241 ? 4.684 -4.035 13.352 1 97.25 241 GLY B CA 1
ATOM 5363 C C . GLY B 1 241 ? 5.734 -4.719 14.203 1 97.25 241 GLY B C 1
ATOM 5364 O O . GLY B 1 241 ? 6.621 -5.395 13.68 1 97.25 241 GLY B O 1
ATOM 5365 N N . TYR B 1 242 ? 5.613 -4.605 15.461 1 96.06 242 TYR B N 1
ATOM 5366 C CA . TYR B 1 242 ? 6.602 -5.195 16.359 1 96.06 242 TYR B CA 1
ATOM 5367 C C . TYR B 1 242 ? 6.477 -6.715 16.375 1 96.06 242 TYR B C 1
ATOM 5369 O O . TYR B 1 242 ? 7.48 -7.426 16.484 1 96.06 242 TYR B O 1
ATOM 5377 N N . PHE B 1 243 ? 5.305 -7.246 16.312 1 97.5 243 PHE B N 1
ATOM 5378 C CA . PHE B 1 243 ? 5.109 -8.688 16.25 1 97.5 243 PHE B CA 1
ATOM 5379 C C . PHE B 1 243 ? 5.824 -9.273 15.031 1 97.5 243 PHE B C 1
ATOM 5381 O O . PHE B 1 243 ? 6.555 -10.258 15.148 1 97.5 243 PHE B O 1
ATOM 5388 N N . VAL B 1 244 ? 5.578 -8.688 13.93 1 95.69 244 VAL B N 1
ATOM 5389 C CA . VAL B 1 244 ? 6.184 -9.18 12.695 1 95.69 244 VAL B CA 1
ATOM 5390 C C . VAL B 1 244 ? 7.699 -8.992 12.75 1 95.69 244 VAL B C 1
ATOM 5392 O O . VAL B 1 244 ? 8.453 -9.82 12.234 1 95.69 244 VAL B O 1
ATOM 5395 N N . PHE B 1 245 ? 8.117 -7.859 13.367 1 91.5 245 PHE B N 1
ATOM 5396 C CA . PHE B 1 245 ? 9.547 -7.609 13.531 1 91.5 245 PHE B CA 1
ATOM 5397 C C . PHE B 1 245 ? 10.227 -8.781 14.234 1 91.5 245 PHE B C 1
ATOM 5399 O O . PHE B 1 245 ? 11.289 -9.234 13.812 1 91.5 245 PHE B O 1
ATOM 5406 N N . TRP B 1 246 ? 9.578 -9.312 15.219 1 93.81 246 TRP B N 1
ATOM 5407 C CA . TRP B 1 246 ? 10.141 -10.43 15.977 1 93.81 246 TRP B CA 1
ATOM 5408 C C . TRP B 1 246 ? 9.922 -11.75 15.242 1 93.81 246 TRP B C 1
ATOM 5410 O O . TRP B 1 246 ? 10.773 -12.641 15.281 1 93.81 246 TRP B O 1
ATOM 5420 N N . PHE B 1 247 ? 8.844 -11.852 14.57 1 92.94 247 PHE B N 1
ATOM 5421 C CA . PHE B 1 247 ? 8.5 -13.078 13.859 1 92.94 247 PHE B CA 1
ATOM 5422 C C . PHE B 1 247 ? 9.469 -13.32 12.703 1 92.94 247 PHE B C 1
ATOM 5424 O O . PHE B 1 247 ? 9.773 -14.469 12.375 1 92.94 247 PHE B O 1
ATOM 5431 N N . ARG B 1 248 ? 9.875 -12.367 12.148 1 86.31 248 ARG B N 1
ATOM 5432 C CA . ARG B 1 248 ? 10.758 -12.477 11 1 86.31 248 ARG B CA 1
ATOM 5433 C C . ARG B 1 248 ? 12.109 -13.055 11.398 1 86.31 248 ARG B C 1
ATOM 5435 O O . ARG B 1 248 ? 12.875 -13.523 10.547 1 86.31 248 ARG B O 1
ATOM 5442 N N . LYS B 1 249 ? 12.398 -13.094 12.617 1 83.69 249 LYS B N 1
ATOM 5443 C CA . LYS B 1 249 ? 13.68 -13.602 13.109 1 83.69 249 LYS B CA 1
ATOM 5444 C C . LYS B 1 249 ? 13.656 -15.125 13.219 1 83.69 249 LYS B C 1
ATOM 5446 O O . LYS B 1 249 ? 14.703 -15.758 13.375 1 83.69 249 LYS B O 1
ATOM 5451 N N . VAL B 1 250 ? 12.547 -15.625 12.992 1 87.75 250 VAL B N 1
ATOM 5452 C CA . VAL B 1 250 ? 12.43 -17.078 13.078 1 87.75 250 VAL B CA 1
ATOM 5453 C C . VAL B 1 250 ? 13.133 -17.734 11.891 1 87.75 250 VAL B C 1
ATOM 5455 O O . VAL B 1 250 ? 13 -17.266 10.75 1 87.75 250 VAL B O 1
ATOM 5458 N N . ARG B 1 251 ? 14.008 -18.781 12.164 1 80.56 251 ARG B N 1
ATOM 5459 C CA . ARG B 1 251 ? 14.734 -19.5 11.133 1 80.56 251 ARG B CA 1
ATOM 5460 C C . ARG B 1 251 ? 14.078 -20.844 10.844 1 80.56 251 ARG B C 1
ATOM 5462 O O . ARG B 1 251 ? 13.891 -21.656 11.75 1 80.56 251 ARG B O 1
ATOM 5469 N N . LEU B 1 252 ? 13.312 -21.219 9.742 1 73.56 252 LEU B N 1
ATOM 5470 C CA . LEU B 1 252 ? 12.586 -22.422 9.375 1 73.56 252 LEU B CA 1
ATOM 5471 C C . LEU B 1 252 ? 13.477 -23.375 8.57 1 73.56 252 LEU B C 1
ATOM 5473 O O . LEU B 1 252 ? 13.109 -24.531 8.336 1 73.56 252 LEU B O 1
ATOM 5477 N N . GLY B 1 253 ? 14.633 -22.984 8.055 1 66.75 253 GLY B N 1
ATOM 5478 C CA . GLY B 1 253 ? 15.492 -23.703 7.125 1 66.75 253 GLY B CA 1
ATOM 5479 C C . GLY B 1 253 ? 15.57 -23.047 5.758 1 66.75 253 GLY B C 1
ATOM 5480 O O . GLY B 1 253 ? 14.711 -22.234 5.402 1 66.75 253 GLY B O 1
ATOM 5481 N N . LYS B 1 254 ? 16.453 -23.375 5.059 1 58.97 254 LYS B N 1
ATOM 5482 C CA . LYS B 1 254 ? 16.781 -22.688 3.822 1 58.97 254 LYS B CA 1
ATOM 5483 C C . LYS B 1 254 ? 15.656 -22.797 2.801 1 58.97 254 LYS B C 1
ATOM 5485 O O . LYS B 1 254 ? 15.32 -21.812 2.133 1 58.97 254 LYS B O 1
ATOM 5490 N N . ALA B 1 255 ? 15.047 -23.922 2.727 1 58.31 255 ALA B N 1
ATOM 5491 C CA . ALA B 1 255 ? 14.023 -24.172 1.712 1 58.31 255 ALA B CA 1
ATOM 5492 C C . ALA B 1 255 ? 12.711 -23.469 2.061 1 58.31 255 ALA B C 1
ATOM 5494 O O . ALA B 1 255 ? 11.961 -23.078 1.171 1 58.31 255 ALA B O 1
ATOM 5495 N N . LEU B 1 256 ? 12.484 -23.219 3.355 1 68.5 256 LEU B N 1
ATOM 5496 C CA . LEU B 1 256 ? 11.188 -22.719 3.795 1 68.5 256 LEU B CA 1
ATOM 5497 C C . LEU B 1 256 ? 11.273 -21.25 4.176 1 68.5 256 LEU B C 1
ATOM 5499 O O . LEU B 1 256 ? 10.25 -20.578 4.32 1 68.5 256 LEU B O 1
ATOM 5503 N N . GLN B 1 257 ? 12.5 -20.797 4.203 1 69.38 257 GLN B N 1
ATOM 5504 C CA . GLN B 1 257 ? 12.711 -19.438 4.691 1 69.38 257 GLN B CA 1
ATOM 5505 C C . GLN B 1 257 ? 12 -18.422 3.803 1 69.38 257 GLN B C 1
ATOM 5507 O O . GLN B 1 257 ? 11.422 -17.453 4.301 1 69.38 257 GLN B O 1
ATOM 5512 N N . PRO B 1 258 ? 11.977 -18.656 2.51 1 65.06 258 PRO B N 1
ATOM 5513 C CA . PRO B 1 258 ? 11.258 -17.688 1.667 1 65.06 258 PRO B CA 1
ATOM 5514 C C . PRO B 1 258 ? 9.758 -17.672 1.949 1 65.06 258 PRO B C 1
ATOM 5516 O O . PRO B 1 258 ? 9.094 -16.656 1.699 1 65.06 258 PRO B O 1
ATOM 5519 N N . LEU B 1 259 ? 9.297 -18.688 2.479 1 74.25 259 LEU B N 1
ATOM 5520 C CA . LEU B 1 259 ? 7.867 -18.812 2.748 1 74.25 259 LEU B CA 1
ATOM 5521 C C . LEU B 1 259 ? 7.492 -18.078 4.027 1 74.25 259 LEU B C 1
ATOM 5523 O O . LEU B 1 259 ? 6.312 -17.781 4.262 1 74.25 259 LEU B O 1
ATOM 5527 N N . LEU B 1 260 ? 8.5 -17.828 4.812 1 79.31 260 LEU B N 1
ATOM 5528 C CA . LEU B 1 260 ? 8.234 -17.156 6.078 1 79.31 260 LEU B CA 1
ATOM 5529 C C . LEU B 1 260 ? 7.59 -15.797 5.84 1 79.31 260 LEU B C 1
ATOM 5531 O O . LEU B 1 260 ? 6.516 -15.516 6.375 1 79.31 260 LEU B O 1
ATOM 5535 N N . GLY B 1 261 ? 8.172 -14.969 4.965 1 77.62 261 GLY B N 1
ATOM 5536 C CA . GLY B 1 261 ? 7.707 -13.617 4.73 1 77.62 261 GLY B CA 1
ATOM 5537 C C . GLY B 1 261 ? 6.477 -13.547 3.846 1 77.62 261 GLY B C 1
ATOM 5538 O O . GLY B 1 261 ? 5.578 -12.742 4.082 1 77.62 261 GLY B O 1
ATOM 5539 N N . SER B 1 262 ? 6.41 -14.461 2.971 1 77.81 262 SER B N 1
ATOM 5540 C CA . SER B 1 262 ? 5.371 -14.336 1.954 1 77.81 262 SER B CA 1
ATOM 5541 C C . SER B 1 262 ? 4.109 -15.094 2.363 1 77.81 262 SER B C 1
ATOM 5543 O O . SER B 1 262 ? 3.01 -14.75 1.924 1 77.81 262 SER B O 1
ATOM 5545 N N . MET B 1 263 ? 4.254 -16.031 3.207 1 84.56 263 MET B N 1
ATOM 5546 C CA . MET B 1 263 ? 3.096 -16.875 3.486 1 84.56 263 MET B CA 1
ATOM 5547 C C . MET B 1 263 ? 2.832 -16.953 4.988 1 84.56 263 MET B C 1
ATOM 5549 O O . MET B 1 263 ? 1.744 -16.609 5.453 1 84.56 263 MET B O 1
ATOM 5553 N N . LEU B 1 264 ? 3.84 -17.359 5.723 1 89.25 264 LEU B N 1
ATOM 5554 C CA . LEU B 1 264 ? 3.619 -17.672 7.129 1 89.25 264 LEU B CA 1
ATOM 5555 C C . LEU B 1 264 ? 3.291 -16.422 7.922 1 89.25 264 LEU B C 1
ATOM 5557 O O . LEU B 1 264 ? 2.369 -16.422 8.742 1 89.25 264 LEU B O 1
ATOM 5561 N N . ILE B 1 265 ? 4.031 -15.398 7.703 1 92.12 265 ILE B N 1
ATOM 5562 C CA . ILE B 1 265 ? 3.848 -14.172 8.484 1 92.12 265 ILE B CA 1
ATOM 5563 C C . ILE B 1 265 ? 2.471 -13.586 8.195 1 92.12 265 ILE B C 1
ATOM 5565 O O . ILE B 1 265 ? 1.701 -13.312 9.117 1 92.12 265 ILE B O 1
ATOM 5569 N N . PRO B 1 266 ? 2.092 -13.391 6.957 1 93.31 266 PRO B N 1
ATOM 5570 C CA . PRO B 1 266 ? 0.753 -12.844 6.719 1 93.31 266 PRO B CA 1
ATOM 5571 C C . PRO B 1 266 ? -0.351 -13.711 7.324 1 93.31 266 PRO B C 1
ATOM 5573 O O . PRO B 1 266 ? -1.304 -13.188 7.902 1 93.31 266 PRO B O 1
ATOM 5576 N N . PHE B 1 267 ? -0.151 -15.023 7.277 1 95.06 267 PHE B N 1
ATOM 5577 C CA . PHE B 1 267 ? -1.16 -15.945 7.785 1 95.06 267 PHE B CA 1
ATOM 5578 C C . PHE B 1 267 ? -1.242 -15.875 9.305 1 95.06 267 PHE B C 1
ATOM 5580 O O . PHE B 1 267 ? -2.307 -15.602 9.859 1 95.06 267 PHE B O 1
ATOM 5587 N N . VAL B 1 268 ? -0.211 -16.078 9.945 1 96.75 268 VAL B N 1
ATOM 5588 C CA . VAL B 1 268 ? -0.192 -16.156 11.398 1 96.75 268 VAL B CA 1
ATOM 5589 C C . VAL B 1 268 ? -0.585 -14.805 11.992 1 96.75 268 VAL B C 1
ATOM 5591 O O . VAL B 1 268 ? -1.327 -14.742 12.977 1 96.75 268 VAL B O 1
ATOM 5594 N N . THR B 1 269 ? -0.044 -13.734 11.43 1 97.81 269 THR B N 1
ATOM 5595 C CA . THR B 1 269 ? -0.346 -12.398 11.93 1 97.81 269 THR B CA 1
ATOM 5596 C C . THR B 1 269 ? -1.834 -12.094 11.789 1 97.81 269 THR B C 1
ATOM 5598 O O . THR B 1 269 ? -2.449 -11.539 12.703 1 97.81 269 THR B O 1
ATOM 5601 N N . LEU B 1 270 ? -2.375 -12.438 10.656 1 97.75 270 LEU B N 1
ATOM 5602 C CA . LEU B 1 270 ? -3.799 -12.203 10.438 1 97.75 270 LEU B CA 1
ATOM 5603 C C . LEU B 1 270 ? -4.641 -13.062 11.375 1 97.75 270 LEU B C 1
ATOM 5605 O O . LEU B 1 270 ? -5.68 -12.617 11.867 1 97.75 270 LEU B O 1
ATOM 5609 N N . LEU B 1 271 ? -4.242 -14.297 11.508 1 97.88 271 LEU B N 1
ATOM 5610 C CA . LEU B 1 271 ? -4.969 -15.18 12.414 1 97.88 271 LEU B CA 1
ATOM 5611 C C . LEU B 1 271 ? -4.965 -14.625 13.836 1 97.88 271 LEU B C 1
ATOM 5613 O O . LEU B 1 271 ? -6.023 -14.484 14.453 1 97.88 271 LEU B O 1
ATOM 5617 N N . VAL B 1 272 ? -3.795 -14.281 14.391 1 98.31 272 VAL B N 1
ATOM 5618 C CA . VAL B 1 272 ? -3.641 -13.859 15.781 1 98.31 272 VAL B CA 1
ATOM 5619 C C . VAL B 1 272 ? -4.32 -12.508 15.984 1 98.31 272 VAL B C 1
ATOM 5621 O O . VAL B 1 272 ? -5.207 -12.367 16.828 1 98.31 272 VAL B O 1
ATOM 5624 N N . PHE B 1 273 ? -3.992 -11.555 15.164 1 98.5 273 PHE B N 1
ATOM 5625 C CA . PHE B 1 273 ? -4.473 -10.203 15.406 1 98.5 273 PHE B CA 1
ATOM 5626 C C . PHE B 1 273 ? -5.871 -10.016 14.836 1 98.5 273 PHE B C 1
ATOM 5628 O O . PHE B 1 273 ? -6.633 -9.164 15.305 1 98.5 273 PHE B O 1
ATOM 5635 N N . GLY B 1 274 ? -6.219 -10.805 13.766 1 98.31 274 GLY B N 1
ATOM 5636 C CA . GLY B 1 274 ? -7.602 -10.781 13.312 1 98.31 274 GLY B CA 1
ATOM 5637 C C . GLY B 1 274 ? -8.586 -11.273 14.352 1 98.31 274 GLY B C 1
ATOM 5638 O O . GLY B 1 274 ? -9.586 -10.617 14.633 1 98.31 274 GLY B O 1
ATOM 5639 N N . VAL B 1 275 ? -8.234 -12.359 14.938 1 97.81 275 VAL B N 1
ATOM 5640 C CA . VAL B 1 275 ? -9.102 -12.969 15.945 1 97.81 275 VAL B CA 1
ATOM 5641 C C . VAL B 1 275 ? -9.117 -12.109 17.203 1 97.81 275 VAL B C 1
ATOM 5643 O O . VAL B 1 275 ? -10.18 -11.836 17.766 1 97.81 275 VAL B O 1
ATOM 5646 N N . LEU B 1 276 ? -7.969 -11.648 17.656 1 98.12 276 LEU B N 1
ATOM 5647 C CA . LEU B 1 276 ? -7.887 -10.797 18.828 1 98.12 276 LEU B CA 1
ATOM 5648 C C . LEU B 1 276 ? -8.68 -9.516 18.641 1 98.12 276 LEU B C 1
ATOM 5650 O O . LEU B 1 276 ? -9.312 -9.016 19.578 1 98.12 276 LEU B O 1
ATOM 5654 N N . THR B 1 277 ? -8.578 -8.969 17.469 1 98 277 THR B N 1
ATOM 5655 C CA . THR B 1 277 ? -9.266 -7.719 17.172 1 98 277 THR B CA 1
ATOM 5656 C C . THR B 1 277 ? -10.781 -7.93 17.141 1 98 277 THR B C 1
ATOM 5658 O O . THR B 1 277 ? -11.539 -7.094 17.641 1 98 277 THR B O 1
ATOM 5661 N N . TYR B 1 278 ? -11.195 -9.031 16.578 1 96.94 278 TYR B N 1
ATOM 5662 C CA . TYR B 1 278 ? -12.633 -9.289 16.516 1 96.94 278 TYR B CA 1
ATOM 5663 C C . TYR B 1 278 ? -13.227 -9.398 17.922 1 96.94 278 TYR B C 1
ATOM 5665 O O . TYR B 1 278 ? -14.273 -8.82 18.203 1 96.94 278 TYR B O 1
ATOM 5673 N N . TYR B 1 279 ? -12.516 -10.07 18.828 1 96 279 TYR B N 1
ATOM 5674 C CA . TYR B 1 279 ? -13.117 -10.406 20.109 1 96 279 TYR B CA 1
ATOM 5675 C C . TYR B 1 279 ? -12.789 -9.359 21.156 1 96 279 TYR B C 1
ATOM 5677 O O . TYR B 1 279 ? -13.562 -9.141 22.094 1 96 279 TYR B O 1
ATOM 5685 N N . VAL B 1 280 ? -11.633 -8.688 21.031 1 97.19 280 VAL B N 1
ATOM 5686 C CA . VAL B 1 280 ? -11.203 -7.887 22.188 1 97.19 280 VAL B CA 1
ATOM 5687 C C . VAL B 1 280 ? -10.805 -6.488 21.719 1 97.19 280 VAL B C 1
ATOM 5689 O O . VAL B 1 280 ? -11.5 -5.512 22.016 1 97.19 280 VAL B O 1
ATOM 5692 N N . ILE B 1 281 ? -9.812 -6.367 20.875 1 97.25 281 ILE B N 1
ATOM 5693 C CA . ILE B 1 281 ? -9.172 -5.086 20.594 1 97.25 281 ILE B CA 1
ATOM 5694 C C . ILE B 1 281 ? -10.164 -4.168 19.875 1 97.25 281 ILE B C 1
ATOM 5696 O O . ILE B 1 281 ? -10.273 -2.986 20.203 1 97.25 281 ILE B O 1
ATOM 5700 N N . GLY B 1 282 ? -10.852 -4.723 18.844 1 95.81 282 GLY B N 1
ATOM 5701 C CA . GLY B 1 282 ? -11.812 -3.926 18.094 1 95.81 282 GLY B CA 1
ATOM 5702 C C . GLY B 1 282 ? -12.875 -3.293 18.984 1 95.81 282 GLY B C 1
ATOM 5703 O O . GLY B 1 282 ? -13.023 -2.07 19 1 95.81 282 GLY B O 1
ATOM 5704 N N . PRO B 1 283 ? -13.578 -4.129 19.75 1 95.31 283 PRO B N 1
ATOM 5705 C CA . PRO B 1 283 ? -14.609 -3.594 20.641 1 95.31 283 PRO B CA 1
ATOM 5706 C C . PRO B 1 283 ? -14.055 -2.631 21.688 1 95.31 283 PRO B C 1
ATOM 5708 O O . PRO B 1 283 ? -14.656 -1.596 21.969 1 95.31 283 PRO B O 1
ATOM 5711 N N . VAL B 1 284 ? -12.922 -2.908 22.266 1 96.62 284 VAL B N 1
ATOM 5712 C CA . VAL B 1 284 ? -12.312 -2.055 23.281 1 96.62 284 VAL B CA 1
ATOM 5713 C C . VAL B 1 284 ? -11.945 -0.704 22.672 1 96.62 284 VAL B C 1
ATOM 5715 O O . VAL B 1 284 ? -12.234 0.346 23.25 1 96.62 284 VAL B O 1
ATOM 5718 N N . MET B 1 285 ? -11.359 -0.761 21.531 1 95.38 285 MET B N 1
ATOM 5719 C CA . MET B 1 285 ? -10.953 0.482 20.875 1 95.38 285 MET B CA 1
ATOM 5720 C C . MET B 1 285 ? -12.172 1.277 20.422 1 95.38 285 MET B C 1
ATOM 5722 O O . MET B 1 285 ? -12.156 2.51 20.422 1 95.38 285 MET B O 1
ATOM 5726 N N . SER B 1 286 ? -13.141 0.574 19.953 1 95.06 286 SER B N 1
ATOM 5727 C CA . SER B 1 286 ? -14.375 1.24 19.562 1 95.06 286 SER B CA 1
ATOM 5728 C C . SER B 1 286 ? -15.008 1.974 20.75 1 95.06 286 SER B C 1
ATOM 5730 O O . SER B 1 286 ? -15.492 3.096 20.594 1 95.06 286 SER B O 1
ATOM 5732 N N . ASP B 1 287 ? -15.016 1.313 21.875 1 95.38 287 ASP B N 1
ATOM 5733 C CA . ASP B 1 287 ? -15.555 1.937 23.078 1 95.38 287 ASP B CA 1
ATOM 5734 C C . ASP B 1 287 ? -14.75 3.174 23.469 1 95.38 287 ASP B C 1
ATOM 5736 O O . ASP B 1 287 ? -15.32 4.199 23.844 1 95.38 287 ASP B O 1
ATOM 5740 N N . LEU B 1 288 ? -13.484 3.047 23.391 1 95.12 288 LEU B N 1
ATOM 5741 C CA . LEU B 1 288 ? -12.625 4.184 23.703 1 95.12 288 LEU B CA 1
ATOM 5742 C C . LEU B 1 288 ? -12.875 5.336 22.734 1 95.12 288 LEU B C 1
ATOM 5744 O O . LEU B 1 288 ? -12.953 6.496 23.141 1 95.12 288 LEU B O 1
ATOM 5748 N N . MET B 1 289 ? -12.969 5.008 21.516 1 92.25 289 MET B N 1
ATOM 5749 C CA . MET B 1 289 ? -13.258 6.016 20.5 1 92.25 289 MET B CA 1
ATOM 5750 C C . MET B 1 289 ? -14.633 6.641 20.734 1 92.25 289 MET B C 1
ATOM 5752 O O . MET B 1 289 ? -14.797 7.855 20.594 1 92.25 289 MET B O 1
ATOM 5756 N N . GLY B 1 290 ? -15.562 5.797 21.047 1 92.38 290 GLY B N 1
ATOM 5757 C CA . GLY B 1 290 ? -16.875 6.309 21.391 1 92.38 290 GLY B CA 1
ATOM 5758 C C . GLY B 1 290 ? -16.859 7.266 22.562 1 92.38 290 GLY B C 1
ATOM 5759 O O . GLY B 1 290 ? -17.547 8.289 22.547 1 92.38 290 GLY B O 1
ATOM 5760 N N . GLY B 1 291 ? -16.141 6.887 23.562 1 92.75 291 GLY B N 1
ATOM 5761 C CA . GLY B 1 291 ? -15.969 7.777 24.703 1 92.75 291 GLY B CA 1
ATOM 5762 C C . GLY B 1 291 ? -15.336 9.102 24.328 1 92.75 291 GLY B C 1
ATOM 5763 O O . GLY B 1 291 ? -15.773 10.164 24.797 1 92.75 291 GLY B O 1
ATOM 5764 N N . LEU B 1 292 ? -14.367 9.039 23.516 1 91.62 292 LEU B N 1
ATOM 5765 C CA . LEU B 1 292 ? -13.695 10.258 23.047 1 91.62 292 LEU B CA 1
ATOM 5766 C C . LEU B 1 292 ? -14.664 11.133 22.25 1 91.62 292 LEU B C 1
ATOM 5768 O O . LEU B 1 292 ? -14.711 12.352 22.469 1 91.62 292 LEU B O 1
ATOM 5772 N N . LEU B 1 293 ? -15.367 10.531 21.391 1 90.12 293 LEU B N 1
ATOM 5773 C CA . LEU B 1 293 ? -16.328 11.273 20.562 1 90.12 293 LEU B CA 1
ATOM 5774 C C . LEU B 1 293 ? -17.422 11.891 21.438 1 90.12 293 LEU B C 1
ATOM 5776 O O . LEU B 1 293 ? -17.828 13.031 21.219 1 90.12 293 LEU B O 1
ATOM 5780 N N . HIS B 1 294 ? -17.859 11.133 22.359 1 90.69 294 HIS B N 1
ATOM 5781 C CA . HIS B 1 294 ? -18.844 11.648 23.297 1 90.69 294 HIS B CA 1
ATOM 5782 C C . HIS B 1 294 ? -18.297 12.828 24.094 1 90.69 294 HIS B C 1
ATOM 5784 O O . HIS B 1 294 ? -18.984 13.836 24.281 1 90.69 294 HIS B O 1
ATOM 5790 N N . PHE B 1 295 ? -17.141 12.688 24.547 1 90.62 295 PHE B N 1
ATOM 5791 C CA . PHE B 1 295 ? -16.484 13.75 25.297 1 90.62 295 PHE B CA 1
ATOM 5792 C C . PHE B 1 295 ? -16.359 15.008 24.453 1 90.62 295 PHE B C 1
ATOM 5794 O O . PHE B 1 295 ? -16.719 16.094 24.891 1 90.62 295 PHE B O 1
ATOM 5801 N N . LEU B 1 296 ? -15.961 14.906 23.219 1 86.12 296 LEU B N 1
ATOM 5802 C CA . LEU B 1 296 ? -15.742 16.047 22.328 1 86.12 296 LEU B CA 1
ATOM 5803 C C . LEU B 1 296 ? -17.062 16.719 21.969 1 86.12 296 LEU B C 1
ATOM 5805 O O . LEU B 1 296 ? -17.109 17.938 21.797 1 86.12 296 LEU B O 1
ATOM 5809 N N . ASN B 1 297 ? -18.125 15.938 21.938 1 86.44 297 ASN B N 1
ATOM 5810 C CA . ASN B 1 297 ? -19.422 16.469 21.531 1 86.44 297 ASN B CA 1
ATOM 5811 C C . ASN B 1 297 ? -20.172 17.094 22.703 1 86.44 297 ASN B C 1
ATOM 5813 O O . ASN B 1 297 ? -21.094 17.891 22.516 1 86.44 297 ASN B O 1
ATOM 5817 N N . THR B 1 298 ? -19.75 16.734 23.922 1 88.38 298 THR B N 1
ATOM 5818 C CA . THR B 1 298 ? -20.5 17.219 25.078 1 88.38 298 THR B CA 1
ATOM 5819 C C . THR B 1 298 ? -19.625 18.109 25.953 1 88.38 298 THR B C 1
ATOM 5821 O O . THR B 1 298 ? -20.062 18.562 27.016 1 88.38 298 THR B O 1
ATOM 5824 N N . ILE B 1 299 ? -18.531 18.281 25.531 1 88 299 ILE B N 1
ATOM 5825 C CA . ILE B 1 299 ? -17.609 19.094 26.328 1 88 299 ILE B CA 1
ATOM 5826 C C . ILE B 1 299 ? -18.188 20.5 26.484 1 88 299 ILE B C 1
ATOM 5828 O O . ILE B 1 299 ? -18.672 21.094 25.516 1 88 299 ILE B O 1
ATOM 5832 N N . PRO B 1 300 ? -18.188 20.938 27.766 1 88.75 300 PRO B N 1
ATOM 5833 C CA . PRO B 1 300 ? -18.656 22.297 27.969 1 88.75 300 PRO B CA 1
ATOM 5834 C C . PRO B 1 300 ? -17.828 23.328 27.203 1 88.75 300 PRO B C 1
ATOM 5836 O O . PRO B 1 300 ? -16.625 23.125 27 1 88.75 300 PRO B O 1
ATOM 5839 N N . PRO B 1 301 ? -18.453 24.328 26.844 1 86.94 301 PRO B N 1
ATOM 5840 C CA . PRO B 1 301 ? -17.766 25.344 26.031 1 86.94 301 PRO B CA 1
ATOM 5841 C C . PRO B 1 301 ? -16.469 25.844 26.672 1 86.94 301 PRO B C 1
ATOM 5843 O O . PRO B 1 301 ? -15.469 26.031 25.984 1 86.94 301 PRO B O 1
ATOM 5846 N N . SER B 1 302 ? -16.516 26.031 27.953 1 89.69 302 SER B N 1
ATOM 5847 C CA . SER B 1 302 ? -15.328 26.516 28.625 1 89.69 302 SER B CA 1
ATOM 5848 C C . SER B 1 302 ? -14.156 25.547 28.469 1 89.69 302 SER B C 1
ATOM 5850 O O . SER B 1 302 ? -13.031 25.969 28.203 1 89.69 302 SER B O 1
ATOM 5852 N N . MET B 1 303 ? -14.484 24.406 28.594 1 91.75 303 MET B N 1
ATOM 5853 C CA . MET B 1 303 ? -13.438 23.391 28.469 1 91.75 303 MET B CA 1
ATOM 5854 C C . MET B 1 303 ? -13.023 23.219 27.016 1 91.75 303 MET B C 1
ATOM 5856 O O . MET B 1 303 ? -11.859 22.938 26.719 1 91.75 303 MET B O 1
ATOM 5860 N N . LYS B 1 304 ? -13.945 23.344 26.188 1 94.25 304 LYS B N 1
ATOM 5861 C CA . LYS B 1 304 ? -13.641 23.25 24.766 1 94.25 304 LYS B CA 1
ATOM 5862 C C . LYS B 1 304 ? -12.664 24.344 24.344 1 94.25 304 LYS B C 1
ATOM 5864 O O . LYS B 1 304 ? -11.742 24.109 23.562 1 94.25 304 LYS B O 1
ATOM 5869 N N . PHE B 1 305 ? -12.867 25.516 24.891 1 96.44 305 PHE B N 1
ATOM 5870 C CA . PHE B 1 305 ? -12 26.641 24.562 1 96.44 305 PHE B CA 1
ATOM 5871 C C . PHE B 1 305 ? -10.609 26.438 25.156 1 96.44 305 PHE B C 1
ATOM 5873 O O . PHE B 1 305 ? -9.602 26.781 24.531 1 96.44 305 PHE B O 1
ATOM 5880 N N . ALA B 1 306 ? -10.562 25.844 26.328 1 96.31 306 ALA B N 1
ATOM 5881 C CA . ALA B 1 306 ? -9.266 25.531 26.938 1 96.31 306 ALA B CA 1
ATOM 5882 C C . ALA B 1 306 ? -8.492 24.516 26.094 1 96.31 306 ALA B C 1
ATOM 5884 O O . ALA B 1 306 ? -7.285 24.656 25.906 1 96.31 306 ALA B O 1
ATOM 5885 N N . ALA B 1 307 ? -9.25 23.531 25.672 1 95.38 307 ALA B N 1
ATOM 5886 C CA . ALA B 1 307 ? -8.633 22.516 24.812 1 95.38 307 ALA B CA 1
ATOM 5887 C C . ALA B 1 307 ? -8.172 23.125 23.484 1 95.38 307 ALA B C 1
ATOM 5889 O O . ALA B 1 307 ? -7.102 22.781 22.984 1 95.38 307 ALA B O 1
ATOM 5890 N N . ALA B 1 308 ? -8.961 23.953 22.953 1 97.5 308 ALA B N 1
ATOM 5891 C CA . ALA B 1 308 ? -8.609 24.609 21.703 1 97.5 308 ALA B CA 1
ATOM 5892 C C . ALA B 1 308 ? -7.355 25.469 21.875 1 97.5 308 ALA B C 1
ATOM 5894 O O . ALA B 1 308 ? -6.508 25.531 20.984 1 97.5 308 ALA B O 1
ATOM 5895 N N . PHE B 1 309 ? -7.266 26.141 23.016 1 98 309 PHE B N 1
ATOM 5896 C CA . PHE B 1 309 ? -6.074 26.922 23.328 1 98 309 PHE B CA 1
ATOM 5897 C C . PHE B 1 309 ? -4.836 26.047 23.359 1 98 309 PHE B C 1
ATOM 5899 O O . PHE B 1 309 ? -3.799 26.391 22.797 1 98 309 PHE B O 1
ATOM 5906 N N . LEU B 1 310 ? -5.016 24.969 24.016 1 97.19 310 LEU B N 1
ATOM 5907 C CA . LEU B 1 310 ? -3.896 24.031 24.156 1 97.19 310 LEU B CA 1
ATOM 5908 C C . LEU B 1 310 ? -3.451 23.531 22.781 1 97.19 310 LEU B C 1
ATOM 5910 O O . LEU B 1 310 ? -2.254 23.516 22.484 1 97.19 310 LEU B O 1
ATOM 5914 N N . VAL B 1 311 ? -4.395 23.094 21.953 1 96.88 311 VAL B N 1
ATOM 5915 C CA . VAL B 1 311 ? -4.086 22.578 20.625 1 96.88 311 VAL B CA 1
ATOM 5916 C C . VAL B 1 311 ? -3.383 23.656 19.812 1 96.88 311 VAL B C 1
ATOM 5918 O O . VAL B 1 311 ? -2.355 23.391 19.172 1 96.88 311 VAL B O 1
ATOM 5921 N N . GLY B 1 312 ? -3.893 24.859 19.812 1 97.94 312 GLY B N 1
ATOM 5922 C CA . GLY B 1 312 ? -3.275 25.953 19.094 1 97.94 312 GLY B CA 1
ATOM 5923 C C . GLY B 1 312 ? -1.873 26.281 19.578 1 97.94 312 GLY B C 1
ATOM 5924 O O . GLY B 1 312 ? -0.974 26.516 18.766 1 97.94 312 GLY B O 1
ATOM 5925 N N . ALA B 1 313 ? -1.69 26.25 20.844 1 98 313 ALA B N 1
ATOM 5926 C CA . ALA B 1 313 ? -0.378 26.5 21.438 1 98 313 ALA B CA 1
ATOM 5927 C C . ALA B 1 313 ? 0.624 25.422 21.016 1 98 313 ALA B C 1
ATOM 5929 O O . ALA B 1 313 ? 1.77 25.734 20.672 1 98 313 ALA B O 1
ATOM 5930 N N . MET B 1 314 ? 0.162 24.234 21.031 1 96.44 314 MET B N 1
ATOM 5931 C CA . MET B 1 314 ? 1.028 23.125 20.656 1 96.44 314 MET B CA 1
ATOM 5932 C C . MET B 1 314 ? 1.439 23.219 19.203 1 96.44 314 MET B C 1
ATOM 5934 O O . MET B 1 314 ? 2.596 22.969 18.859 1 96.44 314 MET B O 1
ATOM 5938 N N . LEU B 1 315 ? 0.558 23.609 18.359 1 96.06 315 LEU B N 1
ATOM 5939 C CA . LEU B 1 315 ? 0.792 23.688 16.922 1 96.06 315 LEU B CA 1
ATOM 5940 C C . LEU B 1 315 ? 1.825 24.766 16.594 1 96.06 315 LEU B C 1
ATOM 5942 O O . LEU B 1 315 ? 2.541 24.656 15.602 1 96.06 315 LEU B O 1
ATOM 5946 N N . ALA B 1 316 ? 1.938 25.734 17.453 1 96 316 ALA B N 1
ATOM 5947 C CA . ALA B 1 316 ? 2.811 26.875 17.172 1 96 316 ALA B CA 1
ATOM 5948 C C . ALA B 1 316 ? 4.062 26.844 18.047 1 96 316 ALA B C 1
ATOM 5950 O O . ALA B 1 316 ? 4.871 27.766 18 1 96 316 ALA B O 1
ATOM 5951 N N . PHE B 1 317 ? 4.227 25.812 18.766 1 93.31 317 PHE B N 1
ATOM 5952 C CA . PHE B 1 317 ? 5.254 25.766 19.797 1 93.31 317 PHE B CA 1
ATOM 5953 C C . PHE B 1 317 ? 6.621 25.484 19.188 1 93.31 317 PHE B C 1
ATOM 5955 O O . PHE B 1 317 ? 7.582 26.219 19.453 1 93.31 317 PHE B O 1
ATOM 5962 N N . ASP B 1 318 ? 6.699 24.438 18.391 1 88.62 318 ASP B N 1
ATOM 5963 C CA . ASP B 1 318 ? 8.023 24.031 17.938 1 88.62 318 ASP B CA 1
ATOM 5964 C C . ASP B 1 318 ? 8.078 23.938 16.422 1 88.62 318 ASP B C 1
ATOM 5966 O O . ASP B 1 318 ? 8.906 23.219 15.859 1 88.62 318 ASP B O 1
ATOM 5970 N N . MET B 1 319 ? 7.164 24.656 15.75 1 83.25 319 MET B N 1
ATOM 5971 C CA . MET B 1 319 ? 7.184 24.922 14.312 1 83.25 319 MET B CA 1
ATOM 5972 C C . MET B 1 319 ? 7.484 23.641 13.539 1 83.25 319 MET B C 1
ATOM 5974 O O . MET B 1 319 ? 8.406 23.609 12.719 1 83.25 319 MET B O 1
ATOM 5978 N N . GLY B 1 320 ? 6.797 22.609 13.789 1 78.94 320 GLY B N 1
ATOM 5979 C CA . GLY B 1 320 ? 6.926 21.359 13.062 1 78.94 320 GLY B CA 1
ATOM 5980 C C . GLY B 1 320 ? 7.656 20.281 13.852 1 78.94 320 GLY B C 1
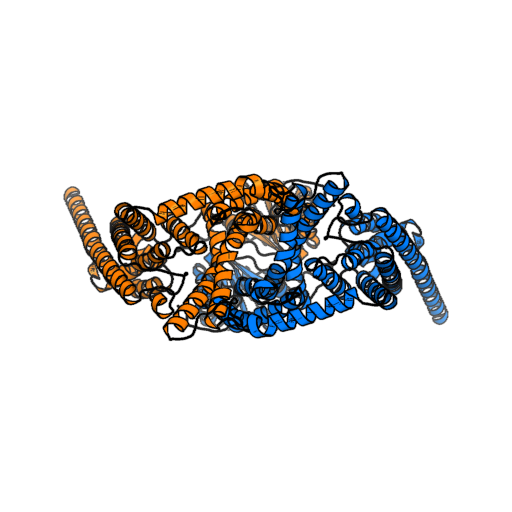ATOM 5981 O O . GLY B 1 320 ? 7.898 19.188 13.336 1 78.94 320 GLY B O 1
ATOM 5982 N N . GLY B 1 321 ? 7.996 20.516 14.977 1 81.25 321 GLY B N 1
ATOM 5983 C CA . GLY B 1 321 ? 8.633 19.562 15.867 1 81.25 321 GLY B CA 1
ATOM 5984 C C . GLY B 1 321 ? 7.656 18.562 16.469 1 81.25 321 GLY B C 1
ATOM 5985 O O . GLY B 1 321 ? 6.523 18.438 15.992 1 81.25 321 GLY B O 1
ATOM 5986 N N . PRO B 1 322 ? 8.102 17.859 17.453 1 82.62 322 PRO B N 1
ATOM 5987 C CA . PRO B 1 322 ? 7.309 16.781 18.016 1 82.62 322 PRO B CA 1
ATOM 5988 C C . PRO B 1 322 ? 5.996 17.266 18.641 1 82.62 322 PRO B C 1
ATOM 5990 O O . PRO B 1 322 ? 4.973 16.578 18.531 1 82.62 322 PRO B O 1
ATOM 5993 N N . ILE B 1 323 ? 6.039 18.344 19.266 1 91 323 ILE B N 1
ATOM 5994 C CA . ILE B 1 323 ? 4.836 18.859 19.906 1 91 323 ILE B CA 1
ATOM 5995 C C . ILE B 1 323 ? 3.826 19.281 18.844 1 91 323 ILE B C 1
ATOM 5997 O O . ILE B 1 323 ? 2.646 18.938 18.938 1 91 323 ILE B O 1
ATOM 6001 N N . ASN B 1 324 ? 4.277 20.031 17.906 1 92 324 ASN B N 1
ATOM 6002 C CA . ASN B 1 324 ? 3.445 20.422 16.781 1 92 324 ASN B CA 1
ATOM 6003 C C . ASN B 1 324 ? 2.852 19.203 16.078 1 92 324 ASN B C 1
ATOM 6005 O O . ASN B 1 324 ? 1.646 19.156 15.828 1 92 324 ASN B O 1
ATOM 6009 N N . LYS B 1 325 ? 3.627 18.25 15.867 1 86.25 325 LYS B N 1
ATOM 6010 C CA . LYS B 1 325 ? 3.205 17.078 15.109 1 86.25 325 LYS B CA 1
ATOM 6011 C C . LYS B 1 325 ? 2.213 16.234 15.906 1 86.25 325 LYS B C 1
ATOM 6013 O O . LYS B 1 325 ? 1.312 15.617 15.336 1 86.25 325 LYS B O 1
ATOM 6018 N N . THR B 1 326 ? 2.398 16.188 17.141 1 90.5 326 THR B N 1
ATOM 6019 C CA . THR B 1 326 ? 1.452 15.477 17.984 1 90.5 326 THR B CA 1
ATOM 6020 C C . THR B 1 326 ? 0.061 16.094 17.875 1 90.5 326 THR B C 1
ATOM 6022 O O . THR B 1 326 ? -0.928 15.383 17.688 1 90.5 326 THR B O 1
ATOM 6025 N N . ALA B 1 327 ? 0.01 17.375 18.047 1 93.56 327 ALA B N 1
ATOM 6026 C CA . ALA B 1 327 ? -1.271 18.062 17.922 1 93.56 327 ALA B CA 1
ATOM 6027 C C . ALA B 1 327 ? -1.848 17.906 16.516 1 93.56 327 ALA B C 1
ATOM 6029 O O . ALA B 1 327 ? -3.051 17.688 16.359 1 93.56 327 ALA B O 1
ATOM 6030 N N . TRP B 1 328 ? -0.974 18.094 15.617 1 92.5 328 TRP B N 1
ATOM 6031 C CA . TRP B 1 328 ? -1.373 17.953 14.227 1 92.5 328 TRP B CA 1
ATOM 6032 C C . TRP B 1 328 ? -1.962 16.562 13.969 1 92.5 328 TRP B C 1
ATOM 6034 O O . TRP B 1 328 ? -3.014 16.438 13.344 1 92.5 328 TRP B O 1
ATOM 6044 N N . PHE B 1 329 ? -1.345 15.531 14.461 1 89.62 329 PHE B N 1
ATOM 6045 C CA . PHE B 1 329 ? -1.782 14.148 14.297 1 89.62 329 PHE B CA 1
ATOM 6046 C C . PHE B 1 329 ? -3.156 13.938 14.922 1 89.62 329 PHE B C 1
ATOM 6048 O O . PHE B 1 329 ? -4.027 13.312 14.312 1 89.62 329 PHE B O 1
ATOM 6055 N N . PHE B 1 330 ? -3.275 14.43 16.047 1 91.75 330 PHE B N 1
ATOM 6056 C CA . PHE B 1 330 ? -4.547 14.289 16.75 1 91.75 330 PHE B CA 1
ATOM 6057 C C . PHE B 1 330 ? -5.68 14.914 15.938 1 91.75 330 PHE B C 1
ATOM 6059 O O . PHE B 1 330 ? -6.707 14.273 15.711 1 91.75 330 PHE B O 1
ATOM 6066 N N . CYS B 1 331 ? -5.539 16.109 15.5 1 94.75 331 CYS B N 1
ATOM 6067 C CA . CYS B 1 331 ? -6.57 16.812 14.758 1 94.75 331 CYS B CA 1
ATOM 6068 C C . CYS B 1 331 ? -6.844 16.141 13.422 1 94.75 331 CYS B C 1
ATOM 6070 O O . CYS B 1 331 ? -7.996 16 13.016 1 94.75 331 CYS B O 1
ATOM 6072 N N . PHE B 1 332 ? -5.785 15.711 12.797 1 92.94 332 PHE B N 1
ATOM 6073 C CA . PHE B 1 332 ? -5.895 15.031 11.508 1 92.94 332 PHE B CA 1
ATOM 6074 C C . PHE B 1 332 ? -6.672 13.727 11.648 1 92.94 332 PHE B C 1
ATOM 6076 O O . PHE B 1 332 ? -7.504 13.398 10.805 1 92.94 332 PHE B O 1
ATOM 6083 N N . SER B 1 333 ? -6.422 13.008 12.656 1 91.38 333 SER B N 1
ATOM 6084 C CA . SER B 1 333 ? -6.992 11.68 12.852 1 91.38 333 SER B CA 1
ATOM 6085 C C . SER B 1 333 ? -8.5 11.75 13.047 1 91.38 333 SER B C 1
ATOM 6087 O O . SER B 1 333 ? -9.211 10.781 12.797 1 91.38 333 SER B O 1
ATOM 6089 N N . LEU B 1 334 ? -9.008 12.906 13.469 1 93.12 334 LEU B N 1
ATOM 6090 C CA . LEU B 1 334 ? -10.438 13.078 13.711 1 93.12 334 LEU B CA 1
ATOM 6091 C C . LEU B 1 334 ? -11.195 13.234 12.398 1 93.12 334 LEU B C 1
ATOM 6093 O O . LEU B 1 334 ? -12.43 13.125 12.367 1 93.12 334 LEU B O 1
ATOM 6097 N N . LEU B 1 335 ? -10.5 13.43 11.305 1 91.69 335 LEU B N 1
ATOM 6098 C CA . LEU B 1 335 ? -11.133 13.648 10.008 1 91.69 335 LEU B CA 1
ATOM 6099 C C . LEU B 1 335 ? -11.898 12.398 9.562 1 91.69 335 LEU B C 1
ATOM 6101 O O . LEU B 1 335 ? -12.914 12.5 8.875 1 91.69 335 LEU B O 1
ATOM 6105 N N . GLU B 1 336 ? -11.344 11.266 9.953 1 90.88 336 GLU B N 1
ATOM 6106 C CA . GLU B 1 336 ? -12.008 10.023 9.578 1 90.88 336 GLU B CA 1
ATOM 6107 C C . GLU B 1 336 ? -13.422 9.953 10.148 1 90.88 336 GLU B C 1
ATOM 6109 O O . GLU B 1 336 ? -14.305 9.328 9.562 1 90.88 336 GLU B O 1
ATOM 6114 N N . LYS B 1 337 ? -13.625 10.609 11.289 1 90.44 337 LYS B N 1
ATOM 6115 C CA . LYS B 1 337 ? -14.93 10.625 11.938 1 90.44 337 LYS B CA 1
ATOM 6116 C C . LYS B 1 337 ? -15.734 11.859 11.531 1 90.44 337 LYS B C 1
ATOM 6118 O O . LYS B 1 337 ? -16.75 12.188 12.156 1 90.44 337 LYS B O 1
ATOM 6123 N N . HIS B 1 338 ? -15.211 12.594 10.57 1 89.75 338 HIS B N 1
ATOM 6124 C CA . HIS B 1 338 ? -15.859 13.766 9.992 1 89.75 338 HIS B CA 1
ATOM 6125 C C . HIS B 1 338 ? -15.984 14.891 11.008 1 89.75 338 HIS B C 1
ATOM 6127 O O . HIS B 1 338 ? -17 15.586 11.055 1 89.75 338 HIS B O 1
ATOM 6133 N N . ILE B 1 339 ? -15.109 14.914 11.945 1 91.81 339 ILE B N 1
ATOM 6134 C CA . ILE B 1 339 ? -14.945 16.047 12.852 1 91.81 339 ILE B CA 1
ATOM 6135 C C . ILE B 1 339 ? -13.922 17.016 12.281 1 91.81 339 ILE B C 1
ATOM 6137 O O . ILE B 1 339 ? -12.719 16.75 12.305 1 91.81 339 ILE B O 1
ATOM 6141 N N . TYR B 1 340 ? -14.406 18.188 11.945 1 94.31 340 TYR B N 1
ATOM 6142 C CA . TYR B 1 340 ? -13.609 19.031 11.078 1 94.31 340 TYR B CA 1
ATOM 6143 C C . TYR B 1 340 ? -13.141 20.281 11.82 1 94.31 340 TYR B C 1
ATOM 6145 O O . TYR B 1 340 ? -12.266 21 11.336 1 94.31 340 TYR B O 1
ATOM 6153 N N . ASP B 1 341 ? -13.719 20.594 12.977 1 94.44 341 ASP B N 1
ATOM 6154 C CA . ASP B 1 341 ? -13.453 21.859 13.656 1 94.44 341 ASP B CA 1
ATOM 6155 C C . ASP B 1 341 ? -12.039 21.891 14.25 1 94.44 341 ASP B C 1
ATOM 6157 O O . ASP B 1 341 ? -11.367 22.922 14.219 1 94.44 341 ASP B O 1
ATOM 6161 N N . TRP B 1 342 ? -11.641 20.75 14.75 1 94.75 342 TRP B N 1
ATOM 6162 C CA . TRP B 1 342 ? -10.32 20.703 15.367 1 94.75 342 TRP B CA 1
ATOM 6163 C C . TRP B 1 342 ? -9.227 20.828 14.305 1 94.75 342 TRP B C 1
ATOM 6165 O O . TRP B 1 342 ? -8.203 21.469 14.531 1 94.75 342 TRP B O 1
ATOM 6175 N N . TYR B 1 343 ? -9.484 20.188 13.18 1 95.75 343 TYR B N 1
ATOM 6176 C CA . TYR B 1 343 ? -8.492 20.281 12.109 1 95.75 343 TYR B CA 1
ATOM 6177 C C . TYR B 1 343 ? -8.461 21.688 11.516 1 95.75 343 TYR B C 1
ATOM 6179 O O . TYR B 1 343 ? -7.469 22.094 10.906 1 95.75 343 TYR B O 1
ATOM 6187 N N . ALA B 1 344 ? -9.492 22.422 11.727 1 97.44 344 ALA B N 1
ATOM 6188 C CA . ALA B 1 344 ? -9.5 23.828 11.305 1 97.44 344 ALA B CA 1
ATOM 6189 C C . ALA B 1 344 ? -8.469 24.641 12.078 1 97.44 344 ALA B C 1
ATOM 6191 O O . ALA B 1 344 ? -7.879 25.578 11.547 1 97.44 344 ALA B O 1
ATOM 6192 N N . ILE B 1 345 ? -8.242 24.25 13.336 1 97.38 345 ILE B N 1
ATOM 6193 C CA . ILE B 1 345 ? -7.219 24.938 14.117 1 97.38 345 ILE B CA 1
ATOM 6194 C C . ILE B 1 345 ? -5.863 24.797 13.43 1 97.38 345 ILE B C 1
ATOM 6196 O O . ILE B 1 345 ? -5.105 25.766 13.328 1 97.38 345 ILE B O 1
ATOM 6200 N N . VAL B 1 346 ? -5.605 23.609 12.938 1 95.5 346 VAL B N 1
ATOM 6201 C CA . VAL B 1 346 ? -4.359 23.344 12.219 1 95.5 346 VAL B CA 1
ATOM 6202 C C . VAL B 1 346 ? -4.27 24.266 11 1 95.5 346 VAL B C 1
ATOM 6204 O O . VAL B 1 346 ? -3.217 24.844 10.719 1 95.5 346 VAL B O 1
ATOM 6207 N N . GLY B 1 347 ? -5.309 24.391 10.297 1 95.69 347 GLY B N 1
ATOM 6208 C CA . GLY B 1 347 ? -5.348 25.156 9.062 1 95.69 347 GLY B CA 1
ATOM 6209 C C . GLY B 1 347 ? -5.047 26.625 9.258 1 95.69 347 GLY B C 1
ATOM 6210 O O . GLY B 1 347 ? -4.512 27.281 8.359 1 95.69 347 GLY B O 1
ATOM 6211 N N . VAL B 1 348 ? -5.324 27.141 10.383 1 96.81 348 VAL B N 1
ATOM 6212 C CA . VAL B 1 348 ? -5.137 28.578 10.625 1 96.81 348 VAL B CA 1
ATOM 6213 C C . VAL B 1 348 ? -3.814 28.797 11.359 1 96.81 348 VAL B C 1
ATOM 6215 O O . VAL B 1 348 ? -2.973 29.578 10.898 1 96.81 348 VAL B O 1
ATOM 6218 N N . VAL B 1 349 ? -3.619 28.078 12.391 1 97 349 VAL B N 1
ATOM 6219 C CA . VAL B 1 349 ? -2.525 28.344 13.312 1 97 349 VAL B CA 1
ATOM 6220 C C . VAL B 1 349 ? -1.194 27.969 12.664 1 97 349 VAL B C 1
ATOM 6222 O O . VAL B 1 349 ? -0.181 28.641 12.891 1 97 349 VAL B O 1
ATOM 6225 N N . ALA B 1 350 ? -1.178 26.938 11.898 1 91 350 ALA B N 1
ATOM 6226 C CA . ALA B 1 350 ? 0.077 26.469 11.328 1 91 350 ALA B CA 1
ATOM 6227 C C . ALA B 1 350 ? 0.647 27.484 10.336 1 91 350 ALA B C 1
ATOM 6229 O O . ALA B 1 350 ? 1.852 27.5 10.078 1 91 350 ALA B O 1
ATOM 6230 N N . LEU B 1 351 ? -0.131 28.359 9.836 1 94.06 351 LEU B N 1
ATOM 6231 C CA . LEU B 1 351 ? 0.288 29.375 8.875 1 94.06 351 LEU B CA 1
ATOM 6232 C C . LEU B 1 351 ? 0.918 30.562 9.594 1 94.06 351 LEU B C 1
ATOM 6234 O O . LEU B 1 351 ? 1.69 31.312 8.992 1 94.06 351 LEU B O 1
ATOM 6238 N N . MET B 1 352 ? 0.716 30.719 10.758 1 96.94 352 MET B N 1
ATOM 6239 C CA . MET B 1 352 ? 0.89 31.984 11.445 1 96.94 352 MET B CA 1
ATOM 6240 C C . MET B 1 352 ? 2.361 32.25 11.75 1 96.94 352 MET B C 1
ATOM 6242 O O . MET B 1 352 ? 2.883 33.312 11.453 1 96.94 352 MET B O 1
ATOM 6246 N N . PRO B 1 353 ? 3.082 31.266 12.242 1 96.19 353 PRO B N 1
ATOM 6247 C CA . PRO B 1 353 ? 4.434 31.594 12.703 1 96.19 353 PRO B CA 1
ATOM 6248 C C . PRO B 1 353 ? 5.328 32.125 11.578 1 96.19 353 PRO B C 1
ATOM 6250 O O . PRO B 1 353 ? 5.922 33.188 11.711 1 96.19 353 PRO B O 1
ATOM 6253 N N . PRO B 1 354 ? 5.398 31.422 10.484 1 94.69 354 PRO B N 1
ATOM 6254 C CA . PRO B 1 354 ? 6.277 31.953 9.438 1 94.69 354 PRO B CA 1
ATOM 6255 C C . PRO B 1 354 ? 5.758 33.25 8.82 1 94.69 354 PRO B C 1
ATOM 6257 O O . PRO B 1 354 ? 6.539 34.156 8.539 1 94.69 354 PRO B O 1
ATOM 6260 N N . VAL B 1 355 ? 4.523 33.375 8.609 1 96.94 355 VAL B N 1
ATOM 6261 C CA . VAL B 1 355 ? 3.943 34.562 8.016 1 96.94 355 VAL B CA 1
ATOM 6262 C C . VAL B 1 355 ? 4.137 35.75 8.953 1 96.94 355 VAL B C 1
ATOM 6264 O O . VAL B 1 355 ? 4.527 36.844 8.516 1 96.94 355 VAL B O 1
ATOM 6267 N N . ALA B 1 356 ? 3.896 35.562 10.172 1 98.19 356 ALA B N 1
ATOM 6268 C CA . ALA B 1 356 ? 4.062 36.625 11.164 1 98.19 356 ALA B CA 1
ATOM 6269 C C . ALA B 1 356 ? 5.52 37.062 11.258 1 98.19 356 ALA B C 1
ATOM 6271 O O . ALA B 1 356 ? 5.809 38.25 11.383 1 98.19 356 ALA B O 1
ATOM 6272 N N . ALA B 1 357 ? 6.41 36.125 11.281 1 96.88 357 ALA B N 1
ATOM 6273 C CA . ALA B 1 357 ? 7.832 36.469 11.336 1 96.88 357 ALA B CA 1
ATOM 6274 C C . ALA B 1 357 ? 8.25 37.312 10.133 1 96.88 357 ALA B C 1
ATOM 6276 O O . ALA B 1 357 ? 8.984 38.281 10.281 1 96.88 357 ALA B O 1
ATOM 6277 N N . GLY B 1 358 ? 7.816 36.844 9.008 1 96.94 358 GLY B N 1
ATOM 6278 C CA . GLY B 1 358 ? 8.117 37.594 7.801 1 96.94 358 GLY B CA 1
ATOM 6279 C C . GLY B 1 358 ? 7.543 39 7.824 1 96.94 358 GLY B C 1
ATOM 6280 O O . GLY B 1 358 ? 8.242 39.969 7.523 1 96.94 358 GLY B O 1
ATOM 6281 N N . LEU B 1 359 ? 6.332 39.156 8.18 1 98.06 359 LEU B N 1
ATOM 6282 C CA . LEU B 1 359 ? 5.676 40.469 8.211 1 98.06 359 LEU B CA 1
ATOM 6283 C C . LEU B 1 359 ? 6.289 41.344 9.289 1 98.06 359 LEU B C 1
ATOM 6285 O O . LEU B 1 359 ? 6.438 42.562 9.094 1 98.06 359 LEU B O 1
ATOM 6289 N N . ALA B 1 360 ? 6.566 40.781 10.391 1 97.88 360 ALA B N 1
ATOM 6290 C CA . ALA B 1 360 ? 7.203 41.531 11.469 1 97.88 360 ALA B CA 1
ATOM 6291 C C . ALA B 1 360 ? 8.539 42.094 11.016 1 97.88 360 ALA B C 1
ATOM 6293 O O . ALA B 1 360 ? 8.922 43.188 11.43 1 97.88 360 ALA B O 1
ATOM 6294 N N . THR B 1 361 ? 9.227 41.375 10.242 1 96.69 361 THR B N 1
ATOM 6295 C CA . THR B 1 361 ? 10.508 41.812 9.711 1 96.69 361 THR B CA 1
ATOM 6296 C C . THR B 1 361 ? 10.328 43.062 8.852 1 96.69 361 THR B C 1
ATOM 6298 O O . THR B 1 361 ? 11.164 43.969 8.883 1 96.69 361 THR B O 1
ATOM 6301 N N . PHE B 1 362 ? 9.273 43.125 8.141 1 96.81 362 PHE B N 1
ATOM 6302 C CA . PHE B 1 362 ? 8.992 44.312 7.301 1 96.81 362 PHE B CA 1
ATOM 6303 C C . PHE B 1 362 ? 8.531 45.469 8.148 1 96.81 362 PHE B C 1
ATOM 6305 O O . PHE B 1 362 ? 8.836 46.625 7.836 1 96.81 362 PHE B O 1
ATOM 6312 N N . ILE B 1 363 ? 7.828 45.281 9.141 1 97.62 363 ILE B N 1
ATOM 6313 C CA . ILE B 1 363 ? 7.219 46.312 9.961 1 97.62 363 ILE B CA 1
ATOM 6314 C C . ILE B 1 363 ? 8.266 46.906 10.906 1 97.62 363 ILE B C 1
ATOM 6316 O O . ILE B 1 363 ? 8.289 48.125 11.125 1 97.62 363 ILE B O 1
ATOM 6320 N N . ALA B 1 364 ? 9.062 46.062 11.461 1 97.5 364 ALA B N 1
ATOM 6321 C CA . ALA B 1 364 ? 10.102 46.469 12.406 1 97.5 364 ALA B CA 1
ATOM 6322 C C . ALA B 1 364 ? 11.461 45.906 12.023 1 97.5 364 ALA B C 1
ATOM 6324 O O . ALA B 1 364 ? 12.047 45.125 12.781 1 97.5 364 ALA B O 1
ATOM 6325 N N . PRO B 1 365 ? 11.977 46.344 10.992 1 96.06 365 PRO B N 1
ATOM 6326 C CA . PRO B 1 365 ? 13.211 45.781 10.461 1 96.06 365 PRO B CA 1
ATOM 6327 C C . PRO B 1 365 ? 14.391 45.906 11.43 1 96.06 365 PRO B C 1
ATOM 6329 O O . PRO B 1 365 ? 15.312 45.062 11.398 1 96.06 365 PRO B O 1
ATOM 6332 N N . LYS B 1 366 ? 14.438 46.812 12.305 1 95.38 366 LYS B N 1
ATOM 6333 C CA . LYS B 1 366 ? 15.547 47.031 13.219 1 95.38 366 LYS B CA 1
ATOM 6334 C C . LYS B 1 366 ? 15.695 45.875 14.211 1 95.38 366 LYS B C 1
ATOM 6336 O O . LYS B 1 366 ? 16.766 45.688 14.789 1 95.38 366 LYS B O 1
ATOM 6341 N N . LEU B 1 367 ? 14.75 45.125 14.367 1 96.25 367 LEU B N 1
ATOM 6342 C CA . LEU B 1 367 ? 14.766 44.031 15.344 1 96.25 367 LEU B CA 1
ATOM 6343 C C . LEU B 1 367 ? 15.336 42.781 14.727 1 96.25 367 LEU B C 1
ATOM 6345 O O . LEU B 1 367 ? 15.617 41.812 15.438 1 96.25 367 LEU B O 1
ATOM 6349 N N . PHE B 1 368 ? 15.594 42.75 13.438 1 96.5 368 PHE B N 1
ATOM 6350 C CA . PHE B 1 368 ? 15.93 41.531 12.75 1 96.5 368 PHE B CA 1
ATOM 6351 C C . PHE B 1 368 ? 17.266 41.656 12.031 1 96.5 368 PHE B C 1
ATOM 6353 O O . PHE B 1 368 ? 17.672 42.75 11.656 1 96.5 368 PHE B O 1
ATOM 6360 N N . THR B 1 369 ? 17.875 40.562 11.852 1 91.5 369 THR B N 1
ATOM 6361 C CA . THR B 1 369 ? 19.172 40.5 11.195 1 91.5 369 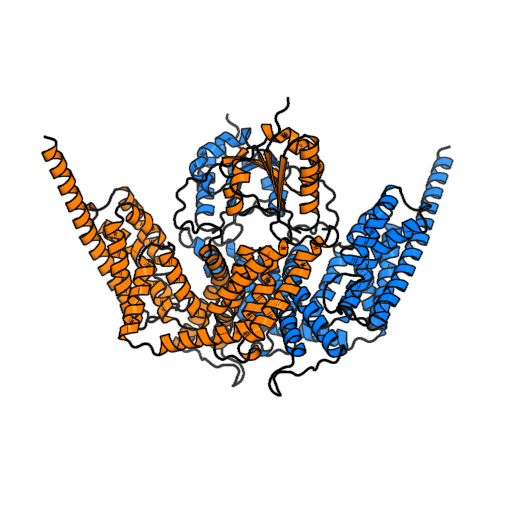THR B CA 1
ATOM 6362 C C . THR B 1 369 ? 19.016 40.562 9.68 1 91.5 369 THR B C 1
ATOM 6364 O O . THR B 1 369 ? 17.906 40.438 9.156 1 91.5 369 THR B O 1
ATOM 6367 N N . ARG B 1 370 ? 20.125 40.75 9.055 1 88.81 370 ARG B N 1
ATOM 6368 C CA . ARG B 1 370 ? 20.125 40.812 7.594 1 88.81 370 ARG B CA 1
ATOM 6369 C C . ARG B 1 370 ? 19.641 39.5 6.988 1 88.81 370 ARG B C 1
ATOM 6371 O O . ARG B 1 370 ? 18.922 39.5 5.988 1 88.81 370 ARG B O 1
ATOM 6378 N N . GLN B 1 371 ? 20 38.406 7.586 1 83.44 371 GLN B N 1
ATOM 6379 C CA . GLN B 1 371 ? 19.594 37.094 7.113 1 83.44 371 GLN B CA 1
ATOM 6380 C C . GLN B 1 371 ? 18.078 36.938 7.23 1 83.44 371 GLN B C 1
ATOM 6382 O O . GLN B 1 371 ? 17.438 36.375 6.328 1 83.44 371 GLN B O 1
ATOM 6387 N N . GLU B 1 372 ? 17.594 37.312 8.312 1 91.5 372 GLU B N 1
ATOM 6388 C CA . GLU B 1 372 ? 16.156 37.25 8.539 1 91.5 372 GLU B CA 1
ATOM 6389 C C . GLU B 1 372 ? 15.383 38.094 7.547 1 91.5 372 GLU B C 1
ATOM 6391 O O . GLU B 1 372 ? 14.328 37.719 7.051 1 91.5 372 GLU B O 1
ATOM 6396 N N . LYS B 1 373 ? 15.93 39.281 7.289 1 93.94 373 LYS B N 1
ATOM 6397 C CA . LYS B 1 373 ? 15.289 40.188 6.348 1 93.94 373 LYS B CA 1
ATOM 6398 C C . LYS B 1 373 ? 15.266 39.594 4.938 1 93.94 373 LYS B C 1
ATOM 6400 O O . LYS B 1 373 ? 14.273 39.719 4.219 1 93.94 373 LYS B O 1
ATOM 6405 N N . GLU B 1 374 ? 16.234 39 4.594 1 86.12 374 GLU B N 1
ATOM 6406 C CA . GLU B 1 374 ? 16.328 38.375 3.268 1 86.12 374 GLU B CA 1
ATOM 6407 C C . GLU B 1 374 ? 15.375 37.188 3.135 1 86.12 374 GLU B C 1
ATOM 6409 O O . GLU B 1 374 ? 14.883 36.906 2.041 1 86.12 374 GLU B O 1
ATOM 6414 N N . ALA B 1 375 ? 15.047 36.531 4.211 1 86.56 375 ALA B N 1
ATOM 6415 C CA . ALA B 1 375 ? 14.203 35.344 4.207 1 86.56 375 ALA B CA 1
ATOM 6416 C C . ALA B 1 375 ? 12.734 35.719 4.383 1 86.56 375 ALA B C 1
ATOM 6418 O O . ALA B 1 375 ? 11.852 34.875 4.23 1 86.56 375 ALA B O 1
ATOM 6419 N N . ALA B 1 376 ? 12.453 36.938 4.598 1 93.94 376 ALA B N 1
ATOM 6420 C CA . ALA B 1 376 ? 11.133 37.375 5.039 1 93.94 376 ALA B CA 1
ATOM 6421 C C . ALA B 1 376 ? 10.078 37.094 3.979 1 93.94 376 ALA B C 1
ATOM 6423 O O . ALA B 1 376 ? 9.008 36.562 4.289 1 93.94 376 ALA B O 1
ATOM 6424 N N . SER B 1 377 ? 10.359 37.469 2.77 1 91.69 377 SER B N 1
ATOM 6425 C CA . SER B 1 377 ? 9.383 37.281 1.703 1 91.69 377 SER B CA 1
ATOM 6426 C C . SER B 1 377 ? 9.078 35.812 1.499 1 91.69 377 SER B C 1
ATOM 6428 O O . SER B 1 377 ? 7.914 35.406 1.325 1 91.69 377 SER B O 1
ATOM 6430 N N . SER B 1 378 ? 10.109 35.031 1.506 1 82.38 378 SER B N 1
ATOM 6431 C CA . SER B 1 378 ? 9.93 33.594 1.348 1 82.38 378 SER B CA 1
ATOM 6432 C C . SER B 1 378 ? 9.156 33 2.521 1 82.38 378 SER B C 1
ATOM 6434 O O . SER B 1 378 ? 8.32 32.094 2.336 1 82.38 378 SER B O 1
ATOM 6436 N N . ALA B 1 379 ? 9.422 33.438 3.664 1 89.69 379 ALA B N 1
ATOM 6437 C CA . ALA B 1 379 ? 8.719 32.938 4.852 1 89.69 379 ALA B CA 1
ATOM 6438 C C . ALA B 1 379 ? 7.227 33.219 4.758 1 89.69 379 ALA B C 1
ATOM 6440 O O . ALA B 1 379 ? 6.402 32.375 5.125 1 89.69 379 ALA B O 1
ATOM 6441 N N . ILE B 1 380 ? 6.895 34.375 4.266 1 93.62 380 ILE B N 1
ATOM 6442 C CA . ILE B 1 380 ? 5.496 34.781 4.141 1 93.62 380 ILE B CA 1
ATOM 6443 C C . ILE B 1 380 ? 4.805 33.875 3.104 1 93.62 380 ILE B C 1
ATOM 6445 O O . ILE B 1 380 ? 3.74 33.312 3.371 1 93.62 380 ILE B O 1
ATOM 6449 N N . VAL B 1 381 ? 5.395 33.688 1.998 1 85.69 381 VAL B N 1
ATOM 6450 C CA . VAL B 1 381 ? 4.766 33 0.887 1 85.69 381 VAL B CA 1
ATOM 6451 C C . VAL B 1 381 ? 4.668 31.5 1.214 1 85.69 381 VAL B C 1
ATOM 6453 O O . VAL B 1 381 ? 3.602 30.891 1.074 1 85.69 381 VAL B O 1
ATOM 6456 N N . VAL B 1 382 ? 5.738 30.922 1.668 1 79.12 382 VAL B N 1
ATOM 6457 C CA . VAL B 1 382 ? 5.762 29.5 1.973 1 79.12 382 VAL B CA 1
ATOM 6458 C C . VAL B 1 382 ? 4.895 29.219 3.197 1 79.12 382 VAL B C 1
ATOM 6460 O O . VAL B 1 382 ? 4.164 28.219 3.229 1 79.12 382 VAL B O 1
ATOM 6463 N N . GLY B 1 383 ? 4.965 30.062 4.148 1 88 383 GLY B N 1
ATOM 6464 C CA . GLY B 1 383 ? 4.164 29.906 5.352 1 88 383 GLY B CA 1
ATOM 6465 C C . GLY B 1 383 ? 2.672 30.016 5.09 1 88 383 GLY B C 1
ATOM 6466 O O . GLY B 1 383 ? 1.876 29.312 5.711 1 88 383 GLY B O 1
ATOM 6467 N N . ALA B 1 384 ? 2.316 30.812 4.152 1 91.06 384 ALA B N 1
ATOM 6468 C CA . ALA B 1 384 ? 0.906 31.047 3.852 1 91.06 384 ALA B CA 1
ATOM 6469 C C . ALA B 1 384 ? 0.312 29.875 3.074 1 91.06 384 ALA B C 1
ATOM 6471 O O . ALA B 1 384 ? -0.908 29.703 3.045 1 91.06 384 ALA B O 1
ATOM 6472 N N . THR B 1 385 ? 1.129 28.984 2.529 1 81.56 385 THR B N 1
ATOM 6473 C CA . THR B 1 385 ? 0.576 28 1.612 1 81.56 385 THR B CA 1
ATOM 6474 C C . THR B 1 385 ? 0.923 26.578 2.07 1 81.56 385 THR B C 1
ATOM 6476 O O . THR B 1 385 ? 0.107 25.672 1.949 1 81.56 385 THR B O 1
ATOM 6479 N N . VAL B 1 386 ? 2.168 26.375 2.559 1 67.31 386 VAL B N 1
ATOM 6480 C CA . VAL B 1 386 ? 2.621 24.984 2.531 1 67.31 386 VAL B CA 1
ATOM 6481 C C . VAL B 1 386 ? 3.117 24.578 3.916 1 67.31 386 VAL B C 1
ATOM 6483 O O . VAL B 1 386 ? 2.797 23.484 4.398 1 67.31 386 VAL B O 1
ATOM 6486 N N . ALA B 1 387 ? 4.008 25.438 4.531 1 75.94 387 ALA B N 1
ATOM 6487 C CA . ALA B 1 387 ? 4.82 24.875 5.602 1 75.94 387 ALA B CA 1
ATOM 6488 C C . ALA B 1 387 ? 5.102 25.906 6.688 1 75.94 387 ALA B C 1
ATOM 6490 O O . ALA B 1 387 ? 5.188 27.109 6.398 1 75.94 387 ALA B O 1
ATOM 6491 N N . THR B 1 388 ? 5.242 25.422 7.879 1 85.31 388 THR B N 1
ATOM 6492 C CA . THR B 1 388 ? 5.559 26.266 9.023 1 85.31 388 THR B CA 1
ATOM 6493 C C . THR B 1 388 ? 7.07 26.359 9.234 1 85.31 388 THR B C 1
ATOM 6495 O O . THR B 1 388 ? 7.555 27.234 9.945 1 85.31 388 THR B O 1
ATOM 6498 N N . GLU B 1 389 ? 7.844 25.656 8.469 1 72.5 389 GLU B N 1
ATOM 6499 C CA . GLU B 1 389 ? 9.273 25.438 8.688 1 72.5 389 GLU B CA 1
ATOM 6500 C C . GLU B 1 389 ? 10.055 26.734 8.484 1 72.5 389 GLU B C 1
ATOM 6502 O O . GLU B 1 389 ? 11.07 26.969 9.156 1 72.5 389 GLU B O 1
ATOM 6507 N N . PRO B 1 390 ? 9.633 27.625 7.656 1 83.06 390 PRO B N 1
ATOM 6508 C CA . PRO B 1 390 ? 10.391 28.875 7.469 1 83.06 390 PRO B CA 1
ATOM 6509 C C . PRO B 1 390 ? 10.445 29.719 8.734 1 83.06 390 PRO B C 1
ATOM 6511 O O . PRO B 1 390 ? 11.211 30.688 8.805 1 83.06 390 PRO B O 1
ATOM 6514 N N . ALA B 1 391 ? 9.695 29.359 9.719 1 90.19 391 ALA B N 1
ATOM 6515 C CA . ALA B 1 391 ? 9.719 30.078 10.992 1 90.19 391 ALA B CA 1
ATOM 6516 C C . ALA B 1 391 ? 10.898 29.641 11.844 1 90.19 391 ALA B C 1
ATOM 6518 O O . ALA B 1 391 ? 11.266 30.312 12.805 1 90.19 391 ALA B O 1
ATOM 6519 N N . ILE B 1 392 ? 11.516 28.594 11.516 1 83.88 392 ILE B N 1
ATOM 6520 C CA . ILE B 1 392 ? 12.516 27.953 12.367 1 83.88 392 ILE B CA 1
ATOM 6521 C C . ILE B 1 392 ? 13.734 28.859 12.5 1 83.88 392 ILE B C 1
ATOM 6523 O O . ILE B 1 392 ? 14.203 29.125 13.609 1 83.88 392 ILE B O 1
ATOM 6527 N N . PRO B 1 393 ? 14.25 29.406 11.414 1 82.25 393 PRO B N 1
ATOM 6528 C CA . PRO B 1 393 ? 15.422 30.266 11.555 1 82.25 393 PRO B CA 1
ATOM 6529 C C . PRO B 1 393 ? 15.164 31.469 12.461 1 82.25 393 PRO B C 1
ATOM 6531 O O . PRO B 1 393 ? 16.062 31.906 13.188 1 82.25 393 PRO B O 1
ATOM 6534 N N . TYR B 1 394 ? 14.031 32 12.445 1 91.88 394 TYR B N 1
ATOM 6535 C CA . TYR B 1 394 ? 13.688 33.125 13.312 1 91.88 394 TYR B CA 1
ATOM 6536 C C . TYR B 1 394 ? 13.68 32.719 14.773 1 91.88 394 TYR B C 1
ATOM 6538 O O . TYR B 1 394 ? 14.156 33.438 15.641 1 91.88 394 TYR B O 1
ATOM 6546 N N . ALA B 1 395 ? 13.125 31.562 14.984 1 90.12 395 ALA B N 1
ATOM 6547 C CA . ALA B 1 395 ? 13.055 31.031 16.344 1 90.12 395 ALA B CA 1
ATOM 6548 C C . ALA B 1 395 ? 14.445 30.672 16.875 1 90.12 395 ALA B C 1
ATOM 6550 O O . ALA B 1 395 ? 14.719 30.812 18.062 1 90.12 395 ALA B O 1
ATOM 6551 N N . LEU B 1 396 ? 15.273 30.25 15.984 1 82.06 396 LEU B N 1
ATOM 6552 C CA . LEU B 1 396 ? 16.625 29.906 16.375 1 82.06 396 LEU B CA 1
ATOM 6553 C C . LEU B 1 396 ? 17.438 31.172 16.703 1 82.06 396 LEU B C 1
ATOM 6555 O O . LEU B 1 396 ? 18.266 31.156 17.609 1 82.06 396 LEU B O 1
ATOM 6559 N N . ALA B 1 397 ? 17.156 32.219 16.016 1 85.69 397 ALA B N 1
ATOM 6560 C CA . ALA B 1 397 ? 17.859 33.469 16.234 1 85.69 397 ALA B CA 1
ATOM 6561 C C . ALA B 1 397 ? 17.453 34.094 17.578 1 85.69 397 ALA B C 1
ATOM 6563 O O . ALA B 1 397 ? 18.266 34.719 18.234 1 85.69 397 ALA B O 1
ATOM 6564 N N . ALA B 1 398 ? 16.25 34 17.922 1 91.94 398 ALA B N 1
ATOM 6565 C CA . ALA B 1 398 ? 15.711 34.5 19.188 1 91.94 398 ALA B CA 1
ATOM 6566 C C . ALA B 1 398 ? 14.68 33.531 19.75 1 91.94 398 ALA B C 1
ATOM 6568 O O . ALA B 1 398 ? 13.484 33.844 19.766 1 91.94 398 ALA B O 1
ATOM 6569 N N . PRO B 1 399 ? 15.055 32.438 20.344 1 91.94 399 PRO B N 1
ATOM 6570 C CA . PRO B 1 399 ? 14.164 31.344 20.703 1 91.94 399 PRO B CA 1
ATOM 6571 C C . PRO B 1 399 ? 13.102 31.75 21.719 1 91.94 399 PRO B C 1
ATOM 6573 O O . PRO B 1 399 ? 11.914 31.484 21.5 1 91.94 399 PRO B O 1
ATOM 6576 N N . LEU B 1 400 ? 13.438 32.438 22.766 1 92.75 400 LEU B N 1
ATOM 6577 C CA . LEU B 1 400 ? 12.5 32.688 23.844 1 92.75 400 LEU B CA 1
ATOM 6578 C C . LEU B 1 400 ? 11.375 33.625 23.391 1 92.75 400 LEU B C 1
ATOM 6580 O O . LEU B 1 400 ? 10.195 33.281 23.5 1 92.75 400 LEU B O 1
ATOM 6584 N N . PRO B 1 401 ? 11.703 34.812 22.828 1 95.94 401 PRO B N 1
ATOM 6585 C CA . PRO B 1 401 ? 10.609 35.688 22.438 1 95.94 401 PRO B CA 1
ATOM 6586 C C . PRO B 1 401 ? 9.812 35.156 21.25 1 95.94 401 PRO B C 1
ATOM 6588 O O . PRO B 1 401 ? 8.586 35.312 21.188 1 95.94 401 PRO B O 1
ATOM 6591 N N . MET B 1 402 ? 10.461 34.562 20.297 1 95.94 402 MET B N 1
ATOM 6592 C CA . MET B 1 402 ? 9.758 34.094 19.109 1 95.94 402 MET B CA 1
ATOM 6593 C C . MET B 1 402 ? 8.82 32.938 19.453 1 95.94 402 MET B C 1
ATOM 6595 O O . MET B 1 402 ? 7.668 32.938 19.031 1 95.94 402 MET B O 1
ATOM 6599 N N . ILE B 1 403 ? 9.297 31.922 20.219 1 96.31 403 ILE B N 1
ATOM 6600 C CA . ILE B 1 403 ? 8.5 30.766 20.578 1 96.31 403 ILE B CA 1
ATOM 6601 C C . ILE B 1 403 ? 7.332 31.188 21.469 1 96.31 403 ILE B C 1
ATOM 6603 O O . ILE B 1 403 ? 6.203 30.734 21.281 1 96.31 403 ILE B O 1
ATOM 6607 N N . THR B 1 404 ? 7.633 32.062 22.422 1 97.62 404 THR B N 1
ATOM 6608 C CA . THR B 1 404 ? 6.582 32.562 23.312 1 97.62 404 THR B CA 1
ATOM 6609 C C . THR B 1 404 ? 5.516 33.312 22.531 1 97.62 404 THR B C 1
ATOM 6611 O O . THR B 1 404 ? 4.32 33.125 22.766 1 97.62 404 THR B O 1
ATOM 6614 N N . ALA B 1 405 ? 5.934 34.156 21.641 1 98.25 405 ALA B N 1
ATOM 6615 C CA . ALA B 1 405 ? 5.008 34.906 20.812 1 98.25 405 ALA B CA 1
ATOM 6616 C C . ALA B 1 405 ? 4.129 34 19.969 1 98.25 405 ALA B C 1
ATOM 6618 O O . ALA B 1 405 ? 2.906 34.156 19.922 1 98.25 405 ALA B O 1
ATOM 6619 N N . ASN B 1 406 ? 4.762 33.062 19.281 1 97.94 406 ASN B N 1
ATOM 6620 C CA . ASN B 1 406 ? 4.027 32.094 18.453 1 97.94 406 ASN B CA 1
ATOM 6621 C C . ASN B 1 406 ? 3.051 31.266 19.266 1 97.94 406 ASN B C 1
ATOM 6623 O O . ASN B 1 406 ? 1.904 31.078 18.859 1 97.94 406 ASN B O 1
ATOM 6627 N N . THR B 1 407 ? 3.484 30.75 20.422 1 98 407 THR B N 1
ATOM 6628 C CA . THR B 1 407 ? 2.695 29.859 21.25 1 98 407 THR B CA 1
ATOM 6629 C C . THR B 1 407 ? 1.465 30.578 21.797 1 98 407 THR B C 1
ATOM 6631 O O . THR B 1 407 ? 0.355 30.031 21.75 1 98 407 THR B O 1
ATOM 6634 N N . LEU B 1 408 ? 1.667 31.766 22.281 1 98.25 408 LEU B N 1
ATOM 6635 C CA . LEU B 1 408 ? 0.565 32.531 22.844 1 98.25 408 LEU B CA 1
ATOM 6636 C C . LEU B 1 408 ? -0.441 32.906 21.766 1 98.25 408 LEU B C 1
ATOM 6638 O O . LEU B 1 408 ? -1.649 32.75 21.953 1 98.25 408 LEU B O 1
ATOM 6642 N N . ALA B 1 409 ? 0.021 33.469 20.703 1 98.44 409 ALA B N 1
ATOM 6643 C CA . ALA B 1 409 ? -0.864 33.812 19.609 1 98.44 409 ALA B CA 1
ATOM 6644 C C . ALA B 1 409 ? -1.593 32.594 19.062 1 98.44 409 ALA B C 1
ATOM 6646 O O . ALA B 1 409 ? -2.775 32.688 18.719 1 98.44 409 ALA B O 1
ATOM 6647 N N . GLY B 1 410 ? -0.846 31.5 18.938 1 98.38 410 GLY B N 1
ATOM 6648 C CA . GLY B 1 410 ? -1.45 30.266 18.469 1 98.38 410 GLY B CA 1
ATOM 6649 C C . GLY B 1 410 ? -2.578 29.781 19.359 1 98.38 410 GLY B C 1
ATOM 6650 O O . GLY B 1 410 ? -3.629 29.359 18.859 1 98.38 410 GLY B O 1
ATOM 6651 N N . GLY B 1 411 ? -2.316 29.766 20.594 1 98.5 411 GLY B N 1
ATOM 6652 C CA . GLY B 1 411 ? -3.35 29.359 21.531 1 98.5 411 GLY B CA 1
ATOM 6653 C C . GLY B 1 411 ? -4.609 30.203 21.438 1 98.5 411 GLY B C 1
ATOM 6654 O O . GLY B 1 411 ? -5.715 29.672 21.344 1 98.5 411 GLY B O 1
ATOM 6655 N N . ILE B 1 412 ? -4.488 31.5 21.438 1 98.62 412 ILE B N 1
ATOM 6656 C CA . ILE B 1 412 ? -5.625 32.406 21.359 1 98.62 412 ILE B CA 1
ATOM 6657 C C . ILE B 1 412 ? -6.367 32.188 20.047 1 98.62 412 ILE B C 1
ATOM 6659 O O . ILE B 1 412 ? -7.598 32.156 20.016 1 98.62 412 ILE B O 1
ATOM 6663 N N . THR B 1 413 ? -5.609 32.031 19 1 98.56 413 THR B N 1
ATOM 6664 C CA . THR B 1 413 ? -6.215 31.828 17.703 1 98.56 413 THR B CA 1
ATOM 6665 C C . THR B 1 413 ? -6.973 30.5 17.656 1 98.56 413 THR B C 1
ATOM 6667 O O . THR B 1 413 ? -8.016 30.406 17.016 1 98.56 413 THR B O 1
ATOM 6670 N N . GLY B 1 414 ? -6.402 29.453 18.266 1 98.31 414 GLY B N 1
ATOM 6671 C CA . GLY B 1 414 ? -7.121 28.203 18.375 1 98.31 414 GLY B CA 1
ATOM 6672 C C . GLY B 1 414 ? -8.508 28.344 18.969 1 98.31 414 GLY B C 1
ATOM 6673 O O . GLY B 1 414 ? -9.469 27.766 18.469 1 98.31 414 GLY B O 1
ATOM 6674 N N . VAL B 1 415 ? -8.625 29.188 19.984 1 98.12 415 VAL B N 1
ATOM 6675 C CA . VAL B 1 415 ? -9.906 29.469 20.625 1 98.12 415 VAL B CA 1
ATOM 6676 C C . VAL B 1 415 ? -10.828 30.188 19.641 1 98.12 415 VAL B C 1
ATOM 6678 O O . VAL B 1 415 ? -12.016 29.859 19.547 1 98.12 415 VAL B O 1
ATOM 6681 N N . LEU B 1 416 ? -10.336 31.125 18.938 1 98.38 416 LEU B N 1
ATOM 6682 C CA . LEU B 1 416 ? -11.141 31.891 17.984 1 98.38 416 LEU B CA 1
ATOM 6683 C C . LEU B 1 416 ? -11.664 31 16.875 1 98.38 416 LEU B C 1
ATOM 6685 O O . LEU B 1 416 ? -12.781 31.188 16.391 1 98.38 416 LEU B O 1
ATOM 6689 N N . VAL B 1 417 ? -10.859 30.016 16.422 1 98.19 417 VAL B N 1
ATOM 6690 C CA . VAL B 1 417 ? -11.266 29.094 15.367 1 98.19 417 VAL B CA 1
ATOM 6691 C C . VAL B 1 417 ? -12.508 28.328 15.789 1 98.19 417 VAL B C 1
ATOM 6693 O O . VAL B 1 417 ? -13.477 28.219 15.031 1 98.19 417 VAL B O 1
ATOM 6696 N N . ILE B 1 418 ? -12.469 27.828 16.984 1 97 418 ILE B N 1
ATOM 6697 C CA . ILE B 1 418 ? -13.602 27.062 17.5 1 97 418 ILE B CA 1
ATOM 6698 C C . ILE B 1 418 ? -14.789 28 17.734 1 97 418 ILE B C 1
ATOM 6700 O O . ILE B 1 418 ? -15.93 27.641 17.422 1 97 418 ILE B O 1
ATOM 6704 N N . ALA B 1 419 ? -14.555 29.172 18.266 1 96.81 419 ALA B N 1
ATOM 6705 C CA . ALA B 1 419 ? -15.617 30.125 18.594 1 96.81 419 ALA B CA 1
ATOM 6706 C C . ALA B 1 419 ? -16.359 30.594 17.344 1 96.81 419 ALA B C 1
ATOM 6708 O O . ALA B 1 419 ? -17.562 30.844 17.375 1 96.81 419 ALA B O 1
ATOM 6709 N N . PHE B 1 420 ? -15.664 30.719 16.25 1 97.69 420 PHE B N 1
ATOM 6710 C CA . PHE B 1 420 ? -16.266 31.219 15.016 1 97.69 420 PHE B CA 1
ATOM 6711 C C . PHE B 1 420 ? -16.781 30.062 14.156 1 97.69 420 PHE B C 1
ATOM 6713 O O . PHE B 1 420 ? -17.266 30.281 13.047 1 97.69 420 PHE B O 1
ATOM 6720 N N . GLY B 1 421 ? -16.625 28.828 14.562 1 96 421 GLY B N 1
ATOM 6721 C CA . GLY B 1 421 ? -17.188 27.656 13.906 1 96 421 GLY B CA 1
ATOM 6722 C C . GLY B 1 421 ? -16.516 27.328 12.594 1 96 421 GLY B C 1
ATOM 6723 O O . GLY B 1 421 ? -17.172 26.922 11.633 1 96 421 GLY B O 1
ATOM 6724 N N . ILE B 1 422 ? -15.234 27.516 12.516 1 97.19 422 ILE B N 1
ATOM 6725 C CA . ILE B 1 422 ? -14.5 27.234 11.289 1 97.19 422 ILE B CA 1
ATOM 6726 C C . ILE B 1 422 ? -14.266 25.734 11.164 1 97.19 422 ILE B C 1
ATOM 6728 O O . ILE B 1 422 ? -13.969 25.062 12.156 1 97.19 422 ILE B O 1
ATOM 6732 N N . LYS B 1 423 ? -14.445 25.203 9.977 1 96.75 423 LYS B N 1
ATOM 6733 C CA . LYS B 1 423 ? -14.25 23.797 9.672 1 96.75 423 LYS B CA 1
ATOM 6734 C C . LYS B 1 423 ? -13.289 23.609 8.5 1 96.75 423 LYS B C 1
ATOM 6736 O O . LYS B 1 423 ? -13.273 24.438 7.574 1 96.75 423 LYS B O 1
ATOM 6741 N N . ARG B 1 424 ? -12.508 22.609 8.617 1 96.31 424 ARG B N 1
ATOM 6742 C CA . ARG B 1 424 ? -11.586 22.25 7.543 1 96.31 424 ARG B CA 1
ATOM 6743 C C . ARG B 1 424 ? -11.719 20.781 7.176 1 96.31 424 ARG B C 1
ATOM 6745 O O . ARG B 1 424 ? -11.492 19.891 8.008 1 96.31 424 ARG B O 1
ATOM 6752 N N . LEU B 1 425 ? -11.953 20.5 5.938 1 93.56 425 LEU B N 1
ATOM 6753 C CA . LEU B 1 425 ? -12.312 19.156 5.477 1 93.56 425 LEU B CA 1
ATOM 6754 C C . LEU B 1 425 ? -11.062 18.312 5.277 1 93.56 425 LEU B C 1
ATOM 6756 O O . LEU B 1 425 ? -11.109 17.078 5.434 1 93.56 425 LEU B O 1
ATOM 6760 N N . ALA B 1 426 ? -10.016 18.906 4.824 1 92.69 426 ALA B N 1
ATOM 6761 C CA . ALA B 1 426 ? -8.797 18.188 4.473 1 92.69 426 ALA B CA 1
ATOM 6762 C C . ALA B 1 426 ? -7.605 19.141 4.352 1 92.69 426 ALA B C 1
ATOM 6764 O O . ALA B 1 426 ? -7.781 20.359 4.328 1 92.69 426 ALA B O 1
ATOM 6765 N N . PRO B 1 427 ? -6.371 18.516 4.43 1 89.88 427 PRO B N 1
ATOM 6766 C CA . PRO B 1 427 ? -5.219 19.375 4.129 1 89.88 427 PRO B CA 1
ATOM 6767 C C . PRO B 1 427 ? -5.293 19.984 2.732 1 89.88 427 PRO B C 1
ATOM 6769 O O . PRO B 1 427 ? -5.785 19.344 1.798 1 89.88 427 PRO B O 1
ATOM 6772 N N . GLY B 1 428 ? -4.707 21.219 2.643 1 88.75 428 GLY B N 1
ATOM 6773 C CA . GLY B 1 428 ? -4.852 21.906 1.371 1 88.75 428 GLY B CA 1
ATOM 6774 C C . GLY B 1 428 ? -3.77 22.938 1.126 1 88.75 428 GLY B C 1
ATOM 6775 O O . GLY B 1 428 ? -2.582 22.656 1.291 1 88.75 428 GLY B O 1
ATOM 6776 N N . LEU B 1 429 ? -4.27 24.188 0.729 1 85.38 429 LEU B N 1
ATOM 6777 C CA . LEU B 1 429 ? -3.383 25.219 0.207 1 85.38 429 LEU B CA 1
ATOM 6778 C C . LEU B 1 429 ? -3.223 26.359 1.212 1 85.38 429 LEU B C 1
ATOM 6780 O O . LEU B 1 429 ? -2.938 27.5 0.83 1 85.38 429 LEU B O 1
ATOM 6784 N N . GLY B 1 430 ? -3.518 26.125 2.367 1 89.88 430 GLY B N 1
ATOM 6785 C CA . GLY B 1 430 ? -3.336 27.141 3.387 1 89.88 430 GLY B CA 1
ATOM 6786 C C . GLY B 1 430 ? -4.293 28.312 3.244 1 89.88 430 GLY B C 1
ATOM 6787 O O . GLY B 1 430 ? -5.512 28.125 3.268 1 89.88 430 GLY B O 1
ATOM 6788 N N . ILE B 1 431 ? -3.738 29.469 2.869 1 93.69 431 ILE B N 1
ATOM 6789 C CA . ILE B 1 431 ? -4.531 30.688 2.836 1 93.69 431 ILE B CA 1
ATOM 6790 C C . ILE B 1 431 ? -5.582 30.594 1.731 1 93.69 431 ILE B C 1
ATOM 6792 O O . ILE B 1 431 ? -6.594 31.297 1.766 1 93.69 431 ILE B O 1
ATOM 6796 N N . PHE B 1 432 ? -5.508 29.703 0.802 1 91.81 432 PHE B N 1
ATOM 6797 C CA . PHE B 1 432 ? -6.422 29.594 -0.328 1 91.81 432 PHE B CA 1
ATOM 6798 C C . PHE B 1 432 ? -7.445 28.484 -0.09 1 91.81 432 PHE B C 1
ATOM 6800 O O . PHE B 1 432 ? -8.32 28.25 -0.928 1 91.81 432 PHE B O 1
ATOM 6807 N N . ASP B 1 433 ? -7.391 27.812 1.02 1 93.38 433 ASP B N 1
ATOM 6808 C CA . ASP B 1 433 ? -8.273 26.703 1.339 1 93.38 433 ASP B CA 1
ATOM 6809 C C . ASP B 1 433 ? -9.742 27.109 1.223 1 93.38 433 ASP B C 1
ATOM 6811 O O . ASP B 1 433 ? -10.562 26.359 0.699 1 93.38 433 ASP B O 1
ATOM 6815 N N . PRO B 1 434 ? -10.078 28.344 1.709 1 94.31 434 PRO B N 1
ATOM 6816 C CA . PRO B 1 434 ? -11.492 28.719 1.603 1 94.31 434 PRO B CA 1
ATOM 6817 C C . PRO B 1 434 ? -11.945 28.891 0.156 1 94.31 434 PRO B C 1
ATOM 6819 O O . PRO B 1 434 ? -13.117 28.656 -0.161 1 94.31 434 PRO B O 1
ATOM 6822 N N . LEU B 1 435 ? -11.102 29.25 -0.708 1 91.12 435 LEU B N 1
ATOM 6823 C CA . LEU B 1 435 ? -11.43 29.516 -2.104 1 91.12 435 LEU B CA 1
ATOM 6824 C C . LEU B 1 435 ? -11.734 28.219 -2.848 1 91.12 435 LEU B C 1
ATOM 6826 O O . LEU B 1 435 ? -12.477 28.234 -3.836 1 91.12 435 LEU B O 1
ATOM 6830 N N . ILE B 1 436 ? -11.203 27.156 -2.307 1 89.69 436 ILE B N 1
ATOM 6831 C CA . ILE B 1 436 ? -11.461 25.891 -2.98 1 89.69 436 ILE B CA 1
ATOM 6832 C C . ILE B 1 436 ? -12.453 25.062 -2.162 1 89.69 436 ILE B C 1
ATOM 6834 O O . ILE B 1 436 ? -12.562 23.844 -2.357 1 89.69 436 ILE B O 1
ATOM 6838 N N . GLY B 1 437 ? -13.023 25.656 -1.166 1 91.19 437 GLY B N 1
ATOM 6839 C CA . GLY B 1 437 ? -14.125 25.047 -0.439 1 91.19 437 GLY B CA 1
ATOM 6840 C C . GLY B 1 437 ? -13.664 24.141 0.683 1 91.19 437 GLY B C 1
ATOM 6841 O O . GLY B 1 437 ? -14.484 23.453 1.31 1 91.19 437 GLY B O 1
ATOM 6842 N N . LEU B 1 438 ? -12.422 24.109 1.021 1 93.94 438 LEU B N 1
ATOM 6843 C CA . LEU B 1 438 ? -11.891 23.203 2.033 1 93.94 438 LEU B CA 1
ATOM 6844 C C . LEU B 1 438 ? -12.109 23.766 3.436 1 93.94 438 LEU B C 1
ATOM 6846 O O . LEU B 1 438 ? -12.094 23.016 4.418 1 93.94 438 LEU B O 1
ATOM 6850 N N . MET B 1 439 ? -12.148 25.078 3.471 1 95.69 439 MET B N 1
ATOM 6851 C CA . MET B 1 439 ? -12.375 25.719 4.762 1 95.69 439 MET B CA 1
ATOM 6852 C C . MET B 1 439 ? -13.586 26.641 4.707 1 95.69 439 MET B C 1
ATOM 6854 O O . MET B 1 439 ? -13.75 27.406 3.748 1 95.69 439 MET B O 1
ATOM 6858 N N . SER B 1 440 ? -14.453 26.516 5.656 1 94.69 440 SER B N 1
ATOM 6859 C CA . SER B 1 440 ? -15.672 27.312 5.727 1 94.69 440 SER B CA 1
ATOM 6860 C C . SER B 1 440 ? -15.984 27.719 7.16 1 94.69 440 SER B C 1
ATOM 6862 O O . SER B 1 440 ? -15.617 27.016 8.102 1 94.69 440 SER B O 1
ATOM 6864 N N . PRO B 1 441 ? -16.594 28.766 7.453 1 95.75 441 PRO B N 1
ATOM 6865 C CA . PRO B 1 441 ? -17 29.797 6.492 1 95.75 441 PRO B CA 1
ATOM 6866 C C . PRO B 1 441 ? -15.844 30.656 6.023 1 95.75 441 PRO B C 1
ATOM 6868 O O . PRO B 1 441 ? -14.922 30.938 6.797 1 95.75 441 PRO B O 1
ATOM 6871 N N . VAL B 1 442 ? -15.922 31.172 4.867 1 95.88 442 VAL B N 1
ATOM 6872 C CA . VAL B 1 442 ? -14.828 31.891 4.211 1 95.88 442 VAL B CA 1
ATOM 6873 C C . VAL B 1 442 ? -14.508 33.156 4.988 1 95.88 442 VAL B C 1
ATOM 6875 O O . VAL B 1 442 ? -13.344 33.438 5.305 1 95.88 442 VAL B O 1
ATOM 6878 N N . GLY B 1 443 ? -15.477 33.969 5.305 1 97.25 443 GLY B N 1
ATOM 6879 C CA . GLY B 1 443 ? -15.273 35.219 6.016 1 97.25 443 GLY B CA 1
ATOM 6880 C C . GLY B 1 443 ? -14.656 35.031 7.391 1 97.25 443 GLY B C 1
ATOM 6881 O O . GLY B 1 443 ? -13.758 35.781 7.781 1 97.25 443 GLY B O 1
ATOM 6882 N N . SER B 1 444 ? -15.195 34.062 8.117 1 97.69 444 SER B N 1
ATOM 6883 C CA . SER B 1 444 ? -14.68 33.781 9.453 1 97.69 444 SER B CA 1
ATOM 6884 C C . SER B 1 444 ? -13.211 33.375 9.406 1 97.69 444 SER B C 1
ATOM 6886 O O . SER B 1 444 ? -12.43 33.719 10.281 1 97.69 444 SER B O 1
ATOM 6888 N N . PHE B 1 445 ? -12.898 32.594 8.422 1 97.62 445 PHE B N 1
ATOM 6889 C CA . PHE B 1 445 ? -11.516 32.156 8.281 1 97.62 445 PHE B CA 1
ATOM 6890 C C . PHE B 1 445 ? -10.578 33.375 8.164 1 97.62 445 PHE B C 1
ATOM 6892 O O . PHE B 1 445 ? -9.609 33.469 8.922 1 97.62 445 PHE B O 1
ATOM 6899 N N . TYR B 1 446 ? -10.812 34.219 7.23 1 97.94 446 TYR B N 1
ATOM 6900 C CA . TYR B 1 446 ? -9.922 35.344 6.973 1 97.94 446 TYR B CA 1
ATOM 6901 C C . TYR B 1 446 ? -9.914 36.312 8.148 1 97.94 446 TYR B C 1
ATOM 6903 O O . TYR B 1 446 ? -8.883 36.906 8.453 1 97.94 446 TYR B O 1
ATOM 6911 N N . LEU B 1 447 ? -11.016 36.438 8.797 1 98.38 447 LEU B N 1
ATOM 6912 C CA . LEU B 1 447 ? -11.086 37.312 9.961 1 98.38 447 LEU B CA 1
ATOM 6913 C C . LEU B 1 447 ? -10.211 36.781 11.094 1 98.38 447 LEU B C 1
ATOM 6915 O O . LEU B 1 447 ? -9.414 37.5 11.672 1 98.38 447 LEU B O 1
ATOM 6919 N N . VAL B 1 448 ? -10.406 35.5 11.375 1 98.5 448 VAL B N 1
ATOM 6920 C CA . VAL B 1 448 ? -9.664 34.875 12.469 1 98.5 448 VAL B CA 1
ATOM 6921 C C . VAL B 1 448 ? -8.172 34.875 12.133 1 98.5 448 VAL B C 1
ATOM 6923 O O . VAL B 1 448 ? -7.332 35.094 13.008 1 98.5 448 VAL B O 1
ATOM 6926 N N . LEU B 1 449 ? -7.832 34.562 10.891 1 98.12 449 LEU B N 1
ATOM 6927 C CA . LEU B 1 449 ? -6.434 34.594 10.469 1 98.12 449 LEU B CA 1
ATOM 6928 C C . LEU B 1 449 ? -5.84 35.969 10.648 1 98.12 449 LEU B C 1
ATOM 6930 O O . LEU B 1 449 ? -4.715 36.125 11.141 1 98.12 449 LEU B O 1
ATOM 6934 N N . ALA B 1 450 ? -6.566 37 10.266 1 98.31 450 ALA B N 1
ATOM 6935 C CA . ALA B 1 450 ? -6.102 38.375 10.391 1 98.31 450 ALA B CA 1
ATOM 6936 C C . ALA B 1 450 ? -5.855 38.75 11.852 1 98.31 450 ALA B C 1
ATOM 6938 O O . ALA B 1 450 ? -4.836 39.344 12.18 1 98.31 450 ALA B O 1
ATOM 6939 N N . ILE B 1 451 ? -6.766 38.375 12.68 1 98.56 451 ILE B N 1
ATOM 6940 C CA . ILE B 1 451 ? -6.629 38.688 14.102 1 98.56 451 ILE B CA 1
ATOM 6941 C C . ILE B 1 451 ? -5.426 37.938 14.672 1 98.56 451 ILE B C 1
ATOM 6943 O O . ILE B 1 451 ? -4.609 38.5 15.391 1 98.56 451 ILE B O 1
ATOM 6947 N N . GLY B 1 452 ? -5.371 36.625 14.367 1 98.44 452 GLY B N 1
ATOM 6948 C CA . GLY B 1 452 ? -4.254 35.812 14.836 1 98.44 452 GLY B CA 1
ATOM 6949 C C . GLY B 1 452 ? -2.904 36.344 14.398 1 98.44 452 GLY B C 1
ATOM 6950 O O . GLY B 1 452 ? -1.965 36.406 15.188 1 98.44 452 GLY B O 1
ATOM 6951 N N . LEU B 1 453 ? -2.83 36.719 13.148 1 98.31 453 LEU B N 1
ATOM 6952 C CA . LEU B 1 453 ? -1.585 37.281 12.625 1 98.31 453 LEU B CA 1
ATOM 6953 C C . LEU B 1 453 ? -1.241 38.594 13.305 1 98.31 453 LEU B C 1
ATOM 6955 O O . LEU B 1 453 ? -0.078 38.844 13.633 1 98.31 453 LEU B O 1
ATOM 6959 N N . ALA B 1 454 ? -2.201 39.438 13.469 1 98.5 454 ALA B N 1
ATOM 6960 C CA . ALA B 1 454 ? -1.977 40.719 14.141 1 98.5 454 ALA B CA 1
ATOM 6961 C C . ALA B 1 454 ? -1.434 40.5 15.547 1 98.5 454 ALA B C 1
ATOM 6963 O O . ALA B 1 454 ? -0.503 41.188 15.969 1 98.5 454 ALA B O 1
ATOM 6964 N N . LEU B 1 455 ? -2.043 39.594 16.219 1 98.5 455 LEU B N 1
ATOM 6965 C CA . LEU B 1 455 ? -1.576 39.281 17.562 1 98.5 455 LEU B CA 1
ATOM 6966 C C . LEU B 1 455 ? -0.148 38.75 17.531 1 98.5 455 LEU B C 1
ATOM 6968 O O . LEU B 1 455 ? 0.697 39.156 18.312 1 98.5 455 LEU B O 1
ATOM 6972 N N . ASN B 1 456 ? 0.069 37.781 16.625 1 98.56 456 ASN B N 1
ATOM 6973 C CA . ASN B 1 456 ? 1.389 37.156 16.547 1 98.56 456 ASN B CA 1
ATOM 6974 C C . ASN B 1 456 ? 2.467 38.188 16.203 1 98.56 456 ASN B C 1
ATOM 6976 O O . ASN B 1 456 ? 3.531 38.188 16.828 1 98.56 456 ASN B O 1
ATOM 6980 N N . ILE B 1 457 ? 2.219 39.062 15.273 1 98.44 457 ILE B N 1
ATOM 6981 C CA . ILE B 1 457 ? 3.15 40.125 14.883 1 98.44 457 ILE B CA 1
ATOM 6982 C C . ILE B 1 457 ? 3.412 41.031 16.078 1 98.44 457 ILE B C 1
ATOM 6984 O O . ILE B 1 457 ? 4.562 41.375 16.375 1 98.44 457 ILE B O 1
ATOM 6988 N N . SER B 1 458 ? 2.363 41.438 16.734 1 98.56 458 SER B N 1
ATOM 6989 C CA . SER B 1 458 ? 2.484 42.344 17.875 1 98.56 458 SER B CA 1
ATOM 6990 C C . SER B 1 458 ? 3.318 41.719 18.984 1 98.56 458 SER B C 1
ATOM 6992 O O . SER B 1 458 ? 4.188 42.375 19.562 1 98.56 458 SER B O 1
ATOM 6994 N N . PHE B 1 459 ? 3.02 40.469 19.234 1 98.5 459 PHE B N 1
ATOM 6995 C CA . PHE B 1 459 ? 3.773 39.75 20.281 1 98.5 459 PHE B CA 1
ATOM 6996 C C . PHE B 1 459 ? 5.242 39.656 19.891 1 98.5 459 PHE B C 1
ATOM 6998 O O . PHE B 1 459 ? 6.125 39.781 20.734 1 98.5 459 PHE B O 1
ATOM 7005 N N . ILE B 1 460 ? 5.508 39.312 18.609 1 98.06 460 ILE B N 1
ATOM 7006 C CA . ILE B 1 460 ? 6.891 39.188 18.156 1 98.06 460 ILE B CA 1
ATOM 7007 C C . ILE B 1 460 ? 7.621 40.5 18.359 1 98.06 460 ILE B C 1
ATOM 7009 O O . ILE B 1 460 ? 8.719 40.531 18.922 1 98.06 460 ILE B O 1
ATOM 7013 N N . ILE B 1 461 ? 7.047 41.594 17.984 1 97.81 461 ILE B N 1
ATOM 7014 C CA . ILE B 1 461 ? 7.691 42.906 18.016 1 97.81 461 ILE B CA 1
ATOM 7015 C C . ILE B 1 461 ? 7.926 43.312 19.469 1 97.81 461 ILE B C 1
ATOM 7017 O O . ILE B 1 461 ? 9.016 43.781 19.828 1 97.81 461 ILE B O 1
ATOM 7021 N N . VAL B 1 462 ? 6.973 43.125 20.281 1 97.75 462 VAL B N 1
ATOM 7022 C CA . VAL B 1 462 ? 7.059 43.562 21.672 1 97.75 462 VAL B CA 1
ATOM 7023 C C . VAL B 1 462 ? 8.062 42.688 22.422 1 97.75 462 VAL B C 1
ATOM 7025 O O . VAL B 1 462 ? 8.961 43.188 23.094 1 97.75 462 VAL B O 1
ATOM 7028 N N . LEU B 1 463 ? 7.914 41.406 22.281 1 97.62 463 LEU B N 1
ATOM 7029 C CA . LEU B 1 463 ? 8.734 40.5 23.062 1 97.62 463 LEU B CA 1
ATOM 7030 C C . LEU B 1 463 ? 10.18 40.469 22.562 1 97.62 463 LEU B C 1
ATOM 7032 O O . LEU B 1 463 ? 11.117 40.406 23.359 1 97.62 463 LEU B O 1
ATOM 7036 N N . LYS B 1 464 ? 10.336 40.469 21.266 1 96.06 464 LYS B N 1
ATOM 7037 C CA . LYS B 1 464 ? 11.695 40.5 20.75 1 96.06 464 LYS B CA 1
ATOM 7038 C C . LYS B 1 464 ? 12.359 41.844 21.062 1 96.06 464 LYS B C 1
ATOM 7040 O O . LYS B 1 464 ? 13.562 41.875 21.328 1 96.06 464 LYS B O 1
ATOM 7045 N N . GLY B 1 465 ? 11.656 42.906 21 1 95.19 465 GLY B N 1
ATOM 7046 C CA . GLY B 1 465 ? 12.164 44.219 21.406 1 95.19 465 GLY B CA 1
ATOM 7047 C C . GLY B 1 465 ? 12.625 44.281 22.844 1 95.19 465 GLY B C 1
ATOM 7048 O O . GLY B 1 465 ? 13.695 44.781 23.156 1 95.19 465 GLY B O 1
ATOM 7049 N N . LEU B 1 466 ? 11.805 43.781 23.688 1 94.56 466 LEU B N 1
ATOM 7050 C CA . LEU B 1 466 ? 12.148 43.719 25.094 1 94.56 466 LEU B CA 1
ATOM 7051 C C . LEU B 1 466 ? 13.375 42.844 25.328 1 94.56 466 LEU B C 1
ATOM 7053 O O . LEU B 1 466 ? 14.227 43.156 26.156 1 94.56 466 LEU B O 1
ATOM 7057 N N . TRP B 1 467 ? 13.375 41.75 24.641 1 93.56 467 TRP B N 1
ATOM 7058 C CA . TRP B 1 467 ? 14.477 40.812 24.75 1 93.56 467 TRP B CA 1
ATOM 7059 C C . TRP B 1 467 ? 15.797 41.438 24.328 1 93.56 467 TRP B C 1
ATOM 7061 O O . TRP B 1 467 ? 16.828 41.25 24.984 1 93.56 467 TRP B O 1
ATOM 7071 N N . LEU B 1 468 ? 15.82 42.188 23.234 1 91.25 468 LEU B N 1
ATOM 7072 C CA . LEU B 1 468 ? 17.016 42.844 22.719 1 91.25 468 LEU B CA 1
ATOM 7073 C C . LEU B 1 468 ? 17.469 43.969 23.641 1 91.25 468 LEU B C 1
ATOM 7075 O O . LEU B 1 468 ? 18.672 44.188 23.828 1 91.25 468 LEU B O 1
ATOM 7079 N N . ARG B 1 469 ? 16.578 44.625 24.203 1 90.62 469 ARG B N 1
ATOM 7080 C CA . ARG B 1 469 ? 16.891 45.688 25.156 1 90.62 469 ARG B CA 1
ATOM 7081 C C . ARG B 1 469 ? 17.547 45.125 26.422 1 90.62 469 ARG B C 1
ATOM 7083 O O . ARG B 1 469 ? 18.484 45.719 26.953 1 90.62 469 ARG B O 1
ATOM 7090 N N . ARG B 1 470 ? 17.016 44.125 26.812 1 89.31 470 ARG B N 1
ATOM 7091 C CA . ARG B 1 470 ? 17.578 43.469 28 1 89.31 470 ARG B CA 1
ATOM 7092 C C . ARG B 1 470 ? 18.984 42.969 27.734 1 89.31 470 ARG B C 1
ATOM 7094 O O . ARG B 1 470 ? 19.859 43.031 28.594 1 89.31 470 ARG B O 1
ATOM 7101 N N . LYS B 1 471 ? 19.141 42.406 26.594 1 86.06 471 LYS B N 1
ATOM 7102 C CA . LYS B 1 471 ? 20.469 41.938 26.219 1 86.06 471 LYS B CA 1
ATOM 7103 C C . LYS B 1 471 ? 21.453 43.062 26.109 1 86.06 471 LYS B C 1
ATOM 7105 O O . LYS B 1 471 ? 22.641 42.906 26.438 1 86.06 471 LYS B O 1
ATOM 7110 N N . ALA B 1 472 ? 21.016 44.156 25.562 1 85.56 472 ALA B N 1
ATOM 7111 C CA . ALA B 1 472 ? 21.859 45.344 25.438 1 85.56 472 ALA B CA 1
ATOM 7112 C C . ALA B 1 472 ? 22.219 45.906 26.797 1 85.56 472 ALA B C 1
ATOM 7114 O O . ALA B 1 472 ? 23.359 46.312 27.031 1 85.56 472 ALA B O 1
ATOM 7115 N N . LYS B 1 473 ? 21.328 45.938 27.609 1 86.5 473 LYS B N 1
ATOM 7116 C CA . LYS B 1 473 ? 21.578 46.438 28.969 1 86.5 473 LYS B CA 1
ATOM 7117 C C . LYS B 1 473 ? 22.531 45.531 29.719 1 86.5 473 LYS B C 1
ATOM 7119 O O . LYS B 1 473 ? 23.406 46.031 30.469 1 86.5 473 LYS B O 1
ATOM 7124 N N . ALA B 1 474 ? 22.359 44.281 29.594 1 83.62 474 ALA B N 1
ATOM 7125 C CA . ALA B 1 474 ? 23.234 43.312 30.25 1 83.62 474 ALA B CA 1
ATOM 7126 C C . ALA B 1 474 ? 24.672 43.438 29.719 1 83.62 474 ALA B C 1
ATOM 7128 O O . ALA B 1 474 ? 25.625 43.281 30.469 1 83.62 474 ALA B O 1
ATOM 7129 N N . ALA B 1 475 ? 24.672 43.594 28.297 1 78.06 475 ALA B N 1
ATOM 7130 C CA . ALA B 1 475 ? 26 43.75 27.688 1 78.06 475 ALA B CA 1
ATOM 7131 C C . ALA B 1 475 ? 26.688 45.031 28.203 1 78.06 475 ALA B C 1
ATOM 7133 O O . ALA B 1 475 ? 27.891 45.031 28.406 1 78.06 475 ALA B O 1
ATOM 7134 N N . GLN B 1 476 ? 25.969 46.125 28.547 1 81.81 476 GLN B N 1
ATOM 7135 C CA . GLN B 1 476 ? 26.5 47.406 29.047 1 81.81 476 GLN B CA 1
ATOM 7136 C C . GLN B 1 476 ? 26.922 47.281 30.516 1 81.81 476 GLN B C 1
ATOM 7138 O O . GLN B 1 476 ? 27.938 47.844 30.922 1 81.81 476 GLN B O 1
ATOM 7143 N N . GLN B 1 477 ? 26.281 46.656 31.25 1 83 477 GLN B N 1
ATOM 7144 C CA . GLN B 1 477 ? 26.609 46.469 32.656 1 83 477 GLN B CA 1
ATOM 7145 C C . GLN B 1 477 ? 27.875 45.625 32.812 1 83 477 GLN B C 1
ATOM 7147 O O . GLN B 1 477 ? 28.672 45.875 33.719 1 83 477 GLN B O 1
ATOM 7152 N N . GLU B 1 478 ? 28.031 44.562 32.031 1 74.12 478 GLU B N 1
ATOM 7153 C CA . GLU B 1 478 ? 29.234 43.75 32.094 1 74.12 478 GLU B CA 1
ATOM 7154 C C . GLU B 1 478 ? 30.469 44.562 31.703 1 74.12 478 GLU B C 1
ATOM 7156 O O . GLU B 1 478 ? 31.547 44.375 32.25 1 74.12 478 GLU B O 1
ATOM 7161 N N . LEU B 1 479 ? 30.375 45.562 30.812 1 76.94 479 LEU B N 1
ATOM 7162 C CA . LEU B 1 479 ? 31.484 46.438 30.406 1 76.94 479 LEU B CA 1
ATOM 7163 C C . LEU B 1 479 ? 31.844 47.406 31.516 1 76.94 479 LEU B C 1
ATOM 7165 O O . LEU B 1 479 ? 33.031 47.719 31.719 1 76.94 479 LEU B O 1
ATOM 7169 N N . VAL B 1 480 ? 30.922 47.812 32.156 1 79.94 480 VAL B N 1
ATOM 7170 C CA . VAL B 1 480 ? 31.188 48.719 33.25 1 79.94 480 VAL B CA 1
ATOM 7171 C C . VAL B 1 480 ? 31.859 48 34.406 1 79.94 480 VAL B C 1
ATOM 7173 O O . VAL B 1 480 ? 32.719 48.562 35.094 1 79.94 480 VAL B O 1
ATOM 7176 N N . HIS B 1 481 ? 31.484 46.781 34.562 1 75.94 481 HIS B N 1
ATOM 7177 C CA . HIS B 1 481 ? 32.094 46.031 35.656 1 75.94 481 HIS B CA 1
ATOM 7178 C C . HIS B 1 481 ? 33.531 45.625 35.312 1 75.94 481 HIS B C 1
ATOM 7180 O O . HIS B 1 481 ? 34.312 45.312 36.188 1 75.94 481 HIS B O 1
ATOM 7186 N N . GLU B 1 482 ? 33.812 45.438 34.125 1 67.38 482 GLU B N 1
ATOM 7187 C CA . GLU B 1 482 ? 35.188 45.094 33.719 1 67.38 482 GLU B CA 1
ATOM 7188 C C . GLU B 1 482 ? 36.094 46.312 33.75 1 67.38 482 GLU B C 1
ATOM 7190 O O . GLU B 1 482 ? 37.344 46.156 33.781 1 67.38 482 GLU B O 1
ATOM 7195 N N . HIS B 1 483 ? 35.625 47.5 33.812 1 59.62 483 HIS B N 1
ATOM 7196 C CA . HIS B 1 483 ? 36.5 48.656 34.062 1 59.62 483 HIS B CA 1
ATOM 7197 C C . HIS B 1 483 ? 36.375 49.125 35.531 1 59.62 483 HIS B C 1
ATOM 7199 O O . HIS B 1 483 ? 37.062 50.062 35.938 1 59.62 483 HIS B O 1
#

Sequence (966 aa):
MESSLRIVAITNCPAGIAHTYMVAEALEQKARSLGHTIKVETQGSSGVENRLSSEEIAAADYVILATGRGLSGDDRARFAGKKVYEIAISQALKNIDQIFSELPTNSQLFAADSGVKLGKQEVQSGSVMSHLMAGVSAALPFVIGGGILVALANMLVQFGLPYTDMSKGAPSFTWVVESIGYLGFTFMIPIMGAYIASSIADKPAFAPAFLVCYLANDKALLGTQSGAGFLGAVVLGLAIGYFVFWFRKVRLGKALQPLLGSMLIPFVTLLVFGVLTYYVIGPVMSDLMGGLLHFLNTIPPSMKFAAAFLVGAMLAFDMGGPINKTAWFFCFSLLEKHIYDWYAIVGVVALMPPVAAGLATFIAPKLFTRQEKEAASSAIVVGATVATEPAIPYALAAPLPMITANTLAGGITGVLVIAFGIKRLAPGLGIFDPLIGLMSPVGSFYLVLAIGLALNISFIIVLKGLWLRRKAKAAQQELVHEHMESSLRIVAITNCPAGIAHTYMVAEALEQKARSLGHTIKVETQGSSGVENRLSSEEIAAADYVILATGRGLSGDDRARFAGKKVYEIAISQALKNIDQIFSELPTNSQLFAADSGVKLGKQEVQSGSVMSHLMAGVSAALPFVIGGGILVALANMLVQFGLPYTDMSKGAPSFTWVVESIGYLGFTFMIPIMGAYIASSIADKPAFAPAFLVCYLANDKALLGTQSGAGFLGAVVLGLAIGYFVFWFRKVRLGKALQPLLGSMLIPFVTLLVFGVLTYYVIGPVMSDLMGGLLHFLNTIPPSMKFAAAFLVGAMLAFDMGGPINKTAWFFCFSLLEKHIYDWYAIVGVVALMPPVAAGLATFIAPKLFTRQEKEAASSAIVVGATVATEPAIPYALAAPLPMITANTLAGGITGVLVIAFGIKRLAPGLGIFDPLIGLMSPVGSFYLVLAIGLALNISFIIVLKGLWLRRKAKAAQQELVHEH

Organism: Escherichia coli (strain K12) (NCBI:txid83333)

Nearest PDB structures (foldseek):
  5dle-assembly1_D  TM=9.599E-01  e=1.195E-07  Borreliella burgdorferi B31
  2r48-assembly1_A  TM=9.505E-01  e=3.527E-06  Bacillus subtilis subsp. subtilis str. 168
  2r4q-assembly1_A  TM=9.263E-01  e=3.687E-06  Bacillus subtilis subsp. subtilis str. 168
  2m1z-assembly1_A  TM=9.030E-01  e=2.700E-06  Listeria monocytogenes EGD-e
  4tn5-assembly1_B  TM=8.909E-01  e=1.554E-04  Escherichia coli K-12